Protein 5GZT (pdb70)

B-factor: mean 37.77, std 21.45, range [8.63, 142.0]

Nearest PDB structures (foldseek):
  5gzt-assembly1_A  TM=1.015E+00  e=7.051E-13  Paenibacillus sp. FPU-7
  6fm2-assembly1_B-2  TM=5.026E-01  e=6.266E+00  Mus musculus
  5nzi-assembly1_A  TM=2.569E-01  e=5.518E+00  Leishmania major
  5gzt-assembly1_B  TM=1.001E+00  e=0.000E+00  Paenibacillus sp. FPU-7
  5gzu-assembly1_A  TM=9.947E-01  e=0.000E+00  Paenibacillus sp. FPU-7

Structure (mmCIF, N/CA/C/O backbone):
data_5GZT
#
_entry.id   5GZT
#
_cell.length_a   114.339
_cell.length_b   123.486
_cell.length_c   130.856
_cell.angle_alpha   90.00
_cell.angle_beta   90.00
_cell.angle_gamma   90.00
#
_symmetry.space_group_name_H-M   'P 21 21 21'
#
loop_
_entity.id
_entity.type
_entity.pdbx_description
1 polymer Chitinase
2 polymer Chitinase
3 non-polymer 'SODIUM ION'
4 non-polymer 'PHOSPHATE ION'
5 non-polymer 'FORMIC ACID'
6 water water
#
loop_
_atom_site.group_PDB
_atom_site.id
_atom_site.type_symbol
_atom_site.label_atom_id
_atom_site.label_alt_id
_atom_site.label_comp_id
_atom_site.label_asym_id
_atom_site.label_entity_id
_atom_site.label_seq_id
_atom_site.pdbx_PDB_ins_code
_atom_site.Cartn_x
_atom_site.Cartn_y
_atom_site.Cartn_z
_atom_site.occupancy
_atom_site.B_iso_or_equiv
_atom_site.auth_seq_id
_atom_site.auth_comp_id
_atom_site.auth_asym_id
_atom_site.auth_atom_id
_atom_site.pdbx_PDB_model_num
ATOM 1 N N . ALA A 1 40 ? 114.813 44.448 -63.644 1.00 68.62 214 ALA A N 1
ATOM 2 C CA . ALA A 1 40 ? 114.186 45.233 -64.760 1.00 73.94 214 ALA A CA 1
ATOM 3 C C . ALA A 1 40 ? 114.015 46.709 -64.331 1.00 84.95 214 ALA A C 1
ATOM 4 O O . ALA A 1 40 ? 112.910 47.131 -64.007 1.00 94.87 214 ALA A O 1
ATOM 6 N N . TYR A 1 41 ? 115.109 47.482 -64.353 1.00 90.94 215 TYR A N 1
ATOM 7 C CA . TYR A 1 41 ? 115.203 48.808 -63.681 1.00 100.25 215 TYR A CA 1
ATOM 8 C C . TYR A 1 41 ? 115.071 50.130 -64.588 1.00 104.21 215 TYR A C 1
ATOM 9 O O . TYR A 1 41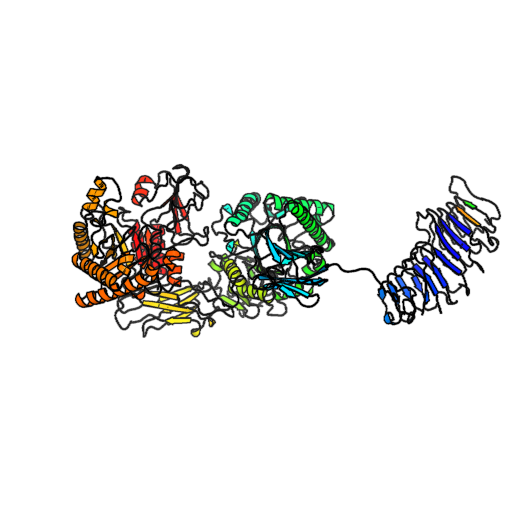 ? 116.065 50.852 -64.750 1.00 116.24 215 TYR A O 1
ATOM 18 N N . ASP A 1 42 ? 113.856 50.489 -65.074 1.00 100.62 216 ASP A N 1
ATOM 19 C CA . ASP A 1 42 ? 113.613 51.535 -66.171 1.00 87.80 216 ASP A CA 1
ATOM 20 C C . ASP A 1 42 ? 114.158 52.986 -65.987 1.00 93.30 216 ASP A C 1
ATOM 21 O O . ASP A 1 42 ? 114.293 53.434 -64.848 1.00 96.55 216 ASP A O 1
ATOM 26 N N . LYS A 1 43 ? 114.474 53.691 -67.106 1.00 96.33 217 LYS A N 1
ATOM 27 C CA . LYS A 1 43 ? 114.869 55.169 -67.133 1.00 90.56 217 LYS A CA 1
ATOM 28 C C . LYS A 1 43 ? 114.411 55.988 -68.412 1.00 91.13 217 LYS A C 1
ATOM 29 O O . LYS A 1 43 ? 115.051 56.982 -68.800 1.00 82.81 217 LYS A O 1
ATOM 35 N N . ALA A 1 44 ? 113.242 55.623 -68.967 1.00 90.70 218 ALA A N 1
ATOM 36 C CA . ALA A 1 44 ? 112.841 55.934 -70.346 1.00 79.26 218 ALA A CA 1
ATOM 37 C C . ALA A 1 44 ? 111.683 56.953 -70.572 1.00 72.96 218 ALA A C 1
ATOM 38 O O . ALA A 1 44 ? 111.785 58.141 -70.199 1.00 57.94 218 ALA A O 1
ATOM 40 N N . GLY A 1 45 ? 110.587 56.428 -71.138 1.00 72.84 219 GLY A N 1
ATOM 41 C CA . GLY A 1 45 ? 109.648 57.133 -72.019 1.00 73.00 219 GLY A CA 1
ATOM 42 C C . GLY A 1 45 ? 108.223 56.581 -71.824 1.00 76.52 219 GLY A C 1
ATOM 43 O O . GLY A 1 45 ? 107.541 57.090 -70.959 1.00 102.40 219 GLY A O 1
ATOM 44 N N . THR A 1 46 ? 107.773 55.559 -72.582 1.00 67.44 220 THR A N 1
ATOM 45 C CA . THR A 1 46 ? 106.410 54.899 -72.437 1.00 69.98 220 THR A CA 1
ATOM 46 C C . THR A 1 46 ? 106.503 53.324 -72.447 1.00 80.90 220 THR A C 1
ATOM 47 O O . THR A 1 46 ? 105.567 52.630 -72.915 1.00 76.47 220 THR A O 1
ATOM 51 N N . TYR A 1 47 ? 107.579 52.780 -71.841 1.00 87.71 221 TYR A N 1
ATOM 52 C CA . TYR A 1 47 ? 107.971 51.351 -71.978 1.00 99.55 221 TYR A CA 1
ATOM 53 C C . TYR A 1 47 ? 106.960 50.184 -71.594 1.00 99.95 221 TYR A C 1
ATOM 54 O O . TYR A 1 47 ? 106.902 49.782 -70.431 1.00 106.66 221 TYR A O 1
ATOM 63 N N . GLY A 1 48 ? 106.230 49.619 -72.577 1.00 101.88 222 GLY A N 1
ATOM 64 C CA . GLY A 1 48 ? 105.395 48.377 -72.403 1.00 98.83 222 GLY A CA 1
ATOM 65 C C . GLY A 1 48 ? 104.398 48.075 -73.554 1.00 100.09 222 GLY A C 1
ATOM 66 O O . GLY A 1 48 ? 104.140 48.948 -74.368 1.00 109.20 222 GLY A O 1
ATOM 67 N N . PRO A 1 49 ? 103.839 46.837 -73.652 1.00 101.74 223 PRO A N 1
ATOM 68 C CA . PRO A 1 49 ? 102.814 46.355 -74.656 1.00 96.91 223 PRO A CA 1
ATOM 69 C C . PRO A 1 49 ? 101.564 47.189 -74.990 1.00 92.31 223 PRO A C 1
ATOM 70 O O . PRO A 1 49 ? 101.297 48.177 -74.325 1.00 97.69 223 PRO A O 1
ATOM 74 N N . ALA A 1 50 ? 100.779 46.725 -75.975 1.00 90.78 224 ALA A N 1
ATOM 75 C CA . ALA A 1 50 ? 99.921 47.616 -76.820 1.00 94.26 224 ALA A CA 1
ATOM 76 C C . ALA A 1 50 ? 98.409 47.464 -76.655 1.00 94.00 224 ALA A C 1
ATOM 77 O O . ALA A 1 50 ? 97.737 48.360 -76.167 1.00 96.41 224 ALA A O 1
ATOM 79 N N . SER A 1 51 ? 97.880 46.365 -77.176 1.00 96.87 225 SER A N 1
ATOM 80 C CA . SER A 1 51 ? 96.511 45.928 -76.939 1.00 87.83 225 SER A CA 1
ATOM 81 C C . SER A 1 51 ? 96.551 44.637 -76.081 1.00 85.96 225 SER A C 1
ATOM 82 O O . SER A 1 51 ? 95.502 44.118 -75.653 1.00 75.91 225 SER A O 1
ATOM 85 N N . GLY A 1 52 ? 97.768 44.166 -75.781 1.00 86.91 226 GLY A N 1
ATOM 86 C CA . GLY A 1 52 ? 97.997 42.857 -75.179 1.00 97.00 226 GLY A CA 1
ATOM 87 C C . GLY A 1 52 ? 98.728 42.894 -73.839 1.00 101.16 226 GLY A C 1
ATOM 88 O O . GLY A 1 52 ? 99.855 43.424 -73.723 1.00 90.87 226 GLY A O 1
ATOM 89 N N . THR A 1 53 ? 98.057 42.324 -72.836 1.00 97.17 227 THR A N 1
ATOM 90 C CA . THR A 1 53 ? 98.625 42.032 -71.510 1.00 97.07 227 THR A CA 1
ATOM 91 C C . THR A 1 53 ? 99.926 41.210 -71.596 1.00 91.24 227 THR A C 1
ATOM 92 O O . THR A 1 53 ? 99.972 40.250 -72.355 1.00 93.33 227 THR A O 1
ATOM 96 N N . GLU A 1 54 ? 100.963 41.579 -70.831 1.00 88.97 228 GLU A N 1
ATOM 97 C CA . GLU A 1 54 ? 102.280 40.900 -70.900 1.00 89.16 228 GLU A CA 1
ATOM 98 C C . GLU A 1 54 ? 102.967 40.709 -69.542 1.00 93.01 228 GLU A C 1
ATOM 99 O O . GLU A 1 54 ? 103.417 41.683 -68.937 1.00 96.17 228 GLU A O 1
ATOM 105 N N . THR A 1 55 ? 103.131 39.445 -69.134 1.00 92.50 229 THR A N 1
ATOM 106 C CA . THR A 1 55 ? 103.705 39.061 -67.821 1.00 94.46 229 THR A CA 1
ATOM 107 C C . THR A 1 55 ? 105.251 39.117 -67.738 1.00 95.45 229 THR A C 1
ATOM 108 O O . THR A 1 55 ? 105.952 38.640 -68.635 1.00 105.65 229 THR A O 1
ATOM 112 N N . ILE A 1 56 ? 105.746 39.668 -66.627 1.00 93.01 230 ILE A N 1
ATOM 113 C CA . ILE A 1 56 ? 107.189 39.763 -66.293 1.00 94.79 230 ILE A CA 1
ATOM 114 C C . ILE A 1 56 ? 107.336 38.958 -64.966 1.00 94.56 230 ILE A C 1
ATOM 115 O O . ILE A 1 56 ? 106.444 38.169 -64.659 1.00 89.00 230 ILE A O 1
ATOM 120 N N . ASP A 1 57 ? 108.482 39.010 -64.277 1.00 107.52 231 ASP A N 1
ATOM 121 C CA . ASP A 1 57 ? 108.529 38.953 -62.788 1.00 116.67 231 ASP A CA 1
ATOM 122 C C . ASP A 1 57 ? 109.724 39.767 -62.209 1.00 125.34 231 ASP A C 1
ATOM 123 O O . ASP A 1 57 ? 110.340 40.566 -62.927 1.00 128.88 231 ASP A O 1
ATOM 128 N N . GLY A 1 58 ? 110.006 39.610 -60.910 1.00 125.67 232 GLY A N 1
ATOM 129 C CA . GLY A 1 58 ? 111.181 40.225 -60.276 1.00 119.16 232 GLY A CA 1
ATOM 130 C C . GLY A 1 58 ? 111.012 41.696 -59.912 1.00 113.34 232 GLY A C 1
ATOM 131 O O . GLY A 1 58 ? 110.080 42.366 -60.384 1.00 97.51 232 GLY A O 1
ATOM 132 N N . ASN A 1 59 ? 111.955 42.192 -59.102 1.00 107.41 233 ASN A N 1
ATOM 133 C CA . ASN A 1 59 ? 111.898 43.535 -58.490 1.00 111.69 233 ASN A CA 1
ATOM 134 C C . ASN A 1 59 ? 112.276 44.711 -59.421 1.00 120.00 233 ASN A C 1
ATOM 135 O O . ASN A 1 59 ? 113.471 44.940 -59.688 1.00 124.49 233 ASN A O 1
ATOM 140 N N . VAL A 1 60 ? 111.253 45.481 -59.836 1.00 111.36 234 VAL A N 1
ATOM 141 C CA . VAL A 1 60 ? 111.388 46.581 -60.833 1.00 96.51 234 VAL A CA 1
ATOM 142 C C . VAL A 1 60 ? 111.694 47.908 -60.103 1.00 100.45 234 VAL A C 1
ATOM 143 O O . VAL A 1 60 ? 111.466 48.011 -58.891 1.00 118.52 234 VAL A O 1
ATOM 147 N N . LYS A 1 61 ? 112.236 48.895 -60.827 1.00 90.74 235 LYS A N 1
ATOM 148 C CA . LYS A 1 61 ? 112.817 50.098 -60.207 1.00 87.99 235 LYS A CA 1
ATOM 149 C C . LYS A 1 61 ? 112.684 51.382 -61.071 1.00 89.91 235 LYS A C 1
ATOM 150 O O . LYS A 1 61 ? 113.669 52.128 -61.228 1.00 91.97 235 LYS A O 1
ATOM 156 N N . VAL A 1 62 ? 111.471 51.652 -61.588 1.00 80.11 236 VAL A N 1
ATOM 157 C CA . VAL A 1 62 ? 111.216 52.852 -62.417 1.00 71.64 236 VAL A CA 1
ATOM 158 C C . VAL A 1 62 ? 111.816 54.066 -61.743 1.00 70.70 236 VAL A C 1
ATOM 159 O O . VAL A 1 62 ? 111.270 54.534 -60.769 1.00 66.89 236 VAL A O 1
ATOM 163 N N . THR A 1 63 ? 112.951 54.552 -62.254 1.00 77.71 237 THR A N 1
ATOM 164 C CA . THR A 1 63 ? 113.834 55.474 -61.497 1.00 78.14 237 THR A CA 1
ATOM 165 C C . THR A 1 63 ? 113.866 56.924 -62.014 1.00 72.40 237 THR A C 1
ATOM 166 O O . THR A 1 63 ? 114.691 57.729 -61.537 1.00 70.08 237 THR A O 1
ATOM 170 N N . VAL A 1 64 ? 112.945 57.268 -62.931 1.00 75.65 238 VAL A N 1
ATOM 171 C CA . VAL A 1 64 ? 112.929 58.598 -63.578 1.00 75.37 238 VAL A CA 1
ATOM 172 C C . VAL A 1 64 ? 111.501 59.120 -63.930 1.00 66.64 238 VAL A C 1
ATOM 173 O O . VAL A 1 64 ? 110.544 58.328 -64.040 1.00 71.40 238 VAL A O 1
ATOM 177 N N . PRO A 1 65 ? 111.345 60.464 -64.059 1.00 69.75 239 PRO A N 1
ATOM 178 C CA . PRO A 1 65 ? 110.106 61.109 -64.553 1.00 68.22 239 PRO A CA 1
ATOM 179 C C . PRO A 1 65 ? 109.474 60.604 -65.861 1.00 75.34 239 PRO A C 1
ATOM 180 O O . PRO A 1 65 ? 110.159 60.054 -66.720 1.00 67.33 239 PRO A O 1
ATOM 184 N N . GLY A 1 66 ? 108.160 60.820 -65.977 1.00 85.35 240 GLY A N 1
ATOM 185 C CA . GLY A 1 66 ? 107.383 60.608 -67.206 1.00 85.70 240 GLY A CA 1
ATOM 186 C C . GLY A 1 66 ? 107.200 59.193 -67.733 1.00 90.80 240 GLY A C 1
ATOM 187 O O . GLY A 1 66 ? 106.605 59.009 -68.792 1.00 83.14 240 GLY A O 1
ATOM 188 N N . VAL A 1 67 ? 107.663 58.190 -66.987 1.00 92.82 241 VAL A N 1
ATOM 189 C CA . VAL A 1 67 ? 107.738 56.808 -67.481 1.00 80.96 241 VAL A CA 1
ATOM 190 C C . VAL A 1 67 ? 106.352 56.146 -67.378 1.00 75.27 241 VAL A C 1
ATOM 191 O O . VAL A 1 67 ? 105.972 55.727 -66.293 1.00 94.63 241 VAL A O 1
ATOM 195 N N . THR A 1 68 ? 105.582 56.060 -68.462 1.00 63.92 242 THR A N 1
ATOM 196 C CA . THR A 1 68 ? 104.387 55.182 -68.474 1.00 65.52 242 THR A CA 1
ATOM 197 C C . THR A 1 68 ? 104.862 53.712 -68.511 1.00 78.06 242 THR A C 1
ATOM 198 O O . THR A 1 68 ? 105.931 53.414 -69.047 1.00 97.95 242 THR A O 1
ATOM 202 N N . LEU A 1 69 ? 104.110 52.827 -67.855 1.00 81.24 243 LEU A N 1
ATOM 203 C CA . LEU A 1 69 ? 104.279 51.381 -67.943 1.00 79.19 243 LEU A CA 1
ATOM 204 C C . LEU A 1 69 ? 102.874 50.865 -68.214 1.00 88.03 243 LEU A C 1
ATOM 205 O O . LEU A 1 69 ? 101.915 51.369 -67.612 1.00 86.22 243 LEU A O 1
ATOM 210 N N . ARG A 1 70 ? 102.739 49.894 -69.129 1.00 102.44 244 ARG A N 1
ATOM 211 C CA . ARG A 1 70 ? 101.408 49.505 -69.659 1.00 105.98 244 ARG A CA 1
ATOM 212 C C . ARG A 1 70 ? 101.226 48.019 -70.034 1.00 97.45 244 ARG A C 1
ATOM 213 O O . ARG A 1 70 ? 102.175 47.332 -70.424 1.00 84.51 244 ARG A O 1
ATOM 221 N N . ASN A 1 71 ? 99.969 47.578 -69.894 1.00 90.29 245 ASN A N 1
ATOM 222 C CA . ASN A 1 71 ? 99.525 46.176 -69.921 1.00 88.21 245 ASN A CA 1
ATOM 223 C C . ASN A 1 71 ? 100.567 45.170 -69.395 1.00 93.85 245 ASN A C 1
ATOM 224 O O . ASN A 1 71 ? 100.805 44.120 -70.006 1.00 93.68 245 ASN A O 1
ATOM 229 N N . LEU A 1 72 ? 101.198 45.513 -68.271 1.00 89.02 246 LEU A N 1
ATOM 230 C CA . LEU A 1 72 ? 102.139 44.621 -67.601 1.00 92.95 246 LEU A CA 1
ATOM 231 C C . LEU A 1 72 ? 101.419 43.911 -66.467 1.00 96.32 246 LEU A C 1
ATOM 232 O O . LEU A 1 72 ? 100.264 44.236 -66.139 1.00 90.56 246 LEU A O 1
ATOM 237 N N . VAL A 1 73 ? 102.104 42.912 -65.910 1.00 91.26 247 VAL A N 1
ATOM 238 C CA . VAL A 1 73 ? 101.630 42.148 -64.757 1.00 92.81 247 VAL A CA 1
ATOM 239 C C . VAL A 1 73 ? 102.906 41.722 -64.043 1.00 90.41 247 VAL A C 1
ATOM 240 O O . VAL A 1 73 ? 103.521 40.752 -64.429 1.00 86.57 247 VAL A O 1
ATOM 244 N N . ILE A 1 74 ? 103.296 42.482 -63.020 1.00 105.00 248 ILE A N 1
ATOM 245 C CA . ILE A 1 74 ? 104.579 42.326 -62.323 1.00 111.07 248 ILE A CA 1
ATOM 246 C C . ILE A 1 74 ? 104.452 41.476 -61.051 1.00 124.03 248 ILE A C 1
ATOM 247 O O . ILE A 1 74 ? 104.079 41.978 -59.987 1.00 135.83 248 ILE A O 1
ATOM 252 N N . LYS A 1 75 ? 104.777 40.190 -61.159 1.00 129.25 249 LYS A N 1
ATOM 253 C CA . LYS A 1 75 ? 105.157 39.394 -59.979 1.00 117.75 249 LYS A CA 1
ATOM 254 C C . LYS A 1 75 ? 106.389 40.060 -59.355 1.00 102.13 249 LYS A C 1
ATOM 255 O O . LYS A 1 75 ? 107.238 40.599 -60.065 1.00 105.12 249 LYS A O 1
ATOM 261 N N . GLY A 1 76 ? 106.474 40.037 -58.035 1.00 95.06 250 GLY A N 1
ATOM 262 C CA . GLY A 1 76 ? 107.511 40.784 -57.321 1.00 93.62 250 GLY A CA 1
ATOM 263 C C . GLY A 1 76 ? 107.228 42.285 -57.202 1.00 91.17 250 GLY A C 1
ATOM 264 O O . GLY A 1 76 ? 106.165 42.791 -57.635 1.00 70.68 250 GLY A O 1
ATOM 265 N N . ASP A 1 77 ? 108.209 42.989 -56.632 1.00 81.87 251 ASP A N 1
ATOM 266 C CA . ASP A 1 77 ? 108.072 44.405 -56.249 1.00 87.80 251 ASP A CA 1
ATOM 267 C C . ASP A 1 77 ? 108.068 45.441 -57.395 1.00 92.69 251 ASP A C 1
ATOM 268 O O . ASP A 1 77 ? 108.504 45.164 -58.512 1.00 89.00 251 ASP A O 1
ATOM 273 N N . LEU A 1 78 ? 107.560 46.631 -57.069 1.00 87.98 252 LEU A N 1
ATOM 274 C CA . LEU A 1 78 ? 107.719 47.851 -57.859 1.00 80.67 252 LEU A CA 1
ATOM 275 C C . LEU A 1 78 ? 108.338 48.905 -56.930 1.00 78.23 252 LEU A C 1
ATOM 276 O O . LEU A 1 78 ? 107.815 49.136 -55.839 1.00 92.08 252 LEU A O 1
ATOM 281 N N . LEU A 1 79 ? 109.479 49.484 -57.319 1.00 67.76 253 LEU A N 1
ATOM 282 C CA . LEU A 1 79 ? 110.108 50.622 -56.598 1.00 69.83 253 LEU A CA 1
ATOM 283 C C . LEU A 1 79 ? 109.948 51.901 -57.462 1.00 79.11 253 LEU A C 1
ATOM 284 O O . LEU A 1 79 ? 109.793 51.786 -58.694 1.00 79.43 253 LEU A O 1
ATOM 289 N N . LEU A 1 80 ? 109.901 53.082 -56.817 1.00 72.57 254 LEU A N 1
ATOM 290 C CA . LEU A 1 80 ? 109.835 54.373 -57.509 1.00 63.87 254 LEU A CA 1
ATOM 291 C C . LEU A 1 80 ? 110.906 55.403 -57.158 1.00 69.25 254 LEU A C 1
ATOM 292 O O . LEU A 1 80 ? 110.972 56.433 -57.809 1.00 73.82 254 LEU A O 1
ATOM 297 N N . SER A 1 81 ? 111.728 55.154 -56.143 1.00 81.16 255 SER A N 1
ATOM 298 C CA . SER A 1 81 ? 113.010 55.881 -55.901 1.00 83.29 255 SER A CA 1
ATOM 299 C C . SER A 1 81 ? 112.970 57.416 -55.821 1.00 77.88 255 SER A C 1
ATOM 300 O O . SER A 1 81 ? 112.114 58.092 -56.413 1.00 76.34 255 SER A O 1
ATOM 303 N N . GLU A 1 82 ? 113.965 57.967 -55.141 1.00 78.25 256 GLU A N 1
ATOM 304 C CA . GLU A 1 82 ? 114.082 59.429 -55.032 1.00 90.30 256 GLU A CA 1
ATOM 305 C C . GLU A 1 82 ? 114.399 60.103 -56.387 1.00 90.39 256 GLU A C 1
ATOM 306 O O . GLU A 1 82 ? 114.198 61.309 -56.548 1.00 95.13 256 GLU A O 1
ATOM 312 N N . GLY A 1 83 ? 114.874 59.314 -57.353 1.00 92.38 257 GLY A N 1
ATOM 313 C CA . GLY A 1 83 ? 115.109 59.779 -58.717 1.00 91.78 257 GLY A CA 1
ATOM 314 C C . GLY A 1 83 ? 113.889 60.170 -59.535 1.00 93.43 257 GLY A C 1
ATOM 315 O O . GLY A 1 83 ? 114.042 60.880 -60.548 1.00 89.57 257 GLY A O 1
ATOM 316 N N . VAL A 1 84 ? 112.690 59.712 -59.138 1.00 88.02 258 VAL A N 1
ATOM 317 C CA . VAL A 1 84 ? 111.458 60.186 -59.792 1.00 78.24 258 VAL A CA 1
ATOM 318 C C . VAL A 1 84 ? 111.209 61.652 -59.434 1.00 72.95 258 VAL A C 1
ATOM 319 O O . VAL A 1 84 ? 110.603 62.371 -60.225 1.00 80.66 258 VAL A O 1
ATOM 323 N N . GLY A 1 85 ? 111.680 62.090 -58.269 1.00 67.63 259 GLY A N 1
ATOM 324 C CA . GLY A 1 85 ? 111.806 63.533 -57.973 1.00 73.36 259 GLY A CA 1
ATOM 325 C C . GLY A 1 85 ? 110.493 64.279 -57.759 1.00 76.89 259 GLY A C 1
ATOM 326 O O . GLY A 1 85 ? 109.757 63.950 -56.822 1.00 86.91 259 GLY A O 1
ATOM 327 N N . SER A 1 86 ? 110.225 65.279 -58.623 1.00 74.48 260 SER A N 1
ATOM 328 C CA . SER A 1 86 ? 108.966 66.093 -58.671 1.00 68.80 260 SER A CA 1
ATOM 329 C C . SER A 1 86 ? 108.042 65.767 -59.838 1.00 54.61 260 SER A C 1
ATOM 330 O O . SER A 1 86 ? 107.083 66.490 -60.060 1.00 58.04 260 SER A O 1
ATOM 333 N N . GLY A 1 87 ? 108.292 64.658 -60.529 1.00 56.93 261 GLY A N 1
ATOM 334 C CA . GLY A 1 87 ? 107.645 64.380 -61.794 1.00 54.70 261 GLY A CA 1
ATOM 335 C C . GLY A 1 87 ? 106.734 63.190 -61.785 1.00 63.87 261 GLY A C 1
ATOM 336 O O . GLY A 1 87 ? 106.681 62.406 -60.827 1.00 71.55 261 GLY A O 1
ATOM 337 N N . ASP A 1 88 ? 106.032 63.060 -62.907 1.00 66.19 262 ASP A N 1
ATOM 338 C CA . ASP A 1 88 ? 105.006 62.061 -63.107 1.00 74.39 262 ASP A CA 1
ATOM 339 C C . ASP A 1 88 ? 105.512 60.618 -63.313 1.00 80.72 262 ASP A C 1
ATOM 340 O O . ASP A 1 88 ? 106.699 60.376 -63.533 1.00 84.98 262 ASP A O 1
ATOM 345 N N . VAL A 1 89 ? 104.577 59.676 -63.192 1.00 75.59 263 VAL A N 1
ATOM 346 C CA . VAL A 1 89 ? 104.775 58.261 -63.525 1.00 73.76 263 VAL A CA 1
ATOM 347 C C . VAL A 1 89 ? 103.368 57.697 -63.703 1.00 73.57 263 VAL A C 1
ATOM 348 O O . VAL A 1 89 ? 102.625 57.644 -62.741 1.00 79.69 263 VAL A O 1
ATOM 352 N N . THR A 1 90 ? 102.960 57.332 -64.913 1.00 75.09 264 THR A N 1
ATOM 353 C CA . THR A 1 90 ? 101.612 56.730 -65.115 1.00 81.87 264 THR A CA 1
ATOM 354 C C . THR A 1 90 ? 101.742 55.178 -65.098 1.00 84.02 264 THR A C 1
ATOM 355 O O . THR A 1 90 ? 102.839 54.655 -65.283 1.00 87.48 264 THR A O 1
ATOM 359 N N . LEU A 1 91 ? 100.652 54.468 -64.787 1.00 80.59 265 LEU A N 1
ATOM 360 C CA . LEU A 1 91 ? 100.608 52.994 -64.779 1.00 87.63 265 LEU A CA 1
ATOM 361 C C . LEU A 1 91 ? 99.245 52.594 -65.351 1.00 93.60 265 LEU A C 1
ATOM 362 O O . LEU A 1 91 ? 98.214 52.778 -64.681 1.00 88.54 265 LEU A O 1
ATOM 367 N N . ASP A 1 92 ? 99.233 52.097 -66.595 1.00 103.49 266 ASP A N 1
ATOM 368 C CA . ASP A 1 92 ? 97.975 51.731 -67.270 1.00 105.18 266 ASP A CA 1
ATOM 369 C C . ASP A 1 92 ? 97.811 50.212 -67.291 1.00 106.66 266 ASP A C 1
ATOM 370 O O . ASP A 1 92 ? 98.766 49.505 -67.601 1.00 115.58 266 ASP A O 1
ATOM 375 N N . LYS A 1 93 ? 96.606 49.731 -66.943 1.00 103.47 267 LYS A N 1
ATOM 376 C CA . LYS A 1 93 ? 96.304 48.300 -66.732 1.00 99.93 267 LYS A CA 1
ATOM 377 C C . LYS A 1 93 ? 97.554 47.464 -66.326 1.00 98.23 267 LYS A C 1
ATOM 378 O O . LYS A 1 93 ? 97.915 46.479 -66.989 1.00 97.38 267 LYS A O 1
ATOM 384 N N . VAL A 1 94 ? 98.220 47.907 -65.250 1.00 82.71 268 VAL A N 1
ATOM 385 C CA . VAL A 1 94 ? 99.348 47.176 -64.622 1.00 80.60 268 VAL A CA 1
ATOM 386 C C . VAL A 1 94 ? 98.799 46.241 -63.514 1.00 82.06 268 VAL A C 1
ATOM 387 O O . VAL A 1 94 ? 97.602 46.289 -63.184 1.00 72.06 268 VAL A O 1
ATOM 391 N N . SER A 1 95 ? 99.643 45.327 -63.030 1.00 82.29 269 SER A N 1
ATOM 392 C CA . SER A 1 95 ? 99.370 44.535 -61.835 1.00 75.13 269 SER A CA 1
ATOM 393 C C . SER A 1 95 ? 100.652 44.416 -61.031 1.00 82.76 269 SER A C 1
ATOM 394 O O . SER A 1 95 ? 101.741 44.294 -61.605 1.00 83.02 269 SER A O 1
ATOM 397 N N . VAL A 1 96 ? 100.543 44.531 -59.708 1.00 83.44 270 VAL A N 1
ATOM 398 C CA . VAL A 1 96 ? 101.684 44.250 -58.832 1.00 86.05 270 VAL A CA 1
ATOM 399 C C . VAL A 1 96 ? 101.262 43.221 -57.782 1.00 88.85 270 VAL A C 1
ATOM 400 O O . VAL A 1 96 ? 100.524 43.503 -56.831 1.00 85.30 270 VAL A O 1
ATOM 404 N N . HIS A 1 97 ? 101.743 42.005 -57.996 1.00 94.51 271 HIS A N 1
ATOM 405 C CA . HIS A 1 97 ? 101.508 40.902 -57.087 1.00 93.35 271 HIS A CA 1
ATOM 406 C C . HIS A 1 97 ? 102.337 41.107 -55.792 1.00 82.04 271 HIS A C 1
ATOM 407 O O . HIS A 1 97 ? 101.892 40.688 -54.721 1.00 82.93 271 HIS A O 1
ATOM 414 N N . GLY A 1 98 ? 103.510 41.757 -55.903 1.00 71.92 272 GLY A N 1
ATOM 415 C CA . GLY A 1 98 ? 104.371 42.096 -54.756 1.00 70.21 272 GLY A CA 1
ATOM 416 C C . GLY A 1 98 ? 104.114 43.510 -54.236 1.00 73.87 272 GLY A C 1
ATOM 417 O O . GLY A 1 98 ? 102.993 44.030 -54.348 1.00 71.83 272 GLY A O 1
ATOM 418 N N . LEU A 1 99 ? 105.153 44.136 -53.686 1.00 66.66 273 LEU A N 1
ATOM 419 C CA . LEU A 1 99 ? 105.031 45.419 -52.981 1.00 64.96 273 LEU A CA 1
ATOM 420 C C . LEU A 1 99 ? 105.341 46.655 -53.824 1.00 75.42 273 LEU A C 1
ATOM 421 O O . LEU A 1 99 ? 106.488 46.791 -54.281 1.00 77.97 273 LEU A O 1
ATOM 426 N N . THR A 1 100 ? 104.378 47.589 -53.936 1.00 67.37 274 THR A N 1
ATOM 427 C CA . THR A 1 100 ? 104.660 48.945 -54.452 1.00 63.70 274 THR A CA 1
ATOM 428 C C . THR A 1 100 ? 105.272 49.842 -53.369 1.00 65.22 274 THR A C 1
ATOM 429 O O . THR A 1 100 ? 104.869 49.790 -52.217 1.00 88.20 274 THR A O 1
ATOM 433 N N . THR A 1 101 ? 106.247 50.664 -53.736 1.00 56.69 275 THR A N 1
ATOM 434 C CA . THR A 1 101 ? 106.943 51.520 -52.785 1.00 54.27 275 THR A CA 1
ATOM 435 C C . THR A 1 101 ? 107.269 52.921 -53.387 1.00 63.93 275 THR A C 1
ATOM 436 O O . THR A 1 101 ? 108.357 53.180 -53.914 1.00 70.66 275 THR A O 1
ATOM 440 N N . VAL A 1 102 ? 106.315 53.831 -53.254 1.00 62.41 276 VAL A N 1
ATOM 441 C CA . VAL A 1 102 ? 106.437 55.199 -53.758 1.00 60.06 276 VAL A CA 1
ATOM 442 C C . VAL A 1 102 ? 107.392 56.070 -52.873 1.00 63.78 276 VAL A C 1
ATOM 443 O O . VAL A 1 102 ? 107.026 56.547 -51.791 1.00 68.23 276 VAL A O 1
ATOM 447 N N . SER A 1 103 ? 108.622 56.278 -53.345 1.00 65.55 277 SER A N 1
ATOM 448 C CA . SER A 1 103 ? 109.628 57.114 -52.653 1.00 65.43 277 SER A CA 1
ATOM 449 C C . SER A 1 103 ? 109.919 58.412 -53.415 1.00 62.12 277 SER A C 1
ATOM 450 O O . SER A 1 103 ? 110.838 59.171 -53.032 1.00 57.28 277 SER A O 1
ATOM 453 N N . GLY A 1 104 ? 109.129 58.669 -54.463 1.00 62.08 278 GLY A N 1
ATOM 454 C CA . GLY A 1 104 ? 109.277 59.867 -55.299 1.00 67.62 278 GLY A CA 1
ATOM 455 C C . GLY A 1 104 ? 108.070 60.185 -56.161 1.00 67.64 278 GLY A C 1
ATOM 456 O O . GLY A 1 104 ? 107.196 59.343 -56.394 1.00 68.10 278 GLY A O 1
ATOM 457 N N . GLY A 1 105 ? 108.056 61.408 -56.672 1.00 73.60 279 GLY A N 1
ATOM 458 C CA . GLY A 1 105 ? 106.900 61.957 -57.362 1.00 71.37 279 GLY A CA 1
ATOM 459 C C . GLY A 1 105 ? 106.570 63.291 -56.723 1.00 74.64 279 GLY A C 1
ATOM 460 O O . GLY A 1 105 ? 106.950 63.564 -55.574 1.00 78.49 279 GLY A O 1
ATOM 461 N N . GLY A 1 106 ? 105.913 64.154 -57.481 1.00 67.18 280 GLY A N 1
ATOM 462 C CA . GLY A 1 106 ? 105.391 65.397 -56.937 1.00 67.71 280 GLY A CA 1
ATOM 463 C C . GLY A 1 106 ? 103.883 65.370 -56.973 1.00 63.13 280 GLY A C 1
ATOM 464 O O . GLY A 1 106 ? 103.267 64.330 -57.243 1.00 51.99 280 GLY A O 1
ATOM 465 N N . GLU A 1 107 ? 103.315 66.557 -56.806 1.00 63.16 281 GLU A N 1
ATOM 466 C CA . GLU A 1 107 ? 101.880 66.761 -56.591 1.00 66.13 281 GLU A CA 1
ATOM 467 C C . GLU A 1 107 ? 101.047 66.993 -57.864 1.00 70.29 281 GLU A C 1
ATOM 468 O O . GLU A 1 107 ? 99.824 66.907 -57.805 1.00 57.04 281 GLU A O 1
ATOM 474 N N . ASN A 1 108 ? 101.692 67.256 -59.006 1.00 71.91 282 ASN A N 1
ATOM 475 C CA . ASN A 1 108 ? 101.025 67.875 -60.159 1.00 70.01 282 ASN A CA 1
ATOM 476 C C . ASN A 1 108 ? 100.817 66.894 -61.284 1.00 71.39 282 ASN A C 1
ATOM 477 O O . ASN A 1 108 ? 100.103 65.916 -61.095 1.00 72.09 282 ASN A O 1
ATOM 482 N N . SER B 2 1 ? 103.724 63.202 -60.078 1.00 69.52 283 SER B N 1
ATOM 483 C CA . SER B 2 1 ? 102.556 62.412 -59.593 1.00 72.71 283 SER B CA 1
ATOM 484 C C . SER B 2 1 ? 102.439 61.027 -60.227 1.00 80.07 283 SER B C 1
ATOM 485 O O . SER B 2 1 ? 102.836 60.806 -61.371 1.00 92.65 283 SER B O 1
ATOM 488 N N . VAL B 2 2 ? 101.839 60.113 -59.469 1.00 66.45 284 VAL B N 1
ATOM 489 C CA . VAL B 2 2 ? 101.708 58.728 -59.855 1.00 59.03 284 VAL B CA 1
ATOM 490 C C . VAL B 2 2 ? 100.245 58.392 -60.072 1.00 59.84 284 VAL B C 1
ATOM 491 O O . VAL B 2 2 ? 99.408 58.532 -59.173 1.00 55.26 284 VAL B O 1
ATOM 495 N N . HIS B 2 3 ? 99.943 57.951 -61.284 1.00 62.02 285 HIS B N 1
ATOM 496 C CA . HIS B 2 3 ? 98.590 57.629 -61.692 1.00 66.00 285 HIS B CA 1
ATOM 497 C C . HIS B 2 3 ? 98.525 56.109 -61.784 1.00 71.17 285 HIS B C 1
ATOM 498 O O . HIS B 2 3 ? 99.453 55.471 -62.272 1.00 76.31 285 HIS B O 1
ATOM 505 N N . MET B 2 4 ? 97.439 55.548 -61.263 1.00 72.34 286 MET B N 1
ATOM 506 C CA . MET B 2 4 ? 97.215 54.122 -61.192 1.00 71.26 286 MET B CA 1
ATOM 507 C C . MET B 2 4 ? 95.882 53.972 -61.901 1.00 80.55 286 MET B C 1
ATOM 508 O O . MET B 2 4 ? 94.799 54.070 -61.288 1.00 75.96 286 MET B O 1
ATOM 513 N N . ASN B 2 5 ? 95.993 53.819 -63.225 1.00 83.60 287 ASN B N 1
ATOM 514 C CA . ASN B 2 5 ? 94.844 53.758 -64.124 1.00 86.43 287 ASN B CA 1
ATOM 515 C C . ASN B 2 5 ? 94.483 52.306 -64.355 1.00 78.39 287 ASN B C 1
ATOM 516 O O . ASN B 2 5 ? 95.376 51.477 -64.473 1.00 66.44 287 ASN B O 1
ATOM 521 N N . ASP B 2 6 ? 93.174 52.025 -64.378 1.00 82.63 288 ASP B N 1
ATOM 522 C CA . ASP B 2 6 ? 92.578 50.658 -64.356 1.00 82.89 288 ASP B CA 1
ATOM 523 C C . ASP B 2 6 ? 93.566 49.542 -63.975 1.00 78.64 288 ASP B C 1
ATOM 524 O O . ASP B 2 6 ? 93.569 48.492 -64.602 1.00 83.15 288 ASP B O 1
ATOM 529 N N . SER B 2 7 ? 94.379 49.785 -62.937 1.00 72.90 289 SER B N 1
ATOM 530 C CA . SER B 2 7 ? 95.520 48.927 -62.561 1.00 74.93 289 SER B CA 1
ATOM 531 C C . SER B 2 7 ? 95.131 48.041 -61.378 1.00 84.56 289 SER B C 1
ATOM 532 O O . SER B 2 7 ? 93.994 48.092 -60.884 1.00 88.17 289 SER B O 1
ATOM 535 N N . VAL B 2 8 ? 96.083 47.218 -60.943 1.00 83.71 290 VAL B N 1
ATOM 536 C CA . VAL B 2 8 ? 95.988 46.484 -59.689 1.00 76.07 290 VAL B CA 1
ATOM 537 C C . VAL B 2 8 ? 97.314 46.691 -58.974 1.00 80.41 290 VAL B C 1
ATOM 538 O O . VAL B 2 8 ? 98.397 46.461 -59.535 1.00 81.60 290 VAL B O 1
ATOM 542 N N . ILE B 2 9 ? 97.210 47.210 -57.754 1.00 80.70 291 ILE B N 1
ATOM 543 C CA . ILE B 2 9 ? 98.339 47.314 -56.842 1.00 79.82 291 ILE B CA 1
ATOM 544 C C . ILE B 2 9 ? 97.964 46.618 -55.525 1.00 72.16 291 ILE B C 1
ATOM 545 O O . ILE B 2 9 ? 96.767 46.489 -55.184 1.00 62.05 291 ILE B O 1
ATOM 550 N N . GLY B 2 10 ? 98.987 46.108 -54.835 1.00 70.07 292 GLY B N 1
ATOM 551 C CA . GLY B 2 10 ? 98.800 45.470 -53.547 1.00 71.56 292 GLY B CA 1
ATOM 552 C C . GLY B 2 10 ? 99.128 46.486 -52.483 1.00 73.44 292 GLY B C 1
ATOM 553 O O . GLY B 2 10 ? 98.761 47.685 -52.580 1.00 61.45 292 GLY B O 1
ATOM 554 N N . VAL B 2 11 ? 99.820 46.005 -51.462 1.00 69.56 293 VAL B N 1
ATOM 555 C CA . VAL B 2 11 ? 100.294 46.866 -50.393 1.00 66.27 293 VAL B CA 1
ATOM 556 C C . VAL B 2 11 ? 101.181 47.947 -51.023 1.00 67.24 293 VAL B C 1
ATOM 557 O O . VAL B 2 11 ? 101.901 47.671 -51.977 1.00 59.25 293 VAL B O 1
ATOM 561 N N . VAL B 2 12 ? 101.092 49.166 -50.484 1.00 64.54 294 VAL B N 1
ATOM 562 C CA . VAL B 2 12 ? 101.849 50.335 -50.931 1.00 61.18 294 VAL B CA 1
ATOM 563 C C . VAL B 2 12 ? 102.517 50.953 -49.715 1.00 60.66 294 VAL B C 1
ATOM 564 O O . VAL B 2 12 ? 101.857 51.170 -48.719 1.00 73.26 294 VAL B O 1
ATOM 568 N N . TYR B 2 13 ? 103.804 51.252 -49.786 1.00 58.93 295 TYR B N 1
ATOM 569 C CA . TYR B 2 13 ? 104.529 51.907 -48.685 1.00 58.87 295 TYR B CA 1
ATOM 570 C C . TYR B 2 13 ? 105.068 53.256 -49.179 1.00 60.98 295 TYR B C 1
ATOM 571 O O . TYR B 2 13 ? 105.727 53.319 -50.207 1.00 63.66 295 TYR B O 1
ATOM 580 N N . VAL B 2 14 ? 104.815 54.324 -48.436 1.00 55.26 296 VAL B N 1
ATOM 581 C CA . VAL B 2 14 ? 105.176 55.646 -48.866 1.00 55.28 296 VAL B CA 1
ATOM 582 C C . VAL B 2 14 ? 106.147 56.180 -47.840 1.00 59.71 296 VAL B C 1
ATOM 583 O O . VAL B 2 14 ? 105.768 56.393 -46.701 1.00 60.12 296 VAL B O 1
ATOM 587 N N . ASP B 2 15 ? 107.404 56.377 -48.244 1.00 65.03 297 ASP B N 1
ATOM 588 C CA . ASP B 2 15 ? 108.395 57.106 -47.426 1.00 67.43 297 ASP B CA 1
ATOM 589 C C . ASP B 2 15 ? 108.945 58.313 -48.172 1.00 65.53 297 ASP B C 1
ATOM 590 O O . ASP B 2 15 ? 110.104 58.717 -47.961 1.00 71.33 297 ASP B O 1
ATOM 595 N N . LYS B 2 16 ? 108.098 58.899 -49.017 1.00 64.72 298 LYS B N 1
ATOM 596 C CA . LYS B 2 16 ? 108.418 60.154 -49.688 1.00 66.97 298 LYS B CA 1
ATOM 597 C C . LYS B 2 16 ? 108.827 61.223 -48.688 1.00 65.24 298 LYS B C 1
ATOM 598 O O . LYS B 2 16 ? 108.085 61.540 -47.758 1.00 72.85 298 LYS B O 1
ATOM 604 N N . LYS B 2 17 ? 109.955 61.854 -48.951 1.00 63.64 299 LYS B N 1
ATOM 605 C CA . LYS B 2 17 ? 110.497 62.857 -48.064 1.00 65.21 299 LYS B CA 1
ATOM 606 C C . LYS B 2 17 ? 110.067 64.269 -48.498 1.00 62.76 299 LYS B C 1
ATOM 607 O O . LYS B 2 17 ? 109.784 64.514 -49.673 1.00 60.91 299 LYS B O 1
ATOM 613 N N . ASP B 2 18 ? 109.965 65.165 -47.517 1.00 67.25 300 ASP B N 1
ATOM 614 C CA . ASP B 2 18 ? 109.927 66.644 -47.692 1.00 69.18 300 ASP B CA 1
ATOM 615 C C . ASP B 2 18 ? 108.685 67.297 -48.299 1.00 63.98 300 ASP B C 1
ATOM 616 O O . ASP B 2 18 ? 108.212 68.275 -47.753 1.00 72.03 300 ASP B O 1
ATOM 621 N N . THR B 2 19 ? 108.212 66.830 -49.451 1.00 63.40 301 THR B N 1
ATOM 622 C CA . THR B 2 19 ? 106.928 67.291 -50.003 1.00 60.06 301 THR B CA 1
ATOM 623 C C . THR B 2 19 ? 106.191 66.117 -50.581 1.00 61.72 301 THR B C 1
ATOM 624 O O . THR B 2 19 ? 106.792 65.093 -50.927 1.00 55.85 301 THR B O 1
ATOM 628 N N . PRO B 2 20 ? 104.873 66.257 -50.680 1.00 62.86 302 PRO B N 1
ATOM 629 C CA . PRO B 2 20 ? 104.121 65.059 -50.966 1.00 63.41 302 PRO B CA 1
ATOM 630 C C . PRO B 2 20 ? 104.188 64.542 -52.415 1.00 63.30 302 PRO B C 1
ATOM 631 O O . PRO B 2 20 ? 104.295 65.321 -53.349 1.00 69.67 302 PRO B O 1
ATOM 635 N N . VAL B 2 21 ? 104.123 63.225 -52.557 1.00 53.25 303 VAL B N 1
ATOM 636 C CA . VAL B 2 21 ? 103.704 62.595 -53.779 1.00 57.30 303 VAL B CA 1
ATOM 637 C C . VAL B 2 21 ? 102.196 62.579 -53.813 1.00 55.70 303 VAL B C 1
ATOM 638 O O . VAL B 2 21 ? 101.559 62.153 -52.829 1.00 53.07 303 VAL B O 1
ATOM 642 N N . ARG B 2 22 ? 101.618 62.962 -54.951 1.00 50.04 304 ARG B N 1
ATOM 643 C CA . ARG B 2 22 ? 100.198 62.697 -55.198 1.00 53.65 304 ARG B CA 1
ATOM 644 C C . ARG B 2 22 ? 100.059 61.320 -55.870 1.00 53.43 304 ARG B C 1
ATOM 645 O O . ARG B 2 22 ? 100.767 61.025 -56.820 1.00 57.57 304 ARG B O 1
ATOM 653 N N . ILE B 2 23 ? 99.190 60.461 -55.337 1.00 49.47 305 ILE B N 1
ATOM 654 C CA . ILE B 2 23 ? 98.939 59.152 -55.901 1.00 47.41 305 ILE B CA 1
ATOM 655 C C . ILE B 2 23 ? 97.492 59.099 -56.264 1.00 50.51 305 ILE B C 1
ATOM 656 O O . ILE B 2 23 ? 96.649 59.326 -55.421 1.00 55.46 305 ILE B O 1
ATOM 661 N N . VAL B 2 24 ? 97.202 58.772 -57.524 1.00 48.36 306 VAL B N 1
ATOM 662 C CA . VAL B 2 24 ? 95.868 58.804 -58.002 1.00 48.47 306 VAL B CA 1
ATOM 663 C C . VAL B 2 24 ? 95.464 57.410 -58.433 1.00 55.15 306 VAL B C 1
ATOM 664 O O . VAL B 2 24 ? 96.307 56.638 -58.859 1.00 59.91 306 VAL B O 1
ATOM 668 N N . ALA B 2 25 ? 94.174 57.108 -58.300 1.00 48.00 307 ALA B N 1
ATOM 669 C CA . ALA B 2 25 ? 93.604 55.865 -58.708 1.00 50.36 307 ALA B CA 1
ATOM 670 C C . ALA B 2 25 ? 92.425 56.182 -59.633 1.00 60.35 307 ALA B C 1
ATOM 671 O O . ALA B 2 25 ? 91.425 56.865 -59.191 1.00 52.42 307 ALA B O 1
ATOM 673 N N . LYS B 2 26 ? 92.533 55.676 -60.890 1.00 62.55 308 LYS B N 1
ATOM 674 C CA . LYS B 2 26 ? 91.581 55.981 -61.968 1.00 66.72 308 LYS B CA 1
ATOM 675 C C . LYS B 2 26 ? 90.843 54.759 -62.555 1.00 63.09 308 LYS B C 1
ATOM 676 O O . LYS B 2 26 ? 91.421 53.709 -62.821 1.00 61.40 308 LYS B O 1
ATOM 682 N N . GLY B 2 27 ? 89.543 54.911 -62.730 1.00 61.96 309 GLY B N 1
ATOM 683 C CA . GLY B 2 27 ? 88.723 53.892 -63.346 1.00 73.84 309 GLY B CA 1
ATOM 684 C C . GLY B 2 27 ? 88.588 52.603 -62.557 1.00 79.08 309 GLY B C 1
ATOM 685 O O . GLY B 2 27 ? 88.093 52.608 -61.427 1.00 72.73 309 GLY B O 1
ATOM 686 N N . SER B 2 28 ? 88.980 51.491 -63.174 1.00 81.84 310 SER B N 1
ATOM 687 C CA . SER B 2 28 ? 88.891 50.180 -62.531 1.00 83.04 310 SER B CA 1
ATOM 688 C C . SER B 2 28 ? 90.079 49.847 -61.637 1.00 85.31 310 SER B C 1
ATOM 689 O O . SER B 2 28 ? 90.290 48.673 -61.317 1.00 84.39 310 SER B O 1
ATOM 692 N N . ALA B 2 29 ? 90.825 50.863 -61.192 1.00 72.53 311 ALA B N 1
ATOM 693 C CA . ALA B 2 29 ? 91.974 50.628 -60.334 1.00 67.04 311 ALA B CA 1
ATOM 694 C C . ALA B 2 29 ? 91.559 50.066 -58.960 1.00 63.16 311 ALA B C 1
ATOM 695 O O . ALA B 2 29 ? 90.371 50.150 -58.549 1.00 44.14 311 ALA B O 1
ATOM 697 N N . LYS B 2 30 ? 92.585 49.540 -58.285 1.00 62.98 312 LYS B N 1
ATOM 698 C CA . LYS B 2 30 ? 92.496 48.557 -57.207 1.00 70.29 312 LYS B CA 1
ATOM 699 C C . LYS B 2 30 ? 93.790 48.692 -56.387 1.00 69.06 312 LYS B C 1
ATOM 700 O O . LYS B 2 30 ? 94.901 48.446 -56.908 1.00 62.54 312 LYS B O 1
ATOM 706 N N . VAL B 2 31 ? 93.691 49.121 -55.131 1.00 67.53 313 VAL B N 1
ATOM 707 C CA . VAL B 2 31 ? 94.906 49.326 -54.330 1.00 64.26 313 VAL B CA 1
ATOM 708 C C . VAL B 2 31 ? 94.738 48.603 -53.024 1.00 63.89 313 VAL B C 1
ATOM 709 O O . VAL B 2 31 ? 93.621 48.554 -52.459 1.00 63.16 313 VAL B O 1
ATOM 713 N N . GLY B 2 32 ? 95.853 48.021 -52.573 1.00 63.39 314 GLY B N 1
ATOM 714 C CA . GLY B 2 32 ? 95.904 47.338 -51.293 1.00 66.58 314 GLY B CA 1
ATOM 715 C C . GLY B 2 32 ? 95.997 48.371 -50.198 1.00 68.32 314 GLY B C 1
ATOM 716 O O . GLY B 2 32 ? 95.561 49.521 -50.386 1.00 66.08 314 GLY B O 1
ATOM 717 N N . GLU B 2 33 ? 96.570 47.953 -49.066 1.00 58.72 315 GLU B N 1
ATOM 718 C CA . GLU B 2 33 ? 96.733 48.803 -47.908 1.00 57.28 315 GLU B CA 1
ATOM 719 C C . GLU B 2 33 ? 97.845 49.801 -48.207 1.00 57.10 315 GLU B C 1
ATOM 720 O O . GLU B 2 33 ? 98.968 49.384 -48.522 1.00 56.14 315 GLU B O 1
ATOM 726 N N . VAL B 2 34 ? 97.557 51.096 -48.020 1.00 50.16 316 VAL B N 1
ATOM 727 C CA . VAL B 2 34 ? 98.588 52.143 -48.070 1.00 46.45 316 VAL B CA 1
ATOM 728 C C . VAL B 2 34 ? 99.198 52.443 -46.685 1.00 44.55 316 VAL B C 1
ATOM 729 O O . VAL B 2 34 ? 98.492 52.887 -45.763 1.00 53.47 316 VAL B O 1
ATOM 733 N N . ILE B 2 35 ? 100.503 52.279 -46.533 1.00 40.12 317 ILE B N 1
ATOM 734 C CA . ILE B 2 35 ? 101.178 52.498 -45.275 1.00 41.19 317 ILE B CA 1
ATOM 735 C C . ILE B 2 35 ? 101.960 53.742 -45.476 1.00 42.61 317 ILE B C 1
ATOM 736 O O . ILE B 2 35 ? 102.840 53.778 -46.348 1.00 44.17 317 ILE B O 1
ATOM 741 N N . ILE B 2 36 ? 101.714 54.731 -44.629 1.00 48.27 318 ILE B N 1
ATOM 742 C CA . ILE B 2 36 ? 102.270 56.064 -44.781 1.00 46.83 318 ILE B CA 1
ATOM 743 C C . ILE B 2 36 ? 103.362 56.343 -43.775 1.00 49.23 318 ILE B C 1
ATOM 744 O O . ILE B 2 36 ? 103.122 56.431 -42.544 1.00 41.75 318 ILE B O 1
ATOM 749 N N . ALA B 2 37 ? 104.571 56.520 -44.326 1.00 50.94 319 ALA B N 1
ATOM 750 C CA . ALA B 2 37 ? 105.747 56.953 -43.582 1.00 54.41 319 ALA B CA 1
ATOM 751 C C . ALA B 2 37 ? 106.321 58.201 -44.237 1.00 56.96 319 ALA B C 1
ATOM 752 O O . ALA B 2 37 ? 107.492 58.537 -44.025 1.00 52.23 319 ALA B O 1
ATOM 754 N N . GLY B 2 38 ? 105.514 58.874 -45.049 1.00 52.94 320 GLY B N 1
ATOM 755 C CA . GLY B 2 38 ? 105.894 60.182 -45.520 1.00 49.76 320 GLY B CA 1
ATOM 756 C C . GLY B 2 38 ? 104.737 60.988 -46.053 1.00 46.68 320 GLY B C 1
ATOM 757 O O . GLY B 2 38 ? 103.580 60.638 -45.869 1.00 43.88 320 GLY B O 1
ATOM 758 N N . SER B 2 39 ? 105.099 62.080 -46.716 1.00 44.78 321 SER B N 1
ATOM 759 C CA . SER B 2 39 ? 104.183 63.041 -47.243 1.00 46.25 321 SER B CA 1
ATOM 760 C C . SER B 2 39 ? 103.579 62.525 -48.526 1.00 49.05 321 SER B C 1
ATOM 761 O O . SER B 2 39 ? 104.278 61.956 -49.396 1.00 51.24 321 SER B O 1
ATOM 764 N N . VAL B 2 40 ? 102.264 62.687 -48.616 1.00 40.93 322 VAL B N 1
ATOM 765 C CA . VAL B 2 40 ? 101.467 62.012 -49.627 1.00 43.28 322 VAL B CA 1
ATOM 766 C C . VAL B 2 40 ? 100.056 62.636 -49.817 1.00 43.67 322 VAL B C 1
ATOM 767 O O . VAL B 2 40 ? 99.511 63.256 -48.908 1.00 41.59 322 VAL B O 1
ATOM 771 N N . LYS B 2 41 ? 99.471 62.435 -50.996 1.00 45.78 323 LYS B N 1
ATOM 772 C CA . LYS B 2 41 ? 98.073 62.742 -51.221 1.00 44.77 323 LYS B CA 1
ATOM 773 C C . LYS B 2 41 ? 97.443 61.629 -52.031 1.00 48.95 323 LYS B C 1
ATOM 774 O O . LYS B 2 41 ? 97.832 61.409 -53.170 1.00 58.56 323 LYS B O 1
ATOM 780 N N . LEU B 2 42 ? 96.505 60.888 -51.437 1.00 44.42 324 LEU B N 1
ATOM 781 C CA . LEU B 2 42 ? 95.773 59.857 -52.159 1.00 41.44 324 LEU B CA 1
ATOM 782 C C . LEU B 2 42 ? 94.582 60.556 -52.721 1.00 45.42 324 LEU B C 1
ATOM 783 O O . LEU B 2 42 ? 93.933 61.392 -52.032 1.00 38.83 324 LEU B O 1
ATOM 788 N N . GLU B 2 43 ? 94.326 60.237 -53.990 1.00 43.70 325 GLU B N 1
ATOM 789 C CA . GLU B 2 43 ? 93.199 60.761 -54.733 1.00 43.12 325 GLU B CA 1
ATOM 790 C C . GLU B 2 43 ? 92.546 59.677 -55.580 1.00 40.40 325 GLU B C 1
ATOM 791 O O . GLU B 2 43 ? 93.223 58.871 -56.204 1.00 43.05 325 GLU B O 1
ATOM 797 N N . GLU B 2 44 ? 91.226 59.660 -55.595 1.00 33.98 326 GLU B N 1
ATOM 798 C CA . GLU B 2 44 ? 90.495 58.746 -56.399 1.00 42.02 326 GLU B CA 1
ATOM 799 C C . GLU B 2 44 ? 89.698 59.589 -57.393 1.00 51.26 326 GLU B C 1
ATOM 800 O O . GLU B 2 44 ? 88.747 60.287 -56.999 1.00 57.17 326 GLU B O 1
ATOM 806 N N . THR B 2 45 ? 90.068 59.494 -58.678 1.00 61.67 327 THR B N 1
ATOM 807 C CA . THR B 2 45 ? 89.348 60.223 -59.756 1.00 65.11 327 THR B CA 1
ATOM 808 C C . THR B 2 45 ? 88.767 59.323 -60.871 1.00 70.40 327 THR B C 1
ATOM 809 O O . THR B 2 45 ? 89.471 58.434 -61.405 1.00 53.74 327 THR B O 1
ATOM 813 N N . ASP B 2 46 ? 87.489 59.589 -61.212 1.00 70.82 328 ASP B N 1
ATOM 814 C CA . ASP B 2 46 ? 86.753 58.849 -62.236 1.00 77.71 328 ASP B CA 1
ATOM 815 C C . ASP B 2 46 ? 86.992 57.380 -61.935 1.00 79.36 328 ASP B C 1
ATOM 816 O O . ASP B 2 46 ? 87.709 56.698 -62.667 1.00 73.29 328 ASP B O 1
ATOM 821 N N . LEU B 2 47 ? 86.455 56.947 -60.791 1.00 79.87 329 LEU B N 1
ATOM 822 C CA . LEU B 2 47 ? 86.739 55.638 -60.213 1.00 68.35 329 LEU B CA 1
ATOM 823 C C . LEU B 2 47 ? 85.491 54.806 -60.322 1.00 64.93 329 LEU B C 1
ATOM 824 O O . LEU B 2 47 ? 84.435 55.158 -59.763 1.00 57.45 329 LEU B O 1
ATOM 829 N N . THR B 2 48 ? 85.645 53.722 -61.088 1.00 61.88 330 THR B N 1
ATOM 830 C CA . THR B 2 48 ? 84.627 52.688 -61.289 1.00 62.91 330 THR B CA 1
ATOM 831 C C . THR B 2 48 ? 84.854 51.464 -60.390 1.00 53.54 330 THR B C 1
ATOM 832 O O . THR B 2 48 ? 83.867 50.861 -59.960 1.00 58.53 330 THR B O 1
ATOM 836 N N . GLY B 2 49 ? 86.130 51.107 -60.165 1.00 50.85 331 GLY B N 1
ATOM 837 C CA . GLY B 2 49 ? 86.556 50.077 -59.220 1.00 60.59 331 GLY B CA 1
ATOM 838 C C . GLY B 2 49 ? 86.479 50.521 -57.756 1.00 62.82 331 GLY B C 1
ATOM 839 O O . GLY B 2 49 ? 85.691 51.404 -57.383 1.00 59.79 331 GLY B O 1
ATOM 840 N N . THR B 2 50 ? 87.279 49.889 -56.910 1.00 66.54 332 THR B N 1
ATOM 841 C CA . THR B 2 50 ? 87.223 50.181 -55.475 1.00 67.56 332 THR B CA 1
ATOM 842 C C . THR B 2 50 ? 88.404 51.051 -55.024 1.00 63.25 332 THR B C 1
ATOM 843 O O . THR B 2 50 ? 88.297 51.731 -54.040 1.00 66.00 332 THR B O 1
ATOM 847 N N . GLY B 2 51 ? 89.522 51.007 -55.735 1.00 61.26 333 GLY B N 1
ATOM 848 C CA . GLY B 2 51 ? 90.641 51.901 -55.495 1.00 60.50 333 GLY B CA 1
ATOM 849 C C . GLY B 2 51 ? 91.378 51.651 -54.185 1.00 63.87 333 GLY B C 1
ATOM 850 O O . GLY B 2 51 ? 91.875 50.531 -53.965 1.00 56.37 333 GLY B O 1
ATOM 851 N N . PHE B 2 52 ? 91.476 52.697 -53.337 1.00 53.58 334 PHE B N 1
ATOM 852 C CA . PHE B 2 52 ? 92.100 52.571 -52.019 1.00 44.68 334 PHE B CA 1
ATOM 853 C C . PHE B 2 52 ? 91.115 52.016 -51.029 1.00 42.47 334 PHE B C 1
ATOM 854 O O . PHE B 2 52 ? 89.896 52.180 -51.179 1.00 38.18 334 PHE B O 1
ATOM 862 N N . GLU B 2 53 ? 91.649 51.359 -49.991 1.00 46.86 335 GLU B N 1
ATOM 863 C CA . GLU B 2 53 ? 90.777 50.915 -48.880 1.00 46.64 335 GLU B CA 1
ATOM 864 C C . GLU B 2 53 ? 91.342 51.259 -47.503 1.00 44.66 335 GLU B C 1
ATOM 865 O O . GLU B 2 53 ? 90.912 52.248 -46.903 1.00 39.61 335 GLU B O 1
ATOM 871 N N . LYS B 2 54 ? 92.288 50.470 -47.027 1.00 43.52 336 LYS B N 1
ATOM 872 C CA . LYS B 2 54 ? 92.898 50.687 -45.749 1.00 44.32 336 LYS B CA 1
ATOM 873 C C . LYS B 2 54 ? 94.125 51.616 -45.889 1.00 45.39 336 LYS B C 1
ATOM 874 O O . LYS B 2 54 ? 94.950 51.513 -46.829 1.00 48.15 336 LYS B O 1
ATOM 880 N N . VAL B 2 55 ? 94.239 52.532 -44.932 1.00 37.35 337 VAL B N 1
ATOM 881 C CA . VAL B 2 55 ? 95.333 53.452 -44.865 1.00 37.37 337 VAL B CA 1
ATOM 882 C C . VAL B 2 55 ? 95.783 53.549 -43.416 1.00 37.90 337 VAL B C 1
ATOM 883 O O . VAL B 2 55 ? 94.919 53.672 -42.524 1.00 38.61 337 VAL B O 1
ATOM 887 N N . VAL B 2 56 ? 97.098 53.568 -43.189 1.00 36.10 338 VAL B N 1
ATOM 888 C CA . VAL B 2 56 ? 97.665 53.632 -41.855 1.00 35.10 338 VAL B CA 1
ATOM 889 C C . VAL B 2 56 ? 98.769 54.626 -41.925 1.00 35.74 338 VAL B C 1
ATOM 890 O O . VAL B 2 56 ? 99.621 54.476 -42.794 1.00 43.21 338 VAL B O 1
ATOM 894 N N . LEU B 2 57 ? 98.815 55.588 -40.996 1.00 32.24 339 LEU B N 1
ATOM 895 C CA . LEU B 2 57 ? 99.920 56.512 -40.827 1.00 32.64 339 LEU B CA 1
ATOM 896 C C . LEU B 2 57 ? 100.762 55.881 -39.741 1.00 39.85 339 LEU B C 1
ATOM 897 O O . LEU B 2 57 ? 100.272 55.738 -38.602 1.00 34.74 339 LEU B O 1
ATOM 902 N N . LYS B 2 58 ? 101.977 55.448 -40.070 1.00 43.43 340 LYS B N 1
ATOM 903 C CA . LYS B 2 58 ? 102.791 54.637 -39.110 1.00 46.62 340 LYS B CA 1
ATOM 904 C C . LYS B 2 58 ? 103.705 55.481 -38.319 1.00 43.70 340 LYS B C 1
ATOM 905 O O . LYS B 2 58 ? 103.860 56.690 -38.621 1.00 41.05 340 LYS B O 1
ATOM 911 N N . ASP B 2 59 ? 104.315 54.876 -37.282 1.00 44.26 341 ASP B N 1
ATOM 912 C CA . ASP B 2 59 ? 105.189 55.649 -36.376 1.00 51.60 341 ASP B CA 1
ATOM 913 C C . ASP B 2 59 ? 106.451 56.231 -37.119 1.00 47.85 341 ASP B C 1
ATOM 914 O O . ASP B 2 59 ? 107.066 57.182 -36.629 1.00 47.00 341 ASP B O 1
ATOM 919 N N . LEU B 2 60 ? 106.790 55.688 -38.298 1.00 52.91 342 LEU B N 1
ATOM 920 C CA . LEU B 2 60 ? 107.921 56.199 -39.135 1.00 57.41 342 LEU B CA 1
ATOM 921 C C . LEU B 2 60 ? 107.599 57.590 -39.797 1.00 61.23 342 LEU B C 1
ATOM 922 O O . LEU B 2 60 ? 108.530 58.323 -40.212 1.00 49.87 342 LEU B O 1
ATOM 927 N N . LEU B 2 61 ? 106.298 57.958 -39.863 1.00 57.03 343 LEU B N 1
ATOM 928 C CA . LEU B 2 61 ? 105.865 59.282 -40.333 1.00 48.19 343 LEU B CA 1
ATOM 929 C C . LEU B 2 61 ? 106.675 60.418 -39.715 1.00 51.41 343 LEU B C 1
ATOM 930 O O . LEU B 2 61 ? 106.696 60.554 -38.511 1.00 48.37 343 LEU B O 1
ATOM 935 N N . PRO B 2 62 ? 107.340 61.253 -40.547 1.00 49.34 344 PRO B N 1
ATOM 936 C CA . PRO B 2 62 ? 108.168 62.308 -39.941 1.00 51.02 344 PRO B CA 1
ATOM 937 C C . PRO B 2 62 ? 107.348 63.465 -39.404 1.00 52.32 344 PRO B C 1
ATOM 938 O O . PRO B 2 62 ? 106.190 63.655 -39.821 1.00 55.50 344 PRO B O 1
ATOM 942 N N . ALA B 2 63 ? 107.965 64.238 -38.517 1.00 47.07 345 ALA B N 1
ATOM 943 C CA . ALA B 2 63 ? 107.370 65.441 -38.013 1.00 53.59 345 ALA B CA 1
ATOM 944 C C . ALA B 2 63 ? 106.956 66.358 -39.203 1.00 59.18 345 ALA B C 1
ATOM 945 O O . ALA B 2 63 ? 107.579 66.310 -40.274 1.00 53.55 345 ALA B O 1
ATOM 947 N N . ASN B 2 64 ? 105.854 67.103 -39.009 1.00 57.74 346 ASN B N 1
ATOM 948 C CA . ASN B 2 64 ? 105.213 67.982 -40.016 1.00 52.56 346 ASN B CA 1
ATOM 949 C C . ASN B 2 64 ? 105.019 67.374 -41.401 1.00 46.47 346 ASN B C 1
ATOM 950 O O . ASN B 2 64 ? 104.964 68.108 -42.376 1.00 49.29 346 ASN B O 1
ATOM 955 N N . ALA B 2 65 ? 104.923 66.049 -41.518 1.00 40.62 347 ALA B N 1
ATOM 956 C CA . ALA B 2 65 ? 104.621 65.440 -42.813 1.00 40.88 347 ALA B CA 1
ATOM 957 C C . ALA B 2 65 ? 103.178 65.863 -43.268 1.00 50.13 347 ALA B C 1
ATOM 958 O O . ALA B 2 65 ? 102.307 66.023 -42.428 1.00 52.26 347 ALA B O 1
ATOM 960 N N . LYS B 2 66 ? 102.943 66.038 -44.579 1.00 47.04 348 LYS B N 1
ATOM 961 C CA . LYS B 2 66 ? 101.653 66.422 -45.091 1.00 44.19 348 LYS B CA 1
ATOM 962 C C . LYS B 2 66 ? 100.971 65.196 -45.628 1.00 41.68 348 LYS B C 1
ATOM 963 O O . LYS B 2 66 ? 101.470 64.549 -46.564 1.00 44.07 348 LYS B O 1
ATOM 969 N N . VAL B 2 67 ? 99.801 64.889 -45.078 1.00 31.81 349 VAL B N 1
ATOM 970 C CA . VAL B 2 67 ? 99.131 63.653 -45.460 1.00 34.33 349 VAL B CA 1
ATOM 971 C C . VAL B 2 67 ? 97.722 64.028 -45.784 1.00 32.75 349 VAL B C 1
ATOM 972 O O . VAL B 2 67 ? 97.000 64.516 -44.906 1.00 27.90 349 VAL B O 1
ATOM 976 N N . THR B 2 68 ? 97.310 63.829 -47.025 1.00 31.99 350 THR B N 1
ATOM 977 C CA . THR B 2 68 ? 95.919 64.123 -47.351 1.00 32.48 350 THR B CA 1
ATOM 978 C C . THR B 2 68 ? 95.244 63.095 -48.199 1.00 31.42 350 THR B C 1
ATOM 979 O O . THR B 2 68 ? 95.865 62.493 -49.031 1.00 31.64 350 THR B O 1
ATOM 983 N N . LEU B 2 69 ? 93.940 62.922 -47.952 1.00 29.32 351 LEU B N 1
ATOM 984 C CA . LEU B 2 69 ? 93.114 61.863 -48.517 1.00 32.66 351 LEU B CA 1
ATOM 985 C C . LEU B 2 69 ? 91.910 62.468 -49.205 1.00 31.78 351 LEU B C 1
ATOM 986 O O . LEU B 2 69 ? 91.220 63.352 -48.637 1.00 30.04 351 LEU B O 1
ATOM 991 N N . SER B 2 70 ? 91.637 61.934 -50.395 1.00 31.85 352 SER B N 1
ATOM 992 C CA . SER B 2 70 ? 90.415 62.203 -51.167 1.00 36.88 352 SER B CA 1
ATOM 993 C C . SER B 2 70 ? 90.007 60.924 -51.771 1.00 34.58 352 SER B C 1
ATOM 994 O O . SER B 2 70 ? 90.791 60.341 -52.484 1.00 39.25 352 SER B O 1
ATOM 997 N N . GLY B 2 71 ? 88.768 60.524 -51.528 1.00 37.20 353 GLY B N 1
ATOM 998 C CA . GLY B 2 71 ? 88.300 59.228 -51.938 1.00 39.27 353 GLY B CA 1
ATOM 999 C C . GLY B 2 71 ? 87.430 58.568 -50.886 1.00 41.28 353 GLY B C 1
ATOM 1000 O O . GLY B 2 71 ? 87.074 59.192 -49.873 1.00 35.21 353 GLY B O 1
ATOM 1001 N N . SER B 2 72 ? 87.096 57.305 -51.164 1.00 39.63 354 SER B N 1
ATOM 1002 C CA . SER B 2 72 ? 86.206 56.458 -50.316 1.00 48.02 354 SER B CA 1
ATOM 1003 C C . SER B 2 72 ? 87.075 55.423 -49.645 1.00 47.91 354 SER B C 1
ATOM 1004 O O . SER B 2 72 ? 87.645 54.599 -50.347 1.00 44.21 354 SER B O 1
ATOM 1007 N N . PHE B 2 73 ? 87.223 55.494 -48.306 1.00 43.60 355 PHE B N 1
ATOM 1008 C CA . PHE B 2 73 ? 88.167 54.638 -47.612 1.00 35.99 355 PHE B CA 1
ATOM 1009 C C . PHE B 2 73 ? 87.432 53.756 -46.599 1.00 34.55 355 PHE B C 1
ATOM 1010 O O . PHE B 2 73 ? 86.279 53.976 -46.247 1.00 31.55 355 PHE B O 1
ATOM 1018 N N . THR B 2 74 ? 88.095 52.696 -46.176 1.00 36.39 356 THR B N 1
ATOM 1019 C CA . THR B 2 74 ? 87.461 51.789 -45.202 1.00 38.12 356 THR B CA 1
ATOM 1020 C C . THR B 2 74 ? 87.946 52.214 -43.805 1.00 34.59 356 THR B C 1
ATOM 1021 O O . THR B 2 74 ? 87.283 53.014 -43.153 1.00 35.69 356 THR B O 1
ATOM 1025 N N . ASP B 2 75 ? 89.116 51.698 -43.416 1.00 33.20 357 ASP B N 1
ATOM 1026 C CA . ASP B 2 75 ? 89.704 51.906 -42.135 1.00 35.10 357 ASP B CA 1
ATOM 1027 C C . ASP B 2 75 ? 90.868 52.790 -42.397 1.00 34.69 357 ASP B C 1
ATOM 1028 O O . ASP B 2 75 ? 91.742 52.460 -43.223 1.00 33.89 357 ASP B O 1
ATOM 1033 N N . VAL B 2 76 ? 90.898 53.891 -41.665 1.00 31.93 358 VAL B N 1
ATOM 1034 C CA . VAL B 2 76 ? 92.030 54.788 -41.717 1.00 32.28 358 VAL B CA 1
ATOM 1035 C C . VAL B 2 76 ? 92.462 54.978 -40.295 1.00 28.96 358 VAL B C 1
ATOM 1036 O O . VAL B 2 76 ? 91.664 55.408 -39.468 1.00 25.77 358 VAL B O 1
ATOM 1040 N N . ASP B 2 77 ? 93.754 54.803 -40.096 1.00 28.30 359 ASP B N 1
ATOM 1041 C CA . ASP B 2 77 ? 94.370 54.678 -38.826 1.00 33.02 359 ASP B CA 1
ATOM 1042 C C . ASP B 2 77 ? 95.515 55.633 -38.638 1.00 30.47 359 ASP B C 1
ATOM 1043 O O . ASP B 2 77 ? 96.512 55.502 -39.372 1.00 27.73 359 ASP B O 1
ATOM 1048 N N . VAL B 2 78 ? 95.447 56.501 -37.631 1.00 26.87 360 VAL B N 1
ATOM 1049 C CA . VAL B 2 78 ? 96.497 57.455 -37.370 1.00 29.22 360 VAL B CA 1
ATOM 1050 C C . VAL B 2 78 ? 97.204 56.900 -36.136 1.00 36.07 360 VAL B C 1
ATOM 1051 O O . VAL B 2 78 ? 96.677 56.981 -35.021 1.00 31.48 360 VAL B O 1
ATOM 1055 N N . ALA B 2 79 ? 98.431 56.399 -36.345 1.00 35.92 361 ALA B N 1
ATOM 1056 C CA . ALA B 2 79 ? 99.182 55.650 -35.341 1.00 40.04 361 ALA B CA 1
ATOM 1057 C C . ALA B 2 79 ? 100.628 56.140 -35.401 1.00 44.21 361 ALA B C 1
ATOM 1058 O O . ALA B 2 79 ? 101.554 55.384 -35.756 1.00 38.16 361 ALA B O 1
ATOM 1060 N N . ALA B 2 80 ? 100.814 57.427 -35.146 1.00 42.01 362 ALA B N 1
ATOM 1061 C CA . ALA B 2 80 ? 102.088 58.065 -35.447 1.00 40.72 362 ALA B CA 1
ATOM 1062 C C . ALA B 2 80 ? 102.325 59.095 -34.381 1.00 43.18 362 ALA B C 1
ATOM 1063 O O . ALA B 2 80 ? 101.486 59.981 -34.162 1.00 41.74 362 ALA B O 1
ATOM 1065 N N . SER B 2 81 ? 103.432 58.931 -33.638 1.00 45.66 363 SER B N 1
ATOM 1066 C CA . SER B 2 81 ? 103.774 59.837 -32.504 1.00 39.99 363 SER B CA 1
ATOM 1067 C C . SER B 2 81 ? 104.269 61.228 -32.891 1.00 38.86 363 SER B C 1
ATOM 1068 O O . SER B 2 81 ? 104.285 62.157 -32.043 1.00 40.22 363 SER B O 1
ATOM 1071 N N . ALA B 2 82 ? 104.638 61.436 -34.151 1.00 43.85 364 ALA B N 1
ATOM 1072 C CA . ALA B 2 82 ? 105.229 62.733 -34.551 1.00 44.49 364 ALA B CA 1
ATOM 1073 C C . ALA B 2 82 ? 104.157 63.832 -34.817 1.00 46.05 364 ALA B C 1
ATOM 1074 O O . ALA B 2 82 ? 104.140 64.451 -35.898 1.00 43.07 364 ALA B O 1
ATOM 1076 N N . ASN B 2 83 ? 103.323 64.112 -33.807 1.00 44.59 365 ASN B N 1
ATOM 1077 C CA . ASN B 2 83 ? 102.271 65.164 -33.892 1.00 47.92 365 ASN B CA 1
ATOM 1078 C C . ASN B 2 83 ? 101.545 65.185 -35.276 1.00 39.48 365 ASN B C 1
ATOM 1079 O O . ASN B 2 83 ? 101.605 66.164 -36.023 1.00 36.20 365 ASN B O 1
ATOM 1084 N N . PRO B 2 84 ? 100.910 64.064 -35.614 1.00 37.46 366 PRO B N 1
ATOM 1085 C CA . PRO B 2 84 ? 100.416 63.872 -36.947 1.00 39.94 366 PRO B CA 1
ATOM 1086 C C . PRO B 2 84 ? 99.202 64.792 -37.228 1.00 37.80 366 PRO B C 1
ATOM 1087 O O . PRO B 2 84 ? 98.459 65.076 -36.318 1.00 35.26 366 PRO B O 1
ATOM 1091 N N . GLN B 2 85 ? 99.097 65.276 -38.466 1.00 36.09 367 GLN B N 1
ATOM 1092 C CA . GLN B 2 85 ? 97.891 65.842 -39.011 1.00 34.37 367 GLN B CA 1
ATOM 1093 C C . GLN B 2 85 ? 97.472 65.032 -40.215 1.00 31.90 367 GLN B C 1
ATOM 1094 O O . GLN B 2 85 ? 98.281 64.822 -41.119 1.00 37.52 367 GLN B O 1
ATOM 1100 N N . LEU B 2 86 ? 96.186 64.634 -40.230 1.00 30.03 368 LEU B N 1
ATOM 1101 C CA . LEU B 2 86 ? 95.505 63.985 -41.355 1.00 27.63 368 LEU B CA 1
ATOM 1102 C C . LEU B 2 86 ? 94.532 65.011 -41.924 1.00 31.37 368 LEU B C 1
ATOM 1103 O O . LEU B 2 86 ? 93.624 65.535 -41.199 1.00 26.28 368 LEU B O 1
ATOM 1108 N N . ASN B 2 87 ? 94.751 65.344 -43.203 1.00 31.55 369 ASN B N 1
ATOM 1109 C CA . ASN B 2 87 ? 93.780 66.158 -43.982 1.00 31.87 369 ASN B CA 1
ATOM 1110 C C . ASN B 2 87 ? 92.921 65.229 -44.780 1.00 31.16 369 ASN B C 1
ATOM 1111 O O . ASN B 2 87 ? 93.439 64.426 -45.563 1.00 33.50 369 ASN B O 1
ATOM 1116 N N . VAL B 2 88 ? 91.611 65.359 -44.638 1.00 26.07 370 VAL B N 1
ATOM 1117 C CA . VAL B 2 88 ? 90.719 64.630 -45.472 1.00 24.88 370 VAL B CA 1
ATOM 1118 C C . VAL B 2 88 ? 89.965 65.708 -46.246 1.00 25.52 370 VAL B C 1
ATOM 1119 O O . VAL B 2 88 ? 89.172 66.483 -45.695 1.00 21.92 370 VAL B O 1
ATOM 1123 N N . ASN B 2 89 ? 90.206 65.715 -47.540 1.00 30.32 371 ASN B N 1
ATOM 1124 C CA . ASN B 2 89 ? 89.753 66.791 -48.430 1.00 31.42 371 ASN B CA 1
ATOM 1125 C C . ASN B 2 89 ? 88.467 66.502 -49.130 1.00 31.30 371 ASN B C 1
ATOM 1126 O O . ASN B 2 89 ? 87.771 67.455 -49.528 1.00 31.44 371 ASN B O 1
ATOM 1131 N N . SER B 2 90 ? 88.176 65.213 -49.374 1.00 31.43 372 SER B N 1
ATOM 1132 C CA . SER B 2 90 ? 86.881 64.842 -49.941 1.00 31.75 372 SER B CA 1
ATOM 1133 C C . SER B 2 90 ? 86.585 63.360 -49.739 1.00 34.52 372 SER B C 1
ATOM 1134 O O . SER B 2 90 ? 87.491 62.551 -49.648 1.00 29.40 372 SER B O 1
ATOM 1137 N N . GLY B 2 91 ? 85.299 63.033 -49.747 1.00 32.08 373 GLY B N 1
ATOM 1138 C CA . GLY B 2 91 ? 84.893 61.642 -49.823 1.00 39.08 373 GLY B CA 1
ATOM 1139 C C . GLY B 2 91 ? 84.480 61.140 -48.451 1.00 36.28 373 GLY B C 1
ATOM 1140 O O . GLY B 2 91 ? 83.888 61.898 -47.668 1.00 30.28 373 GLY B O 1
ATOM 1141 N N . THR B 2 92 ? 84.783 59.865 -48.194 1.00 33.97 374 THR B N 1
ATOM 1142 C CA . THR B 2 92 ? 84.180 59.109 -47.087 1.00 31.83 374 THR B CA 1
ATOM 1143 C C . THR B 2 92 ? 85.230 58.207 -46.435 1.00 31.04 374 THR B C 1
ATOM 1144 O O . THR B 2 92 ? 86.183 57.793 -47.058 1.00 29.59 374 THR B O 1
ATOM 1148 N N . ILE B 2 93 ? 85.060 57.972 -45.134 1.00 35.35 375 ILE B N 1
ATOM 1149 C CA . ILE B 2 93 ? 85.912 57.052 -44.358 1.00 32.09 375 ILE B CA 1
ATOM 1150 C C . ILE B 2 93 ? 84.947 56.289 -43.471 1.00 31.06 375 ILE B C 1
ATOM 1151 O O . ILE B 2 93 ? 84.132 56.879 -42.745 1.00 29.76 375 ILE B O 1
ATOM 1156 N N . GLU B 2 94 ? 84.990 54.972 -43.544 1.00 29.64 376 GLU B N 1
ATOM 1157 C CA . GLU B 2 94 ? 84.086 54.151 -42.641 1.00 30.43 376 GLU B CA 1
ATOM 1158 C C . GLU B 2 94 ? 84.501 54.274 -41.184 1.00 24.45 376 GLU B C 1
ATOM 1159 O O . GLU B 2 94 ? 83.707 54.566 -40.318 1.00 26.13 376 GLU B O 1
ATOM 1165 N N . ARG B 2 95 ? 85.754 54.064 -40.919 1.00 26.81 377 ARG B N 1
ATOM 1166 C CA A ARG B 2 95 ? 86.205 54.071 -39.546 0.50 27.44 377 ARG B CA 1
ATOM 1167 C CA B ARG B 2 95 ? 86.270 54.011 -39.544 0.50 29.02 377 ARG B CA 1
ATOM 1168 C C . ARG B 2 95 ? 87.551 54.759 -39.512 1.00 26.66 377 ARG B C 1
ATOM 1169 O O . ARG B 2 95 ? 88.531 54.323 -40.112 1.00 27.20 377 ARG B O 1
ATOM 1184 N N . LEU B 2 96 ? 87.587 55.856 -38.792 1.00 27.20 378 LEU B N 1
ATOM 1185 C CA . LEU B 2 96 ? 88.841 56.568 -38.667 1.00 26.48 378 LEU B CA 1
ATOM 1186 C C . LEU B 2 96 ? 89.195 56.423 -37.221 1.00 24.36 378 LEU B C 1
ATOM 1187 O O . LEU B 2 96 ? 88.357 56.724 -36.353 1.00 23.21 378 LEU B O 1
ATOM 1192 N N . THR B 2 97 ? 90.444 56.066 -36.943 1.00 24.81 379 THR B N 1
ATOM 1193 C CA . THR B 2 97 ? 90.869 55.785 -35.587 1.00 27.55 379 THR B CA 1
ATOM 1194 C C . THR B 2 97 ? 92.122 56.530 -35.312 1.00 26.71 379 THR B C 1
ATOM 1195 O O . THR B 2 97 ? 93.055 56.450 -36.102 1.00 26.39 379 THR B O 1
ATOM 1199 N N . VAL B 2 98 ? 92.151 57.257 -34.181 1.00 24.17 380 VAL B N 1
ATOM 1200 C CA . VAL B 2 98 ? 93.305 57.991 -33.804 1.00 22.51 380 VAL B CA 1
ATOM 1201 C C . VAL B 2 98 ? 93.858 57.259 -32.562 1.00 26.53 380 VAL B C 1
ATOM 1202 O O . VAL B 2 98 ? 93.224 57.204 -31.511 1.00 23.12 380 VAL B O 1
ATOM 1206 N N . ALA B 2 99 ? 95.066 56.737 -32.697 1.00 28.50 381 ALA B N 1
ATOM 1207 C CA . ALA B 2 99 ? 95.671 55.874 -31.676 1.00 26.94 381 ALA B CA 1
ATOM 1208 C C . ALA B 2 99 ? 96.232 56.661 -30.544 1.00 26.73 381 ALA B C 1
ATOM 1209 O O . ALA B 2 99 ? 96.583 57.844 -30.695 1.00 27.15 381 ALA B O 1
ATOM 1211 N N . ALA B 2 100 ? 96.430 55.947 -29.423 1.00 27.12 382 ALA B N 1
ATOM 1212 C CA . ALA B 2 100 ? 96.932 56.490 -28.176 1.00 23.48 382 ALA B CA 1
ATOM 1213 C C . ALA B 2 100 ? 98.314 57.054 -28.340 1.00 24.58 382 ALA B C 1
ATOM 1214 O O . ALA B 2 100 ? 98.745 57.945 -27.544 1.00 28.32 382 ALA B O 1
ATOM 1216 N N . SER B 2 101 ? 99.050 56.510 -29.289 1.00 24.97 383 SER B N 1
ATOM 1217 C CA . SER B 2 101 ? 100.365 57.073 -29.585 1.00 31.12 383 SER B CA 1
ATOM 1218 C C . SER B 2 101 ? 100.388 58.467 -30.274 1.00 31.92 383 SER B C 1
ATOM 1219 O O . SER B 2 101 ? 101.455 59.111 -30.302 1.00 29.80 383 SER B O 1
ATOM 1222 N N . SER B 2 102 ? 99.259 58.935 -30.827 1.00 30.78 384 SER B N 1
ATOM 1223 C CA . SER B 2 102 ? 99.314 60.063 -31.801 1.00 30.15 384 SER B CA 1
ATOM 1224 C C . SER B 2 102 ? 99.150 61.377 -31.110 1.00 30.01 384 SER B C 1
ATOM 1225 O O . SER B 2 102 ? 98.119 62.070 -31.235 1.00 28.04 384 SER B O 1
ATOM 1228 N N . LYS B 2 103 ? 100.166 61.701 -30.340 1.00 28.88 385 LYS B N 1
ATOM 1229 C CA . LYS B 2 103 ? 100.139 62.846 -29.451 1.00 35.22 385 LYS B CA 1
ATOM 1230 C C . LYS B 2 103 ? 99.841 64.139 -30.244 1.00 34.54 385 LYS B C 1
ATOM 1231 O O . LYS B 2 103 ? 100.428 64.352 -31.297 1.00 33.04 385 LYS B O 1
ATOM 1237 N N . ASP B 2 104 ? 98.919 64.960 -29.732 1.00 33.71 386 ASP B N 1
ATOM 1238 C CA . ASP B 2 104 ? 98.532 66.244 -30.388 1.00 38.31 386 ASP B CA 1
ATOM 1239 C C . ASP B 2 104 ? 98.004 66.038 -31.784 1.00 30.40 386 ASP B C 1
ATOM 1240 O O . ASP B 2 104 ? 98.112 66.918 -32.624 1.00 31.64 386 ASP B O 1
ATOM 1245 N N . ALA B 2 105 ? 97.457 64.869 -32.056 1.00 26.33 387 ALA B N 1
ATOM 1246 C CA . ALA B 2 105 ? 96.853 64.590 -33.372 1.00 28.83 387 ALA B CA 1
ATOM 1247 C C . ALA B 2 105 ? 95.878 65.735 -33.833 1.00 27.91 387 ALA B C 1
ATOM 1248 O O . ALA B 2 105 ? 95.184 66.321 -33.000 1.00 25.17 387 ALA B O 1
ATOM 1250 N N . VAL B 2 106 ? 95.883 66.071 -35.129 1.00 28.94 388 VAL B N 1
ATOM 1251 C CA . VAL B 2 106 ? 94.853 66.994 -35.675 1.00 28.51 388 VAL B CA 1
ATOM 1252 C C . VAL B 2 106 ? 94.267 66.319 -36.860 1.00 29.22 388 VAL B C 1
ATOM 1253 O O . VAL B 2 106 ? 95.031 65.809 -37.711 1.00 27.43 388 VAL B O 1
ATOM 1257 N N . ILE B 2 107 ? 92.933 66.380 -36.955 1.00 27.50 389 ILE B N 1
ATOM 1258 C CA . ILE B 2 107 ? 92.225 65.760 -38.031 1.00 27.64 389 ILE B CA 1
ATOM 1259 C C . ILE B 2 107 ? 91.430 66.918 -38.664 1.00 28.32 389 ILE B C 1
ATOM 1260 O O . ILE B 2 107 ? 90.602 67.544 -37.978 1.00 23.34 389 ILE B O 1
ATOM 1265 N N . VAL B 2 108 ? 91.655 67.174 -39.957 1.00 28.34 390 VAL B N 1
ATOM 1266 C CA . VAL B 2 108 ? 90.973 68.306 -40.668 1.00 26.31 390 VAL B CA 1
ATOM 1267 C C . VAL B 2 108 ? 90.020 67.691 -41.662 1.00 30.45 390 VAL B C 1
ATOM 1268 O O . VAL B 2 108 ? 90.490 67.008 -42.642 1.00 29.74 390 VAL B O 1
ATOM 1272 N N . LEU B 2 109 ? 88.711 67.877 -41.432 1.00 26.41 391 LEU B N 1
ATOM 1273 C CA . LEU B 2 109 ? 87.727 67.267 -42.283 1.00 25.40 391 LEU B CA 1
ATOM 1274 C C . LEU B 2 109 ? 87.091 68.368 -43.081 1.00 26.45 391 LEU B C 1
ATOM 1275 O O . LEU B 2 109 ? 86.351 69.196 -42.517 1.00 27.45 391 LEU B O 1
ATOM 1280 N N . ALA B 2 110 ? 87.314 68.331 -44.396 1.00 25.65 392 ALA B N 1
ATOM 1281 C CA . ALA B 2 110 ? 86.796 69.350 -45.331 1.00 26.73 392 ALA B CA 1
ATOM 1282 C C . ALA B 2 110 ? 85.268 69.216 -45.395 1.00 28.24 392 ALA B C 1
ATOM 1283 O O . ALA B 2 110 ? 84.731 68.167 -45.030 1.00 24.47 392 ALA B O 1
ATOM 1285 N N . SER B 2 111 ? 84.577 70.280 -45.810 1.00 24.93 393 SER B N 1
ATOM 1286 C CA . SER B 2 111 ? 83.128 70.335 -45.759 1.00 26.63 393 SER B CA 1
ATOM 1287 C C . SER B 2 111 ? 82.408 69.224 -46.442 1.00 30.21 393 SER B C 1
ATOM 1288 O O . SER B 2 111 ? 81.316 68.848 -45.996 1.00 39.36 393 SER B O 1
ATOM 1291 N N . GLY B 2 112 ? 82.869 68.700 -47.546 1.00 26.55 394 GLY B N 1
ATOM 1292 C CA . GLY B 2 112 ? 81.932 67.569 -47.995 1.00 33.21 394 GLY B CA 1
ATOM 1293 C C . GLY B 2 112 ? 82.186 66.134 -47.401 1.00 34.08 394 GLY B C 1
ATOM 1294 O O . GLY B 2 112 ? 81.538 65.131 -47.797 1.00 32.56 394 GLY B O 1
ATOM 1295 N N . VAL B 2 113 ? 83.167 66.027 -46.514 1.00 25.94 395 VAL B N 1
ATOM 1296 C CA . VAL B 2 113 ? 83.662 64.737 -46.069 1.00 28.50 395 VAL B CA 1
ATOM 1297 C C . VAL B 2 113 ? 82.694 64.134 -45.090 1.00 25.53 395 VAL B C 1
ATOM 1298 O O . VAL B 2 113 ? 82.055 64.867 -44.401 1.00 27.33 395 VAL B O 1
ATOM 1302 N N . LYS B 2 114 ? 82.507 62.811 -45.135 1.00 27.05 396 LYS B N 1
ATOM 1303 C CA A LYS B 2 114 ? 81.726 62.089 -44.117 0.50 31.52 396 LYS B CA 1
ATOM 1304 C CA B LYS B 2 114 ? 81.725 62.091 -44.084 0.50 30.47 396 LYS B CA 1
ATOM 1305 C C . LYS B 2 114 ? 82.542 60.904 -43.520 1.00 34.27 396 LYS B C 1
ATOM 1306 O O . LYS B 2 114 ? 82.927 59.934 -44.267 1.00 26.93 396 LYS B O 1
ATOM 1317 N N . VAL B 2 115 ? 82.830 61.000 -42.201 1.00 31.52 397 VAL B N 1
ATOM 1318 C CA . VAL B 2 115 ? 83.435 59.906 -41.469 1.00 28.37 397 VAL B CA 1
ATOM 1319 C C . VAL B 2 115 ? 82.265 59.225 -40.736 1.00 29.58 397 VAL B C 1
ATOM 1320 O O . VAL B 2 115 ? 81.524 59.875 -39.971 1.00 24.91 397 VAL B O 1
ATOM 1324 N N . THR B 2 116 ? 81.978 57.951 -41.051 1.00 27.98 398 THR B N 1
ATOM 1325 C CA . THR B 2 116 ? 80.816 57.320 -40.364 1.00 25.85 398 THR B CA 1
ATOM 1326 C C . THR B 2 116 ? 81.101 57.108 -38.830 1.00 21.32 398 THR B C 1
ATOM 1327 O O . THR B 2 116 ? 80.242 57.377 -37.973 1.00 22.50 398 THR B O 1
ATOM 1331 N N . THR B 2 117 ? 82.285 56.567 -38.543 1.00 23.04 399 THR B N 1
ATOM 1332 C CA . THR B 2 117 ? 82.767 56.323 -37.163 1.00 25.47 399 THR B CA 1
ATOM 1333 C C . THR B 2 117 ? 84.150 56.865 -36.930 1.00 21.97 399 THR B C 1
ATOM 1334 O O . THR B 2 117 ? 85.110 56.536 -37.642 1.00 24.67 399 THR B O 1
ATOM 1338 N N . LEU B 2 118 ? 84.252 57.744 -35.937 1.00 22.25 400 LEU B N 1
ATOM 1339 C CA . LEU B 2 118 ? 85.538 58.270 -35.547 1.00 22.22 400 LEU B CA 1
ATOM 1340 C C . LEU B 2 118 ? 85.819 57.796 -34.085 1.00 22.81 400 LEU B C 1
ATOM 1341 O O . LEU B 2 118 ? 85.055 58.127 -33.177 1.00 23.98 400 LEU B O 1
ATOM 1346 N N . THR B 2 119 ? 86.939 57.097 -33.885 1.00 21.04 401 THR B N 1
ATOM 1347 C CA . THR B 2 119 ? 87.328 56.556 -32.574 1.00 20.31 401 THR B CA 1
ATOM 1348 C C . THR B 2 119 ? 88.581 57.274 -32.084 1.00 21.02 401 THR B C 1
ATOM 1349 O O . THR B 2 119 ? 89.610 57.262 -32.726 1.00 20.74 401 THR B O 1
ATOM 1353 N N . LEU B 2 120 ? 88.467 57.895 -30.915 1.00 20.63 402 LEU B N 1
ATOM 1354 C CA . LEU B 2 120 ? 89.534 58.668 -30.349 1.00 21.92 402 LEU B CA 1
ATOM 1355 C C . LEU B 2 120 ? 90.147 58.041 -29.070 1.00 24.03 402 LEU B C 1
ATOM 1356 O O . LEU B 2 120 ? 89.432 57.851 -28.073 1.00 18.52 402 LEU B O 1
ATOM 1361 N N . ASN B 2 121 ? 91.479 57.834 -29.129 1.00 23.48 403 ASN B N 1
ATOM 1362 C CA . ASN B 2 121 ? 92.260 57.205 -28.067 1.00 23.28 403 ASN B CA 1
ATOM 1363 C C . ASN B 2 121 ? 93.350 58.091 -27.610 1.00 23.88 403 ASN B C 1
ATOM 1364 O O . ASN B 2 121 ? 94.152 57.668 -26.764 1.00 31.15 403 ASN B O 1
ATOM 1369 N N . ILE B 2 122 ? 93.328 59.342 -28.052 1.00 21.68 404 ILE B N 1
ATOM 1370 C CA . ILE B 2 122 ? 94.239 60.400 -27.629 1.00 23.37 404 ILE B CA 1
ATOM 1371 C C . ILE B 2 122 ? 93.479 61.755 -27.810 1.00 26.61 404 ILE B C 1
ATOM 1372 O O . ILE B 2 122 ? 92.558 61.841 -28.591 1.00 25.97 404 ILE B O 1
ATOM 1377 N N . LYS B 2 123 ? 93.800 62.763 -27.020 1.00 26.39 405 LYS B N 1
ATOM 1378 C CA . LYS B 2 123 ? 93.149 64.085 -27.147 1.00 28.70 405 LYS B CA 1
ATOM 1379 C C . LYS B 2 123 ? 93.470 64.632 -28.548 1.00 25.10 405 LYS B C 1
ATOM 1380 O O . LYS B 2 123 ? 94.663 64.743 -28.920 1.00 23.27 405 LYS B O 1
ATOM 1386 N N . THR B 2 124 ? 92.394 64.845 -29.304 1.00 23.34 406 THR B N 1
ATOM 1387 C CA A THR B 2 124 ? 92.465 65.127 -30.724 0.50 26.57 406 THR B CA 1
ATOM 1388 C CA B THR B 2 124 ? 92.461 65.117 -30.727 0.50 22.34 406 THR B CA 1
ATOM 1389 C C . THR B 2 124 ? 91.723 66.391 -31.037 1.00 24.01 406 THR B C 1
ATOM 1390 O O . THR B 2 124 ? 90.622 66.645 -30.502 1.00 25.09 406 THR B O 1
ATOM 1397 N N . GLN B 2 125 ? 92.299 67.183 -31.924 1.00 23.90 407 GLN B N 1
ATOM 1398 C CA . GLN B 2 125 ? 91.587 68.365 -32.441 1.00 26.10 407 GLN B CA 1
ATOM 1399 C C . GLN B 2 125 ? 91.009 68.030 -33.807 1.00 22.82 407 GLN B C 1
ATOM 1400 O O . GLN B 2 125 ? 91.768 67.774 -34.727 1.00 23.43 407 GLN B O 1
ATOM 1406 N N . ILE B 2 126 ? 89.687 68.112 -33.948 1.00 20.81 408 ILE B N 1
ATOM 1407 C CA . ILE B 2 126 ? 89.034 67.816 -35.203 1.00 23.95 408 ILE B CA 1
ATOM 1408 C C . ILE B 2 126 ? 88.500 69.172 -35.705 1.00 27.83 408 ILE B C 1
ATOM 1409 O O . ILE B 2 126 ? 87.720 69.875 -35.012 1.00 28.82 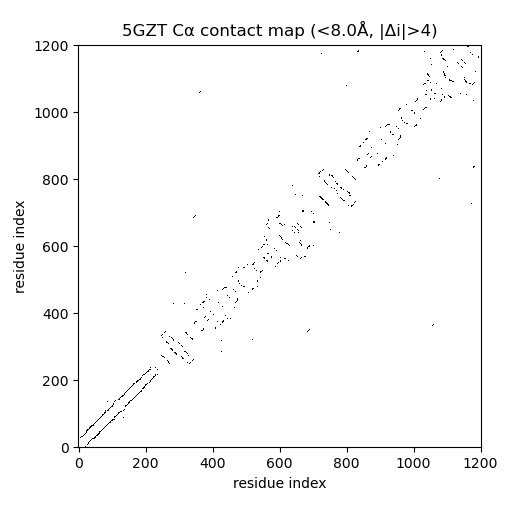408 ILE B O 1
ATOM 1414 N N . LYS B 2 127 ? 88.925 69.493 -36.917 1.00 25.60 409 LYS B N 1
ATOM 1415 C CA . LYS B 2 127 ? 88.702 70.801 -37.524 1.00 29.69 409 LYS B CA 1
ATOM 1416 C C . LYS B 2 127 ? 87.927 70.622 -38.796 1.00 26.65 409 LYS B C 1
ATOM 1417 O O . LYS B 2 127 ? 88.051 69.576 -39.486 1.00 25.37 409 LYS B O 1
ATOM 1423 N N . GLY B 2 128 ? 87.268 71.703 -39.160 1.00 25.49 410 GLY B N 1
ATOM 1424 C CA . GLY B 2 128 ? 86.642 71.845 -40.443 1.00 26.36 410 GLY B CA 1
ATOM 1425 C C . GLY B 2 128 ? 85.170 71.537 -40.302 1.00 22.96 410 GLY B C 1
ATOM 1426 O O . GLY B 2 128 ? 84.728 71.175 -39.236 1.00 20.46 410 GLY B O 1
ATOM 1427 N N . GLN B 2 129 ? 84.477 71.616 -41.454 1.00 23.42 411 GLN B N 1
ATOM 1428 C CA . GLN B 2 129 ? 83.031 71.553 -41.559 1.00 21.77 411 GLN B CA 1
ATOM 1429 C C . GLN B 2 129 ? 82.566 70.180 -42.005 1.00 20.48 411 GLN B C 1
ATOM 1430 O O . GLN B 2 129 ? 81.347 69.930 -42.036 1.00 20.71 411 GLN B O 1
ATOM 1436 N N . GLY B 2 130 ? 83.516 69.308 -42.347 1.00 20.08 412 GLY B N 1
ATOM 1437 C CA . GLY B 2 130 ? 83.249 67.889 -42.496 1.00 26.49 412 GLY B CA 1
ATOM 1438 C C . GLY B 2 130 ? 82.444 67.213 -41.357 1.00 25.59 412 GLY B C 1
ATOM 1439 O O . GLY B 2 130 ? 82.314 67.782 -40.269 1.00 25.42 412 GLY B O 1
ATOM 1440 N N . SER B 2 131 ? 81.835 66.079 -41.674 1.00 23.03 413 SER B N 1
ATOM 1441 C CA . SER B 2 131 ? 80.842 65.454 -40.795 1.00 28.66 413 SER B CA 1
ATOM 1442 C C . SER B 2 131 ? 81.381 64.099 -40.230 1.00 25.48 413 SER B C 1
ATOM 1443 O O . SER B 2 131 ? 82.092 63.368 -40.915 1.00 24.93 413 SER B O 1
ATOM 1446 N N . VAL B 2 132 ? 80.996 63.842 -38.993 1.00 26.22 414 VAL B N 1
ATOM 1447 C CA . VAL B 2 132 ? 81.322 62.598 -38.261 1.00 27.16 414 VAL B CA 1
ATOM 1448 C C . VAL B 2 132 ? 79.954 62.044 -37.811 1.00 23.45 414 VAL B C 1
ATOM 1449 O O . VAL B 2 132 ? 79.221 62.723 -37.108 1.00 24.53 414 VAL B O 1
ATOM 1453 N N . GLY B 2 133 ? 79.591 60.843 -38.260 1.00 22.25 415 GLY B N 1
ATOM 1454 C CA . GLY B 2 133 ? 78.272 60.304 -37.823 1.00 22.66 415 GLY B CA 1
ATOM 1455 C C . GLY B 2 133 ? 78.291 59.874 -36.348 1.00 25.75 415 GLY B C 1
ATOM 1456 O O . GLY B 2 133 ? 77.397 60.237 -35.597 1.00 28.82 415 GLY B O 1
ATOM 1457 N N . THR B 2 134 ? 79.339 59.122 -35.905 1.00 23.64 416 THR B N 1
ATOM 1458 C CA . THR B 2 134 ? 79.464 58.759 -34.442 1.00 24.62 416 THR B CA 1
ATOM 1459 C C . THR B 2 134 ? 80.887 58.924 -33.971 1.00 21.93 416 THR B C 1
ATOM 1460 O O . THR B 2 134 ? 81.773 58.391 -34.654 1.00 20.57 416 THR B O 1
ATOM 1464 N N . ALA B 2 135 ? 81.110 59.747 -32.923 1.00 21.81 417 ALA B N 1
ATOM 1465 C CA . ALA B 2 135 ? 82.424 59.925 -32.344 1.00 24.06 417 ALA B CA 1
ATOM 1466 C C . ALA B 2 135 ? 82.443 58.969 -31.106 1.00 23.39 417 ALA B C 1
ATOM 1467 O O . ALA B 2 135 ? 81.620 59.121 -30.209 1.00 21.59 417 ALA B O 1
ATOM 1469 N N . VAL B 2 136 ? 83.403 58.048 -31.093 1.00 24.94 418 VAL B N 1
ATOM 1470 C CA . VAL B 2 136 ? 83.622 57.065 -29.988 1.00 21.99 418 VAL B CA 1
ATOM 1471 C C . VAL B 2 136 ? 84.819 57.601 -29.244 1.00 19.38 418 VAL B C 1
ATOM 1472 O O . VAL B 2 136 ? 85.952 57.620 -29.746 1.00 18.64 418 VAL B O 1
ATOM 1476 N N . VAL B 2 137 ? 84.533 58.222 -28.135 1.00 18.49 419 VAL B N 1
ATOM 1477 C CA . VAL B 2 137 ? 85.551 58.930 -27.358 1.00 20.62 419 VAL B CA 1
ATOM 1478 C C . VAL B 2 137 ? 85.907 58.006 -26.139 1.00 20.93 419 VAL B C 1
ATOM 1479 O O . VAL B 2 137 ? 85.234 57.972 -25.115 1.00 20.32 419 VAL B O 1
ATOM 1483 N N . ASN B 2 138 ? 86.947 57.216 -26.329 1.00 19.68 420 ASN B N 1
ATOM 1484 C CA . ASN B 2 138 ? 87.484 56.392 -25.234 1.00 19.89 420 ASN B CA 1
ATOM 1485 C C . ASN B 2 138 ? 88.233 57.243 -24.299 1.00 19.51 420 ASN B C 1
ATOM 1486 O O . ASN B 2 138 ? 88.382 58.452 -24.511 1.00 20.73 420 ASN B O 1
ATOM 1491 N N . LEU B 2 139 ? 88.701 56.669 -23.172 1.00 20.68 421 LEU B N 1
ATOM 1492 C CA . LEU B 2 139 ? 89.309 57.465 -22.136 1.00 19.64 421 LEU B CA 1
ATOM 1493 C C . LEU B 2 139 ? 90.410 58.323 -22.642 1.00 19.38 421 LEU B C 1
ATOM 1494 O O . LEU B 2 139 ? 90.562 59.464 -22.199 1.00 17.69 421 LEU B O 1
ATOM 1499 N N . GLY B 2 140 ? 91.235 57.784 -23.507 1.00 19.79 422 GLY B N 1
ATOM 1500 C CA . GLY B 2 140 ? 92.391 58.570 -24.002 1.00 23.41 422 GLY B CA 1
ATOM 1501 C C . GLY B 2 140 ? 91.983 59.772 -24.860 1.00 24.45 422 GLY B C 1
ATOM 1502 O O . GLY B 2 140 ? 92.733 60.744 -24.951 1.00 24.39 422 GLY B O 1
ATOM 1503 N N . GLY B 2 141 ? 90.752 59.748 -25.388 1.00 25.18 423 GLY B N 1
ATOM 1504 C CA . GLY B 2 141 ? 90.208 60.863 -26.171 1.00 21.54 423 GLY B CA 1
ATOM 1505 C C . GLY B 2 141 ? 89.597 61.991 -25.406 1.00 25.30 423 GLY B C 1
ATOM 1506 O O . GLY B 2 141 ? 89.050 63.006 -26.011 1.00 21.96 423 GLY B O 1
ATOM 1507 N N . LYS B 2 142 ? 89.687 61.867 -24.079 1.00 24.28 424 LYS B N 1
ATOM 1508 C CA . LYS B 2 142 ? 89.123 62.841 -23.191 1.00 26.42 424 LYS B CA 1
ATOM 1509 C C . LYS B 2 142 ? 89.561 64.259 -23.577 1.00 24.88 424 LYS B C 1
ATOM 1510 O O . LYS B 2 142 ? 90.748 64.517 -23.743 1.00 21.67 424 LYS B O 1
ATOM 1516 N N . GLY B 2 143 ? 88.627 65.193 -23.615 1.00 26.12 425 GLY B N 1
ATOM 1517 C CA . GLY B 2 143 ? 88.968 66.592 -23.883 1.00 23.35 425 GLY B CA 1
ATOM 1518 C C . GLY B 2 143 ? 89.168 66.873 -25.377 1.00 23.85 425 GLY B C 1
ATOM 1519 O O . GLY B 2 143 ? 89.635 67.933 -25.730 1.00 23.25 425 GLY B O 1
ATOM 1520 N N . SER B 2 144 ? 88.869 65.926 -26.247 1.00 21.42 426 SER B N 1
ATOM 1521 C CA . SER B 2 144 ? 88.933 66.189 -27.689 1.00 22.85 426 SER B CA 1
ATOM 1522 C C . SER B 2 144 ? 87.954 67.336 -28.079 1.00 24.44 426 SER B C 1
ATOM 1523 O O . SER B 2 144 ? 86.986 67.603 -27.365 1.00 23.94 426 SER B O 1
ATOM 1526 N N . SER B 2 145 ? 88.271 68.023 -29.171 1.00 26.45 427 SER B N 1
ATOM 1527 C CA . SER B 2 145 ? 87.458 69.152 -29.690 1.00 27.28 427 SER B CA 1
ATOM 1528 C C . SER B 2 145 ? 87.066 68.958 -31.147 1.00 27.31 427 SER B C 1
ATOM 1529 O O . SER B 2 145 ? 87.834 68.422 -31.994 1.00 23.90 427 SER B O 1
ATOM 1532 N N . PHE B 2 146 ? 85.838 69.362 -31.431 1.00 27.36 428 PHE B N 1
ATOM 1533 C CA . PHE B 2 146 ? 85.279 69.331 -32.782 1.00 28.61 428 PHE B CA 1
ATOM 1534 C C . PHE B 2 146 ? 84.834 70.745 -33.174 1.00 32.21 428 PHE B C 1
ATOM 1535 O O . PHE B 2 146 ? 84.119 71.373 -32.427 1.00 23.75 428 PHE B O 1
ATOM 1543 N N . GLU B 2 147 ? 85.294 71.241 -34.308 1.00 31.20 429 GLU B N 1
ATOM 1544 C CA . GLU B 2 147 ? 84.767 72.569 -34.799 1.00 30.68 429 GLU B CA 1
ATOM 1545 C C . GLU B 2 147 ? 83.312 72.395 -35.199 1.00 28.30 429 GLU B C 1
ATOM 1546 O O . GLU B 2 147 ? 82.531 73.249 -34.916 1.00 29.42 429 GLU B O 1
ATOM 1552 N N . SER B 2 148 ? 82.956 71.263 -35.788 1.00 27.45 430 SER B N 1
ATOM 1553 C CA A SER B 2 148 ? 81.550 70.974 -35.972 0.50 29.91 430 SER B CA 1
ATOM 1554 C CA B SER B 2 148 ? 81.563 70.933 -36.028 0.50 27.64 430 SER B CA 1
ATOM 1555 C C . SER B 2 148 ? 81.182 69.646 -35.294 1.00 31.46 430 SER B C 1
ATOM 1556 O O . SER B 2 148 ? 81.843 68.614 -35.476 1.00 30.93 430 SER B O 1
ATOM 1561 N N . ALA B 2 149 ? 80.120 69.722 -34.497 1.00 29.74 431 ALA B N 1
ATOM 1562 C CA . ALA B 2 149 ? 79.688 68.631 -33.651 1.00 29.51 431 ALA B CA 1
ATOM 1563 C C . ALA B 2 149 ? 79.465 67.371 -34.428 1.00 30.50 431 ALA B C 1
ATOM 1564 O O . ALA B 2 149 ? 78.919 67.425 -35.516 1.00 30.96 431 ALA B O 1
ATOM 1566 N N . PRO B 2 150 ? 79.939 66.211 -33.891 1.00 29.00 432 PRO B N 1
ATOM 1567 C CA . PRO B 2 150 ? 79.584 64.903 -34.460 1.00 27.85 432 PRO B CA 1
ATOM 1568 C C . PRO B 2 150 ? 78.092 64.658 -34.343 1.00 25.21 432 PRO B C 1
ATOM 1569 O O . PRO B 2 150 ? 77.504 65.224 -33.460 1.00 24.72 432 PRO B O 1
ATOM 1573 N N . GLY B 2 151 ? 77.535 63.791 -35.179 1.00 25.15 433 GLY B N 1
ATOM 1574 C CA . GLY B 2 151 ? 76.072 63.507 -35.133 1.00 31.35 433 GLY B CA 1
ATOM 1575 C C . GLY B 2 151 ? 75.646 62.826 -33.860 1.00 32.35 433 GLY B C 1
ATOM 1576 O O . GLY B 2 151 ? 74.649 63.199 -33.267 1.00 33.30 433 GLY B O 1
ATOM 1577 N N . LYS B 2 152 ? 76.372 61.769 -33.468 1.00 34.65 434 LYS B N 1
ATOM 1578 C CA . LYS B 2 152 ? 76.250 61.164 -32.102 1.00 34.59 434 LYS B CA 1
ATOM 1579 C C . LYS B 2 152 ? 77.636 60.945 -31.483 1.00 32.71 434 LYS B C 1
ATOM 1580 O O . LYS B 2 152 ? 78.623 60.748 -32.220 1.00 28.88 434 LYS B O 1
ATOM 1586 N N . THR B 2 153 ? 77.710 61.006 -30.159 1.00 33.32 435 THR B N 1
ATOM 1587 C CA . THR B 2 153 ? 78.969 60.727 -29.420 1.00 39.21 435 THR B CA 1
ATOM 1588 C C . THR B 2 153 ? 78.698 59.565 -28.458 1.00 45.30 435 THR B C 1
ATOM 1589 O O . THR B 2 153 ? 77.653 59.543 -27.770 1.00 44.43 435 THR B O 1
ATOM 1593 N N . GLU B 2 154 ? 79.609 58.596 -28.462 1.00 36.35 436 GLU B N 1
ATOM 1594 C CA . GLU B 2 154 ? 79.579 57.477 -27.530 1.00 34.60 436 GLU B CA 1
ATOM 1595 C C . GLU B 2 154 ? 80.946 57.408 -26.770 1.00 31.86 436 GLU B C 1
ATOM 1596 O O . GLU B 2 154 ? 81.843 58.223 -26.991 1.00 26.68 436 GLU B O 1
ATOM 1602 N N . GLY B 2 155 ? 81.057 56.434 -25.871 1.00 28.35 437 GLY B N 1
ATOM 1603 C CA . GLY B 2 155 ? 82.325 56.076 -25.212 1.00 26.15 437 GLY B CA 1
ATOM 1604 C C . GLY B 2 155 ? 82.409 56.708 -23.890 1.00 25.39 437 GLY B C 1
ATOM 1605 O O . GLY B 2 155 ? 81.653 57.622 -23.598 1.00 22.92 437 GLY B O 1
ATOM 1606 N N . ILE B 2 156 ? 83.341 56.234 -23.055 1.00 25.11 438 ILE B N 1
ATOM 1607 C CA . ILE B 2 156 ? 83.398 56.645 -21.657 1.00 22.94 438 ILE B CA 1
ATOM 1608 C C . ILE B 2 156 ? 83.683 58.108 -21.426 1.00 21.73 438 ILE B C 1
ATOM 1609 O O . ILE B 2 156 ? 83.294 58.684 -20.384 1.00 23.74 438 ILE B O 1
ATOM 1614 N N . ALA B 2 157 ? 84.403 58.766 -22.332 1.00 22.29 439 ALA B N 1
ATOM 1615 C CA . ALA B 2 157 ? 84.756 60.169 -22.112 1.00 19.99 439 ALA B CA 1
ATOM 1616 C C . ALA B 2 157 ? 83.895 61.169 -23.007 1.00 24.65 439 ALA B C 1
ATOM 1617 O O . ALA B 2 157 ? 84.311 62.339 -23.240 1.00 26.09 439 ALA B O 1
ATOM 1619 N N . LYS B 2 158 ? 82.755 60.687 -23.477 1.00 26.51 440 LYS B N 1
ATOM 1620 C CA . LYS B 2 158 ? 81.745 61.435 -24.277 1.00 30.95 440 LYS B CA 1
ATOM 1621 C C . LYS B 2 158 ? 81.578 62.842 -23.856 1.00 32.40 440 LYS B C 1
ATOM 1622 O O . LYS B 2 158 ? 81.570 63.730 -24.712 1.00 31.01 440 LYS B O 1
ATOM 1628 N N . ASP B 2 159 ? 81.341 63.008 -22.542 1.00 29.14 441 ASP B N 1
ATOM 1629 C CA . ASP B 2 159 ? 80.900 64.268 -21.959 1.00 32.91 441 ASP B CA 1
ATOM 1630 C C . ASP B 2 159 ? 81.993 65.282 -21.779 1.00 32.63 441 ASP B C 1
ATOM 1631 O O . ASP B 2 159 ? 81.721 66.477 -21.444 1.00 30.43 441 ASP B O 1
ATOM 1636 N N . SER B 2 160 ? 83.223 64.835 -21.996 1.00 27.74 442 SER B N 1
ATOM 1637 C CA . SER B 2 160 ? 84.372 65.731 -21.975 1.00 25.36 442 SER B CA 1
ATOM 1638 C C . SER B 2 160 ? 84.693 66.496 -23.267 1.00 21.69 442 SER B C 1
ATOM 1639 O O . SER B 2 160 ? 85.619 67.340 -23.279 1.00 22.73 442 SER B O 1
ATOM 1642 N N . VAL B 2 161 ? 84.077 66.161 -24.363 1.00 23.85 443 VAL B N 1
ATOM 1643 C CA . VAL B 2 161 ? 84.513 66.762 -25.632 1.00 27.96 443 VAL B CA 1
ATOM 1644 C C . VAL B 2 161 ? 83.850 68.145 -25.761 1.00 28.37 443 VAL B C 1
ATOM 1645 O O . VAL B 2 161 ? 82.781 68.394 -25.212 1.00 28.59 443 VAL B O 1
ATOM 1649 N N . THR B 2 162 ? 84.543 69.045 -26.426 1.00 27.98 444 THR B N 1
ATOM 1650 C CA . THR B 2 162 ? 83.977 70.361 -26.760 1.00 26.04 444 THR B CA 1
ATOM 1651 C C . THR B 2 162 ? 83.601 70.440 -28.246 1.00 28.06 444 THR B C 1
ATOM 1652 O O . THR B 2 162 ? 84.199 69.782 -29.103 1.00 25.90 444 THR B O 1
ATOM 1656 N N . THR B 2 163 ? 82.580 71.239 -28.521 1.00 30.46 445 THR B N 1
ATOM 1657 C CA . THR B 2 163 ? 82.075 71.420 -29.866 1.00 34.18 445 THR B CA 1
ATOM 1658 C C . THR B 2 163 ? 81.760 72.898 -30.239 1.00 40.35 445 THR B C 1
ATOM 1659 O O . THR B 2 163 ? 81.616 73.772 -29.367 1.00 33.05 445 THR B O 1
ATOM 1663 N N . GLY B 2 164 ? 81.575 73.135 -31.547 1.00 56.04 446 GLY B N 1
ATOM 1664 C CA . GLY B 2 164 ? 80.999 74.410 -32.066 1.00 57.60 446 GLY B CA 1
ATOM 1665 C C . GLY B 2 164 ? 82.082 75.443 -31.900 1.00 70.94 446 GLY B C 1
ATOM 1666 O O . GLY B 2 164 ? 83.214 75.076 -31.534 1.00 73.60 446 GLY B O 1
ATOM 1667 N N . GLY B 2 165 ? 81.772 76.719 -32.141 1.00 85.00 447 GLY B N 1
ATOM 1668 C CA . GLY B 2 165 ? 82.726 77.788 -31.821 1.00 84.48 447 GLY B CA 1
ATOM 1669 C C . GLY B 2 165 ? 82.989 77.941 -30.313 1.00 87.54 447 GLY B C 1
ATOM 1670 O O . GLY B 2 165 ? 82.803 77.008 -29.492 1.00 76.85 447 GLY B O 1
ATOM 1671 N N . SER B 2 166 ? 83.423 79.147 -29.944 1.00 88.66 448 SER B N 1
ATOM 1672 C CA . SER B 2 166 ? 83.394 79.593 -28.544 1.00 76.84 448 SER B CA 1
ATOM 1673 C C . SER B 2 166 ? 81.924 79.720 -27.991 1.00 74.80 448 SER B C 1
ATOM 1674 O O . SER B 2 166 ? 81.749 79.775 -26.756 1.00 92.47 448 SER B O 1
ATOM 1677 N N . PHE B 2 167 ? 80.891 79.795 -28.862 1.00 67.18 449 PHE B N 1
ATOM 1678 C CA . PHE B 2 167 ? 79.489 79.856 -28.393 1.00 60.14 449 PHE B CA 1
ATOM 1679 C C . PHE B 2 167 ? 79.179 78.536 -27.692 1.00 63.90 449 PHE B C 1
ATOM 1680 O O . PHE B 2 167 ? 78.668 78.552 -26.582 1.00 66.91 449 PHE B O 1
ATOM 1688 N N . GLY B 2 168 ? 79.549 77.402 -28.323 1.00 77.84 450 GLY B N 1
ATOM 1689 C CA . GLY B 2 168 ? 79.188 76.033 -27.873 1.00 75.08 450 GLY B CA 1
ATOM 1690 C C . GLY B 2 168 ? 78.407 75.387 -29.016 1.00 76.79 450 GLY B C 1
ATOM 1691 O O . GLY B 2 168 ? 77.643 76.073 -29.715 1.00 77.89 450 GLY B O 1
ATOM 1692 N N . GLY B 2 169 ? 78.605 74.086 -29.224 1.00 72.77 451 GLY B N 1
ATOM 1693 C CA . GLY B 2 169 ? 78.028 73.338 -30.372 1.00 78.79 451 GLY B CA 1
ATOM 1694 C C . GLY B 2 169 ? 76.789 73.888 -31.079 1.00 88.13 451 GLY B C 1
ATOM 1695 O O . GLY B 2 169 ? 75.702 73.944 -30.488 1.00 97.30 451 GLY B O 1
ATOM 1696 N N . GLY B 2 170 ? 76.943 74.287 -32.341 1.00 94.15 452 GLY B N 1
ATOM 1697 C CA . GLY B 2 170 ? 75.813 74.768 -33.161 1.00 88.45 452 GLY B CA 1
ATOM 1698 C C . GLY B 2 170 ? 75.737 76.280 -33.246 1.00 85.49 452 GLY B C 1
ATOM 1699 O O . GLY B 2 170 ? 75.048 76.810 -34.120 1.00 77.53 452 GLY B O 1
ATOM 1700 N N . GLY B 2 171 ? 76.402 76.968 -32.305 1.00 87.93 453 GLY B N 1
ATOM 1701 C CA . GLY B 2 171 ? 76.633 78.409 -32.384 1.00 82.18 453 GLY B CA 1
ATOM 1702 C C . GLY B 2 171 ? 75.442 79.293 -32.060 1.00 75.19 453 GLY B C 1
ATOM 1703 O O . GLY B 2 171 ? 74.358 78.812 -31.661 1.00 70.84 453 GLY B O 1
ATOM 1704 N N . TYR B 2 172 ? 75.664 80.600 -32.237 1.00 67.90 454 TYR B N 1
ATOM 1705 C CA . TYR B 2 172 ? 74.691 81.646 -31.896 1.00 71.62 454 TYR B CA 1
ATOM 1706 C C . TYR B 2 172 ? 73.287 81.461 -32.567 1.00 78.14 454 TYR B C 1
ATOM 1707 O O . TYR B 2 172 ? 72.283 82.037 -32.120 1.00 81.16 454 TYR B O 1
ATOM 1716 N N . GLY B 2 173 ? 73.231 80.653 -33.621 1.00 85.33 455 GLY B N 1
ATOM 1717 C CA . GLY B 2 173 ? 71.996 79.962 -34.027 1.00 91.77 455 GLY B CA 1
ATOM 1718 C C . GLY B 2 173 ? 70.730 80.790 -34.210 1.00 90.19 455 GLY B C 1
ATOM 1719 O O . GLY B 2 173 ? 69.641 80.221 -34.241 1.00 84.31 455 GLY B O 1
ATOM 1720 N N . GLY B 2 174 ? 70.865 82.111 -34.392 1.00 92.97 456 GLY B N 1
ATOM 1721 C CA . GLY B 2 174 ? 69.725 83.025 -34.264 1.00 91.75 456 GLY B CA 1
ATOM 1722 C C . GLY B 2 174 ? 69.704 84.280 -35.125 1.00 85.31 456 GLY B C 1
ATOM 1723 O O . GLY B 2 174 ? 70.572 85.146 -34.926 1.00 72.88 456 GLY B O 1
ATOM 1724 N N . GLY B 2 175 ? 68.705 84.455 -36.018 1.00 89.95 457 GLY B N 1
ATOM 1725 C CA . GLY B 2 175 ? 67.451 83.646 -36.125 1.00 89.77 457 GLY B CA 1
ATOM 1726 C C . GLY B 2 175 ? 67.495 82.352 -36.946 1.00 86.47 457 GLY B C 1
ATOM 1727 O O . GLY B 2 175 ? 68.398 81.552 -36.744 1.00 93.84 457 GLY B O 1
ATOM 1728 N N . SER B 2 176 ? 66.509 82.048 -37.793 1.00 89.41 458 SER B N 1
ATOM 1729 C CA . SER B 2 176 ? 65.119 82.568 -37.777 1.00 98.59 458 SER B CA 1
ATOM 1730 C C . SER B 2 176 ? 64.273 81.313 -38.210 1.00 94.64 458 SER B C 1
ATOM 1731 O O . SER B 2 176 ? 64.597 80.226 -37.728 1.00 86.15 458 SER B O 1
ATOM 1734 N N . GLY B 2 177 ? 63.253 81.361 -39.086 1.00 95.50 459 GLY B N 1
ATOM 1735 C CA . GLY B 2 177 ? 62.701 82.543 -39.752 1.00 94.22 459 GLY B CA 1
ATOM 1736 C C . GLY B 2 177 ? 61.241 82.364 -40.070 1.00 104.56 459 GLY B C 1
ATOM 1737 O O . GLY B 2 177 ? 60.795 81.238 -40.308 1.00 92.14 459 GLY B O 1
ATOM 1738 N N . SER B 2 178 ? 60.542 83.509 -40.125 1.00 119.30 460 SER B N 1
ATOM 1739 C CA . SER B 2 178 ? 59.064 83.662 -39.969 1.00 119.45 460 SER B CA 1
ATOM 1740 C C . SER B 2 178 ? 58.173 82.403 -39.871 1.00 121.85 460 SER B C 1
ATOM 1741 O O . SER B 2 178 ? 57.475 82.025 -40.825 1.00 125.52 460 SER B O 1
ATOM 1744 N N . SER B 2 179 ? 58.217 81.783 -38.685 1.00 123.88 461 SER B N 1
ATOM 1745 C CA . SER B 2 179 ? 57.195 80.815 -38.223 1.00 121.14 461 SER B CA 1
ATOM 1746 C C . SER B 2 179 ? 55.844 81.523 -38.008 1.00 117.46 461 SER B C 1
ATOM 1747 O O . SER B 2 179 ? 55.759 82.749 -38.094 1.00 120.83 461 SER B O 1
ATOM 1750 N N . SER B 2 180 ? 54.798 80.753 -37.719 1.00 109.66 462 SER B N 1
ATOM 1751 C CA . SER B 2 180 ? 53.447 81.305 -37.532 1.00 107.01 462 SER B CA 1
ATOM 1752 C C . SER B 2 180 ? 52.366 80.248 -37.457 1.00 117.86 462 SER B C 1
ATOM 1753 O O . SER B 2 180 ? 51.459 80.360 -36.635 1.00 125.58 462 SER B O 1
ATOM 1756 N N . ASN B 2 181 ? 52.451 79.249 -38.339 1.00 122.86 463 ASN B N 1
ATOM 1757 C CA . ASN B 2 181 ? 51.312 78.379 -38.667 1.00 124.55 463 ASN B CA 1
ATOM 1758 C C . ASN B 2 181 ? 50.791 77.484 -37.542 1.00 124.83 463 ASN B C 1
ATOM 1759 O O . ASN B 2 181 ? 51.582 76.993 -36.724 1.00 115.28 463 ASN B O 1
ATOM 1764 N N . PRO B 2 182 ? 49.455 77.253 -37.518 1.00 123.95 464 PRO B N 1
ATOM 1765 C CA . PRO B 2 182 ? 48.897 76.235 -36.619 1.00 121.23 464 PRO B CA 1
ATOM 1766 C C . PRO B 2 182 ? 49.268 74.813 -37.067 1.00 112.83 464 PRO B C 1
ATOM 1767 O O . PRO B 2 182 ? 48.863 74.366 -38.145 1.00 105.00 464 PRO B O 1
ATOM 1771 N N . VAL B 2 183 ? 50.075 74.147 -36.242 1.00 111.03 465 VAL B N 1
ATOM 1772 C CA . VAL B 2 183 ? 50.463 72.745 -36.419 1.00 102.85 465 VAL B CA 1
ATOM 1773 C C . VAL B 2 183 ? 49.745 71.953 -35.322 1.00 98.00 465 VAL B C 1
ATOM 1774 O O . VAL B 2 183 ? 49.713 72.407 -34.169 1.00 91.69 465 VAL B O 1
ATOM 1778 N N . VAL B 2 184 ? 49.159 70.800 -35.683 1.00 92.86 466 VAL B N 1
ATOM 1779 C CA . VAL B 2 184 ? 48.598 69.815 -34.709 1.00 84.28 466 VAL B CA 1
ATOM 1780 C C . VAL B 2 184 ? 49.482 68.576 -34.610 1.00 70.33 466 VAL B C 1
ATOM 1781 O O . VAL B 2 184 ? 49.608 67.873 -35.598 1.00 71.00 466 VAL B O 1
ATOM 1785 N N . LYS B 2 185 ? 50.071 68.315 -33.440 1.00 71.73 467 LYS B N 1
ATOM 1786 C CA . LYS B 2 185 ? 50.739 67.019 -33.124 1.00 77.35 467 LYS B CA 1
ATOM 1787 C C . LYS B 2 185 ? 49.897 66.062 -32.228 1.00 76.88 467 LYS B C 1
ATOM 1788 O O . LYS B 2 185 ? 49.549 66.405 -31.091 1.00 64.25 467 LYS B O 1
ATOM 1794 N N . LEU B 2 186 ? 49.628 64.849 -32.727 1.00 73.50 468 LEU B N 1
ATOM 1795 C CA . LEU B 2 186 ? 48.936 63.781 -31.958 1.00 71.72 468 LEU B CA 1
ATOM 1796 C C . LEU B 2 186 ? 49.854 63.221 -30.874 1.00 71.17 468 LEU B C 1
ATOM 1797 O O . LEU B 2 186 ? 50.976 62.836 -31.183 1.00 69.23 468 LEU B O 1
ATOM 1802 N N . ILE B 2 187 ? 49.396 63.210 -29.618 1.00 67.70 469 ILE B N 1
ATOM 1803 C CA . ILE B 2 187 ? 50.156 62.635 -28.471 1.00 70.09 469 ILE B CA 1
ATOM 1804 C C . ILE B 2 187 ? 49.818 61.112 -28.307 1.00 75.50 469 ILE B C 1
ATOM 1805 O O . ILE B 2 187 ? 50.737 60.276 -28.091 1.00 67.79 469 ILE B O 1
ATOM 1810 N N . SER B 2 188 ? 48.516 60.770 -28.411 1.00 71.26 470 SER B N 1
ATOM 1811 C CA . SER B 2 188 ? 47.975 59.461 -27.969 1.00 64.20 470 SER B CA 1
ATOM 1812 C C . SER B 2 188 ? 46.452 59.420 -27.936 1.00 62.98 470 SER B C 1
ATOM 1813 O O . SER B 2 188 ? 45.772 60.465 -27.998 1.00 59.51 470 SER B O 1
ATOM 1816 N N . THR B 2 189 ? 45.940 58.191 -27.772 1.00 57.94 471 THR B N 1
ATOM 1817 C CA . THR B 2 189 ? 44.507 57.897 -27.635 1.00 54.65 471 THR B CA 1
ATOM 1818 C C . THR B 2 189 ? 44.284 56.801 -26.588 1.00 53.89 471 THR B C 1
ATOM 1819 O O . THR B 2 189 ? 45.132 55.925 -26.401 1.00 47.91 471 THR B O 1
ATOM 1823 N N . ALA B 2 190 ? 43.091 56.821 -26.002 1.00 50.57 472 ALA B N 1
ATOM 1824 C CA . ALA B 2 190 ? 42.695 55.892 -24.974 1.00 46.72 472 ALA B CA 1
ATOM 1825 C C . ALA B 2 190 ? 41.197 55.651 -25.013 1.00 46.58 472 ALA B C 1
ATOM 1826 O O . ALA B 2 190 ? 40.403 56.498 -25.517 1.00 43.83 472 ALA B O 1
ATOM 1828 N N . SER B 2 191 ? 40.798 54.492 -24.459 1.00 41.67 473 SER B N 1
ATOM 1829 C CA . SER B 2 191 ? 39.385 54.150 -24.253 1.00 38.37 473 SER B CA 1
ATOM 1830 C C . SER B 2 191 ? 39.196 53.835 -22.775 1.00 36.53 473 SER B C 1
ATOM 1831 O O . SER B 2 191 ? 40.157 53.738 -22.030 1.00 39.52 473 SER B O 1
ATOM 1834 N N . ASN B 2 192 ? 37.965 53.757 -22.329 1.00 36.38 474 ASN B N 1
ATOM 1835 C CA . ASN B 2 192 ? 37.690 53.266 -20.982 1.00 41.12 474 ASN B CA 1
ATOM 1836 C C . ASN B 2 192 ? 36.575 52.236 -21.052 1.00 34.34 474 ASN B C 1
ATOM 1837 O O . ASN B 2 192 ? 36.004 52.040 -22.107 1.00 32.68 474 ASN B O 1
ATOM 1842 N N . ASN B 2 193 ? 36.247 51.647 -19.900 1.00 37.30 475 ASN B N 1
ATOM 1843 C CA . ASN B 2 193 ? 35.182 50.655 -19.767 1.00 36.57 475 ASN B CA 1
ATOM 1844 C C . ASN B 2 193 ? 33.838 51.142 -20.316 1.00 41.12 475 ASN B C 1
ATOM 1845 O O . ASN B 2 193 ? 33.031 50.354 -20.894 1.00 36.33 475 ASN B O 1
ATOM 1850 N N . ASP B 2 194 ? 33.619 52.454 -20.175 1.00 43.30 476 ASP B N 1
ATOM 1851 C CA . ASP B 2 194 ? 32.394 53.108 -20.618 1.00 42.93 476 ASP B CA 1
ATOM 1852 C C . ASP B 2 194 ? 32.334 53.360 -22.136 1.00 41.49 476 ASP B C 1
ATOM 1853 O O . ASP B 2 194 ? 31.332 53.867 -22.640 1.00 40.75 476 ASP B O 1
ATOM 1858 N N . ARG B 2 195 ? 33.407 53.050 -22.841 1.00 36.46 477 ARG B N 1
ATOM 1859 C CA . ARG B 2 195 ? 33.462 53.174 -24.263 1.00 40.94 477 ARG B CA 1
ATOM 1860 C C . ARG B 2 195 ? 33.421 54.631 -24.729 1.00 44.29 477 ARG B C 1
ATOM 1861 O O . ARG B 2 195 ? 32.789 54.994 -25.739 1.00 43.47 477 ARG B O 1
ATOM 1869 N N . GLN B 2 196 ? 34.159 55.448 -23.978 1.00 46.77 478 GLN B N 1
ATOM 1870 C CA . GLN B 2 196 ? 34.608 56.741 -24.477 1.00 52.00 478 GLN B CA 1
ATOM 1871 C C . GLN B 2 196 ? 35.923 56.661 -25.199 1.00 51.20 478 GLN B C 1
ATOM 1872 O O . GLN B 2 196 ? 36.804 55.899 -24.841 1.00 57.90 478 GLN B O 1
ATOM 1878 N N . LEU B 2 197 ? 36.011 57.472 -26.237 1.00 52.67 479 LEU B N 1
ATOM 1879 C CA . LEU B 2 197 ? 37.213 57.726 -26.962 1.00 51.14 479 LEU B CA 1
ATOM 1880 C C . LEU B 2 197 ? 37.811 59.068 -26.473 1.00 54.85 479 LEU B C 1
ATOM 1881 O O . LEU B 2 197 ? 37.096 60.078 -26.359 1.00 53.07 479 LEU B O 1
ATOM 1886 N N . VAL B 2 198 ? 39.100 59.042 -26.138 1.00 52.65 480 VAL B N 1
ATOM 1887 C CA . VAL B 2 198 ? 39.794 60.186 -25.617 1.00 54.88 480 VAL B CA 1
ATOM 1888 C C . VAL B 2 198 ? 40.943 60.431 -26.575 1.00 61.45 480 VAL B C 1
ATOM 1889 O O . VAL B 2 198 ? 41.766 59.529 -26.778 1.00 56.25 480 VAL B O 1
ATOM 1893 N N . LEU B 2 199 ? 40.968 61.639 -27.170 1.00 62.88 481 LEU B N 1
ATOM 1894 C CA . LEU B 2 199 ? 42.029 62.058 -28.107 1.00 60.89 481 LEU B CA 1
ATOM 1895 C C . LEU B 2 199 ? 42.843 63.191 -27.530 1.00 62.84 481 LEU B C 1
ATOM 1896 O O . LEU B 2 199 ? 42.299 64.274 -27.294 1.00 62.37 481 LEU B O 1
ATOM 1901 N N . LYS B 2 200 ? 44.127 62.930 -27.291 1.00 64.95 482 LYS B N 1
ATOM 1902 C CA . LYS B 2 200 ? 45.059 63.946 -26.843 1.00 67.87 482 LYS B CA 1
ATOM 1903 C C . LYS B 2 200 ? 46.016 64.341 -27.946 1.00 70.36 482 LYS B C 1
ATOM 1904 O O . LYS B 2 200 ? 46.631 63.467 -28.598 1.00 57.46 482 LYS B O 1
ATOM 1910 N N . PHE B 2 201 ? 46.155 65.667 -28.100 1.00 67.07 483 PHE B N 1
ATOM 1911 C CA . PHE B 2 201 ? 47.067 66.296 -29.067 1.00 69.75 483 PHE B CA 1
ATOM 1912 C C . PHE B 2 201 ? 47.604 67.643 -28.551 1.00 76.18 483 PHE B C 1
ATOM 1913 O O . PHE B 2 201 ? 46.911 68.373 -27.806 1.00 70.51 483 PHE B O 1
ATOM 1921 N N . ASN B 2 202 ? 48.859 67.930 -28.917 1.00 83.75 484 ASN B N 1
ATOM 1922 C CA . ASN B 2 202 ? 49.472 69.270 -28.765 1.00 83.07 484 ASN B CA 1
ATOM 1923 C C . ASN B 2 202 ? 49.098 70.132 -29.982 1.00 85.29 484 ASN B C 1
ATOM 1924 O O . ASN B 2 202 ? 49.448 69.776 -31.116 1.00 76.68 484 ASN B O 1
ATOM 1929 N N . ALA B 2 203 ? 48.359 71.229 -29.742 1.00 91.68 485 ALA B N 1
ATOM 1930 C CA . ALA B 2 203 ? 47.949 72.181 -30.799 1.00 99.88 485 ALA B CA 1
ATOM 1931 C C . ALA B 2 203 ? 48.723 73.498 -30.668 1.00 106.47 485 ALA B C 1
ATOM 1932 O O . ALA B 2 203 ? 48.354 74.381 -29.885 1.00 118.02 485 ALA B O 1
ATOM 1934 N N . TYR B 2 204 ? 49.802 73.610 -31.440 1.00 106.64 486 TYR B N 1
ATOM 1935 C CA . TYR B 2 204 ? 50.542 74.858 -31.563 1.00 95.77 486 TYR B CA 1
ATOM 1936 C C . TYR B 2 204 ? 49.658 75.850 -32.336 1.00 95.60 486 TYR B C 1
ATOM 1937 O O . TYR B 2 204 ? 48.889 75.464 -33.241 1.00 85.77 486 TYR B O 1
ATOM 1946 N N . GLY B 2 205 ? 49.741 77.120 -31.939 1.00 92.47 487 GLY B N 1
ATOM 1947 C CA . GLY B 2 205 ? 48.858 78.159 -32.464 1.00 92.94 487 GLY B CA 1
ATOM 1948 C C . GLY B 2 205 ? 47.414 77.951 -32.055 1.00 84.59 487 GLY B C 1
ATOM 1949 O O . GLY B 2 205 ? 46.492 78.116 -32.875 1.00 79.34 487 GLY B O 1
ATOM 1950 N N . TRP B 2 206 ? 47.217 77.575 -30.790 1.00 83.23 488 TRP B N 1
ATOM 1951 C CA . TRP B 2 206 ? 45.878 77.369 -30.270 1.00 88.43 488 TRP B CA 1
ATOM 1952 C C . TRP B 2 206 ? 45.119 78.680 -30.446 1.00 89.39 488 TRP B C 1
ATOM 1953 O O . TRP B 2 206 ? 45.451 79.666 -29.788 1.00 81.27 488 TRP B O 1
ATOM 1964 N N . ASP B 2 207 ? 44.151 78.708 -31.366 1.00 87.12 489 ASP B N 1
ATOM 1965 C CA . ASP B 2 207 ? 43.288 79.880 -31.515 1.00 83.93 489 ASP B CA 1
ATOM 1966 C C . ASP B 2 207 ? 41.859 79.488 -31.204 1.00 85.31 489 ASP B C 1
ATOM 1967 O O . ASP B 2 207 ? 40.913 79.829 -31.946 1.00 78.91 489 ASP B O 1
ATOM 1972 N N . ASN B 2 208 ? 41.701 78.779 -30.082 1.00 81.19 490 ASN B N 1
ATOM 1973 C CA . ASN B 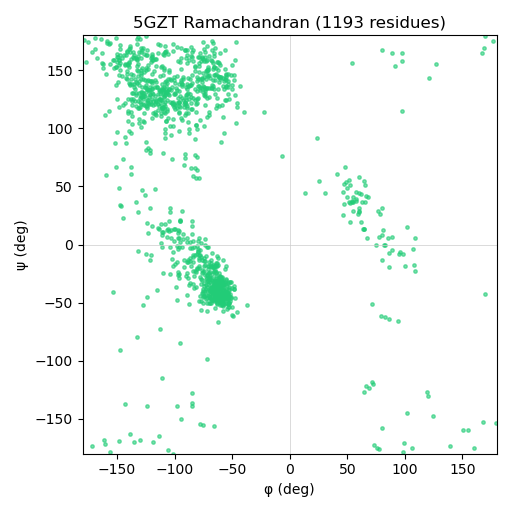2 208 ? 40.390 78.521 -29.544 1.00 76.91 490 ASN B CA 1
ATOM 1974 C C . ASN B 2 208 ? 39.432 77.964 -30.632 1.00 79.15 490 ASN B C 1
ATOM 1975 O O . ASN B 2 208 ? 38.256 78.364 -30.737 1.00 70.75 490 ASN B O 1
ATOM 1980 N N . ASN B 2 209 ? 39.966 77.071 -31.467 1.00 74.87 491 ASN B N 1
ATOM 1981 C CA . ASN B 2 209 ? 39.153 76.347 -32.433 1.00 74.75 491 ASN B CA 1
ATOM 1982 C C . ASN B 2 209 ? 39.910 75.118 -32.926 1.00 79.58 491 ASN B C 1
ATOM 1983 O O . ASN B 2 209 ? 41.173 75.077 -32.963 1.00 76.07 491 ASN B O 1
ATOM 1988 N N . ALA B 2 210 ? 39.103 74.131 -33.300 1.00 79.05 492 ALA B N 1
ATOM 1989 C CA . ALA B 2 210 ? 39.563 72.877 -33.894 1.00 74.45 492 ALA B CA 1
ATOM 1990 C C . ALA B 2 210 ? 38.353 72.041 -34.246 1.00 70.77 492 ALA B C 1
ATOM 1991 O O . ALA B 2 210 ? 37.239 72.212 -33.684 1.00 65.28 492 ALA B O 1
ATOM 1993 N N . THR B 2 211 ? 38.597 71.138 -35.187 1.00 79.06 493 THR B N 1
ATOM 1994 C CA . THR B 2 211 ? 37.545 70.325 -35.794 1.00 82.83 493 THR B CA 1
ATOM 1995 C C . THR B 2 211 ? 38.029 68.825 -35.902 1.00 75.16 493 THR B C 1
ATOM 1996 O O . THR B 2 211 ? 39.147 68.507 -36.408 1.00 60.91 493 THR B O 1
ATOM 2000 N N . ILE B 2 212 ? 37.216 67.925 -35.338 1.00 70.27 494 ILE B N 1
ATOM 2001 C CA . ILE B 2 212 ? 37.545 66.487 -35.263 1.00 63.15 494 ILE B CA 1
ATOM 2002 C C . ILE B 2 212 ? 36.453 65.741 -35.975 1.00 59.21 494 ILE B C 1
ATOM 2003 O O . ILE B 2 212 ? 35.265 65.984 -35.669 1.00 52.07 494 ILE B O 1
ATOM 2008 N N . VAL B 2 213 ? 36.839 64.867 -36.917 1.00 54.81 495 VAL B N 1
ATOM 2009 C CA . VAL B 2 213 ? 35.867 63.956 -37.551 1.00 64.52 495 VAL B CA 1
ATOM 2010 C C . VAL B 2 213 ? 36.179 62.493 -37.143 1.00 61.77 495 VAL B C 1
ATOM 2011 O O . VAL B 2 213 ? 37.330 62.046 -37.227 1.00 54.76 495 VAL B O 1
ATOM 2015 N N . LEU B 2 214 ? 35.151 61.779 -36.682 1.00 55.86 496 LEU B N 1
ATOM 2016 C CA . LEU B 2 214 ? 35.276 60.387 -36.211 1.00 57.31 496 LEU B CA 1
ATOM 2017 C C . LEU B 2 214 ? 34.576 59.535 -37.213 1.00 54.73 496 LEU B C 1
ATOM 2018 O O . LEU B 2 214 ? 33.467 59.884 -37.652 1.00 63.71 496 LEU B O 1
ATOM 2023 N N . THR B 2 215 ? 35.223 58.450 -37.624 1.00 52.81 497 THR B N 1
ATOM 2024 C CA . THR B 2 215 ? 34.541 57.445 -38.415 1.00 54.56 497 THR B CA 1
ATOM 2025 C C . THR B 2 215 ? 34.375 56.197 -37.542 1.00 51.03 497 THR B C 1
ATOM 2026 O O . THR B 2 215 ? 35.354 55.613 -37.117 1.00 42.02 497 THR B O 1
ATOM 2030 N N . SER B 2 216 ? 33.122 55.831 -37.303 1.00 52.97 498 SER B N 1
ATOM 2031 C CA . SER B 2 216 ? 32.738 54.612 -36.619 1.00 50.09 498 SER B CA 1
ATOM 2032 C C . SER B 2 216 ? 33.225 53.364 -37.376 1.00 54.06 498 SER B C 1
ATOM 2033 O O . SER B 2 216 ? 33.651 53.459 -38.530 1.00 63.94 498 SER B O 1
ATOM 2036 N N . PRO B 2 217 ? 33.227 52.193 -36.712 1.00 54.05 499 PRO B N 1
ATOM 2037 C CA . PRO B 2 217 ? 33.696 50.985 -37.398 1.00 49.90 499 PRO B CA 1
ATOM 2038 C C . PRO B 2 217 ? 32.729 50.573 -38.457 1.00 43.48 499 PRO B C 1
ATOM 2039 O O . PRO B 2 217 ? 33.138 49.948 -39.426 1.00 41.64 499 PRO B O 1
ATOM 2043 N N . ALA B 2 218 ? 31.459 50.903 -38.250 1.00 42.10 500 ALA B N 1
ATOM 2044 C CA . ALA B 2 218 ? 30.416 50.687 -39.245 1.00 47.31 500 ALA B CA 1
ATOM 2045 C C . ALA B 2 218 ? 30.266 51.828 -40.314 1.00 53.32 500 ALA B C 1
ATOM 2046 O O . ALA B 2 218 ? 29.251 51.863 -41.015 1.00 54.03 500 ALA B O 1
ATOM 2048 N N . GLY B 2 219 ? 31.262 52.714 -40.437 1.00 53.77 501 GLY B N 1
ATOM 2049 C CA . GLY B 2 219 ? 31.292 53.803 -41.417 1.00 58.47 501 GLY B CA 1
ATOM 2050 C C . GLY B 2 219 ? 30.623 55.149 -41.109 1.00 57.10 501 GLY B C 1
ATOM 2051 O O . GLY B 2 219 ? 30.763 56.053 -41.892 1.00 62.47 501 GLY B O 1
ATOM 2052 N N . LYS B 2 220 ? 29.878 55.310 -40.015 1.00 66.88 502 LYS B N 1
ATOM 2053 C CA . LYS B 2 220 ? 29.257 56.627 -39.708 1.00 67.34 502 LYS B CA 1
ATOM 2054 C C . LYS B 2 220 ? 30.319 57.685 -39.453 1.00 65.13 502 LYS B C 1
ATOM 2055 O O . LYS B 2 220 ? 31.122 57.543 -38.532 1.00 58.86 502 LYS B O 1
ATOM 2061 N N . GLN B 2 221 ? 30.328 58.717 -40.308 1.00 69.25 503 GLN B N 1
ATOM 2062 C CA . GLN B 2 221 ? 31.153 59.939 -40.145 1.00 71.75 503 GLN B CA 1
ATOM 2063 C C . GLN B 2 221 ? 30.535 60.844 -39.091 1.00 68.27 503 GLN B C 1
ATOM 2064 O O . GLN B 2 221 ? 29.320 61.019 -39.057 1.00 64.42 503 GLN B O 1
ATOM 2070 N N . THR B 2 222 ? 31.352 61.456 -38.253 1.00 63.91 504 THR B N 1
ATOM 2071 C CA . THR B 2 222 ? 30.799 62.318 -37.211 1.00 66.31 504 THR B CA 1
ATOM 2072 C C . THR B 2 222 ? 31.771 63.445 -36.897 1.00 69.04 504 THR B C 1
ATOM 2073 O O . THR B 2 222 ? 32.981 63.216 -36.884 1.00 63.74 504 THR B O 1
ATOM 2077 N N . THR B 2 223 ? 31.252 64.663 -36.679 1.00 75.22 505 THR B N 1
ATOM 2078 C CA . THR B 2 223 ? 32.121 65.851 -36.561 1.00 68.13 505 THR B CA 1
ATOM 2079 C C . THR B 2 223 ? 31.922 66.578 -35.234 1.00 61.70 505 THR B C 1
ATOM 2080 O O . THR B 2 223 ? 30.795 66.652 -34.691 1.00 55.86 505 THR B O 1
ATOM 2084 N N . TYR B 2 224 ? 33.045 67.047 -34.703 1.00 55.02 506 TYR B N 1
ATOM 2085 C CA . TYR B 2 224 ? 33.087 67.767 -33.460 1.00 65.00 506 TYR B CA 1
ATOM 2086 C C . TYR B 2 224 ? 33.986 69.016 -33.622 1.00 69.37 506 TYR B C 1
ATOM 2087 O O . TYR B 2 224 ? 35.089 68.924 -34.187 1.00 67.08 506 TYR B O 1
ATOM 2096 N N . THR B 2 225 ? 33.499 70.167 -33.139 1.00 64.19 507 THR B N 1
ATOM 2097 C CA . THR B 2 225 ? 34.248 71.444 -33.206 1.00 78.74 507 THR B CA 1
ATOM 2098 C C . THR B 2 225 ? 34.358 72.098 -31.835 1.00 80.37 507 THR B C 1
ATOM 2099 O O . THR B 2 225 ? 33.427 71.964 -31.030 1.00 75.95 507 THR B O 1
ATOM 2103 N N . TYR B 2 226 ? 35.456 72.821 -31.571 1.00 84.15 508 TYR B N 1
ATOM 2104 C CA . TYR B 2 226 ? 35.510 73.681 -30.358 1.00 91.80 508 TYR B CA 1
ATOM 2105 C C . TYR B 2 226 ? 34.338 74.685 -30.298 1.00 97.88 508 TYR B C 1
ATOM 2106 O O . TYR B 2 226 ? 33.891 75.052 -29.211 1.00 93.40 508 TYR B O 1
ATOM 2115 N N . GLU B 2 227 ? 33.841 75.098 -31.467 1.00 105.37 509 GLU B N 1
ATOM 2116 C CA . GLU B 2 227 ? 32.681 76.002 -31.575 1.00 113.33 509 GLU B CA 1
ATOM 2117 C C . GLU B 2 227 ? 31.396 75.392 -30.973 1.00 103.02 509 GLU B C 1
ATOM 2118 O O . GLU B 2 227 ? 30.902 75.878 -29.946 1.00 92.84 509 GLU B O 1
ATOM 2124 N N . LYS B 2 228 ? 30.870 74.331 -31.592 1.00 100.36 510 LYS B N 1
ATOM 2125 C CA . LYS B 2 228 ? 29.654 73.661 -31.063 1.00 100.78 510 LYS B CA 1
ATOM 2126 C C . LYS B 2 228 ? 29.875 72.855 -29.769 1.00 98.68 510 LYS B C 1
ATOM 2127 O O . LYS B 2 228 ? 28.935 72.716 -28.968 1.00 97.44 510 LYS B O 1
ATOM 2133 N N . ASN B 2 229 ? 31.095 72.338 -29.569 1.00 87.29 511 ASN B N 1
ATOM 2134 C CA . ASN B 2 229 ? 31.317 71.196 -28.671 1.00 81.22 511 ASN B CA 1
ATOM 2135 C C . ASN B 2 229 ? 32.451 71.372 -27.675 1.00 83.22 511 ASN B C 1
ATOM 2136 O O . ASN B 2 229 ? 33.014 70.365 -27.248 1.00 87.13 511 ASN B O 1
ATOM 2141 N N . SER B 2 230 ? 32.788 72.597 -27.266 1.00 81.10 512 SER B N 1
ATOM 2142 C CA . SER B 2 230 ? 33.905 72.777 -26.296 1.00 81.80 512 SER B CA 1
ATOM 2143 C C . SER B 2 230 ? 33.646 72.101 -24.929 1.00 75.71 512 SER B C 1
ATOM 2144 O O . SER B 2 230 ? 34.603 71.907 -24.160 1.00 62.51 512 SER B O 1
ATOM 2147 N N . ALA B 2 231 ? 32.368 71.765 -24.639 1.00 72.33 513 ALA B N 1
ATOM 2148 C CA . ALA B 2 231 ? 31.986 70.788 -23.575 1.00 78.83 513 ALA B CA 1
ATOM 2149 C C . ALA B 2 231 ? 32.784 69.448 -23.632 1.00 74.02 513 ALA B C 1
ATOM 2150 O O . ALA B 2 231 ? 33.100 68.873 -22.593 1.00 76.87 513 ALA B O 1
ATOM 2152 N N . GLN B 2 232 ? 33.108 68.984 -24.841 1.00 71.40 514 GLN B N 1
ATOM 2153 C CA . GLN B 2 232 ? 33.855 67.742 -25.058 1.00 68.47 514 GLN B CA 1
ATOM 2154 C C . GLN B 2 232 ? 35.353 68.004 -25.155 1.00 68.63 514 GLN B C 1
ATOM 2155 O O . GLN B 2 232 ? 36.117 67.074 -25.404 1.00 64.20 514 GLN B O 1
ATOM 2161 N N . PHE B 2 233 ? 35.788 69.253 -24.936 1.00 65.97 515 PHE B N 1
ATOM 2162 C CA . PHE B 2 233 ? 37.227 69.589 -25.030 1.00 64.97 515 PHE B CA 1
ATOM 2163 C C . PHE B 2 233 ? 37.738 70.184 -23.757 1.00 67.12 515 PHE B C 1
ATOM 2164 O O . PHE B 2 233 ? 36.978 70.817 -23.026 1.00 79.88 515 PHE B O 1
ATOM 2172 N N . ALA B 2 234 ? 39.042 70.029 -23.540 1.00 66.84 516 ALA B N 1
ATOM 2173 C CA . ALA B 2 234 ? 39.746 70.608 -22.395 1.00 65.53 516 ALA B CA 1
ATOM 2174 C C . ALA B 2 234 ? 41.117 71.036 -22.881 1.00 73.70 516 ALA B C 1
ATOM 2175 O O . ALA B 2 234 ? 41.862 70.194 -23.391 1.00 68.71 516 ALA B O 1
ATOM 2177 N N . VAL B 2 235 ? 41.427 72.338 -22.730 1.00 77.33 517 VAL B N 1
ATOM 2178 C CA . VAL B 2 235 ? 42.705 72.933 -23.163 1.00 77.67 517 VAL B CA 1
ATOM 2179 C C . VAL B 2 235 ? 43.631 73.174 -21.964 1.00 73.69 517 VAL B C 1
ATOM 2180 O O . VAL B 2 235 ? 43.201 73.562 -20.871 1.00 73.16 517 VAL B O 1
ATOM 2184 N N . SER B 2 236 ? 44.907 72.928 -22.181 1.00 69.58 518 SER B N 1
ATOM 2185 C CA . SER B 2 236 ? 45.948 73.357 -21.273 1.00 68.34 518 SER B CA 1
ATOM 2186 C C . SER B 2 236 ? 46.895 74.196 -22.141 1.00 82.84 518 SER B C 1
ATOM 2187 O O . SER B 2 236 ? 46.390 74.997 -22.957 1.00 75.16 518 SER B O 1
ATOM 2190 N N . ALA B 2 237 ? 48.219 74.067 -21.984 1.00 89.35 519 ALA B N 1
ATOM 2191 C CA . ALA B 2 237 ? 49.155 74.905 -22.742 1.00 92.41 519 ALA B CA 1
ATOM 2192 C C . ALA B 2 237 ? 49.192 74.474 -24.251 1.00 92.11 519 ALA B C 1
ATOM 2193 O O . ALA B 2 237 ? 48.281 74.875 -24.990 1.00 82.41 519 ALA B O 1
ATOM 2195 N N . PRO B 2 238 ? 50.185 73.664 -24.722 1.00 94.25 520 PRO B N 1
ATOM 2196 C CA . PRO B 2 238 ? 49.821 73.076 -26.031 1.00 93.49 520 PRO B CA 1
ATOM 2197 C C . PRO B 2 238 ? 48.782 71.904 -25.907 1.00 88.18 520 PRO B C 1
ATOM 2198 O O . PRO B 2 238 ? 48.066 71.618 -26.882 1.00 70.83 520 PRO B O 1
ATOM 2202 N N . GLU B 2 239 ? 48.682 71.279 -24.723 1.00 84.40 521 GLU B N 1
ATOM 2203 C CA . GLU B 2 239 ? 47.833 70.087 -24.495 1.00 84.52 521 GLU B CA 1
ATOM 2204 C C . GLU B 2 239 ? 46.318 70.326 -24.690 1.00 75.65 521 GLU B C 1
ATOM 2205 O O . GLU B 2 239 ? 45.727 71.148 -24.002 1.00 74.95 521 GLU B O 1
ATOM 2211 N N . VAL B 2 240 ? 45.686 69.615 -25.618 1.00 66.86 522 VAL B N 1
ATOM 2212 C CA . VAL B 2 240 ? 44.220 69.649 -25.721 1.00 68.13 522 VAL B CA 1
ATOM 2213 C C . VAL B 2 240 ? 43.733 68.228 -25.852 1.00 66.67 522 VAL B C 1
ATOM 2214 O O . VAL B 2 240 ? 44.352 67.439 -26.527 1.00 74.16 522 VAL B O 1
ATOM 2218 N N . THR B 2 241 ? 42.631 67.918 -25.186 1.00 64.16 523 THR B N 1
ATOM 2219 C CA . THR B 2 241 ? 42.133 66.544 -25.077 1.00 63.04 523 THR B CA 1
ATOM 2220 C C . THR B 2 241 ? 40.637 66.502 -25.447 1.00 57.51 523 THR B C 1
ATOM 2221 O O . THR B 2 241 ? 39.814 67.171 -24.806 1.00 57.61 523 THR B O 1
ATOM 2225 N N . PHE B 2 242 ? 40.291 65.755 -26.493 1.00 50.00 524 PHE B N 1
ATOM 2226 C CA . PHE B 2 242 ? 38.901 65.621 -26.863 1.00 53.89 524 PHE B CA 1
ATOM 2227 C C . PHE B 2 242 ? 38.321 64.366 -26.182 1.00 55.06 524 PHE B C 1
ATOM 2228 O O . PHE B 2 242 ? 39.012 63.349 -26.070 1.00 53.00 524 PHE B O 1
ATOM 2236 N N . THR B 2 243 ? 37.066 64.439 -25.747 1.00 49.90 525 THR B N 1
ATOM 2237 C CA . THR B 2 243 ? 36.446 63.337 -25.039 1.00 47.79 525 THR B CA 1
ATOM 2238 C C . THR B 2 243 ? 35.043 63.122 -25.543 1.00 49.28 525 THR B C 1
ATOM 2239 O O . THR B 2 243 ? 34.177 63.934 -25.285 1.00 51.53 525 THR B O 1
ATOM 2243 N N . SER B 2 244 ? 34.839 61.996 -26.246 1.00 46.40 526 SER B N 1
ATOM 2244 C CA . SER B 2 244 ? 33.573 61.613 -26.872 1.00 41.23 526 SER B CA 1
ATOM 2245 C C . SER B 2 244 ? 32.556 61.319 -25.851 1.00 37.07 526 SER B C 1
ATOM 2246 O O . SER B 2 244 ? 32.859 61.232 -24.672 1.00 40.35 526 SER B O 1
ATOM 2249 N N . ASP B 2 245 ? 31.361 61.058 -26.322 1.00 41.35 527 ASP B N 1
ATOM 2250 C CA . ASP B 2 245 ? 30.310 60.546 -25.482 1.00 48.49 527 ASP B CA 1
ATOM 2251 C C . ASP B 2 245 ? 30.621 59.100 -25.140 1.00 48.17 527 ASP B C 1
ATOM 2252 O O . ASP B 2 245 ? 31.350 58.409 -25.863 1.00 44.74 527 ASP B O 1
ATOM 2257 N N . LYS B 2 246 ? 30.008 58.654 -24.048 1.00 48.85 528 LYS B N 1
ATOM 2258 C CA . LYS B 2 246 ? 30.076 57.253 -23.615 1.00 48.03 528 LYS B CA 1
ATOM 2259 C C . LYS B 2 246 ? 29.380 56.361 -24.598 1.00 47.09 528 LYS B C 1
ATOM 2260 O O . LYS B 2 246 ? 28.472 56.800 -25.324 1.00 46.23 528 LYS B O 1
ATOM 2266 N N . GLY B 2 247 ? 29.775 55.089 -24.588 1.00 42.65 529 GLY B N 1
ATOM 2267 C CA . GLY B 2 247 ? 29.007 54.054 -25.271 1.00 39.20 529 GLY B CA 1
ATOM 2268 C C . GLY B 2 247 ? 29.236 53.970 -26.765 1.00 34.25 529 GLY B C 1
ATOM 2269 O O . GLY B 2 247 ? 28.333 53.596 -27.499 1.00 39.80 529 GLY B O 1
ATOM 2270 N N . LEU B 2 248 ? 30.430 54.298 -27.232 1.00 35.40 530 LEU B N 1
ATOM 2271 C CA . LEU B 2 248 ? 30.741 54.119 -28.662 1.00 37.12 530 LEU B CA 1
ATOM 2272 C C . LEU B 2 248 ? 30.876 52.643 -29.003 1.00 37.94 530 LEU B C 1
ATOM 2273 O O . LEU B 2 248 ? 31.310 51.857 -28.169 1.00 33.74 530 LEU B O 1
ATOM 2278 N N . ALA B 2 249 ? 30.590 52.303 -30.253 1.00 38.39 531 ALA B N 1
ATOM 2279 C CA . ALA B 2 249 ? 30.720 50.933 -30.741 1.00 41.01 531 ALA B CA 1
ATOM 2280 C C . ALA B 2 249 ? 32.124 50.430 -30.574 1.00 42.20 531 ALA B C 1
ATOM 2281 O O . ALA B 2 249 ? 33.112 51.143 -30.864 1.00 37.78 531 ALA B O 1
ATOM 2283 N N . ALA B 2 250 ? 32.218 49.180 -30.098 1.00 40.16 532 ALA B N 1
ATOM 2284 C CA . ALA B 2 250 ? 33.516 48.569 -29.931 1.00 34.76 532 ALA B CA 1
ATOM 2285 C C . ALA B 2 250 ? 34.204 48.407 -31.269 1.00 34.68 532 ALA B C 1
ATOM 2286 O O . ALA B 2 250 ? 33.532 48.162 -32.299 1.00 37.43 532 ALA B O 1
ATOM 2288 N N . GLY B 2 251 ? 35.536 48.532 -31.238 1.00 30.94 533 GLY B N 1
ATOM 2289 C CA . GLY B 2 251 ? 36.401 48.186 -32.359 1.00 34.83 533 GLY B CA 1
ATOM 2290 C C . GLY B 2 251 ? 37.290 49.358 -32.774 1.00 38.79 533 GLY B C 1
ATOM 2291 O O . GLY B 2 251 ? 37.699 50.170 -31.930 1.00 39.00 533 GLY B O 1
ATOM 2292 N N . THR B 2 252 ? 37.590 49.444 -34.069 1.00 36.64 534 THR B N 1
ATOM 2293 C CA . THR B 2 252 ? 38.562 50.438 -34.549 1.00 40.19 534 THR B CA 1
ATOM 2294 C C . THR B 2 252 ? 37.864 51.724 -35.075 1.00 39.37 534 THR B C 1
ATOM 2295 O O . THR B 2 252 ? 37.015 51.638 -35.949 1.00 36.55 534 THR B O 1
ATOM 2299 N N . TRP B 2 253 ? 38.167 52.869 -34.452 1.00 43.04 535 TRP B N 1
ATOM 2300 C CA . TRP B 2 253 ? 37.680 54.205 -34.906 1.00 45.15 535 TRP B CA 1
ATOM 2301 C C . TRP B 2 253 ? 38.779 54.922 -35.671 1.00 40.49 535 TRP B C 1
ATOM 2302 O O . TRP B 2 253 ? 39.942 54.823 -35.342 1.00 41.43 535 TRP B O 1
ATOM 2313 N N . LEU B 2 254 ? 38.386 55.617 -36.728 1.00 49.41 536 LEU B N 1
ATOM 2314 C CA . LEU B 2 254 ? 39.313 56.476 -37.482 1.00 49.60 536 LEU B CA 1
ATOM 2315 C C . LEU B 2 254 ? 38.991 57.918 -37.111 1.00 47.91 536 LEU B C 1
ATOM 2316 O O . LEU B 2 254 ? 37.818 58.306 -37.018 1.00 52.30 536 LEU B O 1
ATOM 2321 N N . TYR B 2 255 ? 40.020 58.700 -36.828 1.00 54.72 537 TYR B N 1
ATOM 2322 C CA . TYR B 2 255 ? 39.790 60.120 -36.540 1.00 59.87 537 TYR B CA 1
ATOM 2323 C C . TYR B 2 255 ? 40.695 61.061 -37.372 1.00 63.09 537 TYR B C 1
ATOM 2324 O O . TYR B 2 255 ? 41.804 60.690 -37.764 1.00 54.38 537 TYR B O 1
ATOM 2333 N N . SER B 2 256 ? 40.178 62.262 -37.643 1.00 63.88 538 SER B N 1
ATOM 2334 C CA . SER B 2 256 ? 40.979 63.397 -38.152 1.00 65.10 538 SER B CA 1
ATOM 2335 C C . SER B 2 256 ? 40.812 64.595 -37.217 1.00 67.77 538 SER B C 1
ATOM 2336 O O . SER B 2 256 ? 39.695 64.879 -36.712 1.00 55.47 538 SER B O 1
ATOM 2339 N N . VAL B 2 257 ? 41.930 65.285 -37.016 1.00 67.13 539 VAL B N 1
ATOM 2340 C CA . VAL B 2 257 ? 41.971 66.523 -36.262 1.00 79.79 539 VAL B CA 1
ATOM 2341 C C . VAL B 2 257 ? 42.712 67.625 -37.075 1.00 78.70 539 VAL B C 1
ATOM 2342 O O . VAL B 2 257 ? 43.646 67.343 -37.847 1.00 73.42 539 VAL B O 1
ATOM 2346 N N . LYS B 2 258 ? 42.244 68.863 -36.910 1.00 76.61 540 LYS B N 1
ATOM 2347 C CA . LYS B 2 258 ? 42.924 70.076 -37.387 1.00 72.87 540 LYS B CA 1
ATOM 2348 C C . LYS B 2 258 ? 42.411 71.305 -36.606 1.00 80.68 540 LYS B C 1
ATOM 2349 O O . LYS B 2 258 ? 41.219 71.356 -36.197 1.00 63.70 540 LYS B O 1
ATOM 2355 N N . THR B 2 259 ? 43.340 72.257 -36.412 1.00 94.36 541 THR B N 1
ATOM 2356 C CA . THR B 2 259 ? 43.102 73.611 -35.864 1.00 97.69 541 THR B CA 1
ATOM 2357 C C . THR B 2 259 ? 43.056 74.692 -36.980 1.00 104.20 541 THR B C 1
ATOM 2358 O O . THR B 2 259 ? 43.340 74.418 -38.153 1.00 76.47 541 THR B O 1
ATOM 2362 N N . ALA B 2 260 ? 42.697 75.922 -36.611 1.00 116.88 542 ALA B N 1
ATOM 2363 C CA . ALA B 2 260 ? 42.872 77.079 -37.513 1.00 117.11 542 ALA B CA 1
ATOM 2364 C C . ALA B 2 260 ? 43.086 78.375 -36.732 1.00 125.19 542 ALA B C 1
ATOM 2365 O O . ALA B 2 260 ? 43.122 78.360 -35.500 1.00 134.89 542 ALA B O 1
ATOM 2367 N N . LYS B 2 261 ? 43.293 79.471 -37.468 1.00 125.42 543 LYS B N 1
ATOM 2368 C CA . LYS B 2 261 ? 43.085 80.846 -36.975 1.00 106.48 543 LYS B CA 1
ATOM 2369 C C . LYS B 2 261 ? 42.442 81.650 -38.105 1.00 110.98 543 LYS B C 1
ATOM 2370 O O . LYS B 2 261 ? 43.153 82.101 -39.010 1.00 100.19 543 LYS B O 1
ATOM 2376 N N . GLY B 2 262 ? 41.110 81.794 -38.067 1.00 109.05 544 GLY B N 1
ATOM 2377 C CA . GLY B 2 262 ? 40.330 82.482 -39.116 1.00 111.50 544 GLY B CA 1
ATOM 2378 C C . GLY B 2 262 ? 40.992 82.544 -40.487 1.00 118.76 544 GLY B C 1
ATOM 2379 O O . GLY B 2 262 ? 41.742 83.475 -40.756 1.00 124.86 544 GLY B O 1
ATOM 2380 N N . SER B 2 263 ? 40.720 81.549 -41.336 1.00 124.99 545 SER B N 1
ATOM 2381 C CA . SER B 2 263 ? 41.357 81.362 -42.669 1.00 123.71 545 SER B CA 1
ATOM 2382 C C . SER B 2 263 ? 42.575 80.425 -42.623 1.00 121.54 545 SER B C 1
ATOM 2383 O O . SER B 2 263 ? 42.513 79.345 -43.217 1.00 120.34 545 SER B O 1
ATOM 2386 N N . VAL B 2 264 ? 43.659 80.818 -41.931 1.00 114.61 546 VAL B N 1
ATOM 2387 C CA . VAL B 2 264 ? 44.868 79.950 -41.824 1.00 114.93 546 VAL B CA 1
ATOM 2388 C C . VAL B 2 264 ? 44.529 78.579 -41.165 1.00 114.04 546 VAL B C 1
ATOM 2389 O O . VAL B 2 264 ? 44.627 78.404 -39.946 1.00 108.47 546 VAL B O 1
ATOM 2393 N N . THR B 2 265 ? 44.126 77.626 -42.019 1.00 111.67 547 THR B N 1
ATOM 2394 C CA . THR B 2 265 ? 43.584 76.308 -41.630 1.00 100.13 547 THR B CA 1
ATOM 2395 C C . THR B 2 265 ? 44.681 75.213 -41.653 1.00 99.20 547 THR B C 1
ATOM 2396 O O . THR B 2 265 ? 45.325 74.979 -42.686 1.00 91.81 547 THR B O 1
ATOM 2400 N N . SER B 2 266 ? 44.891 74.557 -40.509 1.00 98.20 548 SER B N 1
ATOM 2401 C CA . SER B 2 266 ? 46.067 73.681 -40.301 1.00 106.39 548 SER B CA 1
ATOM 2402 C C . SER B 2 266 ? 46.092 72.437 -41.199 1.00 98.56 548 SER B C 1
ATOM 2403 O O . SER B 2 266 ? 45.072 72.044 -41.795 1.00 78.38 548 SER B O 1
ATOM 2406 N N . ASP B 2 267 ? 47.288 71.847 -41.291 1.00 91.24 549 ASP B N 1
ATOM 2407 C CA . ASP B 2 267 ? 47.457 70.495 -41.813 1.00 93.84 549 ASP B CA 1
ATOM 2408 C C . ASP B 2 267 ? 46.523 69.564 -41.049 1.00 86.97 549 ASP B C 1
ATOM 2409 O O . ASP B 2 267 ? 46.546 69.562 -39.819 1.00 78.35 549 ASP B O 1
ATOM 2414 N N . THR B 2 268 ? 45.681 68.842 -41.801 1.00 85.29 550 THR B N 1
ATOM 2415 C CA . THR B 2 268 ? 44.743 67.811 -41.282 1.00 81.47 550 THR B CA 1
ATOM 2416 C C . THR B 2 268 ? 45.551 66.546 -40.886 1.00 74.66 550 THR B C 1
ATOM 2417 O O . THR B 2 268 ? 46.247 65.986 -41.707 1.00 64.89 550 THR B O 1
ATOM 2421 N N . VAL B 2 269 ? 45.503 66.137 -39.619 1.00 79.47 551 VAL B N 1
ATOM 2422 C CA . VAL B 2 269 ? 46.227 64.922 -39.176 1.00 75.90 551 VAL B CA 1
ATOM 2423 C C . VAL B 2 269 ? 45.187 63.837 -38.869 1.00 68.56 551 VAL B C 1
ATOM 2424 O O . VAL B 2 269 ? 44.024 64.131 -38.515 1.00 54.65 551 VAL B O 1
ATOM 2428 N N . THR B 2 270 ? 45.603 62.583 -39.061 1.00 70.83 552 THR B N 1
ATOM 2429 C CA . THR B 2 270 ? 44.709 61.418 -38.908 1.00 64.23 552 THR B CA 1
ATOM 2430 C C . THR B 2 270 ? 45.339 60.261 -38.118 1.00 60.76 552 THR B C 1
ATOM 2431 O O . THR B 2 270 ? 46.578 60.162 -37.970 1.00 56.65 552 THR B O 1
ATOM 2435 N N . GLY B 2 271 ? 44.452 59.394 -37.616 1.00 61.71 553 GLY B N 1
ATOM 2436 C CA . GLY B 2 271 ? 44.848 58.118 -37.003 1.00 54.17 553 GLY B CA 1
ATOM 2437 C C . GLY B 2 271 ? 43.691 57.189 -36.678 1.00 47.85 553 GLY B C 1
ATOM 2438 O O . GLY B 2 271 ? 42.503 57.451 -37.027 1.00 47.02 553 GLY B O 1
ATOM 2439 N N . LYS B 2 272 ? 44.064 56.105 -35.989 1.00 49.92 554 LYS B N 1
ATOM 2440 C CA . LYS B 2 272 ? 43.131 55.053 -35.504 1.00 51.99 554 LYS B CA 1
ATOM 2441 C C . LYS B 2 272 ? 43.126 55.054 -33.995 1.00 45.62 554 LYS B C 1
ATOM 2442 O O . LYS B 2 272 ? 44.196 55.111 -33.403 1.00 46.72 554 LYS B O 1
ATOM 2448 N N . ALA B 2 273 ? 41.942 54.973 -33.395 1.00 43.14 555 ALA B N 1
ATOM 2449 C CA . ALA B 2 273 ? 41.776 54.678 -31.967 1.00 46.69 555 ALA B CA 1
ATOM 2450 C C . ALA B 2 273 ? 40.973 53.397 -31.788 1.00 45.68 555 ALA B C 1
ATOM 2451 O O . ALA B 2 273 ? 40.219 52.996 -32.679 1.00 44.79 555 ALA B O 1
ATOM 2453 N N . PHE B 2 274 ? 41.075 52.816 -30.609 1.00 42.04 556 PHE B N 1
ATOM 2454 C CA . PHE B 2 274 ? 40.431 51.515 -30.348 1.00 40.20 556 PHE B CA 1
ATOM 2455 C C . PHE B 2 274 ? 39.523 51.643 -29.152 1.00 37.52 556 PHE B C 1
ATOM 2456 O O . PHE B 2 274 ? 39.962 52.062 -28.085 1.00 50.32 556 PHE B O 1
ATOM 2464 N N . VAL B 2 275 ? 38.251 51.329 -29.355 1.00 37.32 557 VAL B N 1
ATOM 2465 C CA . VAL B 2 275 ? 37.229 51.421 -28.310 1.00 33.88 557 VAL B CA 1
ATOM 2466 C C . VAL B 2 275 ? 37.095 50.005 -27.684 1.00 38.07 557 VAL B C 1
ATOM 2467 O O . VAL B 2 275 ? 36.978 49.008 -28.414 1.00 30.84 557 VAL B O 1
ATOM 2471 N N . GLN B 2 276 ? 37.200 49.930 -26.351 1.00 34.95 558 GLN B N 1
ATOM 2472 C CA . GLN B 2 276 ? 37.099 48.664 -25.623 1.00 38.35 558 GLN B CA 1
ATOM 2473 C C . GLN B 2 276 ? 35.751 47.966 -25.948 1.00 32.89 558 GLN B C 1
ATOM 2474 O O . GLN B 2 276 ? 34.835 48.560 -26.492 1.00 33.06 558 GLN B O 1
ATOM 2480 N N . GLY B 2 277 ? 35.640 46.701 -25.565 1.00 33.88 559 GLY B N 1
ATOM 2481 C CA . GLY B 2 277 ? 34.372 45.983 -25.6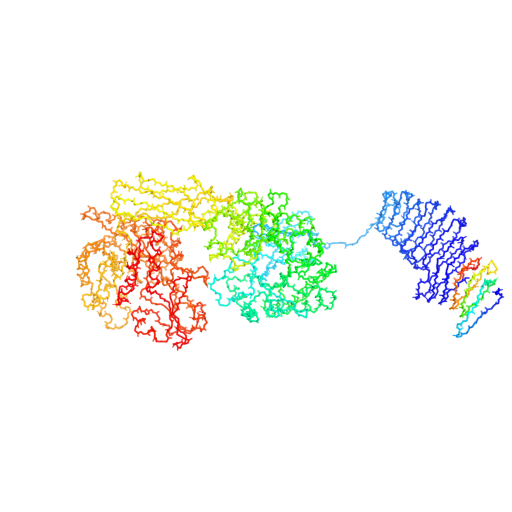48 1.00 26.69 559 GLY B CA 1
ATOM 2482 C C . GLY B 2 277 ? 34.204 45.021 -26.819 1.00 24.09 559 GLY B C 1
ATOM 2483 O O . GLY B 2 277 ? 33.107 44.515 -27.064 1.00 26.78 559 GLY B O 1
ATOM 2484 N N . LYS B 2 278 ? 35.261 44.665 -27.488 1.00 21.61 560 LYS B N 1
ATOM 2485 C CA . LYS B 2 278 ? 35.094 43.696 -28.566 1.00 25.17 560 LYS B CA 1
ATOM 2486 C C . LYS B 2 278 ? 34.821 42.282 -27.999 1.00 26.33 560 LYS B C 1
ATOM 2487 O O . LYS B 2 278 ? 35.404 41.873 -26.965 1.00 25.47 560 LYS B O 1
ATOM 2493 N N . ILE B 2 279 ? 33.957 41.548 -28.687 1.00 28.00 561 ILE B N 1
ATOM 2494 C CA . ILE B 2 279 ? 33.727 40.118 -28.389 1.00 26.23 561 ILE B CA 1
ATOM 2495 C C . ILE B 2 279 ? 33.903 39.372 -29.662 1.00 24.71 561 ILE B C 1
ATOM 2496 O O . ILE B 2 279 ? 33.128 39.543 -30.570 1.00 27.91 561 ILE B O 1
ATOM 2501 N N . VAL B 2 280 ? 35.016 38.665 -29.776 1.00 25.83 562 VAL B N 1
ATOM 2502 C CA . VAL B 2 280 ? 35.344 37.882 -30.941 1.00 26.61 562 VAL B CA 1
ATOM 2503 C C . VAL B 2 280 ? 34.878 36.429 -30.738 1.00 25.27 562 VAL B C 1
ATOM 2504 O O . VAL B 2 280 ? 35.444 35.712 -29.936 1.00 25.72 562 VAL B O 1
ATOM 2508 N N . SER B 2 281 ? 33.817 36.073 -31.434 1.00 26.16 563 SER B N 1
ATOM 2509 C CA . SER B 2 281 ? 33.264 34.714 -31.466 1.00 26.26 563 SER B CA 1
ATOM 2510 C C . SER B 2 281 ? 33.792 33.887 -32.641 1.00 23.92 563 SER B C 1
ATOM 2511 O O . SER B 2 281 ? 33.476 34.183 -33.777 1.00 25.68 563 SER B O 1
ATOM 2514 N N . TYR B 2 282 ? 34.632 32.895 -32.378 1.00 23.56 564 TYR B N 1
ATOM 2515 C CA . TYR B 2 282 ? 35.103 31.955 -33.403 1.00 26.07 564 TYR B CA 1
ATOM 2516 C C . TYR B 2 282 ? 33.940 31.032 -33.690 1.00 29.69 564 TYR B C 1
ATOM 2517 O O . TYR B 2 282 ? 33.275 30.578 -32.750 1.00 27.26 564 TYR B O 1
ATOM 2526 N N . ILE B 2 283 ? 33.693 30.772 -34.977 1.00 29.94 565 ILE B N 1
ATOM 2527 C CA . ILE B 2 283 ? 32.614 29.906 -35.447 1.00 28.19 565 ILE B CA 1
ATOM 2528 C C . ILE B 2 283 ? 33.229 28.900 -36.384 1.00 27.80 565 ILE B C 1
ATOM 2529 O O . ILE B 2 283 ? 33.876 29.287 -37.325 1.00 27.50 565 ILE B O 1
ATOM 2534 N N . PRO B 2 284 ? 32.995 27.592 -36.158 1.00 27.97 566 PRO B N 1
ATOM 2535 C CA . PRO B 2 284 ? 33.684 26.586 -36.900 1.00 24.59 566 PRO B CA 1
ATOM 2536 C C . PRO B 2 284 ? 33.053 26.373 -38.286 1.00 24.51 566 PRO B C 1
ATOM 2537 O O . PRO B 2 284 ? 31.830 26.351 -38.425 1.00 28.87 566 PRO B O 1
ATOM 2541 N N . ALA B 2 285 ? 33.907 26.112 -39.241 1.00 27.68 567 ALA B N 1
ATOM 2542 C CA . ALA B 2 285 ? 33.501 25.949 -40.631 1.00 28.76 567 ALA B CA 1
ATOM 2543 C C . ALA B 2 285 ? 32.816 24.631 -40.866 1.00 30.34 567 ALA B C 1
ATOM 2544 O O . ALA B 2 285 ? 32.092 24.488 -41.842 1.00 31.26 567 ALA B O 1
ATOM 2546 N N . TRP B 2 286 ? 33.004 23.703 -39.950 1.00 27.70 568 TRP B N 1
ATOM 2547 C CA . TRP B 2 286 ? 32.615 22.303 -40.139 1.00 29.22 568 TRP B CA 1
ATOM 2548 C C . TRP B 2 286 ? 31.255 22.028 -39.563 1.00 28.03 568 TRP B C 1
ATOM 2549 O O . TRP B 2 286 ? 30.855 20.900 -39.515 1.00 28.53 568 TRP B O 1
ATOM 2560 N N . VAL B 2 287 ? 30.579 23.032 -39.025 1.00 27.59 569 VAL B N 1
ATOM 2561 C CA . VAL B 2 287 ? 29.158 22.915 -38.757 1.00 29.60 569 VAL B CA 1
ATOM 2562 C C . VAL B 2 287 ? 28.447 23.456 -39.999 1.00 31.31 569 VAL B C 1
ATOM 2563 O O . VAL B 2 287 ? 28.901 24.472 -40.649 1.00 29.55 569 VAL B O 1
ATOM 2567 N N . ASP B 2 288 ? 27.332 22.814 -40.312 1.00 28.04 570 ASP B N 1
ATOM 2568 C CA . ASP B 2 288 ? 26.498 23.257 -41.413 1.00 29.55 570 ASP B CA 1
ATOM 2569 C C . ASP B 2 288 ? 25.551 24.257 -40.890 1.00 27.51 570 ASP B C 1
ATOM 2570 O O . ASP B 2 288 ? 24.533 23.916 -40.313 1.00 29.28 570 ASP B O 1
ATOM 2575 N N . TRP B 2 289 ? 25.912 25.537 -41.038 1.00 28.99 571 TRP B N 1
ATOM 2576 C CA . TRP B 2 289 ? 25.179 26.574 -40.380 1.00 28.84 571 TRP B CA 1
ATOM 2577 C C . TRP B 2 289 ? 23.806 26.764 -40.940 1.00 34.34 571 TRP B C 1
ATOM 2578 O O . TRP B 2 289 ? 22.928 27.230 -40.210 1.00 30.06 571 TRP B O 1
ATOM 2589 N N . ALA B 2 290 ? 23.561 26.371 -42.213 1.00 34.05 572 ALA B N 1
ATOM 2590 C CA . ALA B 2 290 ? 22.235 26.557 -42.760 1.00 34.87 572 ALA B CA 1
ATOM 2591 C C . ALA B 2 290 ? 21.282 25.543 -42.158 1.00 34.41 572 ALA B C 1
ATOM 2592 O O . ALA B 2 290 ? 20.132 25.911 -41.865 1.00 38.06 572 ALA B O 1
ATOM 2594 N N . LYS B 2 291 ? 21.716 24.290 -41.969 1.00 34.45 573 LYS B N 1
ATOM 2595 C CA . LYS B 2 291 ? 20.865 23.269 -41.278 1.00 35.63 573 LYS B CA 1
ATOM 2596 C C . LYS B 2 291 ? 20.847 23.360 -39.715 1.00 37.03 573 LYS B C 1
ATOM 2597 O O . LYS B 2 291 ? 20.202 22.549 -39.041 1.00 36.20 573 LYS B O 1
ATOM 2603 N N . ASP B 2 292 ? 21.642 24.232 -39.129 1.00 31.10 574 ASP B N 1
ATOM 2604 C CA . ASP B 2 292 ? 21.837 24.174 -37.641 1.00 31.05 574 ASP B CA 1
ATOM 2605 C C . ASP B 2 292 ? 20.520 24.540 -36.979 1.00 29.20 574 ASP B C 1
ATOM 2606 O O . ASP B 2 292 ? 19.815 25.451 -37.455 1.00 28.37 574 ASP B O 1
ATOM 2611 N N . GLU B 2 293 ? 20.223 23.851 -35.890 1.00 29.51 575 GLU B N 1
ATOM 2612 C CA . GLU B 2 293 ? 19.085 24.206 -35.053 1.00 34.89 575 GLU B CA 1
ATOM 2613 C C . GLU B 2 293 ? 19.390 24.754 -33.649 1.00 34.46 575 GLU B C 1
ATOM 2614 O O . GLU B 2 293 ? 18.469 25.005 -32.862 1.00 28.38 575 GLU B O 1
ATOM 2620 N N . ARG B 2 294 ? 20.666 24.894 -33.296 1.00 30.56 576 ARG B N 1
ATOM 2621 C CA . ARG B 2 294 ? 21.023 25.420 -31.944 1.00 34.50 576 ARG B CA 1
ATOM 2622 C C . ARG B 2 294 ? 20.981 26.938 -31.950 1.00 28.60 576 ARG B C 1
ATOM 2623 O O . ARG B 2 294 ? 20.788 27.561 -30.894 1.00 26.81 576 ARG B O 1
ATOM 2631 N N . GLY B 2 295 ? 21.211 27.524 -33.117 1.00 26.12 577 GLY B N 1
ATOM 2632 C CA . GLY B 2 295 ? 21.112 28.972 -33.305 1.00 27.37 577 GLY B CA 1
ATOM 2633 C C . GLY B 2 295 ? 22.406 29.757 -33.023 1.00 29.62 577 GLY B C 1
ATOM 2634 O O . GLY B 2 295 ? 23.391 29.229 -32.435 1.00 30.79 577 GLY B O 1
ATOM 2635 N N . VAL B 2 296 ? 22.395 30.996 -33.501 1.00 29.20 578 VAL B N 1
ATOM 2636 C CA . VAL B 2 296 ? 23.446 31.992 -33.330 1.00 30.09 578 VAL B CA 1
ATOM 2637 C C . VAL B 2 296 ? 22.673 33.267 -33.020 1.00 33.75 578 VAL B C 1
ATOM 2638 O O . VAL B 2 296 ? 21.766 33.671 -33.777 1.00 36.78 578 VAL B O 1
ATOM 2642 N N . ASP B 2 297 ? 22.928 33.841 -31.851 1.00 31.54 579 ASP B N 1
ATOM 2643 C CA . ASP B 2 297 ? 22.410 35.138 -31.519 1.00 30.08 579 ASP B CA 1
ATOM 2644 C C . ASP B 2 297 ? 23.570 36.092 -31.543 1.00 34.11 579 ASP B C 1
ATOM 2645 O O . ASP B 2 297 ? 24.288 36.286 -30.553 1.00 30.66 579 ASP B O 1
ATOM 2650 N N . ALA B 2 298 ? 23.776 36.684 -32.714 1.00 36.02 580 ALA B N 1
ATOM 2651 C CA . ALA B 2 298 ? 24.856 37.629 -32.936 1.00 32.23 580 ALA B CA 1
ATOM 2652 C C . ALA B 2 298 ? 24.685 38.956 -32.251 1.00 29.35 580 ALA B C 1
ATOM 2653 O O . ALA B 2 298 ? 25.624 39.735 -32.261 1.00 35.18 580 ALA B O 1
ATOM 2655 N N . THR B 2 299 ? 23.572 39.195 -31.546 1.00 30.23 581 THR B N 1
ATOM 2656 C CA . THR B 2 299 ? 23.511 40.374 -30.648 1.00 29.44 581 THR B CA 1
ATOM 2657 C C . THR B 2 299 ? 24.497 40.298 -29.500 1.00 29.45 581 THR B C 1
ATOM 2658 O O . THR B 2 299 ? 24.755 41.286 -28.881 1.00 30.40 581 THR B O 1
ATOM 2662 N N . LYS B 2 300 ? 25.051 39.135 -29.208 1.00 27.34 582 LYS B N 1
ATOM 2663 C CA . LYS B 2 300 ? 25.942 38.968 -28.048 1.00 26.39 582 LYS B CA 1
ATOM 2664 C C . LYS B 2 300 ? 27.441 39.049 -28.340 1.00 25.71 582 LYS B C 1
ATOM 2665 O O . LYS B 2 300 ? 28.293 38.835 -27.437 1.00 20.87 582 LYS B O 1
ATOM 2671 N N . PHE B 2 301 ? 27.782 39.381 -29.577 1.00 24.52 583 PHE B N 1
ATOM 2672 C CA . PHE B 2 301 ? 29.175 39.543 -29.877 1.00 24.36 583 PHE B CA 1
ATOM 2673 C C . PHE B 2 301 ? 29.333 40.601 -30.925 1.00 26.84 583 PHE B C 1
ATOM 2674 O O . PHE B 2 301 ? 28.358 40.997 -31.541 1.00 25.97 583 PHE B O 1
ATOM 2682 N N . THR B 2 302 ? 30.551 41.045 -31.137 1.00 28.26 584 THR B N 1
ATOM 2683 C CA . THR B 2 302 ? 30.793 42.146 -32.076 1.00 30.88 584 THR B CA 1
ATOM 2684 C C . THR B 2 302 ? 31.492 41.695 -33.316 1.00 31.46 584 THR B C 1
ATOM 2685 O O . THR B 2 302 ? 31.379 42.372 -34.379 1.00 33.01 584 THR B O 1
ATOM 2689 N N . HIS B 2 303 ? 32.217 40.594 -33.207 1.00 27.45 585 HIS B N 1
ATOM 2690 C CA . HIS B 2 303 ? 32.984 40.035 -34.318 1.00 27.81 585 HIS B CA 1
ATOM 2691 C C . HIS B 2 303 ? 32.757 38.538 -34.393 1.00 31.50 585 HIS B C 1
ATOM 2692 O O . HIS B 2 303 ? 32.726 37.873 -33.374 1.00 30.02 585 HIS B O 1
ATOM 2699 N N . LEU B 2 304 ? 32.677 38.011 -35.603 1.00 31.73 586 LEU B N 1
ATOM 2700 C CA . LEU B 2 304 ? 32.491 36.591 -35.867 1.00 29.31 586 LEU B CA 1
ATOM 2701 C C . LEU B 2 304 ? 33.660 36.198 -36.765 1.00 30.27 586 LEU B C 1
ATOM 2702 O O . LEU B 2 304 ? 33.885 36.832 -37.798 1.00 33.19 586 LEU B O 1
ATOM 2707 N N . TYR B 2 305 ? 34.487 35.272 -36.301 1.00 25.54 587 TYR B N 1
ATOM 2708 C CA . TYR B 2 305 ? 35.638 34.752 -37.076 1.00 26.67 587 TYR B CA 1
ATOM 2709 C C . TYR B 2 305 ? 35.243 33.389 -37.663 1.00 31.34 587 TYR B C 1
ATOM 2710 O O . TYR B 2 305 ? 34.927 32.403 -36.896 1.00 26.55 587 TYR B O 1
ATOM 2719 N N . TYR B 2 306 ? 35.274 33.286 -39.010 1.00 31.48 588 TYR B N 1
ATOM 2720 C CA . TYR B 2 306 ? 34.989 32.010 -39.678 1.00 29.57 588 TYR B CA 1
ATOM 2721 C C . TYR B 2 306 ? 36.251 31.207 -39.637 1.00 28.15 588 TYR B C 1
ATOM 2722 O O . TYR B 2 306 ? 37.285 31.600 -40.188 1.00 26.52 588 TYR B O 1
ATOM 2731 N N . ALA B 2 307 ? 36.193 30.088 -38.887 1.00 27.10 589 ALA B N 1
ATOM 2732 C CA . ALA B 2 307 ? 37.335 29.290 -38.622 1.00 25.56 589 ALA B CA 1
ATOM 2733 C C . ALA B 2 307 ? 37.222 27.962 -39.410 1.00 30.65 589 ALA B C 1
ATOM 2734 O O . ALA B 2 307 ? 36.571 26.996 -38.946 1.00 23.08 589 ALA B O 1
ATOM 2736 N N . PHE B 2 308 ? 37.869 27.823 -40.548 1.00 27.23 590 PHE B N 1
ATOM 2737 C CA . PHE B 2 308 ? 39.006 28.581 -41.027 1.00 31.73 590 PHE B CA 1
ATOM 2738 C C . PHE B 2 308 ? 39.060 28.502 -42.569 1.00 33.47 590 PHE B C 1
ATOM 2739 O O . PHE B 2 308 ? 38.563 27.509 -43.241 1.00 27.54 590 PHE B O 1
ATOM 2747 N N . GLY B 2 309 ? 39.699 29.529 -43.113 1.00 31.87 591 GLY B N 1
ATOM 2748 C CA . GLY B 2 309 ? 40.313 29.424 -44.404 1.00 30.44 591 GLY B CA 1
ATOM 2749 C C . GLY B 2 309 ? 41.623 28.725 -44.326 1.00 29.74 591 GLY B C 1
ATOM 2750 O O . GLY B 2 309 ? 42.292 28.749 -43.313 1.00 29.92 591 GLY B O 1
ATOM 2751 N N . ARG B 2 310 ? 42.021 28.101 -45.439 1.00 36.29 592 ARG B N 1
ATOM 2752 C CA . ARG B 2 310 ? 43.227 27.312 -45.492 1.00 33.28 592 ARG B CA 1
ATOM 2753 C C . ARG B 2 310 ? 44.172 27.714 -46.634 1.00 36.97 592 ARG B C 1
ATOM 2754 O O . ARG B 2 310 ? 43.835 28.494 -47.546 1.00 33.15 592 ARG B O 1
ATOM 2762 N N . ILE B 2 311 ? 45.367 27.170 -46.567 1.00 35.52 593 ILE B N 1
ATOM 2763 C CA . ILE B 2 311 ? 46.324 27.439 -47.609 1.00 38.70 593 ILE B CA 1
ATOM 2764 C C . ILE B 2 311 ? 46.585 26.225 -48.503 1.00 40.26 593 ILE B C 1
ATOM 2765 O O . ILE B 2 311 ? 47.106 25.208 -48.040 1.00 37.56 593 ILE B O 1
ATOM 2770 N N . ASN B 2 312 ? 46.252 26.368 -49.789 1.00 43.74 594 ASN B N 1
ATOM 2771 C CA . ASN B 2 312 ? 46.640 25.376 -50.815 1.00 41.93 594 ASN B CA 1
ATOM 2772 C C . ASN B 2 312 ? 47.358 26.022 -52.034 1.00 42.41 594 ASN B C 1
ATOM 2773 O O . ASN B 2 312 ? 46.829 26.973 -52.616 1.00 37.90 594 ASN B O 1
ATOM 2778 N N . ASN B 2 313 ? 48.531 25.489 -52.408 1.00 45.35 595 ASN B N 1
ATOM 2779 C CA . ASN B 2 313 ? 49.353 26.081 -53.491 1.00 51.52 595 ASN B CA 1
ATOM 2780 C C . ASN B 2 313 ? 49.493 27.569 -53.222 1.00 47.58 595 ASN B C 1
ATOM 2781 O O . ASN B 2 313 ? 49.167 28.382 -54.087 1.00 46.87 595 ASN B O 1
ATOM 2786 N N . GLY B 2 314 ? 49.854 27.896 -51.978 1.00 44.27 596 GLY B N 1
ATOM 2787 C CA . GLY B 2 314 ? 50.213 29.243 -51.551 1.00 40.12 596 GLY B CA 1
ATOM 2788 C C . GLY B 2 314 ? 49.136 30.261 -51.641 1.00 38.66 596 GLY B C 1
ATOM 2789 O O . GLY B 2 314 ? 49.420 31.454 -51.524 1.00 44.68 596 GLY B O 1
ATOM 2790 N N . LYS B 2 315 ? 47.905 29.799 -51.826 1.00 38.06 597 LYS B N 1
ATOM 2791 C CA . LYS B 2 315 ? 46.722 30.633 -51.843 1.00 42.96 597 LYS B CA 1
ATOM 2792 C C . LYS B 2 315 ? 45.661 30.182 -50.794 1.00 41.64 597 LYS B C 1
ATOM 2793 O O . LYS B 2 315 ? 45.612 29.049 -50.323 1.00 36.78 597 LYS B O 1
ATOM 2799 N N . VAL B 2 316 ? 44.765 31.105 -50.540 1.00 41.25 598 VAL B N 1
ATOM 2800 C CA . VAL B 2 316 ? 43.732 30.970 -49.563 1.00 43.77 598 VAL B CA 1
ATOM 2801 C C . VAL B 2 316 ? 42.460 30.369 -50.162 1.00 38.28 598 VAL B C 1
ATOM 2802 O O . VAL B 2 316 ? 41.821 31.000 -51.004 1.00 38.70 598 VAL B O 1
ATOM 2806 N N . VAL B 2 317 ? 42.041 29.237 -49.583 1.00 37.79 599 VAL B N 1
ATOM 2807 C CA . VAL B 2 317 ? 40.921 28.411 -50.052 1.00 36.94 599 VAL B CA 1
ATOM 2808 C C . VAL B 2 317 ? 39.981 28.035 -48.923 1.00 37.30 599 VAL B C 1
ATOM 2809 O O . VAL B 2 317 ? 40.370 28.072 -47.762 1.00 34.63 599 VAL B O 1
ATOM 2813 N N . THR B 2 318 ? 38.766 27.659 -49.238 1.00 34.08 600 THR B N 1
ATOM 2814 C CA . THR B 2 318 ? 37.901 27.126 -48.212 1.00 36.01 600 THR B CA 1
ATOM 2815 C C . THR B 2 318 ? 38.503 25.812 -47.627 1.00 36.89 600 THR B C 1
ATOM 2816 O O . THR B 2 318 ? 39.379 25.156 -48.243 1.00 31.76 600 THR B O 1
ATOM 2820 N N . ILE B 2 319 ? 38.106 25.452 -46.392 1.00 33.13 601 ILE B N 1
ATOM 2821 C CA . ILE B 2 319 ? 38.700 24.276 -45.703 1.00 30.93 601 ILE B CA 1
ATOM 2822 C C . ILE B 2 319 ? 38.431 22.946 -46.448 1.00 30.73 601 ILE B C 1
ATOM 2823 O O . ILE B 2 319 ? 39.245 22.019 -46.427 1.00 31.55 601 ILE B O 1
ATOM 2828 N N . LYS B 2 320 ? 37.312 22.865 -47.136 1.00 30.84 602 LYS B N 1
ATOM 2829 C CA . LYS B 2 320 ? 37.063 21.681 -48.012 1.00 37.52 602 LYS B CA 1
ATOM 2830 C C . LYS B 2 320 ? 38.127 21.415 -49.051 1.00 38.72 602 LYS B C 1
ATOM 2831 O O . LYS B 2 320 ? 38.276 20.282 -49.501 1.00 37.91 602 LYS B O 1
ATOM 2837 N N . GLU B 2 321 ? 38.916 22.433 -49.374 1.00 40.94 603 GLU B N 1
ATOM 2838 C CA . GLU B 2 321 ? 40.023 22.301 -50.317 1.00 38.38 603 GLU B CA 1
ATOM 2839 C C . GLU B 2 321 ? 41.336 21.991 -49.695 1.00 38.05 603 GLU B C 1
ATOM 2840 O O . GLU B 2 321 ? 42.346 22.029 -50.380 1.00 37.67 603 GLU B O 1
ATOM 2846 N N . ASP B 2 322 ? 41.354 21.691 -48.404 1.00 38.31 604 ASP B N 1
ATOM 2847 C CA . ASP B 2 322 ? 42.614 21.441 -47.667 1.00 41.53 604 ASP B CA 1
ATOM 2848 C C . ASP B 2 322 ? 42.697 19.969 -47.388 1.00 45.81 604 ASP B C 1
ATOM 2849 O O . ASP B 2 322 ? 41.993 19.479 -46.493 1.00 38.22 604 ASP B O 1
ATOM 2854 N N . ALA B 2 323 ? 43.572 19.264 -48.109 1.00 44.64 605 ALA B N 1
ATOM 2855 C CA . ALA B 2 323 ? 43.562 17.785 -48.088 1.00 43.76 605 ALA B CA 1
ATOM 2856 C C . ALA B 2 323 ? 44.061 17.236 -46.794 1.00 44.81 605 ALA B C 1
ATOM 2857 O O . ALA B 2 323 ? 43.740 16.105 -46.448 1.00 43.75 605 ALA B O 1
ATOM 2859 N N . LYS B 2 324 ? 44.907 18.007 -46.115 1.00 42.54 606 LYS B N 1
ATOM 2860 C CA . LYS B 2 324 ? 45.418 17.635 -44.812 1.00 40.92 606 LYS B CA 1
ATOM 2861 C C . LYS B 2 324 ? 44.238 17.375 -43.876 1.00 36.55 606 LYS B C 1
ATOM 2862 O O . LYS B 2 324 ? 44.254 16.420 -43.139 1.00 38.05 606 LYS B O 1
ATOM 2868 N N . TRP B 2 325 ? 43.222 18.214 -43.987 1.00 33.84 607 TRP B N 1
ATOM 2869 C CA . TRP B 2 325 ? 41.996 18.107 -43.259 1.00 37.35 607 TRP B CA 1
ATOM 2870 C C . TRP B 2 325 ? 41.044 17.000 -43.838 1.00 39.13 607 TRP B C 1
ATOM 2871 O O . TRP B 2 325 ? 40.620 16.078 -43.108 1.00 38.29 607 TRP B O 1
ATOM 2882 N N . THR B 2 326 ? 40.707 17.098 -45.121 1.00 39.01 608 THR B N 1
ATOM 2883 C CA . THR B 2 326 ? 39.653 16.222 -45.713 1.00 41.16 608 THR B CA 1
ATOM 2884 C C . THR B 2 326 ? 40.045 14.779 -45.780 1.00 38.59 608 THR B C 1
ATOM 2885 O O . THR B 2 326 ? 39.151 13.954 -45.755 1.00 42.71 608 THR B O 1
ATOM 2889 N N . GLU B 2 327 ? 41.351 14.497 -45.826 1.00 35.17 609 GLU B N 1
ATOM 2890 C CA . GLU B 2 327 ? 41.900 13.150 -45.967 1.00 36.73 609 GLU B CA 1
ATOM 2891 C C . GLU B 2 327 ? 42.559 12.642 -44.689 1.00 36.86 609 GLU B C 1
ATOM 2892 O O . GLU B 2 327 ? 43.318 11.676 -44.717 1.00 40.42 609 GLU B O 1
ATOM 2898 N N . ASP B 2 328 ? 42.262 13.270 -43.553 1.00 38.40 610 ASP B N 1
ATOM 2899 C CA . ASP B 2 328 ? 42.702 12.762 -42.227 1.00 42.08 610 ASP B CA 1
ATOM 2900 C C . ASP B 2 328 ? 42.422 11.261 -42.196 1.00 47.45 610 ASP B C 1
ATOM 2901 O O . ASP B 2 328 ? 41.252 10.874 -42.314 1.00 41.68 610 ASP B O 1
ATOM 2906 N N . PRO B 2 329 ? 43.478 10.420 -42.053 1.00 50.95 611 PRO B N 1
ATOM 2907 C CA . PRO B 2 329 ? 43.294 8.950 -42.089 1.00 53.03 611 PRO B CA 1
ATOM 2908 C C . PRO B 2 329 ? 42.769 8.363 -40.763 1.00 48.80 611 PRO B C 1
ATOM 2909 O O . PRO B 2 329 ? 42.486 7.193 -40.671 1.00 47.50 611 PRO B O 1
ATOM 2913 N N . THR B 2 330 ? 42.625 9.214 -39.768 1.00 50.47 612 THR B N 1
ATOM 2914 C CA . THR B 2 330 ? 42.301 8.849 -38.399 1.00 52.79 612 THR B CA 1
ATOM 2915 C C . THR B 2 330 ? 40.782 8.751 -38.219 1.00 49.95 612 THR B C 1
ATOM 2916 O O . THR B 2 330 ? 40.286 8.255 -37.214 1.00 49.12 612 THR B O 1
ATOM 2920 N N . ILE B 2 331 ? 40.049 9.275 -39.185 1.00 44.72 613 ILE B N 1
ATOM 2921 C CA . ILE B 2 331 ? 38.609 9.249 -39.151 1.00 41.60 613 ILE B CA 1
ATOM 2922 C C . ILE B 2 331 ? 38.104 8.197 -40.150 1.00 38.53 613 ILE B C 1
ATOM 2923 O O . ILE B 2 331 ? 38.910 7.455 -40.766 1.00 33.38 613 ILE B O 1
ATOM 2928 N N . THR B 2 332 ? 36.786 8.106 -40.288 1.00 34.13 614 THR B N 1
ATOM 2929 C CA . THR B 2 332 ? 36.240 7.085 -41.197 1.00 31.00 614 THR B CA 1
ATOM 2930 C C . THR B 2 332 ? 36.100 7.608 -42.572 1.00 32.10 614 THR B C 1
ATOM 2931 O O . THR B 2 332 ? 36.130 8.831 -42.806 1.00 30.99 614 THR B O 1
ATOM 2935 N N . GLU B 2 333 ? 35.955 6.685 -43.526 1.00 32.62 615 GLU B N 1
ATOM 2936 C CA . GLU B 2 333 ? 35.715 7.108 -44.885 1.00 32.57 615 GLU B CA 1
ATOM 2937 C C . GLU B 2 333 ? 34.481 8.027 -44.935 1.00 29.22 615 GLU B C 1
ATOM 2938 O O . GLU B 2 333 ? 34.484 9.048 -45.619 1.00 30.96 615 GLU B O 1
ATOM 2944 N N . ALA B 2 334 ? 33.417 7.691 -44.207 1.00 26.19 616 ALA B N 1
ATOM 2945 C CA . ALA B 2 334 ? 32.197 8.530 -44.266 1.00 26.72 616 ALA B CA 1
ATOM 2946 C C . ALA B 2 334 ? 32.490 9.914 -43.667 1.00 26.50 616 ALA B C 1
ATOM 2947 O O . ALA B 2 334 ? 31.935 10.915 -44.105 1.00 27.35 616 ALA B O 1
ATOM 2949 N N . ASP B 2 335 ?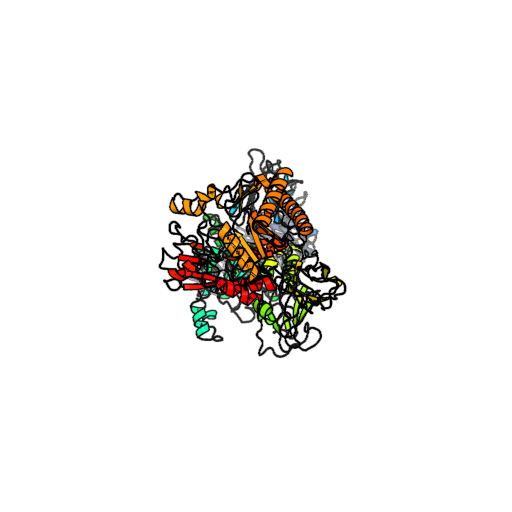 33.327 9.937 -42.633 1.00 27.70 617 ASP B N 1
ATOM 2950 C CA . ASP B 2 335 ? 33.772 11.245 -42.055 1.00 34.68 617 ASP B CA 1
ATOM 2951 C C . ASP B 2 335 ? 34.532 12.076 -43.138 1.00 32.60 617 ASP B C 1
ATOM 2952 O O . ASP B 2 335 ? 34.273 13.261 -43.290 1.00 36.50 617 ASP B O 1
ATOM 2957 N N . ARG B 2 336 ? 35.423 11.449 -43.904 1.00 32.49 618 ARG B N 1
ATOM 2958 C CA . ARG B 2 336 ? 36.147 12.187 -44.969 1.00 30.42 618 ARG B CA 1
ATOM 2959 C C . ARG B 2 336 ? 35.231 12.703 -46.035 1.00 32.34 618 ARG B C 1
ATOM 2960 O O . ARG B 2 336 ? 35.366 13.851 -46.526 1.00 39.12 618 ARG B O 1
ATOM 2968 N N . ILE B 2 337 ? 34.247 11.904 -46.370 1.00 32.73 619 ILE B N 1
ATOM 2969 C CA . ILE B 2 337 ? 33.270 12.335 -47.368 1.00 35.47 619 ILE B CA 1
ATOM 2970 C C . ILE B 2 337 ? 32.538 13.595 -46.906 1.00 34.50 619 ILE B C 1
ATOM 2971 O O . ILE B 2 337 ? 32.362 14.500 -47.698 1.00 34.87 619 ILE B O 1
ATOM 2976 N N . LYS B 2 338 ? 32.093 13.645 -45.656 1.00 35.87 620 LYS B N 1
ATOM 2977 C CA . LYS B 2 338 ? 31.458 14.869 -45.106 1.00 35.20 620 LYS B CA 1
ATOM 2978 C C . LYS B 2 338 ? 32.420 16.082 -45.199 1.00 30.44 620 LYS B C 1
ATOM 2979 O O . LYS B 2 338 ? 32.021 17.139 -45.670 1.00 31.44 620 LYS B O 1
ATOM 2985 N N . ARG B 2 339 ? 33.692 15.881 -44.828 1.00 28.88 621 ARG B N 1
ATOM 2986 C CA . ARG B 2 339 ? 34.698 16.909 -44.905 1.00 30.88 621 ARG B CA 1
ATOM 2987 C C . ARG B 2 339 ? 34.877 17.438 -46.324 1.00 37.01 621 ARG B C 1
ATOM 2988 O O . ARG B 2 339 ? 34.851 18.654 -46.538 1.00 35.75 621 ARG B O 1
ATOM 2996 N N . ARG B 2 340 ? 34.992 16.522 -47.302 1.00 36.79 622 ARG B N 1
ATOM 2997 C CA . ARG B 2 340 ? 35.143 16.932 -48.708 1.00 33.79 622 ARG B CA 1
ATOM 2998 C C . ARG B 2 340 ? 34.003 17.740 -49.232 1.00 32.99 622 ARG B C 1
ATOM 2999 O O . ARG B 2 340 ? 34.239 18.612 -50.065 1.00 41.10 622 ARG B O 1
ATOM 3007 N N . ASN B 2 341 ? 32.790 17.505 -48.714 1.00 34.05 623 ASN B N 1
ATOM 3008 C CA . ASN B 2 341 ? 31.608 18.307 -49.034 1.00 35.99 623 ASN B CA 1
ATOM 3009 C C . ASN B 2 341 ? 31.273 19.434 -48.062 1.00 33.50 623 ASN B C 1
ATOM 3010 O O . ASN B 2 341 ? 30.098 19.951 -48.011 1.00 31.43 623 ASN B O 1
ATOM 3015 N N . ASN B 2 342 ? 32.259 19.873 -47.298 1.00 37.89 624 ASN B N 1
ATOM 3016 C CA . ASN B 2 342 ? 31.966 20.908 -46.277 1.00 32.61 624 ASN B CA 1
ATOM 3017 C C . ASN B 2 342 ? 31.308 22.152 -46.913 1.00 32.32 624 ASN B C 1
ATOM 3018 O O . ASN B 2 342 ? 31.852 22.717 -47.808 1.00 34.73 624 ASN B O 1
ATOM 3023 N N . PRO B 2 343 ? 30.139 22.577 -46.447 1.00 31.10 625 PRO B N 1
ATOM 3024 C CA . PRO B 2 343 ? 29.397 23.642 -47.067 1.00 30.63 625 PRO B CA 1
ATOM 3025 C C . PRO B 2 343 ? 29.817 25.093 -46.763 1.00 29.41 625 PRO B C 1
ATOM 3026 O O . PRO B 2 343 ? 29.018 25.880 -46.275 1.00 28.14 625 PRO B O 1
ATOM 3030 N N . ASP B 2 344 ? 31.020 25.438 -47.183 1.00 28.14 626 ASP B N 1
ATOM 3031 C CA . ASP B 2 344 ? 31.630 26.690 -46.831 1.00 32.80 626 ASP B CA 1
ATOM 3032 C C . ASP B 2 344 ? 30.875 27.896 -47.373 1.00 37.70 626 ASP B C 1
ATOM 3033 O O . ASP B 2 344 ? 30.656 28.924 -46.631 1.00 35.62 626 ASP B O 1
ATOM 3038 N N . GLU B 2 345 ? 30.390 27.764 -48.610 1.00 39.02 627 GLU B N 1
ATOM 3039 C CA . GLU B 2 345 ? 29.748 28.891 -49.257 1.00 38.35 627 GLU B CA 1
ATOM 3040 C C . GLU B 2 345 ? 28.399 29.101 -48.654 1.00 34.83 627 GLU B C 1
ATOM 3041 O O . GLU B 2 345 ? 28.012 30.242 -48.371 1.00 37.92 627 GLU B O 1
ATOM 3047 N N . SER B 2 346 ? 27.658 28.032 -48.452 1.00 29.99 628 SER B N 1
ATOM 3048 C CA . SER B 2 346 ? 26.423 28.149 -47.684 1.00 33.60 628 SER B CA 1
ATOM 3049 C C . SER B 2 346 ? 26.668 28.792 -46.257 1.00 33.44 628 SER B C 1
ATOM 3050 O O . SER B 2 346 ? 25.918 29.665 -45.781 1.00 31.35 628 SER B O 1
ATOM 3053 N N . ASN B 2 347 ? 27.709 28.311 -45.587 1.00 31.29 629 ASN B N 1
ATOM 3054 C CA . ASN B 2 347 ? 28.011 28.756 -44.202 1.00 27.95 629 ASN B CA 1
ATOM 3055 C C . ASN B 2 347 ? 28.211 30.257 -44.176 1.00 31.04 629 ASN B C 1
ATOM 3056 O O . ASN B 2 347 ? 27.440 31.025 -43.478 1.00 32.05 629 ASN B O 1
ATOM 3061 N N . LEU B 2 348 ? 29.189 30.675 -45.008 1.00 35.40 630 LEU B N 1
ATOM 3062 C CA . LEU B 2 348 ? 29.577 32.069 -45.137 1.00 32.83 630 LEU B CA 1
ATOM 3063 C C . LEU B 2 348 ? 28.394 32.949 -45.482 1.00 36.92 630 LEU B C 1
ATOM 3064 O O . LEU B 2 348 ? 28.275 34.031 -44.921 1.00 40.66 630 LEU B O 1
ATOM 3069 N N . ALA B 2 349 ? 27.497 32.498 -46.366 1.00 36.05 631 ALA B N 1
ATOM 3070 C CA . ALA B 2 349 ? 26.290 33.282 -46.674 1.00 36.59 631 ALA B CA 1
ATOM 3071 C C . ALA B 2 349 ? 25.383 33.429 -45.474 1.00 36.73 631 ALA B C 1
ATOM 3072 O O . ALA B 2 349 ? 24.891 34.536 -45.207 1.00 35.21 631 ALA B O 1
ATOM 3074 N N . TYR B 2 350 ? 25.182 32.341 -44.720 1.00 34.86 632 TYR B N 1
ATOM 3075 C CA . TYR B 2 350 ? 24.292 32.353 -43.538 1.00 33.05 632 TYR B CA 1
ATOM 3076 C C . TYR B 2 350 ? 24.821 33.304 -42.462 1.00 35.32 632 TYR B C 1
ATOM 3077 O O . TYR B 2 350 ? 24.044 34.028 -41.842 1.00 35.52 632 TYR B O 1
ATOM 3086 N N . LEU B 2 351 ? 26.137 33.315 -42.286 1.00 36.22 633 LEU B N 1
ATOM 3087 C CA . LEU B 2 351 ? 26.801 34.064 -41.221 1.00 38.70 633 LEU B CA 1
ATOM 3088 C C . LEU B 2 351 ? 26.850 35.584 -41.449 1.00 44.72 633 LEU B C 1
ATOM 3089 O O . LEU B 2 351 ? 26.550 36.382 -40.511 1.00 36.35 633 LEU B O 1
ATOM 3094 N N . THR B 2 352 ? 27.183 35.991 -42.682 1.00 42.68 634 THR B N 1
ATOM 3095 C CA . THR B 2 352 ? 27.112 37.428 -43.023 1.00 40.59 634 THR B CA 1
ATOM 3096 C C . THR B 2 352 ? 25.673 37.903 -42.970 1.00 37.17 634 THR B C 1
ATOM 3097 O O . THR B 2 352 ? 25.442 39.022 -42.611 1.00 40.25 634 THR B O 1
ATOM 3101 N N . GLY B 2 353 ? 24.735 37.009 -43.268 1.00 38.06 635 GLY B N 1
ATOM 3102 C CA . GLY B 2 353 ? 23.313 37.269 -43.170 1.00 39.76 635 GLY B CA 1
ATOM 3103 C C . GLY B 2 353 ? 22.832 37.559 -41.768 1.00 41.17 635 GLY B C 1
ATOM 3104 O O . GLY B 2 353 ? 21.758 38.098 -41.606 1.00 36.84 635 GLY B O 1
ATOM 3105 N N . LEU B 2 354 ? 23.639 37.247 -40.748 1.00 39.48 636 LEU B N 1
ATOM 3106 C CA . LEU B 2 354 ? 23.280 37.578 -39.362 1.00 42.28 636 LEU B CA 1
ATOM 3107 C C . LEU B 2 354 ? 23.430 39.047 -39.069 1.00 39.00 636 LEU B C 1
ATOM 3108 O O . LEU B 2 354 ? 22.931 39.509 -38.037 1.00 34.59 636 LEU B O 1
ATOM 3113 N N . LYS B 2 355 ? 24.071 39.782 -39.976 1.00 37.68 637 LYS B N 1
ATOM 3114 C CA . LYS B 2 355 ? 24.052 41.261 -39.900 1.00 40.67 637 LYS B CA 1
ATOM 3115 C C . LYS B 2 355 ? 22.665 41.903 -39.789 1.00 36.56 637 LYS B C 1
ATOM 3116 O O . LYS B 2 355 ? 22.519 42.947 -39.175 1.00 41.61 637 LYS B O 1
ATOM 3122 N N . ALA B 2 356 ? 21.671 41.280 -40.402 1.00 42.15 638 ALA B N 1
ATOM 3123 C CA . ALA B 2 356 ? 20.288 41.703 -40.264 1.00 47.42 638 ALA B CA 1
ATOM 3124 C C . ALA B 2 356 ? 19.932 41.798 -38.787 1.00 52.25 638 ALA B C 1
ATOM 3125 O O . ALA B 2 356 ? 19.245 42.728 -38.408 1.00 57.36 638 ALA B O 1
ATOM 3127 N N . LYS B 2 357 ? 20.418 40.872 -37.939 1.00 54.26 639 LYS B N 1
ATOM 3128 C CA . LYS B 2 357 ? 20.090 40.894 -36.485 1.00 51.45 639 LYS B CA 1
ATOM 3129 C C . LYS B 2 357 ? 21.075 41.735 -35.645 1.00 45.79 639 LYS B C 1
ATOM 3130 O O . LYS B 2 357 ? 20.709 42.198 -34.568 1.00 43.32 639 LYS B O 1
ATOM 3136 N N . ASN B 2 358 ? 22.310 41.912 -36.122 1.00 42.65 640 ASN B N 1
ATOM 3137 C CA . ASN B 2 358 ? 23.264 42.836 -35.520 1.00 42.53 640 ASN B CA 1
ATOM 3138 C C . ASN B 2 358 ? 23.967 43.558 -36.675 1.00 44.83 640 ASN B C 1
ATOM 3139 O O . ASN B 2 358 ? 24.922 43.009 -37.234 1.00 38.42 640 ASN B O 1
ATOM 3144 N N . PRO B 2 359 ? 23.485 44.783 -37.053 1.00 48.12 641 PRO B N 1
ATOM 3145 C CA . PRO B 2 359 ? 24.089 45.554 -38.171 1.00 45.45 641 PRO B CA 1
ATOM 3146 C C . PRO B 2 359 ? 25.526 45.989 -37.904 1.00 44.88 641 PRO B C 1
ATOM 3147 O O . PRO B 2 359 ? 26.259 46.196 -38.855 1.00 48.57 641 PRO B O 1
ATOM 3151 N N . ASN B 2 360 ? 25.953 46.097 -36.643 1.00 43.24 642 ASN B N 1
ATOM 3152 C CA . ASN B 2 360 ? 27.371 46.397 -36.359 1.00 42.42 642 ASN B CA 1
ATOM 3153 C C . ASN B 2 360 ? 28.336 45.253 -36.452 1.00 38.35 642 ASN B C 1
ATOM 3154 O O . ASN B 2 360 ? 29.557 45.455 -36.273 1.00 40.86 642 ASN B O 1
ATOM 3159 N N . LEU B 2 361 ? 27.804 44.047 -36.660 1.00 36.33 643 LEU B N 1
ATOM 3160 C CA . LEU B 2 361 ? 28.600 42.814 -36.628 1.00 34.62 643 LEU B CA 1
ATOM 3161 C C . LEU B 2 361 ? 29.616 42.852 -37.708 1.00 32.62 643 LEU B C 1
ATOM 3162 O O . LEU B 2 361 ? 29.227 43.121 -38.835 1.00 35.09 643 LEU B O 1
ATOM 3167 N N . LYS B 2 362 ? 30.894 42.649 -37.374 1.00 32.33 644 LYS B N 1
ATOM 3168 C CA . LYS B 2 362 ? 31.958 42.364 -38.341 1.00 33.63 644 LYS B CA 1
ATOM 3169 C C . LYS B 2 362 ? 32.220 40.856 -38.478 1.00 36.62 644 LYS B C 1
ATOM 3170 O O . LYS B 2 362 ? 32.212 40.124 -37.474 1.00 34.39 644 LYS B O 1
ATOM 3176 N N . VAL B 2 363 ? 32.421 40.392 -39.717 1.00 34.60 645 VAL B N 1
ATOM 3177 C CA . VAL B 2 363 ? 32.740 39.014 -39.967 1.00 32.68 645 VAL B CA 1
ATOM 3178 C C . VAL B 2 363 ? 34.067 38.939 -40.615 1.00 32.26 645 VAL B C 1
ATOM 3179 O O . VAL B 2 363 ? 34.232 39.517 -41.663 1.00 37.67 645 VAL B O 1
ATOM 3183 N N . LEU B 2 364 ? 35.021 38.207 -40.042 1.00 28.94 646 LEU B N 1
ATOM 3184 C CA . LEU B 2 364 ? 36.320 38.047 -40.644 1.00 25.58 646 LEU B CA 1
ATOM 3185 C C . LEU B 2 364 ? 36.612 36.628 -41.004 1.00 30.04 646 LEU B C 1
ATOM 3186 O O . LEU B 2 364 ? 36.045 35.715 -40.427 1.00 28.53 646 LEU B O 1
ATOM 3191 N N . VAL B 2 365 ? 37.552 36.437 -41.915 1.00 28.92 647 VAL B N 1
ATOM 3192 C CA . VAL B 2 365 ? 37.987 35.124 -42.251 1.00 30.60 647 VAL B CA 1
ATOM 3193 C C . VAL B 2 365 ? 39.190 34.923 -41.428 1.00 29.72 647 VAL B C 1
ATOM 3194 O O . VAL B 2 365 ? 40.065 35.769 -41.431 1.00 26.50 647 VAL B O 1
ATOM 3198 N N . SER B 2 366 ? 39.268 33.776 -40.739 1.00 28.91 648 SER B N 1
ATOM 3199 C CA . SER B 2 366 ? 40.436 33.430 -40.025 1.00 28.79 648 SER B CA 1
ATOM 3200 C C . SER B 2 366 ? 41.174 32.353 -40.797 1.00 29.40 648 SER B C 1
ATOM 3201 O O . SER B 2 366 ? 40.623 31.319 -41.142 1.00 30.50 648 SER B O 1
ATOM 3204 N N . ILE B 2 367 ? 42.454 32.565 -41.026 1.00 28.26 649 ILE B N 1
ATOM 3205 C CA . ILE B 2 367 ? 43.170 31.706 -41.927 1.00 29.45 649 ILE B CA 1
ATOM 3206 C C . ILE B 2 367 ? 44.125 30.948 -41.177 1.00 28.32 649 ILE B C 1
ATOM 3207 O O . ILE B 2 367 ? 44.921 31.569 -40.550 1.00 26.68 649 ILE B O 1
ATOM 3212 N N . GLY B 2 368 ? 44.119 29.615 -41.261 1.00 28.01 650 GLY B N 1
ATOM 3213 C CA . GLY B 2 368 ? 45.153 28.841 -40.572 1.00 29.61 650 GLY B CA 1
ATOM 3214 C C . GLY B 2 368 ? 44.524 27.884 -39.542 1.00 37.08 650 GLY B C 1
ATOM 3215 O O . GLY B 2 368 ? 43.623 27.087 -39.908 1.00 29.94 650 GLY B O 1
ATOM 3216 N N . GLY B 2 369 ? 45.045 27.907 -38.290 1.00 33.94 651 GLY B N 1
ATOM 3217 C CA . GLY B 2 369 ? 44.513 27.119 -37.192 1.00 29.17 651 GLY B CA 1
ATOM 3218 C C . GLY B 2 369 ? 45.464 25.972 -36.916 1.00 32.36 651 GLY B C 1
ATOM 3219 O O . GLY B 2 369 ? 46.519 25.854 -37.555 1.00 28.32 651 GLY B O 1
ATOM 3220 N N . TRP B 2 370 ? 45.073 25.093 -35.996 1.00 27.68 652 TRP B N 1
ATOM 3221 C CA . TRP B 2 370 ? 45.929 24.013 -35.571 1.00 30.78 652 TRP B CA 1
ATOM 3222 C C . TRP B 2 370 ? 46.110 23.094 -36.734 1.00 30.70 652 TRP B C 1
ATOM 3223 O O . TRP B 2 370 ? 45.155 22.812 -37.462 1.00 32.40 652 TRP B O 1
ATOM 3234 N N . GLU B 2 371 ? 47.345 22.661 -36.944 1.00 34.29 653 GLU B N 1
ATOM 3235 C CA . GLU B 2 371 ? 47.680 21.740 -38.016 1.00 39.36 653 GLU B CA 1
ATOM 3236 C C . GLU B 2 371 ? 47.453 22.300 -39.442 1.00 37.76 653 GLU B C 1
ATOM 3237 O O . GLU B 2 371 ? 47.406 21.534 -40.405 1.00 42.96 653 GLU B O 1
ATOM 3243 N N . ALA B 2 372 ? 47.246 23.601 -39.581 1.00 33.43 654 ALA B N 1
ATOM 3244 C CA . ALA B 2 372 ? 47.071 24.219 -40.884 1.00 35.80 654 ALA B CA 1
ATOM 3245 C C . ALA B 2 372 ? 48.453 24.544 -41.427 1.00 39.03 654 ALA B C 1
ATOM 3246 O O . ALA B 2 372 ? 49.203 25.357 -40.845 1.00 39.61 654 ALA B O 1
ATOM 3248 N N . GLU B 2 373 ? 48.763 23.885 -42.539 1.00 44.03 655 GLU B N 1
ATOM 3249 C CA . GLU B 2 373 ? 50.049 23.987 -43.276 1.00 43.60 655 GLU B CA 1
ATOM 3250 C C . GLU B 2 373 ? 50.048 25.156 -44.244 1.00 38.01 655 GLU B C 1
ATOM 3251 O O . GLU B 2 373 ? 48.951 25.725 -44.585 1.00 35.11 655 GLU B O 1
ATOM 3257 N N . GLY B 2 374 ? 51.253 25.492 -44.707 1.00 35.40 656 GLY B N 1
ATOM 3258 C CA . GLY B 2 374 ? 51.391 26.427 -45.793 1.00 39.22 656 GLY B CA 1
ATOM 3259 C C . GLY B 2 374 ? 51.931 27.808 -45.481 1.00 41.74 656 GLY B C 1
ATOM 3260 O O . GLY B 2 374 ? 52.354 28.498 -46.389 1.00 40.40 656 GLY B O 1
ATOM 3261 N N . PHE B 2 375 ? 51.827 28.254 -44.238 1.00 40.07 657 PHE B N 1
ATOM 3262 C CA . PHE B 2 375 ? 52.384 29.537 -43.861 1.00 38.08 657 PHE B CA 1
ATOM 3263 C C . PHE B 2 375 ? 53.914 29.701 -44.054 1.00 33.20 657 PHE B C 1
ATOM 3264 O O . PHE B 2 375 ? 54.303 30.775 -44.423 1.00 35.15 657 PHE B O 1
ATOM 3272 N N . SER B 2 376 ? 54.765 28.734 -43.702 1.00 33.61 658 SER B N 1
ATOM 3273 C CA . SER B 2 376 ? 56.209 28.947 -43.751 1.00 36.27 658 SER B CA 1
ATOM 3274 C C . SER B 2 376 ? 56.586 29.273 -45.220 1.00 45.57 658 SER B C 1
ATOM 3275 O O . SER B 2 376 ? 57.176 30.363 -45.517 1.00 48.68 658 SER B O 1
ATOM 3278 N N . ASP B 2 377 ? 56.088 28.420 -46.141 1.00 45.79 659 ASP B N 1
ATOM 3279 C CA . ASP B 2 377 ? 56.208 28.635 -47.590 1.00 44.05 659 ASP B CA 1
ATOM 3280 C C . ASP B 2 377 ? 55.524 29.892 -48.092 1.00 45.08 659 ASP B C 1
ATOM 3281 O O . ASP B 2 377 ? 56.103 30.626 -48.903 1.00 44.49 659 ASP B O 1
ATOM 3286 N N . ALA B 2 378 ? 54.300 30.159 -47.653 1.00 40.05 660 ALA B N 1
ATOM 3287 C CA . ALA B 2 378 ? 53.606 31.355 -48.130 1.00 41.51 660 ALA B CA 1
ATOM 3288 C C . ALA B 2 378 ? 54.363 32.643 -47.813 1.00 44.91 660 ALA B C 1
ATOM 3289 O O . ALA B 2 378 ? 54.269 33.617 -48.554 1.00 44.30 660 ALA B O 1
ATOM 3291 N N . ALA B 2 379 ? 55.082 32.630 -46.699 1.00 43.42 661 ALA B N 1
ATOM 3292 C CA . ALA B 2 379 ? 55.742 33.814 -46.181 1.00 47.47 661 ALA B CA 1
ATOM 3293 C C . ALA B 2 379 ? 57.182 33.896 -46.668 1.00 50.41 661 ALA B C 1
ATOM 3294 O O . ALA B 2 379 ? 57.860 34.867 -46.341 1.00 45.06 661 ALA B O 1
ATOM 3296 N N . LEU B 2 380 ? 57.627 32.893 -47.437 1.00 46.40 662 LEU B N 1
ATOM 3297 C CA . LEU B 2 380 ? 59.060 32.649 -47.640 1.00 54.42 662 LEU B CA 1
ATOM 3298 C C . LEU B 2 380 ? 59.832 33.746 -48.389 1.00 53.25 662 LEU B C 1
ATOM 3299 O O . LEU B 2 380 ? 60.993 34.025 -48.035 1.00 48.49 662 LEU B O 1
ATOM 3304 N N . THR B 2 381 ? 59.170 34.323 -49.403 1.00 47.83 663 THR B N 1
ATOM 3305 C CA . THR B 2 381 ? 59.775 35.277 -50.320 1.00 52.96 663 THR B CA 1
ATOM 3306 C C . THR B 2 381 ? 58.791 36.383 -50.663 1.00 55.12 663 THR B C 1
ATOM 3307 O O . THR B 2 381 ? 57.563 36.210 -50.440 1.00 50.13 663 THR B O 1
ATOM 3311 N N . PRO B 2 382 ? 59.299 37.491 -51.284 1.00 53.57 664 PRO B N 1
ATOM 3312 C CA . PRO B 2 382 ? 58.364 38.568 -51.703 1.00 51.22 664 PRO B CA 1
ATOM 3313 C C . PRO B 2 382 ? 57.269 38.160 -52.709 1.00 49.64 664 PRO B C 1
ATOM 3314 O O . PRO B 2 382 ? 56.145 38.701 -52.670 1.00 53.24 664 PRO B O 1
ATOM 3318 N N . GLU B 2 383 ? 57.555 37.180 -53.565 1.00 55.74 665 GLU B N 1
ATOM 3319 C CA . GLU B 2 383 ? 56.555 36.733 -54.563 1.00 53.94 665 GLU B CA 1
ATOM 3320 C C . GLU B 2 383 ? 55.589 35.739 -53.911 1.00 46.68 665 GLU B C 1
ATOM 3321 O O . GLU B 2 383 ? 54.417 35.764 -54.248 1.00 42.16 665 GLU B O 1
ATOM 3327 N N . SER B 2 384 ? 56.068 34.863 -53.020 1.00 42.40 666 SER B N 1
ATOM 3328 C CA . SER B 2 384 ? 55.110 33.909 -52.304 1.00 43.31 666 SER B CA 1
ATOM 3329 C C . SER B 2 384 ? 54.122 34.716 -51.482 1.00 38.61 666 SER B C 1
ATOM 3330 O O . SER B 2 384 ? 52.889 34.605 -51.631 1.00 41.35 666 SER B O 1
ATOM 3333 N N . ARG B 2 385 ? 54.669 35.665 -50.738 1.00 46.46 667 ARG B N 1
ATOM 3334 C CA . ARG B 2 385 ? 53.851 36.626 -49.972 1.00 41.32 667 ARG B CA 1
ATOM 3335 C C . ARG B 2 385 ? 52.898 37.420 -50.778 1.00 42.97 667 ARG B C 1
ATOM 3336 O O . ARG B 2 385 ? 51.808 37.736 -50.291 1.00 40.43 667 ARG B O 1
ATOM 3344 N N . GLU B 2 386 ? 53.287 37.764 -52.011 1.00 45.34 668 GLU B N 1
ATOM 3345 C CA . GLU B 2 386 ? 52.387 38.493 -52.913 1.00 42.04 668 GLU B CA 1
ATOM 3346 C C . GLU B 2 386 ? 51.211 37.616 -53.373 1.00 38.50 668 GLU B C 1
ATOM 3347 O O . GLU B 2 386 ? 50.098 38.054 -53.455 1.00 36.81 668 GLU B O 1
ATOM 3353 N N . VAL B 2 387 ? 51.453 36.371 -53.710 1.00 42.05 669 VAL B N 1
ATOM 3354 C CA . VAL B 2 387 ? 50.334 35.526 -54.153 1.00 45.31 669 VAL B CA 1
ATOM 3355 C C . VAL B 2 387 ? 49.321 35.370 -52.957 1.00 42.98 669 VAL B C 1
ATOM 3356 O O . VAL B 2 387 ? 48.082 35.624 -53.071 1.00 45.27 669 VAL B O 1
ATOM 3360 N N . PHE B 2 388 ? 49.883 34.993 -51.817 1.00 45.44 670 PHE B N 1
ATOM 3361 C CA . PHE B 2 388 ? 49.112 34.807 -50.600 1.00 41.76 670 PHE B CA 1
ATOM 3362 C C . PHE B 2 388 ? 48.217 35.985 -50.288 1.00 37.17 670 PHE B C 1
ATOM 3363 O O . PHE B 2 388 ? 46.944 35.866 -50.292 1.00 38.83 670 PHE B O 1
ATOM 3371 N N . ALA B 2 389 ? 48.853 37.146 -50.093 1.00 40.12 671 ALA B N 1
ATOM 3372 C CA . ALA B 2 389 ? 48.110 38.376 -49.745 1.00 35.28 671 ALA B CA 1
ATOM 3373 C C . ALA B 2 389 ? 47.013 38.724 -50.693 1.00 38.45 671 ALA B C 1
ATOM 3374 O O . ALA B 2 389 ? 45.893 39.129 -50.286 1.00 35.73 671 ALA B O 1
ATOM 3376 N N . ASN B 2 390 ? 47.307 38.557 -51.986 1.00 47.56 672 ASN B N 1
ATOM 3377 C CA . ASN B 2 390 ? 46.299 38.829 -53.024 1.00 44.63 672 ASN B CA 1
ATOM 3378 C C . ASN B 2 390 ? 45.168 37.826 -52.895 1.00 36.70 672 ASN B C 1
ATOM 3379 O O . ASN B 2 390 ? 43.977 38.193 -52.880 1.00 38.13 672 ASN B O 1
ATOM 3384 N N . SER B 2 391 ? 45.536 36.559 -52.750 1.00 38.85 673 SER B N 1
ATOM 3385 C CA . SER B 2 391 ? 44.542 35.501 -52.450 1.00 45.48 673 SER B CA 1
ATOM 3386 C C . SER B 2 391 ? 43.642 35.786 -51.223 1.00 41.80 673 SER B C 1
ATOM 3387 O O . SER B 2 391 ? 42.368 35.639 -51.258 1.00 40.11 673 SER B O 1
ATOM 3390 N N . ALA B 2 392 ? 44.285 36.258 -50.160 1.00 46.88 674 ALA B N 1
ATOM 3391 C CA . ALA B 2 392 ? 43.528 36.581 -48.917 1.00 39.33 674 ALA B CA 1
ATOM 3392 C C . ALA B 2 392 ? 42.541 37.635 -49.148 1.00 40.26 674 ALA B C 1
ATOM 3393 O O . ALA B 2 392 ? 41.355 37.510 -48.738 1.00 42.70 674 ALA B O 1
ATOM 3395 N N . LEU B 2 393 ? 42.971 38.684 -49.875 1.00 42.10 675 LEU B N 1
ATOM 3396 C CA . LEU B 2 393 ? 42.027 39.747 -50.210 1.00 38.98 675 LEU B CA 1
ATOM 3397 C C . LEU B 2 393 ? 40.887 39.260 -51.096 1.00 37.47 675 LEU B C 1
ATOM 3398 O O . LEU B 2 393 ? 39.701 39.637 -50.922 1.00 35.68 675 LEU B O 1
ATOM 3403 N N . ASP B 2 394 ? 41.192 38.375 -52.033 1.00 43.02 676 ASP B N 1
ATOM 3404 C CA . ASP B 2 394 ? 40.107 37.763 -52.864 1.00 43.22 676 ASP B CA 1
ATOM 3405 C C . ASP B 2 394 ? 39.030 37.066 -52.029 1.00 41.15 676 ASP B C 1
ATOM 3406 O O . ASP B 2 394 ? 37.787 37.241 -52.290 1.00 39.13 676 ASP B O 1
ATOM 3411 N N . PHE B 2 395 ? 39.519 36.274 -51.051 1.00 39.37 677 PHE B N 1
ATOM 3412 C CA . PHE B 2 395 ? 38.605 35.551 -50.139 1.00 34.30 677 PHE B CA 1
ATOM 3413 C C . PHE B 2 395 ? 37.710 36.525 -49.436 1.00 31.03 677 PHE B C 1
ATOM 3414 O O . PHE B 2 395 ? 36.429 36.409 -49.529 1.00 36.16 677 PHE B O 1
ATOM 3422 N N . MET B 2 396 ? 38.365 37.537 -48.817 1.00 34.35 678 MET B N 1
ATOM 3423 C CA . MET B 2 396 ? 37.675 38.590 -48.059 1.00 34.75 678 MET B CA 1
ATOM 3424 C C . MET B 2 396 ? 36.603 39.250 -48.891 1.00 38.12 678 MET B C 1
ATOM 3425 O O . MET B 2 396 ? 35.417 39.384 -48.470 1.00 39.13 678 MET B O 1
ATOM 3430 N N . ASN B 2 397 ? 37.022 39.666 -50.095 1.00 41.11 679 ASN B N 1
ATOM 3431 C CA . ASN B 2 397 ? 36.100 40.301 -51.065 1.00 40.47 679 ASN B CA 1
ATOM 3432 C C . ASN B 2 397 ? 35.066 39.384 -51.610 1.00 36.65 679 ASN B C 1
ATOM 3433 O O . ASN B 2 397 ? 33.881 39.805 -51.738 1.00 36.99 679 ASN B O 1
ATOM 3438 N N . LYS B 2 398 ? 35.466 38.139 -51.932 1.00 40.89 680 LYS B N 1
ATOM 3439 C CA . LYS B 2 398 ? 34.487 37.165 -52.480 1.00 37.72 680 LYS B CA 1
ATOM 3440 C C . LYS B 2 398 ? 33.311 36.988 -51.554 1.00 40.07 680 LYS B C 1
ATOM 3441 O O . LYS B 2 398 ? 32.166 37.051 -51.992 1.00 40.20 680 LYS B O 1
ATOM 3447 N N . TYR B 2 399 ? 33.566 36.843 -50.245 1.00 46.14 681 TYR B N 1
ATOM 3448 C CA . TYR B 2 399 ? 32.446 36.638 -49.288 1.00 42.80 681 TYR B CA 1
ATOM 3449 C C . TYR B 2 399 ? 31.950 37.872 -48.557 1.00 41.72 681 TYR B C 1
ATOM 3450 O O . TYR B 2 399 ? 31.074 37.758 -47.683 1.00 46.56 681 TYR B O 1
ATOM 3459 N N . ASN B 2 400 ? 32.412 39.051 -48.977 1.00 39.68 682 ASN B N 1
ATOM 3460 C CA . ASN B 2 400 ? 31.967 40.341 -48.414 1.00 41.05 682 ASN B CA 1
ATOM 3461 C C . ASN B 2 400 ? 32.302 40.488 -46.915 1.00 37.78 682 ASN B C 1
ATOM 3462 O O . ASN B 2 400 ? 31.499 40.960 -46.121 1.00 35.98 682 ASN B O 1
ATOM 3467 N N . LEU B 2 401 ? 33.501 40.092 -46.569 1.00 36.13 683 LEU B N 1
ATOM 3468 C CA . LEU B 2 401 ? 33.941 40.105 -45.172 1.00 40.64 683 LEU B CA 1
ATOM 3469 C C . LEU B 2 401 ? 34.571 41.447 -44.813 1.00 43.21 683 LEU B C 1
ATOM 3470 O O . LEU B 2 401 ? 34.941 42.260 -45.693 1.00 41.71 683 LEU B O 1
ATOM 3475 N N . ASP B 2 402 ? 34.758 41.625 -43.511 1.00 35.68 684 ASP B N 1
ATOM 3476 C CA . ASP B 2 402 ? 35.187 42.850 -42.961 1.00 33.63 684 ASP B CA 1
ATOM 3477 C C . ASP B 2 402 ? 36.619 42.853 -42.581 1.00 31.99 684 ASP B C 1
ATOM 3478 O O . ASP B 2 402 ? 37.110 43.830 -42.018 1.00 37.66 684 ASP B O 1
ATOM 3483 N N . GLY B 2 403 ? 37.353 41.801 -42.894 1.00 29.67 685 GLY B N 1
ATOM 3484 C CA . GLY B 2 403 ? 38.766 41.796 -42.538 1.00 29.11 685 GLY B CA 1
ATOM 3485 C C . GLY B 2 403 ? 39.353 40.417 -42.517 1.00 31.87 685 GLY B C 1
ATOM 3486 O O . GLY B 2 403 ? 38.681 39.460 -42.869 1.00 33.03 685 GLY B O 1
ATOM 3487 N N . ILE B 2 404 ? 40.610 40.321 -42.102 1.00 31.70 686 ILE B N 1
ATOM 3488 C CA . ILE B 2 404 ? 41.377 39.092 -42.202 1.00 31.27 686 ILE B CA 1
ATOM 3489 C C . ILE B 2 404 ? 42.090 38.924 -40.860 1.00 33.91 686 ILE B C 1
ATOM 3490 O O . ILE B 2 404 ? 42.727 39.891 -40.338 1.00 37.07 686 ILE B O 1
ATOM 3495 N N . ASP B 2 405 ? 42.096 37.687 -40.382 1.00 29.92 687 ASP B N 1
ATOM 3496 C CA . ASP B 2 405 ? 42.859 37.294 -39.198 1.00 32.93 687 ASP B CA 1
ATOM 3497 C C . ASP B 2 405 ? 43.784 36.132 -39.539 1.00 27.77 687 ASP B C 1
ATOM 3498 O O . ASP B 2 405 ? 43.361 35.217 -40.182 1.00 31.73 687 ASP B O 1
ATOM 3503 N N . LEU B 2 406 ? 45.025 36.114 -39.086 1.00 29.18 688 LEU B N 1
ATOM 3504 C CA . LEU B 2 406 ? 45.868 34.944 -39.315 1.00 29.38 688 LEU B CA 1
ATOM 3505 C C . LEU B 2 406 ? 46.117 34.225 -38.037 1.00 30.33 688 LEU B C 1
ATOM 3506 O O . LEU B 2 406 ? 46.508 34.865 -37.046 1.00 27.80 688 LEU B O 1
ATOM 3511 N N . ASP B 2 407 ? 45.977 32.896 -38.075 1.00 28.20 689 ASP B N 1
ATOM 3512 C CA . ASP B 2 407 ? 46.290 32.003 -36.960 1.00 31.75 689 ASP B CA 1
ATOM 3513 C C . ASP B 2 407 ? 47.326 31.028 -37.401 1.00 33.31 689 ASP B C 1
ATOM 3514 O O . ASP B 2 407 ? 47.016 29.818 -37.688 1.00 29.81 689 ASP B O 1
ATOM 3519 N N . TRP B 2 408 ? 48.579 31.490 -37.424 1.00 30.60 690 TRP B N 1
ATOM 3520 C CA . TRP B 2 408 ? 49.661 30.572 -37.733 1.00 29.58 690 TRP B CA 1
ATOM 3521 C C . TRP B 2 408 ? 50.186 29.943 -36.489 1.00 27.94 690 TRP B C 1
ATOM 3522 O O . TRP B 2 408 ? 50.658 30.621 -35.527 1.00 27.75 690 TRP B O 1
ATOM 3533 N N . GLU B 2 409 ? 50.174 28.617 -36.493 1.00 33.67 691 GLU B N 1
ATOM 3534 C CA . GLU B 2 409 ? 50.403 27.847 -35.278 1.00 30.02 691 GLU B CA 1
ATOM 3535 C C . GLU B 2 409 ? 51.539 26.874 -35.478 1.00 32.17 691 GLU B C 1
ATOM 3536 O O . GLU B 2 409 ? 51.334 25.716 -35.705 1.00 32.74 691 GLU B O 1
ATOM 3542 N N . TYR B 2 410 ? 52.787 27.306 -35.362 1.00 36.52 692 TYR B N 1
ATOM 3543 C CA . TYR B 2 410 ? 53.239 28.667 -35.054 1.00 38.18 692 TYR B CA 1
ATOM 3544 C C . TYR B 2 410 ? 54.617 28.910 -35.776 1.00 40.95 692 TYR B C 1
ATOM 3545 O O . TYR B 2 410 ? 55.401 27.965 -35.972 1.00 37.98 692 TYR B O 1
ATOM 3554 N N . PRO B 2 411 ? 54.950 30.168 -36.066 1.00 36.31 693 PRO B N 1
ATOM 3555 C CA . PRO B 2 411 ? 56.292 30.519 -36.592 1.00 37.55 693 PRO B CA 1
ATOM 3556 C C . PRO B 2 411 ? 57.449 29.818 -35.889 1.00 37.26 693 PRO B C 1
ATOM 3557 O O . PRO B 2 411 ? 57.441 29.675 -34.679 1.00 37.89 693 PRO B O 1
ATOM 3561 N N . VAL B 2 412 ? 58.412 29.323 -36.684 1.00 37.72 694 VAL B N 1
ATOM 3562 C CA . VAL B 2 412 ? 59.754 28.956 -36.227 1.00 35.64 694 VAL B CA 1
ATOM 3563 C C . VAL B 2 412 ? 59.791 27.546 -35.706 1.00 41.36 694 VAL B C 1
ATOM 3564 O O . VAL B 2 412 ? 60.455 26.679 -36.291 1.00 37.95 694 VAL B O 1
ATOM 3568 N N . TYR B 2 413 ? 59.053 27.308 -34.629 1.00 40.55 695 TYR B N 1
ATOM 3569 C CA . TYR B 2 413 ? 59.004 25.985 -34.014 1.00 38.64 695 TYR B CA 1
ATOM 3570 C C . TYR B 2 413 ? 57.879 25.087 -34.615 1.00 36.33 695 TYR B C 1
ATOM 3571 O O . TYR B 2 413 ? 57.891 23.877 -34.458 1.00 37.15 695 TYR B O 1
ATOM 3580 N N . GLY B 2 414 ? 56.945 25.681 -35.339 1.00 40.14 696 GLY B N 1
ATOM 3581 C CA . GLY B 2 414 ? 55.837 24.945 -35.984 1.00 43.44 696 GLY B CA 1
ATOM 3582 C C . GLY B 2 414 ? 55.064 24.046 -35.020 1.00 45.45 696 GLY B C 1
ATOM 3583 O O . GLY B 2 414 ? 54.650 22.954 -35.403 1.00 40.56 696 GLY B O 1
ATOM 3584 N N . ALA B 2 415 ? 54.904 24.490 -33.772 1.00 43.23 697 ALA B N 1
ATOM 3585 C CA . ALA B 2 415 ? 54.281 23.687 -32.709 1.00 48.22 697 ALA B CA 1
ATOM 3586 C C . ALA B 2 415 ? 54.996 22.367 -32.589 1.00 47.43 697 ALA B C 1
ATOM 3587 O O . ALA B 2 415 ? 54.361 21.345 -32.398 1.00 46.28 697 ALA B O 1
ATOM 3589 N N . TRP B 2 416 ? 56.318 22.417 -32.770 1.00 48.79 698 TRP B N 1
ATOM 3590 C CA . TRP B 2 416 ? 57.238 21.273 -32.699 1.00 47.54 698 TRP B CA 1
ATOM 3591 C C . TRP B 2 416 ? 56.988 20.141 -33.693 1.00 51.52 698 TRP B C 1
ATOM 3592 O O . TRP B 2 416 ? 56.806 19.008 -33.290 1.00 54.69 698 TRP B O 1
ATOM 3603 N N . GLY B 2 417 ? 57.009 20.442 -35.000 1.00 53.83 699 GLY B N 1
ATOM 3604 C CA . GLY B 2 417 ? 56.853 19.421 -36.050 1.00 46.91 699 GLY B CA 1
ATOM 3605 C C . GLY B 2 417 ? 55.457 19.172 -36.622 1.00 50.83 699 GLY B C 1
ATOM 3606 O O . GLY B 2 417 ? 55.306 18.485 -37.640 1.00 46.26 699 GLY B O 1
ATOM 3607 N N . VAL B 2 418 ? 54.444 19.785 -36.018 1.00 47.76 700 VAL B N 1
ATOM 3608 C CA . VAL B 2 418 ? 53.063 19.669 -36.471 1.00 43.56 700 VAL B CA 1
ATOM 3609 C C . VAL B 2 418 ? 52.893 20.296 -37.848 1.00 44.23 700 VAL B C 1
ATOM 3610 O O . VAL B 2 418 ? 52.157 19.765 -38.718 1.00 42.17 700 VAL B O 1
ATOM 3614 N N . ILE B 2 419 ? 53.550 21.446 -38.018 1.00 42.23 701 ILE B N 1
ATOM 3615 C CA . ILE B 2 419 ? 53.651 22.099 -39.289 1.00 42.17 701 ILE B CA 1
ATOM 3616 C C . ILE B 2 419 ? 55.119 22.374 -39.596 1.00 39.13 701 ILE B C 1
ATOM 3617 O O . ILE B 2 419 ? 55.978 22.334 -38.744 1.00 40.92 701 ILE B O 1
ATOM 3622 N N . LYS B 2 420 ? 55.341 22.653 -40.862 1.00 44.65 702 LYS B N 1
ATOM 3623 C CA . LYS B 2 420 ? 56.620 23.028 -41.390 1.00 40.98 702 LYS B CA 1
ATOM 3624 C C . LYS B 2 420 ? 56.951 24.412 -40.889 1.00 39.29 702 LYS B C 1
ATOM 3625 O O . LYS B 2 420 ? 56.083 25.315 -40.892 1.00 41.81 702 LYS B O 1
ATOM 3631 N N . SER B 2 421 ? 58.189 24.558 -40.445 1.00 39.64 703 SER B N 1
ATOM 3632 C CA . SER B 2 421 ? 58.706 25.845 -39.963 1.00 44.92 703 SER B CA 1
ATOM 3633 C C . SER B 2 421 ? 60.227 26.025 -40.225 1.00 47.26 703 SER B C 1
ATOM 3634 O O . SER B 2 421 ? 60.980 25.046 -40.335 1.00 45.13 703 SER B O 1
ATOM 3637 N N . ARG B 2 422 ? 60.656 27.283 -40.225 1.00 45.17 704 ARG B N 1
ATOM 3638 C CA . ARG B 2 422 ? 62.031 27.657 -40.409 1.00 43.51 704 ARG B CA 1
ATOM 3639 C C . ARG B 2 422 ? 62.351 28.900 -39.573 1.00 46.63 704 ARG B C 1
ATOM 3640 O O . ARG B 2 422 ? 61.434 29.702 -39.281 1.00 43.05 704 ARG B O 1
ATOM 3648 N N . PRO B 2 423 ? 63.653 29.141 -39.307 1.00 44.66 705 PRO B N 1
ATOM 3649 C CA . PRO B 2 423 ? 64.081 30.366 -38.627 1.00 47.04 705 PRO B CA 1
ATOM 3650 C C . PRO B 2 423 ? 63.552 31.664 -39.217 1.00 41.16 705 PRO B C 1
ATOM 3651 O O . PRO B 2 423 ? 63.217 32.586 -38.469 1.00 45.22 705 PRO B O 1
ATOM 3655 N N . GLU B 2 424 ? 63.366 31.692 -40.519 1.00 37.65 706 GLU B N 1
ATOM 3656 C CA . GLU B 2 424 ? 63.010 32.899 -41.244 1.00 42.99 706 GLU B CA 1
ATOM 3657 C C . GLU B 2 424 ? 61.566 33.286 -41.082 1.00 41.14 706 GLU B C 1
ATOM 3658 O O . GLU B 2 424 ? 61.139 34.387 -41.534 1.00 39.93 706 GLU B O 1
ATOM 3664 N N . ASP B 2 425 ? 60.773 32.337 -40.538 1.00 42.81 707 ASP B N 1
ATOM 3665 C CA . ASP B 2 425 ? 59.332 32.572 -40.201 1.00 40.66 707 ASP B CA 1
ATOM 3666 C C . ASP B 2 425 ? 59.174 33.884 -39.448 1.00 31.70 707 ASP B C 1
ATOM 3667 O O . ASP B 2 425 ? 58.330 34.757 -39.836 1.00 37.60 707 ASP B O 1
ATOM 3672 N N . LYS B 2 426 ? 60.064 34.044 -38.472 1.00 31.01 708 LYS B N 1
ATOM 3673 C CA . LYS B 2 426 ? 60.091 35.217 -37.609 1.00 36.00 708 LYS B CA 1
ATOM 3674 C C . LYS B 2 426 ? 60.038 36.589 -38.348 1.00 39.96 708 LYS B C 1
ATOM 3675 O O . LYS B 2 426 ? 59.059 37.308 -38.210 1.00 40.32 708 LYS B O 1
ATOM 3681 N N . ALA B 2 427 ? 61.019 36.922 -39.208 1.00 45.48 709 ALA B N 1
ATOM 3682 C CA . ALA B 2 427 ? 60.919 38.167 -40.052 1.00 39.39 709 ALA B CA 1
ATOM 3683 C C . ALA B 2 427 ? 59.865 38.032 -41.157 1.00 34.18 709 ALA B C 1
ATOM 3684 O O . ALA B 2 427 ? 59.192 39.004 -41.560 1.00 36.30 709 ALA B O 1
ATOM 3686 N N . ASN B 2 428 ? 59.686 36.819 -41.652 1.00 35.48 710 ASN B N 1
ATOM 3687 C CA . ASN B 2 428 ? 58.735 36.618 -42.744 1.00 34.79 710 ASN B CA 1
ATOM 3688 C C . ASN B 2 428 ? 57.315 36.946 -42.335 1.00 38.79 710 ASN B C 1
ATOM 3689 O O . ASN B 2 428 ? 56.525 37.553 -43.135 1.00 43.30 710 ASN B O 1
ATOM 3694 N N . PHE B 2 429 ? 56.965 36.559 -41.088 1.00 38.84 711 PHE B N 1
ATOM 3695 C CA . PHE B 2 429 ? 55.606 36.857 -40.550 1.00 33.79 711 PHE B CA 1
ATOM 3696 C C . PHE B 2 429 ? 55.440 38.387 -40.547 1.00 30.20 711 PHE B C 1
ATOM 3697 O O . PHE B 2 429 ? 54.400 38.977 -40.976 1.00 32.37 711 PHE B O 1
ATOM 3705 N N . THR B 2 430 ? 56.479 39.080 -40.122 1.00 32.64 712 THR B N 1
ATOM 3706 C CA . THR B 2 430 ? 56.408 40.570 -40.101 1.00 37.04 712 THR B CA 1
ATOM 3707 C C . THR B 2 430 ? 56.112 41.179 -41.475 1.00 34.46 712 THR B C 1
ATOM 3708 O O . THR B 2 430 ? 55.207 42.045 -41.671 1.00 36.83 712 THR B O 1
ATOM 3712 N N . ALA B 2 431 ? 56.865 40.684 -42.449 1.00 39.39 713 ALA B N 1
ATOM 3713 C CA . ALA B 2 431 ? 56.718 41.146 -43.861 1.00 39.25 713 ALA B CA 1
ATOM 3714 C C . ALA B 2 431 ? 55.339 40.809 -44.423 1.00 39.42 713 ALA B C 1
ATOM 3715 O O . ALA B 2 431 ? 54.665 41.647 -45.039 1.00 36.52 713 ALA B O 1
ATOM 3717 N N . LEU B 2 432 ? 54.885 39.578 -44.154 1.00 37.45 714 LEU B N 1
ATOM 3718 C CA . LEU B 2 432 ? 53.552 39.186 -44.610 1.00 37.47 714 LEU B CA 1
ATOM 3719 C C . LEU B 2 432 ? 52.478 40.099 -44.060 1.00 35.95 714 LEU B C 1
ATOM 3720 O O . LEU B 2 432 ? 51.559 40.543 -44.768 1.00 34.63 714 LEU B O 1
ATOM 3725 N N . LEU B 2 433 ? 52.590 40.393 -42.766 1.00 42.52 715 LEU B N 1
ATOM 3726 C CA . LEU B 2 433 ? 51.598 41.272 -42.118 1.00 39.61 715 LEU B CA 1
ATOM 3727 C C . LEU B 2 433 ? 51.650 42.679 -42.687 1.00 31.79 715 LEU B C 1
ATOM 3728 O O . LEU B 2 433 ? 50.614 43.327 -42.937 1.00 32.63 715 LEU B O 1
ATOM 3733 N N . LYS B 2 434 ? 52.865 43.172 -42.831 1.00 37.46 716 LYS B N 1
ATOM 3734 C CA . LYS B 2 434 ? 53.077 44.484 -43.508 1.00 39.86 716 LYS B CA 1
ATOM 3735 C C . LYS B 2 434 ? 52.356 44.567 -44.854 1.00 36.44 716 LYS B C 1
ATOM 3736 O O . LYS B 2 434 ? 51.517 45.478 -45.139 1.00 36.18 716 LYS B O 1
ATOM 3742 N N . LEU B 2 435 ? 52.643 43.566 -45.686 1.00 38.74 717 LEU B N 1
ATOM 3743 C CA . LEU B 2 435 ? 52.036 43.514 -46.990 1.00 37.21 717 LEU B CA 1
ATOM 3744 C C . LEU B 2 435 ? 50.533 43.589 -46.935 1.00 44.56 717 LEU B C 1
ATOM 3745 O O . LEU B 2 435 ? 49.909 44.389 -47.638 1.00 46.36 717 LEU B O 1
ATOM 3750 N N . LEU B 2 436 ? 49.927 42.793 -46.059 1.00 43.67 718 LEU B N 1
ATOM 3751 C CA . LEU B 2 436 ? 48.460 42.683 -46.030 1.00 39.43 718 LEU B CA 1
ATOM 3752 C C . LEU B 2 436 ? 47.851 43.987 -45.613 1.00 32.05 718 LEU B C 1
ATOM 3753 O O . LEU B 2 436 ? 46.744 44.418 -46.077 1.00 33.61 718 LEU B O 1
ATOM 3758 N N . ARG B 2 437 ? 48.503 44.566 -44.618 1.00 35.75 719 ARG B N 1
ATOM 3759 C CA . ARG B 2 437 ? 48.055 45.894 -44.161 1.00 40.16 719 ARG B CA 1
ATOM 3760 C C . ARG B 2 437 ? 48.131 46.897 -45.381 1.00 38.18 719 ARG B C 1
ATOM 3761 O O . ARG B 2 437 ? 47.161 47.627 -45.690 1.00 37.75 719 ARG B O 1
ATOM 3769 N N . GLU B 2 438 ? 49.266 46.881 -46.078 1.00 45.28 720 GLU B N 1
ATOM 3770 C CA . GLU B 2 438 ? 49.422 47.746 -47.308 1.00 45.65 720 GLU B CA 1
ATOM 3771 C C . GLU B 2 438 ? 48.269 47.520 -48.276 1.00 49.66 720 GLU B C 1
ATOM 3772 O O . GLU B 2 438 ? 47.507 48.481 -48.616 1.00 49.23 720 GLU B O 1
ATOM 3778 N N . LYS B 2 439 ? 48.049 46.251 -48.638 1.00 44.18 721 LYS B N 1
ATOM 3779 C CA . LYS B 2 439 ? 47.035 45.966 -49.629 1.00 40.41 721 LYS B CA 1
ATOM 3780 C C . LYS B 2 439 ? 45.636 46.353 -49.181 1.00 43.36 721 LYS B C 1
ATOM 3781 O O . LYS B 2 439 ? 44.762 46.721 -50.021 1.00 41.14 721 LYS B O 1
ATOM 3787 N N . LEU B 2 440 ? 45.378 46.250 -47.865 1.00 41.58 722 LEU B N 1
ATOM 3788 C CA . LEU B 2 440 ? 44.022 46.479 -47.369 1.00 41.27 722 LEU B CA 1
ATOM 3789 C C . LEU B 2 440 ? 43.817 47.969 -47.380 1.00 36.66 722 LEU B C 1
ATOM 3790 O O . LEU B 2 440 ? 42.764 48.438 -47.773 1.00 38.91 722 LEU B O 1
ATOM 3795 N N . ASP B 2 441 ? 44.831 48.703 -46.961 1.00 40.89 723 ASP B N 1
ATOM 3796 C CA . ASP B 2 441 ? 44.777 50.189 -47.047 1.00 48.61 723 ASP B CA 1
ATOM 3797 C C . ASP B 2 441 ? 44.570 50.685 -48.481 1.00 50.21 723 ASP B C 1
ATOM 3798 O O . ASP B 2 441 ? 43.710 51.558 -48.720 1.00 55.25 723 ASP B O 1
ATOM 3803 N N . ALA B 2 442 ? 45.318 50.081 -49.414 1.00 50.01 724 ALA B N 1
ATOM 3804 C CA . ALA B 2 442 ? 45.224 50.408 -50.847 1.00 51.11 724 ALA B CA 1
ATOM 3805 C C . ALA B 2 442 ? 43.779 50.280 -51.240 1.00 56.94 724 ALA B C 1
ATOM 3806 O O . ALA B 2 442 ? 43.152 51.236 -51.698 1.00 57.84 724 ALA B O 1
ATOM 3808 N N . GLN B 2 443 ? 43.200 49.126 -50.949 1.00 51.04 725 GLN B N 1
ATOM 3809 C CA . GLN B 2 443 ? 41.843 48.885 -51.368 1.00 45.09 725 GLN B CA 1
ATOM 3810 C C . GLN B 2 443 ? 40.806 49.837 -50.771 1.00 46.69 725 GLN B C 1
ATOM 3811 O O . GLN B 2 443 ? 39.759 50.124 -51.370 1.00 50.15 725 GLN B O 1
ATOM 3817 N N . SER B 2 444 ? 41.087 50.302 -49.571 1.00 52.15 726 SER B N 1
ATOM 3818 C CA . SER B 2 444 ? 40.173 51.170 -48.839 1.00 51.93 726 SER B CA 1
ATOM 3819 C C . SER B 2 444 ? 40.184 52.580 -49.429 1.00 53.23 726 SER B C 1
ATOM 3820 O O . SER B 2 444 ? 39.222 53.357 -49.265 1.00 49.73 726 SER B O 1
ATOM 3823 N N . THR B 2 445 ? 41.264 52.918 -50.120 1.00 49.49 727 THR B N 1
ATOM 3824 C CA . THR B 2 445 ? 41.313 54.219 -50.808 1.00 56.27 727 THR B CA 1
ATOM 3825 C C . THR B 2 445 ? 40.251 54.245 -51.922 1.00 57.42 727 THR B C 1
ATOM 3826 O O . THR B 2 445 ? 39.621 55.273 -52.163 1.00 60.44 727 THR B O 1
ATOM 3830 N N . THR B 2 446 ? 40.022 53.095 -52.552 1.00 55.74 728 THR B N 1
ATOM 3831 C CA . THR B 2 446 ? 38.902 52.935 -53.464 1.00 52.86 728 THR B CA 1
ATOM 3832 C C . THR B 2 446 ? 37.556 52.795 -52.776 1.00 57.93 728 THR B C 1
ATOM 3833 O O . THR B 2 446 ? 36.616 53.489 -53.183 1.00 51.81 728 THR B O 1
ATOM 3837 N N . THR B 2 447 ? 37.434 51.881 -51.782 1.00 50.27 729 THR B N 1
ATOM 3838 C CA . THR B 2 447 ? 36.094 51.509 -51.288 1.00 45.59 729 THR B CA 1
ATOM 3839 C C . THR B 2 447 ? 35.573 52.428 -50.210 1.00 46.34 729 THR B C 1
ATOM 3840 O O . THR B 2 447 ? 34.374 52.425 -49.954 1.00 51.92 729 THR B O 1
ATOM 3844 N N . ASN B 2 448 ? 36.463 53.194 -49.566 1.00 52.54 730 ASN B N 1
ATOM 3845 C CA . ASN B 2 448 ? 36.116 54.010 -48.370 1.00 61.50 730 ASN B CA 1
ATOM 3846 C C . ASN B 2 448 ? 35.457 53.214 -47.225 1.00 58.67 730 ASN B C 1
ATOM 3847 O O . ASN B 2 448 ? 34.544 53.690 -46.528 1.00 54.36 730 ASN B O 1
ATOM 3852 N N . LYS B 2 449 ? 35.950 51.987 -47.067 1.00 62.49 731 LYS B N 1
ATOM 3853 C CA . LYS B 2 449 ? 35.462 51.043 -46.061 1.00 63.45 731 LYS B CA 1
ATOM 3854 C C . LYS B 2 449 ? 36.717 50.489 -45.410 1.00 49.02 731 LYS B C 1
ATOM 3855 O O . LYS B 2 449 ? 37.588 49.953 -46.097 1.00 50.43 731 LYS B O 1
ATOM 3861 N N . TYR B 2 450 ? 36.857 50.712 -44.108 1.00 46.47 732 TYR B N 1
ATOM 3862 C CA . TYR B 2 450 ? 38.042 50.257 -43.331 1.00 40.36 732 TYR B CA 1
ATOM 3863 C C . TYR B 2 450 ? 38.033 48.733 -43.034 1.00 35.54 732 TYR B C 1
ATOM 3864 O O . TYR B 2 450 ? 36.983 48.175 -42.723 1.00 39.27 732 TYR B O 1
ATOM 3873 N N . TYR B 2 451 ? 39.176 48.087 -43.195 1.00 36.57 733 TYR B N 1
ATOM 3874 C CA . TYR B 2 451 ? 39.364 46.616 -43.038 1.00 40.43 733 TYR B CA 1
ATOM 3875 C C . TYR B 2 451 ? 40.310 46.350 -41.863 1.00 40.27 733 TYR B C 1
ATOM 3876 O O . TYR B 2 451 ? 41.376 46.977 -41.762 1.00 38.44 733 TYR B O 1
ATOM 3885 N N . GLU B 2 452 ? 39.942 45.374 -41.028 1.00 34.24 734 GLU B N 1
ATOM 3886 C CA . GLU B 2 452 ? 40.746 44.949 -39.880 1.00 34.16 734 GLU B CA 1
ATOM 3887 C C . GLU B 2 452 ? 41.792 43.924 -40.275 1.00 31.13 734 GLU B C 1
ATOM 3888 O O . GLU B 2 452 ? 41.578 43.116 -41.149 1.00 36.16 734 GLU B O 1
ATOM 3894 N N . LEU B 2 453 ? 42.931 43.966 -39.626 1.00 30.06 735 LEU B N 1
ATOM 3895 C CA . LEU B 2 453 ? 43.913 42.912 -39.711 1.00 30.80 735 LEU B CA 1
ATOM 3896 C C . LEU B 2 453 ? 44.291 42.502 -38.290 1.00 31.75 735 LEU B C 1
ATOM 3897 O O . LEU B 2 453 ? 44.607 43.357 -37.439 1.00 36.75 735 LEU B O 1
ATOM 3902 N N . ALA B 2 454 ? 44.275 41.193 -38.025 1.00 34.90 736 ALA B N 1
ATOM 3903 C CA . ALA B 2 454 ? 44.469 40.664 -36.661 1.00 30.62 736 ALA B CA 1
ATOM 3904 C C . ALA B 2 454 ? 45.131 39.335 -36.737 1.00 32.04 736 ALA B C 1
ATOM 3905 O O . ALA B 2 454 ? 45.177 38.720 -37.810 1.00 29.31 736 ALA B O 1
ATOM 3907 N N . ILE B 2 455 ? 45.719 38.909 -35.632 1.00 28.71 737 ILE B N 1
ATOM 3908 C CA . ILE B 2 455 ? 46.219 37.574 -35.511 1.00 30.26 737 ILE B CA 1
ATOM 3909 C C . ILE B 2 455 ? 45.714 36.901 -34.241 1.00 32.33 737 ILE B C 1
ATOM 3910 O O . ILE B 2 455 ? 45.302 37.592 -33.294 1.00 31.40 737 ILE B O 1
ATOM 3915 N N . ALA B 2 456 ? 45.780 35.573 -34.238 1.00 28.63 738 ALA B N 1
ATOM 3916 C CA . ALA B 2 456 ? 45.799 34.768 -32.998 1.00 28.80 738 ALA B CA 1
ATOM 3917 C C . ALA B 2 456 ? 47.210 34.385 -32.649 1.00 25.61 738 ALA B C 1
ATOM 3918 O O . ALA B 2 456 ? 47.973 33.903 -33.494 1.00 28.44 738 ALA B O 1
ATOM 3920 N N . ALA B 2 457 ? 47.562 34.574 -31.377 1.00 26.57 739 ALA B N 1
ATOM 3921 C CA . ALA B 2 457 ? 48.916 34.368 -30.892 1.00 28.02 739 ALA B CA 1
ATOM 3922 C C . ALA B 2 457 ? 49.004 33.363 -29.738 1.00 31.31 739 ALA B C 1
ATOM 3923 O O . ALA B 2 457 ? 48.103 33.291 -28.908 1.00 28.11 739 ALA B O 1
ATOM 3925 N N . GLY B 2 458 ? 50.142 32.705 -29.653 1.00 29.13 740 GLY B N 1
ATOM 3926 C CA . GLY B 2 458 ? 50.443 31.771 -28.635 1.00 29.82 740 GLY B CA 1
ATOM 3927 C C . GLY B 2 458 ? 50.668 32.457 -27.332 1.00 32.40 740 GLY B C 1
ATOM 3928 O O . GLY B 2 458 ? 51.163 33.610 -27.262 1.00 30.53 740 GLY B O 1
ATOM 3929 N N . ALA B 2 459 ? 50.345 31.718 -26.269 1.00 30.38 741 ALA B N 1
ATOM 3930 C CA . ALA B 2 459 ? 50.537 32.220 -24.925 1.00 30.01 741 ALA B CA 1
ATOM 3931 C C . ALA B 2 459 ? 51.955 32.005 -24.436 1.00 28.18 741 ALA B C 1
ATOM 3932 O O . ALA B 2 459 ? 52.418 32.694 -23.517 1.00 35.45 741 ALA B O 1
ATOM 3934 N N . SER B 2 460 ? 52.664 31.059 -25.000 1.00 27.59 742 SER B N 1
ATOM 3935 C CA . SER B 2 460 ? 53.977 30.711 -24.417 1.00 30.94 742 SER B CA 1
ATOM 3936 C C . SER B 2 460 ? 55.089 31.765 -24.649 1.00 31.52 742 SER B C 1
ATOM 3937 O O . SER B 2 460 ? 55.040 32.578 -25.587 1.00 28.54 742 SER B O 1
ATOM 3940 N N . LYS B 2 461 ? 56.096 31.711 -23.787 1.00 36.90 743 LYS B N 1
ATOM 3941 C CA . LYS B 2 461 ? 57.309 32.471 -24.024 1.00 39.71 743 LYS B CA 1
ATOM 3942 C C . LYS B 2 461 ? 57.971 32.027 -25.368 1.00 42.24 743 LYS B C 1
ATOM 3943 O O . LYS B 2 461 ? 58.435 32.885 -26.094 1.00 44.84 743 LYS B O 1
ATOM 3949 N N . THR B 2 462 ? 57.935 30.728 -25.711 1.00 39.34 744 THR B N 1
ATOM 3950 C CA . THR B 2 462 ? 58.416 30.241 -27.018 1.00 40.55 744 THR B CA 1
ATOM 3951 C C . THR B 2 462 ? 57.774 30.978 -28.168 1.00 44.31 744 THR B C 1
ATOM 3952 O O . THR B 2 462 ? 58.453 31.427 -29.107 1.00 50.03 744 THR B O 1
ATOM 3956 N N . TYR B 2 463 ? 56.470 31.153 -28.098 1.00 35.09 745 TYR B N 1
ATOM 3957 C CA . TYR B 2 463 ? 55.810 31.929 -29.120 1.00 33.17 745 TYR B CA 1
ATOM 3958 C C . TYR B 2 463 ? 56.293 33.405 -29.193 1.00 34.19 745 TYR B C 1
ATOM 3959 O O . TYR B 2 463 ? 56.504 33.903 -30.271 1.00 37.06 745 TYR B O 1
ATOM 3968 N N . THR B 2 464 ? 56.360 34.120 -28.082 1.00 30.79 746 THR B N 1
ATOM 3969 C CA . THR B 2 464 ? 56.783 35.537 -28.075 1.00 35.68 746 THR B CA 1
ATOM 3970 C C . THR B 2 464 ? 58.268 35.747 -28.617 1.00 31.08 746 THR B C 1
ATOM 3971 O O . THR B 2 464 ? 58.596 36.754 -29.274 1.00 47.36 746 THR B O 1
ATOM 3975 N N . ASP B 2 465 ? 59.088 34.754 -28.307 1.00 35.07 747 ASP B N 1
ATOM 3976 C CA . ASP B 2 465 ? 60.468 34.593 -28.792 1.00 39.42 747 ASP B CA 1
ATOM 3977 C C . ASP B 2 465 ? 60.559 34.290 -30.286 1.00 46.25 747 ASP B C 1
ATOM 3978 O O . ASP B 2 465 ? 61.629 34.424 -30.844 1.00 47.08 747 ASP B O 1
ATOM 3983 N N . SER B 2 466 ? 59.452 33.887 -30.918 1.00 42.10 748 SER B N 1
ATOM 3984 C CA . SER B 2 466 ? 59.421 33.468 -32.306 1.00 36.86 748 SER B CA 1
ATOM 3985 C C . SER B 2 466 ? 58.824 34.516 -33.224 1.00 36.38 748 SER B C 1
ATOM 3986 O O . SER B 2 466 ? 58.793 34.314 -34.443 1.00 37.60 748 SER B O 1
ATOM 3989 N N . VAL B 2 467 ? 58.377 35.638 -32.675 1.00 31.09 749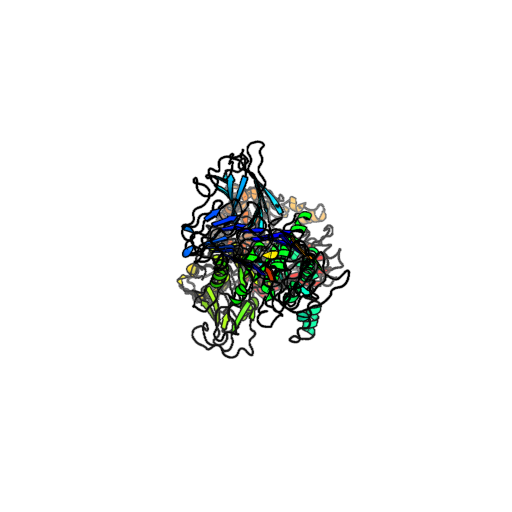 VAL B N 1
ATOM 3990 C CA . VAL B 2 467 ? 57.767 36.675 -33.484 1.00 33.46 749 VAL B CA 1
ATOM 3991 C C . VAL B 2 467 ? 58.276 38.033 -32.995 1.00 30.68 749 VAL B C 1
ATOM 3992 O O . VAL B 2 467 ? 58.932 38.121 -31.941 1.00 37.61 749 VAL B O 1
ATOM 3996 N N . GLU B 2 468 ? 57.973 39.054 -33.791 1.00 31.10 750 GLU B N 1
ATOM 3997 C CA . GLU B 2 468 ? 58.503 40.434 -33.617 1.00 36.67 750 GLU B CA 1
ATOM 3998 C C . GLU B 2 468 ? 57.402 41.364 -33.174 1.00 34.72 750 GLU B C 1
ATOM 3999 O O . GLU B 2 468 ? 56.817 42.134 -33.965 1.00 36.53 750 GLU B O 1
ATOM 4005 N N . LEU B 2 469 ? 57.093 41.279 -31.876 1.00 40.41 751 LEU B N 1
ATOM 4006 C CA . LEU B 2 469 ? 55.853 41.865 -31.386 1.00 36.82 751 LEU B CA 1
ATOM 4007 C C . LEU B 2 469 ? 55.810 43.352 -31.615 1.00 37.17 751 LEU B C 1
ATOM 4008 O O . LEU B 2 469 ? 54.797 43.910 -32.112 1.00 37.25 751 LEU B O 1
ATOM 4013 N N . THR B 2 470 ? 56.911 44.008 -31.258 1.00 38.89 752 THR B N 1
ATOM 4014 C CA . THR B 2 470 ? 56.994 45.457 -31.390 1.00 35.10 752 THR B CA 1
ATOM 4015 C C . THR B 2 470 ? 56.909 45.781 -32.869 1.00 36.51 752 THR B C 1
ATOM 4016 O O . THR B 2 470 ? 56.207 46.727 -33.265 1.00 35.01 752 THR B O 1
ATOM 4020 N N . LYS B 2 471 ? 57.561 44.951 -33.707 1.00 36.53 753 LYS B N 1
ATOM 4021 C CA . LYS B 2 471 ? 57.449 45.139 -35.162 1.00 38.74 753 LYS B CA 1
ATOM 4022 C C . LYS B 2 471 ? 56.098 44.878 -35.782 1.00 41.09 753 LYS B C 1
ATOM 4023 O O . LYS B 2 471 ? 55.664 45.672 -36.600 1.00 38.22 753 LYS B O 1
ATOM 4029 N N . ILE B 2 472 ? 55.395 43.805 -35.399 1.00 40.92 754 ILE B N 1
ATOM 4030 C CA . ILE B 2 472 ? 54.105 43.504 -36.081 1.00 36.17 754 ILE B CA 1
ATOM 4031 C C . ILE B 2 472 ? 52.962 44.303 -35.551 1.00 32.80 754 ILE B C 1
ATOM 4032 O O . ILE B 2 472 ? 51.969 44.519 -36.235 1.00 35.79 754 ILE B O 1
ATOM 4037 N N . THR B 2 473 ? 53.069 44.778 -34.325 1.00 32.82 755 THR B N 1
ATOM 4038 C CA . THR B 2 473 ? 51.901 45.399 -33.681 1.00 32.18 755 THR B CA 1
ATOM 4039 C C . THR B 2 473 ? 51.362 46.587 -34.409 1.00 34.62 755 THR B C 1
ATOM 4040 O O . THR B 2 473 ? 50.130 46.773 -34.462 1.00 37.57 755 THR B O 1
ATOM 4044 N N . PRO B 2 474 ? 52.252 47.438 -35.007 1.00 34.44 756 PRO B N 1
ATOM 4045 C CA . PRO B 2 474 ? 51.669 48.532 -35.795 1.00 32.43 756 PRO B CA 1
ATOM 4046 C C . PRO B 2 474 ? 50.824 48.116 -36.980 1.00 31.30 756 PRO B C 1
ATOM 4047 O O . PRO B 2 474 ? 49.906 48.830 -37.368 1.00 33.74 756 PRO B O 1
ATOM 4051 N N . TYR B 2 475 ? 51.045 46.939 -37.530 1.00 33.72 757 TYR B N 1
ATOM 4052 C CA . TYR B 2 475 ? 50.145 46.485 -38.589 1.00 36.41 757 TYR B CA 1
ATOM 4053 C C . TYR B 2 475 ? 48.778 45.913 -38.157 1.00 38.34 757 TYR B C 1
ATOM 4054 O O . TYR B 2 475 ? 47.888 45.760 -39.013 1.00 36.56 757 TYR B O 1
ATOM 4063 N N . LEU B 2 476 ? 48.593 45.636 -36.844 1.00 38.84 758 LEU B N 1
ATOM 4064 C CA . LEU B 2 476 ? 47.437 44.843 -36.335 1.00 33.31 758 LEU B CA 1
ATOM 4065 C C . LEU B 2 476 ? 46.410 45.679 -35.598 1.00 28.69 758 LEU B C 1
ATOM 4066 O O . LEU B 2 476 ? 46.774 46.447 -34.779 1.00 35.76 758 LEU B O 1
ATOM 4071 N N . ASP B 2 477 ? 45.126 45.566 -35.879 1.00 28.51 759 ASP B N 1
ATOM 4072 C CA . ASP B 2 477 ? 44.132 46.150 -34.966 1.00 32.09 759 ASP B CA 1
ATOM 4073 C C . ASP B 2 477 ? 44.149 45.570 -33.523 1.00 30.74 759 ASP B C 1
ATOM 4074 O O . ASP B 2 477 ? 43.850 46.288 -32.516 1.00 34.23 759 ASP B O 1
ATOM 4079 N N . TYR B 2 478 ? 44.452 44.277 -33.427 1.00 30.20 760 TYR B N 1
ATOM 4080 C CA . TYR B 2 478 ? 44.616 43.591 -32.128 1.00 29.50 760 TYR B CA 1
ATOM 4081 C C . TYR B 2 478 ? 45.237 42.248 -32.287 1.00 28.94 760 TYR B C 1
ATOM 4082 O O . TYR B 2 478 ? 45.295 41.668 -33.405 1.00 31.65 760 TYR B O 1
ATOM 4091 N N . ILE B 2 479 ? 45.779 41.764 -31.171 1.00 31.86 761 ILE B N 1
ATOM 4092 C CA . ILE B 2 479 ? 46.222 40.404 -31.024 1.00 29.33 761 ILE B CA 1
ATOM 4093 C C . ILE B 2 479 ? 45.172 39.636 -30.174 1.00 31.41 761 ILE B C 1
ATOM 4094 O O . ILE B 2 479 ? 44.839 40.024 -29.042 1.00 24.72 761 ILE B O 1
ATOM 4099 N N . ASN B 2 480 ? 44.657 38.560 -30.761 1.00 27.08 762 ASN B N 1
ATOM 4100 C CA . ASN B 2 480 ? 43.835 37.551 -30.050 1.00 28.05 762 ASN B CA 1
ATOM 4101 C C . ASN B 2 480 ? 44.665 36.534 -29.279 1.00 25.98 762 ASN B C 1
ATOM 4102 O O . ASN B 2 480 ? 45.258 35.635 -29.885 1.00 24.99 762 ASN B O 1
ATOM 4107 N N . LEU B 2 481 ? 44.747 36.674 -27.956 1.00 22.21 763 LEU B N 1
ATOM 4108 C CA . LEU B 2 481 ? 45.608 35.806 -27.176 1.00 22.06 763 LEU B CA 1
ATOM 4109 C C . LEU B 2 481 ? 44.959 34.473 -26.854 1.00 22.84 763 LEU B C 1
ATOM 4110 O O . LEU B 2 481 ? 43.896 34.427 -26.244 1.00 24.99 763 LEU B O 1
ATOM 4115 N N . MET B 2 482 ? 45.632 33.410 -27.226 1.00 23.34 764 MET B N 1
ATOM 4116 C CA . MET B 2 482 ? 45.177 32.053 -27.039 1.00 24.46 764 MET B CA 1
ATOM 4117 C C . MET B 2 482 ? 45.477 31.590 -25.629 1.00 19.69 764 MET B C 1
ATOM 4118 O O . MET B 2 482 ? 46.263 30.694 -25.400 1.00 19.67 764 MET B O 1
ATOM 4123 N N . THR B 2 483 ? 44.791 32.247 -24.692 1.00 19.08 765 THR B N 1
ATOM 4124 C CA . THR B 2 483 ? 44.947 31.983 -23.291 1.00 18.34 765 THR B CA 1
ATOM 4125 C C . THR B 2 483 ? 44.055 30.762 -22.866 1.00 19.41 765 THR B C 1
ATOM 4126 O O . THR B 2 483 ? 43.257 30.873 -21.916 1.00 19.07 765 THR B O 1
ATOM 4130 N N . TYR B 2 484 ? 44.303 29.615 -23.506 1.00 17.06 766 TYR B N 1
ATOM 4131 C CA . TYR B 2 484 ? 43.639 28.351 -23.237 1.00 20.59 766 TYR B CA 1
ATOM 4132 C C . TYR B 2 484 ? 44.575 27.279 -23.723 1.00 23.06 766 TYR B C 1
ATOM 4133 O O . TYR B 2 484 ? 45.641 27.612 -24.279 1.00 21.85 766 TYR B O 1
ATOM 4142 N N . ASP B 2 485 ? 44.261 26.029 -23.457 1.00 20.19 767 ASP B N 1
ATOM 4143 C CA . ASP B 2 485 ? 45.175 24.950 -23.502 1.00 23.95 767 ASP B CA 1
ATOM 4144 C C . ASP B 2 485 ? 46.493 25.226 -22.799 1.00 23.89 767 ASP B C 1
ATOM 4145 O O . ASP B 2 485 ? 47.522 24.707 -23.210 1.00 21.66 767 ASP B O 1
ATOM 4150 N N . LEU B 2 486 ? 46.466 25.975 -21.703 1.00 23.89 768 LEU B N 1
ATOM 4151 C CA . LEU B 2 486 ? 47.682 26.344 -21.047 1.00 23.25 768 LEU B CA 1
ATOM 4152 C C . LEU B 2 486 ? 48.330 25.171 -20.402 1.00 23.67 768 LEU B C 1
ATOM 4153 O O . LEU B 2 486 ? 49.530 25.195 -20.160 1.00 21.71 768 LEU B O 1
ATOM 4158 N N . HIS B 2 487 ? 47.517 24.215 -19.987 1.00 20.93 769 HIS B N 1
ATOM 4159 C CA . HIS B 2 487 ? 47.932 22.964 -19.334 1.00 19.33 769 HIS B CA 1
ATOM 4160 C C . HIS B 2 487 ? 47.008 21.919 -19.860 1.00 19.13 769 HIS B C 1
ATOM 4161 O O . HIS B 2 487 ? 45.901 22.263 -20.347 1.00 18.52 769 HIS B O 1
ATOM 4168 N N . GLY B 2 488 ? 47.361 20.674 -19.708 1.00 19.19 770 GLY B N 1
ATOM 4169 C CA . GLY B 2 488 ? 46.587 19.618 -20.432 1.00 19.83 770 GLY B CA 1
ATOM 4170 C C . GLY B 2 488 ? 47.112 18.266 -20.116 1.00 20.79 770 GLY B C 1
ATOM 4171 O O . GLY B 2 488 ? 48.088 18.188 -19.376 1.00 20.55 770 GLY B O 1
ATOM 4172 N N . GLY B 2 489 ? 46.477 17.192 -20.613 1.00 18.44 771 GLY B N 1
ATOM 4173 C CA . GLY B 2 489 ? 46.882 15.837 -20.252 1.00 18.97 771 GLY B CA 1
ATOM 4174 C C . GLY B 2 489 ? 48.355 15.431 -20.556 1.00 23.56 771 GLY B C 1
ATOM 4175 O O . GLY B 2 489 ? 48.816 14.379 -20.110 1.00 25.01 771 GLY B O 1
ATOM 4176 N N . TRP B 2 490 ? 49.031 16.245 -21.348 1.00 25.48 772 TRP B N 1
ATOM 4177 C CA . TRP B 2 490 ? 50.474 16.167 -21.594 1.00 27.80 772 TRP B CA 1
ATOM 4178 C C . TRP B 2 490 ? 51.314 16.465 -20.399 1.00 30.44 772 TRP B C 1
ATOM 4179 O O . TRP B 2 490 ? 52.443 15.997 -20.344 1.00 30.40 772 TRP B O 1
ATOM 4190 N N . ASP B 2 491 ? 50.754 17.221 -19.442 1.00 26.99 773 ASP B N 1
ATOM 4191 C CA . ASP B 2 491 ? 51.396 17.517 -18.166 1.00 24.72 773 ASP B CA 1
ATOM 4192 C C . ASP B 2 491 ? 51.267 16.323 -17.255 1.00 27.04 773 ASP B C 1
ATOM 4193 O O . ASP B 2 491 ? 50.203 15.634 -17.194 1.00 29.71 773 ASP B O 1
ATOM 4198 N N . PRO B 2 492 ? 52.330 16.062 -16.480 1.00 24.59 774 PRO B N 1
ATOM 4199 C CA . PRO B 2 492 ? 52.283 14.976 -15.558 1.00 23.76 774 PRO B CA 1
ATOM 4200 C C . PRO B 2 492 ? 51.341 15.196 -14.354 1.00 25.66 774 PRO B C 1
ATOM 4201 O O . PRO B 2 492 ? 51.010 14.206 -13.706 1.00 28.06 774 PRO B O 1
ATOM 4205 N N . ALA B 2 493 ? 50.937 16.448 -14.038 1.00 22.92 775 ALA B N 1
ATOM 4206 C CA . ALA B 2 493 ? 49.938 16.678 -12.965 1.00 20.44 775 ALA B CA 1
ATOM 4207 C C . ALA B 2 493 ? 48.890 17.636 -13.500 1.00 18.52 775 ALA B C 1
ATOM 4208 O O . ALA B 2 493 ? 49.124 18.343 -14.534 1.00 18.44 775 ALA B O 1
ATOM 4210 N N . THR B 2 494 ? 47.719 17.591 -12.854 1.00 16.56 776 THR B N 1
ATOM 4211 C CA . THR B 2 494 ? 46.577 18.360 -13.273 1.00 16.64 776 THR B CA 1
ATOM 4212 C C . THR B 2 494 ? 46.755 19.853 -12.979 1.00 16.74 776 THR B C 1
ATOM 4213 O O . THR B 2 494 ? 47.424 20.261 -11.995 1.00 19.75 776 THR B O 1
ATOM 4217 N N . SER B 2 495 ? 46.155 20.679 -13.819 1.00 17.69 777 SER B N 1
ATOM 4218 C CA . SER B 2 495 ? 46.047 22.086 -13.528 1.00 16.82 777 SER B CA 1
ATOM 4219 C C . SER B 2 495 ? 44.950 22.703 -14.344 1.00 16.61 777 SER B C 1
ATOM 4220 O O . SER B 2 495 ? 44.142 22.022 -14.949 1.00 18.82 777 SER B O 1
ATOM 4223 N N . HIS B 2 496 ? 44.846 24.014 -14.305 1.00 16.77 778 HIS B N 1
ATOM 4224 C CA . HIS B 2 496 ? 43.831 24.779 -15.073 1.00 14.49 778 HIS B CA 1
ATOM 4225 C C . HIS B 2 496 ? 44.332 25.063 -16.425 1.00 17.25 778 HIS B C 1
ATOM 4226 O O . HIS B 2 496 ? 45.522 25.427 -16.591 1.00 16.63 778 HIS B O 1
ATOM 4233 N N . HIS B 2 497 ? 43.491 24.903 -17.445 1.00 16.37 779 HIS B N 1
ATOM 4234 C CA . HIS B 2 497 ? 43.890 25.180 -18.838 1.00 17.94 779 HIS B CA 1
ATOM 4235 C C . HIS B 2 497 ? 43.614 26.594 -19.326 1.00 18.57 779 HIS B C 1
ATOM 4236 O O . HIS B 2 497 ? 44.199 27.001 -20.360 1.00 16.28 779 HIS B O 1
ATOM 4243 N N . THR B 2 498 ? 42.721 27.321 -18.645 1.00 15.11 780 THR B N 1
ATOM 4244 C CA . THR B 2 498 ? 42.295 28.603 -19.151 1.00 15.06 780 THR B CA 1
ATOM 4245 C C . THR B 2 498 ? 41.980 29.561 -17.979 1.00 17.03 780 THR B C 1
ATOM 4246 O O . THR B 2 498 ? 41.153 30.430 -18.068 1.00 14.66 780 THR B O 1
ATOM 4250 N N . ALA B 2 499 ? 42.739 29.421 -16.899 1.00 15.83 781 ALA B N 1
ATOM 4251 C CA . ALA B 2 499 ? 42.463 30.258 -15.717 1.00 18.47 781 ALA B CA 1
ATOM 4252 C C . ALA B 2 499 ? 42.812 31.719 -15.867 1.00 19.59 781 ALA B C 1
ATOM 4253 O O . ALA B 2 499 ? 43.750 32.051 -16.601 1.00 18.46 781 ALA B O 1
ATOM 4255 N N . VAL B 2 500 ? 42.085 32.567 -15.151 1.00 17.34 782 VAL B N 1
ATOM 4256 C CA . VAL B 2 500 ? 42.346 33.982 -15.165 1.00 19.51 782 VAL B CA 1
ATOM 4257 C C . VAL B 2 500 ? 43.698 34.297 -14.445 1.00 18.85 782 VAL B C 1
ATOM 4258 O O . VAL B 2 500 ? 44.448 35.108 -14.950 1.00 19.90 782 VAL B O 1
ATOM 4262 N N . TYR B 2 501 ? 43.910 33.786 -13.250 1.00 18.45 783 TYR B N 1
ATOM 4263 C CA . TYR B 2 501 ? 45.094 34.053 -12.447 1.00 19.41 783 TYR B CA 1
ATOM 4264 C C . TYR B 2 501 ? 45.929 32.809 -12.199 1.00 22.28 783 TYR B C 1
ATOM 4265 O O . TYR B 2 501 ? 45.380 31.674 -12.145 1.00 19.34 783 TYR B O 1
ATOM 4274 N N . SER B 2 502 ? 47.240 33.025 -11.973 1.00 20.11 784 SER B N 1
ATOM 4275 C CA . SER B 2 502 ? 48.140 31.942 -11.595 1.00 21.04 784 SER B CA 1
ATOM 4276 C C . SER B 2 502 ? 48.122 31.839 -10.093 1.00 22.40 784 SER B C 1
ATOM 4277 O O . SER B 2 502 ? 48.565 32.737 -9.377 1.00 23.18 784 SER B O 1
ATOM 4280 N N . ALA B 2 503 ? 47.667 30.697 -9.609 1.00 20.67 785 ALA B N 1
ATOM 4281 C CA . ALA B 2 503 ? 47.527 30.440 -8.218 1.00 22.79 785 ALA B CA 1
ATOM 4282 C C . ALA B 2 503 ? 48.746 29.835 -7.581 1.00 22.68 785 ALA B C 1
ATOM 4283 O O . ALA B 2 503 ? 48.923 29.953 -6.375 1.00 25.76 785 ALA B O 1
ATOM 4285 N N . THR B 2 504 ? 49.526 29.124 -8.369 1.00 24.51 786 THR B N 1
ATOM 4286 C CA . THR B 2 504 ? 50.796 28.573 -7.985 1.00 25.57 786 THR B CA 1
ATOM 4287 C C . THR B 2 504 ? 51.819 28.979 -9.050 1.00 28.95 786 THR B C 1
ATOM 4288 O O . THR B 2 504 ? 51.500 29.384 -10.194 1.00 28.56 786 THR B O 1
ATOM 4292 N N . ASN B 2 505 ? 53.083 28.813 -8.692 1.00 31.93 787 ASN B N 1
ATOM 4293 C CA . ASN B 2 505 ? 54.170 29.440 -9.454 1.00 32.73 787 ASN B CA 1
ATOM 4294 C C . ASN B 2 505 ? 54.352 28.964 -10.857 1.00 26.88 787 ASN B C 1
ATOM 4295 O O . ASN B 2 505 ? 54.653 29.767 -11.742 1.00 35.32 787 ASN B O 1
ATOM 4300 N N . ASN B 2 506 ? 54.097 27.700 -11.099 1.00 26.36 788 ASN B N 1
ATOM 4301 C CA . ASN B 2 506 ? 54.231 27.148 -12.448 1.00 30.98 788 ASN B CA 1
ATOM 4302 C C . ASN B 2 506 ? 52.904 27.086 -13.249 1.00 29.33 788 ASN B C 1
ATOM 4303 O O . ASN B 2 506 ? 52.872 26.557 -14.396 1.00 33.83 788 ASN B O 1
ATOM 4308 N N . GLN B 2 507 ? 51.827 27.624 -12.696 1.00 21.98 789 GLN B N 1
ATOM 4309 C CA . GLN B 2 507 ? 50.564 27.649 -13.438 1.00 21.33 789 GLN B CA 1
ATOM 4310 C C . GLN B 2 507 ? 50.471 28.898 -14.268 1.00 20.75 789 GLN B C 1
ATOM 4311 O O . GLN B 2 507 ? 50.382 30.020 -13.753 1.00 26.43 789 GLN B O 1
ATOM 4317 N N . LEU B 2 508 ? 50.369 28.721 -15.582 1.00 19.06 790 LEU B N 1
ATOM 4318 C CA . LEU B 2 508 ? 50.087 29.792 -16.489 1.00 19.39 790 LEU B CA 1
ATOM 4319 C C . LEU B 2 508 ? 48.614 30.202 -16.446 1.00 21.97 790 LEU B C 1
ATOM 4320 O O . LEU B 2 508 ? 47.753 29.383 -16.126 1.00 19.03 790 LEU B O 1
ATOM 4325 N N . SER B 2 509 ? 48.342 31.405 -16.931 1.00 20.03 791 SER B N 1
ATOM 4326 C CA . SER B 2 509 ? 47.056 31.982 -16.822 1.00 20.09 791 SER B CA 1
ATOM 4327 C C . SER B 2 509 ? 46.896 33.053 -17.876 1.00 22.04 791 SER B C 1
ATOM 4328 O O . SER B 2 509 ? 47.895 33.392 -18.571 1.00 23.47 791 SER B O 1
ATOM 4331 N N . VAL B 2 510 ? 45.672 33.611 -17.987 1.00 18.81 792 VAL B N 1
ATOM 4332 C CA . VAL B 2 510 ? 45.423 34.835 -18.692 1.00 18.03 792 VAL B CA 1
ATOM 4333 C C . VAL B 2 510 ? 46.404 35.905 -18.122 1.00 20.52 792 VAL B C 1
ATOM 4334 O O . VAL B 2 510 ? 47.050 36.613 -18.852 1.00 20.51 792 VAL B O 1
ATOM 4338 N N . ASP B 2 511 ? 46.468 36.051 -16.815 1.00 22.25 793 ASP B N 1
ATOM 4339 C CA . ASP B 2 511 ? 47.276 37.144 -16.213 1.00 20.12 793 ASP B CA 1
ATOM 4340 C C . ASP B 2 511 ? 48.792 36.985 -16.581 1.00 20.09 793 ASP B C 1
ATOM 4341 O O . ASP B 2 511 ? 49.409 37.926 -17.058 1.00 20.41 793 ASP B O 1
ATOM 4346 N N . SER B 2 512 ? 49.344 35.801 -16.432 1.00 18.26 794 SER B N 1
ATOM 4347 C CA . SER B 2 512 ? 50.730 35.565 -16.838 1.00 21.89 794 SER B CA 1
ATOM 4348 C C . SER B 2 512 ? 50.953 35.907 -18.292 1.00 26.39 794 SER B C 1
ATOM 4349 O O . SER B 2 512 ? 51.984 36.510 -18.608 1.00 24.01 794 SER B O 1
ATOM 4352 N N . THR B 2 513 ? 49.991 35.600 -19.161 1.00 22.30 795 THR B N 1
ATOM 4353 C CA . THR B 2 513 ? 50.139 35.882 -20.571 1.00 21.97 795 THR B CA 1
ATOM 4354 C C . THR B 2 513 ? 50.060 37.355 -20.913 1.00 24.65 795 THR B C 1
ATOM 4355 O O . THR B 2 513 ? 50.866 37.891 -21.718 1.00 23.91 795 THR B O 1
ATOM 4359 N N . VAL B 2 514 ? 49.082 38.029 -20.352 1.00 22.09 796 VAL B N 1
ATOM 4360 C CA . VAL B 2 514 ? 48.900 39.409 -20.592 1.00 22.74 796 VAL B CA 1
ATOM 4361 C C . VAL B 2 514 ? 50.132 40.166 -20.071 1.00 24.61 796 VAL B C 1
ATOM 4362 O O . VAL B 2 514 ? 50.578 41.105 -20.736 1.00 24.52 796 VAL B O 1
ATOM 4366 N N . LYS B 2 515 ? 50.717 39.708 -18.963 1.00 22.57 797 LYS B N 1
ATOM 4367 C CA . LYS B 2 515 ? 51.874 40.376 -18.377 1.00 26.00 797 LYS B CA 1
ATOM 4368 C C . LYS B 2 515 ? 53.077 40.163 -19.346 1.00 29.99 797 LYS B C 1
ATOM 4369 O O . LYS B 2 515 ? 53.843 41.078 -19.538 1.00 27.89 797 LYS B O 1
ATOM 4375 N N . LEU B 2 516 ? 53.201 38.978 -19.938 1.00 28.63 798 LEU B N 1
ATOM 4376 C CA . LEU B 2 516 ? 54.247 38.694 -20.900 1.00 28.64 798 LEU B CA 1
ATOM 4377 C C . LEU B 2 516 ? 54.140 39.594 -22.113 1.00 30.44 798 LEU B C 1
ATOM 4378 O O . LEU B 2 516 ? 55.137 40.199 -22.545 1.00 35.36 798 LEU B O 1
ATOM 4383 N N . TYR B 2 517 ? 52.953 39.735 -22.640 1.00 25.22 799 TYR B N 1
ATOM 4384 C CA . TYR B 2 517 ? 52.729 40.546 -23.798 1.00 29.68 799 TYR B CA 1
ATOM 4385 C C . TYR B 2 517 ? 52.971 42.043 -23.493 1.00 36.10 799 TYR B C 1
ATOM 4386 O O . TYR B 2 517 ? 53.717 42.720 -24.257 1.00 31.17 799 TYR B O 1
ATOM 4395 N N . LEU B 2 518 ? 52.400 42.546 -22.392 1.00 31.33 800 LEU B N 1
ATOM 4396 C CA . LEU B 2 518 ? 52.614 43.946 -22.014 1.00 32.70 800 LEU B CA 1
ATOM 4397 C C . LEU B 2 518 ? 54.133 44.230 -21.793 1.00 35.93 800 LEU B C 1
ATOM 4398 O O . LEU B 2 518 ? 54.627 45.246 -22.192 1.00 33.47 800 LEU B O 1
ATOM 4403 N N . ASN B 2 519 ? 54.828 43.284 -21.213 1.00 34.92 801 ASN B N 1
ATOM 4404 C CA . ASN B 2 519 ? 56.241 43.371 -20.987 1.00 37.95 801 ASN B CA 1
ATOM 4405 C C . ASN B 2 519 ? 57.096 43.388 -22.251 1.00 38.84 801 ASN B C 1
ATOM 4406 O O . ASN B 2 519 ? 58.265 43.775 -22.173 1.00 35.81 801 ASN B O 1
ATOM 4411 N N . ASN B 2 520 ? 56.550 42.944 -23.375 1.00 35.85 802 ASN B N 1
ATOM 4412 C CA . ASN B 2 520 ? 57.218 43.053 -24.662 1.00 38.04 802 ASN B CA 1
ATOM 4413 C C . ASN B 2 520 ? 56.776 44.279 -25.480 1.00 37.82 802 ASN B C 1
ATOM 4414 O O . ASN B 2 520 ? 57.072 44.389 -26.647 1.00 41.52 802 ASN B O 1
ATOM 4419 N N . GLY B 2 521 ? 56.059 45.212 -24.893 1.00 37.97 803 GLY B N 1
ATOM 4420 C CA . GLY B 2 521 ? 55.680 46.392 -25.622 1.00 33.59 803 GLY B CA 1
ATOM 4421 C C . GLY B 2 521 ? 54.326 46.375 -26.241 1.00 38.76 803 GLY B C 1
ATOM 4422 O O . GLY B 2 521 ? 53.923 47.409 -26.777 1.00 34.24 803 GLY B O 1
ATOM 4423 N N . VAL B 2 522 ? 53.581 45.251 -26.211 1.00 33.57 804 VAL B N 1
ATOM 4424 C CA . VAL B 2 522 ? 52.285 45.307 -26.878 1.00 29.61 804 VAL B CA 1
ATOM 4425 C C . VAL B 2 522 ? 51.341 46.131 -26.004 1.00 30.79 804 VAL B C 1
ATOM 4426 O O . VAL B 2 522 ? 51.278 45.908 -24.808 1.00 33.80 804 VAL B O 1
ATOM 4430 N N . PRO B 2 523 ? 50.603 47.102 -26.588 1.00 29.73 805 PRO B N 1
ATOM 4431 C CA . PRO B 2 523 ? 49.679 47.879 -25.825 1.00 33.92 805 PRO B CA 1
ATOM 4432 C C . PRO B 2 523 ? 48.427 47.110 -25.332 1.00 33.01 805 PRO B C 1
ATOM 4433 O O . PRO B 2 523 ? 47.836 46.380 -26.115 1.00 33.58 805 PRO B O 1
ATOM 4437 N N . ALA B 2 524 ? 47.936 47.463 -24.151 1.00 30.29 806 ALA B N 1
ATOM 4438 C CA . ALA B 2 524 ? 46.731 46.824 -23.551 1.00 31.21 806 ALA B CA 1
ATOM 4439 C C . ALA B 2 524 ? 45.560 46.844 -24.516 1.00 31.48 806 ALA B C 1
ATOM 4440 O O . ALA B 2 524 ? 44.965 45.782 -24.788 1.00 30.28 806 ALA B O 1
ATOM 4442 N N . GLU B 2 525 ? 45.316 48.049 -25.050 1.00 28.37 807 GLU B N 1
ATOM 4443 C CA A GLU B 2 525 ? 44.424 48.430 -26.141 0.50 29.68 807 GLU B CA 1
ATOM 4444 C CA B GLU B 2 525 ? 44.216 48.269 -25.985 0.50 29.23 807 GLU B CA 1
ATOM 4445 C C . GLU B 2 525 ? 44.264 47.391 -27.282 1.00 26.23 807 GLU B C 1
ATOM 4446 O O . GLU B 2 525 ? 43.268 47.362 -28.004 1.00 26.77 807 GLU B O 1
ATOM 4457 N N . LYS B 2 526 ? 45.321 46.651 -27.516 1.00 23.01 808 LYS B N 1
ATOM 4458 C CA . LYS B 2 526 ? 45.393 45.758 -28.661 1.00 26.75 808 LYS B CA 1
ATOM 4459 C C . LYS B 2 526 ? 45.443 44.275 -28.194 1.00 29.33 808 LYS B C 1
ATOM 4460 O O . LYS B 2 526 ? 45.848 43.361 -28.988 1.00 29.19 808 LYS B O 1
ATOM 4466 N N . LEU B 2 527 ? 45.113 44.025 -26.914 1.00 25.83 809 LEU B N 1
ATOM 4467 C CA . LEU B 2 527 ? 45.172 42.645 -26.402 1.00 26.45 809 LEU B CA 1
ATOM 4468 C C . LEU B 2 527 ? 43.789 42.121 -26.125 1.00 27.05 809 LEU B C 1
ATOM 4469 O O . LEU B 2 527 ? 43.080 42.668 -25.237 1.00 27.56 809 LEU B O 1
ATOM 4474 N N . MET B 2 528 ? 43.411 41.060 -26.834 1.00 23.84 810 MET B N 1
ATOM 4475 C CA . MET B 2 528 ? 42.151 40.368 -26.540 1.00 23.77 810 MET B CA 1
ATOM 4476 C C . MET B 2 528 ? 42.528 39.149 -25.692 1.00 25.01 810 MET B C 1
ATOM 4477 O O . MET B 2 528 ? 43.482 38.372 -25.968 1.00 23.60 810 MET B O 1
ATOM 4482 N N . VAL B 2 529 ? 41.742 38.979 -24.656 1.00 22.95 811 VAL B N 1
ATOM 4483 C CA . VAL B 2 529 ? 41.924 37.848 -23.771 1.00 22.32 811 VAL B CA 1
ATOM 4484 C C . VAL B 2 529 ? 41.115 36.665 -24.297 1.00 19.71 811 VAL B C 1
ATOM 4485 O O . VAL B 2 529 ? 39.922 36.835 -24.608 1.00 21.64 811 VAL B O 1
ATOM 4489 N N . GLY B 2 530 ? 41.716 35.487 -24.285 1.00 21.23 812 GLY B N 1
ATOM 4490 C CA . GLY B 2 530 ? 41.025 34.262 -24.749 1.00 19.72 812 GLY B CA 1
ATOM 4491 C C . GLY B 2 530 ? 40.321 33.421 -23.641 1.00 18.55 812 GLY B C 1
ATOM 4492 O O . GLY B 2 530 ? 40.814 33.272 -22.508 1.00 16.88 812 GLY B O 1
ATOM 4493 N N . GLY B 2 531 ? 39.166 32.891 -23.996 1.00 17.97 813 GLY B N 1
ATOM 4494 C CA . GLY B 2 531 ? 38.443 31.932 -23.172 1.00 19.70 813 GLY B CA 1
ATOM 4495 C C . GLY B 2 531 ? 38.049 30.740 -24.037 1.00 20.51 813 GLY B C 1
ATOM 4496 O O . GLY B 2 531 ? 38.124 30.802 -25.279 1.00 21.49 813 GLY B O 1
ATOM 4497 N N . ALA B 2 532 ? 37.659 29.667 -23.381 1.00 17.28 814 ALA B N 1
ATOM 4498 C CA . ALA B 2 532 ? 37.325 28.410 -24.055 1.00 17.82 814 ALA B CA 1
ATOM 4499 C C . ALA B 2 532 ? 35.960 27.863 -23.681 1.00 17.37 814 ALA B C 1
ATOM 4500 O O . ALA B 2 532 ? 35.596 27.872 -22.489 1.00 20.97 814 ALA B O 1
ATOM 4502 N N . PHE B 2 533 ? 35.245 27.280 -24.645 1.00 16.03 815 PHE B N 1
ATOM 4503 C CA . PHE B 2 533 ? 33.960 26.667 -24.427 1.00 16.35 815 PHE B CA 1
ATOM 4504 C C . PHE B 2 533 ? 34.120 25.182 -24.422 1.00 17.10 815 PHE B C 1
ATOM 4505 O O . PHE B 2 533 ? 33.161 24.391 -24.761 1.00 16.06 815 PHE B O 1
ATOM 4513 N N . TYR B 2 534 ? 35.304 24.755 -23.954 1.00 16.83 816 TYR B N 1
ATOM 4514 C CA . TYR B 2 534 ? 35.630 23.360 -23.830 1.00 16.11 816 TYR B CA 1
ATOM 4515 C C . TYR B 2 534 ? 36.601 23.163 -22.673 1.00 15.89 816 TYR B C 1
ATOM 4516 O O . TYR B 2 534 ? 37.131 24.156 -22.097 1.00 16.41 816 TYR B O 1
ATOM 4525 N N . SER B 2 535 ? 36.735 21.923 -22.237 1.00 15.68 817 SER B N 1
ATOM 4526 C CA . SER B 2 535 ? 37.567 21.564 -21.143 1.00 16.27 817 SER B CA 1
ATOM 4527 C C . SER B 2 535 ? 38.814 20.783 -21.611 1.00 18.13 817 SER B C 1
ATOM 4528 O O . SER B 2 535 ? 38.803 20.198 -22.716 1.00 16.51 817 SER B O 1
ATOM 4531 N N . ARG B 2 536 ? 39.797 20.708 -20.734 1.00 16.08 818 ARG B N 1
ATOM 4532 C CA . ARG B 2 536 ? 40.940 19.777 -20.847 1.00 18.48 818 ARG B CA 1
ATOM 4533 C C . ARG B 2 536 ? 40.764 18.783 -19.742 1.00 17.32 818 ARG B C 1
ATOM 4534 O O . ARG B 2 536 ? 40.392 19.182 -18.602 1.00 17.23 818 ARG B O 1
ATOM 4542 N N . VAL B 2 537 ? 41.017 17.502 -20.071 1.00 15.48 819 VAL B N 1
ATOM 4543 C CA . VAL B 2 537 ? 40.714 16.359 -19.274 1.00 16.47 819 VAL B CA 1
ATOM 4544 C C . VAL B 2 537 ? 41.992 15.612 -18.957 1.00 18.61 819 VAL B C 1
ATOM 4545 O O . VAL B 2 537 ? 42.863 15.510 -19.852 1.00 18.58 819 VAL B O 1
ATOM 4549 N N . TRP B 2 538 ? 42.109 15.106 -17.720 1.00 17.30 820 TRP B N 1
ATOM 4550 C CA . TRP B 2 538 ? 43.111 14.130 -17.341 1.00 18.30 820 TRP B CA 1
ATOM 4551 C C . TRP B 2 538 ? 42.421 12.909 -16.766 1.00 21.57 820 TRP B C 1
ATOM 4552 O O . TRP B 2 538 ? 41.513 13.047 -15.931 1.00 20.81 820 TRP B O 1
ATOM 4563 N N . GLN B 2 539 ? 42.827 11.707 -17.222 1.00 20.05 821 GLN B N 1
ATOM 4564 C CA . GLN B 2 539 ? 42.361 10.444 -16.637 1.00 20.00 821 GLN B CA 1
ATOM 4565 C C . GLN B 2 539 ? 43.394 9.857 -15.733 1.00 20.64 821 GLN B C 1
ATOM 4566 O O . GLN B 2 539 ? 44.553 10.316 -15.694 1.00 21.52 821 GLN B O 1
ATOM 4572 N N . ASN B 2 540 ? 42.978 8.879 -14.951 1.00 21.68 822 ASN B N 1
ATOM 4573 C CA . ASN B 2 540 ? 43.849 8.227 -13.979 1.00 23.09 822 ASN B CA 1
ATOM 4574 C C . ASN B 2 540 ? 44.615 9.191 -13.095 1.00 26.97 822 ASN B C 1
ATOM 4575 O O . ASN B 2 540 ? 45.830 9.007 -12.852 1.00 24.14 822 ASN B O 1
ATOM 4580 N N . VAL B 2 541 ? 43.866 10.084 -12.457 1.00 24.03 823 VAL B N 1
ATOM 4581 C CA . VAL B 2 541 ? 44.423 11.076 -11.528 1.00 20.20 823 VAL B CA 1
ATOM 4582 C C . VAL B 2 541 ? 44.333 10.478 -10.161 1.00 22.44 823 VAL B C 1
ATOM 4583 O O . VAL B 2 541 ? 43.334 9.857 -9.829 1.00 21.74 823 VAL B O 1
ATOM 4587 N N . GLU B 2 542 ? 45.369 10.640 -9.333 1.00 21.23 824 GLU B N 1
ATOM 4588 C CA . GLU B 2 542 ? 45.322 10.090 -8.012 1.00 24.03 824 GLU B CA 1
ATOM 4589 C C . GLU B 2 542 ? 44.156 10.749 -7.254 1.00 23.87 824 GLU B C 1
ATOM 4590 O O . GLU B 2 542 ? 43.900 11.947 -7.358 1.00 21.24 824 GLU B O 1
ATOM 4596 N N . ASN B 2 543 ? 43.534 9.937 -6.432 1.00 23.29 825 ASN B N 1
ATOM 4597 C CA . ASN B 2 543 ? 42.357 10.282 -5.747 1.00 25.40 825 ASN B CA 1
ATOM 4598 C C . ASN B 2 543 ? 42.723 10.871 -4.427 1.00 21.65 825 ASN B C 1
ATOM 4599 O O . ASN B 2 543 ? 42.556 10.270 -3.411 1.00 23.54 825 ASN B O 1
ATOM 4604 N N . LYS B 2 544 ? 43.128 12.102 -4.489 1.00 20.71 826 LYS B N 1
ATOM 4605 C CA . LYS B 2 544 ? 43.626 12.891 -3.420 1.00 21.95 826 LYS B CA 1
ATOM 4606 C C . LYS B 2 544 ? 43.099 14.316 -3.575 1.00 20.08 826 LYS B C 1
ATOM 4607 O O . LYS B 2 544 ? 43.073 14.851 -4.676 1.00 19.87 826 LYS B O 1
ATOM 4613 N N . GLY B 2 545 ? 42.785 14.936 -2.453 1.00 20.81 827 GLY B N 1
ATOM 4614 C CA . GLY B 2 545 ? 42.465 16.361 -2.399 1.00 20.19 827 GLY B CA 1
ATOM 4615 C C . GLY B 2 545 ? 41.178 16.563 -3.199 1.00 20.22 827 GLY B C 1
ATOM 4616 O O . GLY B 2 545 ? 40.281 15.808 -3.077 1.00 21.22 827 GLY B O 1
ATOM 4617 N N . THR B 2 546 ? 41.225 17.484 -4.144 1.00 17.90 828 THR B N 1
ATOM 4618 C CA . THR B 2 546 ? 40.168 17.747 -5.064 1.00 15.80 828 THR B CA 1
ATOM 4619 C C . THR B 2 546 ? 40.521 17.355 -6.424 1.00 17.20 828 THR B C 1
ATOM 4620 O O . THR B 2 546 ? 39.855 17.750 -7.394 1.00 16.46 828 THR B O 1
ATOM 4624 N N . GLY B 2 547 ? 41.645 16.631 -6.572 1.00 18.95 829 GLY B N 1
ATOM 4625 C CA . GLY B 2 547 ? 42.129 16.338 -7.892 1.00 16.90 829 GLY B CA 1
ATOM 4626 C C . GLY B 2 547 ? 43.023 17.340 -8.563 1.00 16.11 829 GLY B C 1
ATOM 4627 O O . GLY B 2 547 ? 43.630 17.038 -9.596 1.00 19.23 829 GLY B O 1
ATOM 4628 N N . LEU B 2 548 ? 42.995 18.554 -8.100 1.00 15.25 830 LEU B N 1
ATOM 4629 C CA . LEU B 2 548 ? 43.747 19.625 -8.639 1.00 16.27 830 LEU B CA 1
ATOM 4630 C C . LEU B 2 548 ? 45.243 19.577 -8.169 1.00 16.23 830 LEU B C 1
ATOM 4631 O O . LEU B 2 548 ? 45.561 19.345 -6.994 1.00 16.54 830 LEU B O 1
ATOM 4636 N N . SER B 2 549 ? 46.169 19.813 -9.089 1.00 18.35 831 SER B N 1
ATOM 4637 C CA . SER B 2 549 ? 47.619 19.667 -8.748 1.00 16.96 831 SER B CA 1
ATOM 4638 C C . SER B 2 549 ? 47.917 18.255 -8.234 1.00 20.97 831 SER B C 1
ATOM 4639 O O . SER B 2 549 ? 48.516 18.102 -7.207 1.00 22.26 831 SER B O 1
ATOM 4642 N N . GLU B 2 550 ? 47.314 17.220 -8.818 1.00 19.69 832 GLU B N 1
ATOM 4643 C CA . GLU B 2 550 ? 47.604 15.881 -8.400 1.00 20.97 832 GLU B CA 1
ATOM 4644 C C . GLU B 2 550 ? 48.167 15.161 -9.631 1.00 22.02 832 GLU B C 1
ATOM 4645 O O . GLU B 2 550 ? 47.888 15.515 -10.818 1.00 20.30 832 GLU B O 1
ATOM 4651 N N . LYS B 2 551 ? 48.880 14.082 -9.348 1.00 23.76 833 LYS B N 1
ATOM 4652 C CA . LYS B 2 551 ? 49.576 13.349 -10.423 1.00 23.85 833 LYS B CA 1
ATOM 4653 C C . LYS B 2 551 ? 48.553 12.568 -11.227 1.00 23.45 833 LYS B C 1
ATOM 4654 O O . LYS B 2 551 ? 47.596 12.070 -10.683 1.00 21.90 833 LYS B O 1
ATOM 4660 N N . ALA B 2 552 ? 48.770 12.478 -12.527 1.00 24.89 834 ALA B N 1
ATOM 4661 C CA . ALA B 2 552 ? 47.958 11.687 -13.435 1.00 25.73 834 ALA B CA 1
ATOM 4662 C C . ALA B 2 552 ? 48.796 10.608 -14.127 1.00 30.17 834 ALA B C 1
ATOM 4663 O O . ALA B 2 552 ? 49.923 10.891 -14.589 1.00 31.32 834 ALA B O 1
ATOM 4665 N N . GLY B 2 553 ? 48.212 9.414 -14.252 1.00 29.74 835 GLY B N 1
ATOM 4666 C CA . GLY B 2 553 ? 48.829 8.281 -14.977 1.00 30.10 835 GLY B CA 1
ATOM 4667 C C . GLY B 2 553 ? 48.567 8.319 -16.469 1.00 28.26 835 GLY B C 1
ATOM 4668 O O . GLY B 2 553 ? 48.785 9.329 -17.162 1.00 28.39 835 GLY B O 1
ATOM 4669 N N . SER B 2 554 ? 48.083 7.223 -16.981 1.00 26.82 836 SER B N 1
ATOM 4670 C CA . SER B 2 554 ? 48.017 7.061 -18.413 1.00 28.09 836 SER B CA 1
ATOM 4671 C C . SER B 2 554 ? 46.858 7.817 -18.985 1.00 27.07 836 SER B C 1
ATOM 4672 O O . SER B 2 554 ? 45.765 7.626 -18.551 1.00 29.84 836 SER B O 1
ATOM 4675 N N . GLN B 2 555 ? 47.103 8.559 -20.060 1.00 27.70 837 GLN B N 1
ATOM 4676 C CA . GLN B 2 555 ? 46.079 9.233 -20.848 1.00 28.74 837 GLN B CA 1
ATOM 4677 C C . GLN B 2 555 ? 45.593 8.494 -22.113 1.00 33.45 837 GLN B C 1
ATOM 4678 O O . GLN B 2 555 ? 44.890 9.079 -22.955 1.00 35.02 837 GLN B O 1
ATOM 4684 N N . ALA B 2 556 ? 45.951 7.207 -22.244 1.00 38.15 838 ALA B N 1
ATOM 4685 C CA . ALA B 2 556 ? 45.573 6.334 -23.396 1.00 36.14 838 ALA B CA 1
ATOM 4686 C C . ALA B 2 556 ? 44.146 6.393 -23.824 1.00 35.05 838 ALA B C 1
ATOM 4687 O O . ALA B 2 556 ? 43.819 6.641 -24.965 1.00 37.82 838 ALA B O 1
ATOM 4689 N N . GLY B 2 557 ? 43.233 6.105 -22.959 1.00 38.14 839 GLY B N 1
ATOM 4690 C CA . GLY B 2 557 ? 41.832 6.283 -23.415 1.00 43.66 839 GLY B CA 1
ATOM 4691 C C . GLY B 2 557 ? 41.280 7.723 -23.556 1.00 36.29 839 GLY B C 1
ATOM 4692 O O . GLY B 2 557 ? 40.102 7.900 -23.832 1.00 36.19 839 GLY B O 1
ATOM 4693 N N . SER B 2 558 ? 42.080 8.759 -23.358 1.00 33.22 840 SER B N 1
ATOM 4694 C CA . SER B 2 558 ? 41.453 10.013 -22.877 1.00 31.59 840 SER B CA 1
ATOM 4695 C C . SER B 2 558 ? 40.749 10.691 -23.993 1.00 25.22 840 SER B C 1
ATOM 4696 O O . SER B 2 558 ? 41.304 10.792 -25.049 1.00 25.99 840 SER B O 1
ATOM 4699 N N . PRO B 2 559 ? 39.589 11.312 -23.742 1.00 26.43 841 PRO B N 1
ATOM 4700 C CA . PRO B 2 559 ? 39.064 12.150 -24.836 1.00 25.03 841 PRO B CA 1
ATOM 4701 C C . PRO B 2 559 ? 39.885 13.373 -25.115 1.00 23.56 841 PRO B C 1
ATOM 4702 O O . PRO B 2 559 ? 39.728 14.040 -26.179 1.00 20.77 841 PRO B O 1
ATOM 4706 N N . GLY B 2 560 ? 40.711 13.752 -24.142 1.00 23.46 842 GLY B N 1
ATOM 4707 C CA . GLY B 2 560 ? 41.480 15.025 -24.260 1.00 23.21 842 GLY B CA 1
ATOM 4708 C C . GLY B 2 560 ? 40.721 16.294 -23.860 1.00 20.80 842 GLY B C 1
ATOM 4709 O O . GLY B 2 560 ? 41.201 17.072 -22.962 1.00 20.25 842 GLY B O 1
ATOM 4710 N N . THR B 2 561 ? 39.636 16.556 -24.607 1.00 20.57 843 THR B N 1
ATOM 4711 C CA . THR B 2 561 ? 38.759 17.709 -24.461 1.00 20.51 843 THR B CA 1
ATOM 4712 C C . THR B 2 561 ? 37.315 17.221 -24.440 1.00 19.61 843 THR B C 1
ATOM 4713 O O . THR B 2 561 ? 36.993 16.246 -25.058 1.00 16.83 843 THR B O 1
ATOM 4717 N N . ILE B 2 562 ? 36.478 17.885 -23.653 1.00 17.29 844 ILE B N 1
ATOM 4718 C CA . ILE B 2 562 ? 35.028 17.689 -23.672 1.00 15.44 844 ILE B CA 1
ATOM 4719 C C . ILE B 2 562 ? 34.377 19.057 -23.797 1.00 14.50 844 ILE B C 1
ATOM 4720 O O . ILE B 2 562 ? 34.659 19.940 -23.019 1.00 16.12 844 ILE B O 1
ATOM 4725 N N . VAL B 2 563 ? 33.495 19.268 -24.768 1.00 16.22 845 VAL B N 1
ATOM 4726 C CA . VAL B 2 563 ? 32.937 20.561 -25.070 1.00 15.45 845 VAL B CA 1
ATOM 4727 C C . VAL B 2 563 ? 31.940 20.943 -23.955 1.00 14.95 845 VAL B C 1
ATOM 4728 O O . VAL B 2 563 ? 31.398 20.069 -23.226 1.00 15.12 845 VAL B O 1
ATOM 4732 N N . TYR B 2 564 ? 31.819 22.241 -23.692 1.00 14.57 846 TYR B N 1
ATOM 4733 C CA . TYR B 2 564 ? 30.993 22.708 -22.553 1.00 14.35 846 TYR B CA 1
ATOM 4734 C C . TYR B 2 564 ? 29.541 22.155 -22.589 1.00 15.62 846 TYR B C 1
ATOM 4735 O O . TYR B 2 564 ? 28.998 21.852 -21.567 1.00 16.18 846 TYR B O 1
ATOM 4744 N N . SER B 2 565 ? 28.886 22.142 -23.744 1.00 15.58 847 SER B N 1
ATOM 4745 C CA . SER B 2 565 ? 27.506 21.619 -23.821 1.00 16.51 847 SER B CA 1
ATOM 4746 C C . SER B 2 565 ? 27.392 20.202 -23.286 1.00 16.52 847 SER B C 1
ATOM 4747 O O . SER B 2 565 ? 26.431 19.881 -22.598 1.00 16.43 847 SER B O 1
ATOM 4750 N N . GLU B 2 566 ? 28.391 19.369 -23.549 1.00 16.31 848 GLU B N 1
ATOM 4751 C CA . GLU B 2 566 ? 28.388 18.016 -23.059 1.00 16.80 848 GLU B CA 1
ATOM 4752 C C . GLU B 2 566 ? 28.623 17.996 -21.544 1.00 16.85 848 GLU B C 1
ATOM 4753 O O . GLU B 2 566 ? 28.027 17.192 -20.827 1.00 15.32 848 GLU B O 1
ATOM 4759 N N . LEU B 2 567 ? 29.467 18.904 -21.047 1.00 14.42 849 LEU B N 1
ATOM 4760 C CA . LEU B 2 567 ? 29.651 19.016 -19.611 1.00 13.82 849 LEU B CA 1
ATOM 4761 C C . LEU B 2 567 ? 28.353 19.406 -18.917 1.00 12.77 849 LEU B C 1
ATOM 4762 O O . LEU B 2 567 ? 28.001 18.855 -17.906 1.00 13.61 849 LEU B O 1
ATOM 4767 N N . VAL B 2 568 ? 27.662 20.361 -19.447 1.00 13.06 850 VAL B N 1
ATOM 4768 C CA . VAL B 2 568 ? 26.374 20.774 -18.900 1.00 14.15 850 VAL B CA 1
ATOM 4769 C C . VAL B 2 568 ? 25.429 19.553 -18.890 1.00 16.42 850 VAL B C 1
ATOM 4770 O O . VAL B 2 568 ? 24.828 19.230 -17.871 1.00 15.15 850 VAL B O 1
ATOM 4774 N N . ASN B 2 569 ? 25.309 18.879 -20.026 1.00 19.10 851 ASN B N 1
ATOM 4775 C CA . ASN B 2 569 ? 24.361 17.786 -20.132 1.00 19.06 851 ASN B CA 1
ATOM 4776 C C . ASN B 2 569 ? 24.667 16.605 -19.210 1.00 18.17 851 ASN B C 1
ATOM 4777 O O . ASN B 2 569 ? 23.747 16.063 -18.651 1.00 17.44 851 ASN B O 1
ATOM 4782 N N . ASN B 2 570 ? 25.942 16.212 -19.047 1.00 16.43 852 ASN B N 1
ATOM 4783 C CA . ASN B 2 570 ? 26.241 14.939 -18.448 1.00 17.29 852 ASN B CA 1
ATOM 4784 C C . ASN B 2 570 ? 27.308 14.940 -17.334 1.00 16.84 852 ASN B C 1
ATOM 4785 O O . ASN B 2 570 ? 27.485 13.897 -16.666 1.00 15.18 852 ASN B O 1
ATOM 4790 N N . TYR B 2 571 ? 27.963 16.085 -17.071 1.00 14.19 853 TYR B N 1
ATOM 4791 C CA . TYR B 2 571 ? 29.084 16.056 -16.089 1.00 14.20 853 TYR B CA 1
ATOM 4792 C C . TYR B 2 571 ? 28.964 17.029 -14.898 1.00 14.08 853 TYR B C 1
ATOM 4793 O O . TYR B 2 571 ? 29.320 16.682 -13.770 1.00 12.43 853 TYR B O 1
ATOM 4802 N N . ILE B 2 572 ? 28.593 18.275 -15.151 1.00 13.43 854 ILE B N 1
ATOM 4803 C CA . ILE B 2 572 ? 28.771 19.282 -14.054 1.00 14.43 854 ILE B CA 1
ATOM 4804 C C . ILE B 2 572 ? 27.717 18.984 -12.957 1.00 15.18 854 ILE B C 1
ATOM 4805 O O . ILE B 2 572 ? 26.504 19.136 -13.171 1.00 14.34 854 ILE B O 1
ATOM 4810 N N . ASN B 2 573 ? 28.207 18.504 -11.834 1.00 15.01 855 ASN B N 1
ATOM 4811 C CA . ASN B 2 573 ? 27.422 18.042 -10.715 1.00 18.04 855 ASN B CA 1
ATOM 4812 C C . ASN B 2 573 ? 26.507 16.880 -11.121 1.00 17.39 855 ASN B C 1
ATOM 4813 O O . ASN B 2 573 ? 25.417 16.742 -10.573 1.00 18.55 855 ASN B O 1
ATOM 4818 N N . LYS B 2 574 ? 26.958 16.068 -12.075 1.00 17.07 856 LYS B N 1
ATOM 4819 C CA . LYS B 2 574 ? 26.217 14.878 -12.566 1.00 16.46 856 LYS B CA 1
ATOM 4820 C C . LYS B 2 574 ? 27.153 13.660 -12.629 1.00 17.24 856 LYS B C 1
ATOM 4821 O O . LYS B 2 574 ? 28.390 13.795 -12.756 1.00 15.43 856 LYS B O 1
ATOM 4827 N N . ASN B 2 575 ? 26.576 12.472 -12.519 1.00 17.23 857 ASN B N 1
ATOM 4828 C CA . ASN B 2 575 ? 27.280 11.237 -12.747 1.00 18.75 857 ASN B CA 1
ATOM 4829 C C . ASN B 2 575 ? 28.544 11.068 -11.915 1.00 18.06 857 ASN B C 1
ATOM 4830 O O . ASN B 2 575 ? 29.600 10.619 -12.456 1.00 17.98 857 ASN B O 1
ATOM 4835 N N . GLY B 2 576 ? 28.464 11.471 -10.645 1.00 19.19 858 GLY B N 1
ATOM 4836 C CA . GLY B 2 576 ? 29.570 11.361 -9.665 1.00 19.60 858 GLY B CA 1
ATOM 4837 C C . GLY B 2 576 ? 30.670 12.433 -9.811 1.00 19.05 858 GLY B C 1
ATOM 4838 O O . GLY B 2 576 ? 31.665 12.382 -9.117 1.00 18.48 858 GLY B O 1
ATOM 4839 N N . TYR B 2 577 ? 30.493 13.421 -10.683 1.00 17.30 859 TYR B N 1
ATOM 4840 C CA . TYR B 2 577 ? 31.500 14.465 -10.845 1.00 15.94 859 TYR B CA 1
ATOM 4841 C C . TYR B 2 577 ? 31.130 15.649 -9.900 1.00 15.75 859 TYR B C 1
ATOM 4842 O O . TYR B 2 577 ? 29.993 16.220 -10.017 1.00 18.41 859 TYR B O 1
ATOM 4851 N N . THR B 2 578 ? 32.065 16.050 -9.025 1.00 15.90 860 THR B N 1
ATOM 4852 C CA . THR B 2 578 ? 31.860 17.141 -8.082 1.00 16.05 860 THR B CA 1
ATOM 4853 C C . THR B 2 578 ? 32.409 18.406 -8.755 1.00 15.78 860 THR B C 1
ATOM 4854 O O . THR B 2 578 ? 33.517 18.399 -9.329 1.00 15.54 860 THR B O 1
ATOM 4858 N N . ARG B 2 579 ? 31.672 19.496 -8.642 1.00 14.31 861 ARG B N 1
ATOM 4859 C CA . ARG B 2 579 ? 32.095 20.830 -9.080 1.00 15.81 861 ARG B CA 1
ATOM 4860 C C . ARG B 2 579 ? 32.904 21.480 -7.953 1.00 16.20 861 ARG B C 1
ATOM 4861 O O . ARG B 2 579 ? 32.466 21.501 -6.820 1.00 16.10 861 ARG B O 1
ATOM 4869 N N . TYR B 2 580 ? 34.118 21.954 -8.272 1.00 14.62 862 TYR B N 1
ATOM 4870 C CA . TYR B 2 580 ? 34.989 22.662 -7.327 1.00 13.39 862 TYR B CA 1
ATOM 4871 C C . TYR B 2 580 ? 35.357 24.012 -7.932 1.00 12.79 862 TYR B C 1
ATOM 4872 O O . TYR B 2 580 ? 35.198 24.220 -9.103 1.00 11.13 862 TYR B O 1
ATOM 4881 N N . TRP B 2 581 ? 35.844 24.952 -7.119 1.00 12.79 863 TRP B N 1
ATOM 4882 C CA . TRP B 2 581 ? 36.256 26.232 -7.585 1.00 12.40 863 TRP B CA 1
ATOM 4883 C C . TRP B 2 581 ? 37.620 26.516 -6.961 1.00 13.05 863 TRP B C 1
ATOM 4884 O O . TRP B 2 581 ? 37.845 26.277 -5.783 1.00 13.68 863 TRP B O 1
ATOM 4895 N N . ASP B 2 582 ? 38.498 27.081 -7.757 1.00 14.72 864 ASP B N 1
ATOM 4896 C CA . ASP B 2 582 ? 39.784 27.569 -7.254 1.00 13.67 864 ASP B CA 1
ATOM 4897 C C . ASP B 2 582 ? 39.640 29.068 -7.107 1.00 12.97 864 ASP B C 1
ATOM 4898 O O . ASP B 2 582 ? 39.553 29.812 -8.059 1.00 11.99 864 ASP B O 1
ATOM 4903 N N . ASP B 2 583 ? 39.574 29.508 -5.876 1.00 15.87 865 ASP B N 1
ATOM 4904 C CA . ASP B 2 583 ? 39.305 30.892 -5.607 1.00 19.30 865 ASP B CA 1
ATOM 4905 C C . ASP B 2 583 ? 40.515 31.830 -5.720 1.00 18.38 865 ASP B C 1
ATOM 4906 O O . ASP B 2 583 ? 40.330 33.005 -5.550 1.00 18.34 865 ASP B O 1
ATOM 4911 N N . THR B 2 584 ? 41.682 31.325 -6.023 1.00 16.94 866 THR B N 1
ATOM 4912 C CA . THR B 2 584 ? 42.829 32.197 -6.371 1.00 17.40 866 THR B CA 1
ATOM 4913 C C . THR B 2 584 ? 42.922 32.265 -7.901 1.00 16.93 866 THR B C 1
ATOM 4914 O O . THR B 2 584 ? 42.935 33.395 -8.498 1.00 18.92 866 THR B O 1
ATOM 4918 N N . ALA B 2 585 ? 42.867 31.108 -8.594 1.00 14.87 867 ALA B N 1
ATOM 4919 C CA . ALA B 2 585 ? 42.885 31.161 -10.049 1.00 14.35 867 ALA B CA 1
ATOM 4920 C C . ALA B 2 585 ? 41.629 31.724 -10.653 1.00 17.47 867 ALA B C 1
ATOM 4921 O O . ALA B 2 585 ? 41.658 32.229 -11.773 1.00 17.82 867 ALA B O 1
ATOM 4923 N N . LYS B 2 586 ? 40.503 31.627 -9.926 1.00 16.33 868 LYS B N 1
ATOM 4924 C CA . LYS B 2 586 ? 39.150 32.001 -10.442 1.00 15.96 868 LYS B CA 1
ATOM 4925 C C . LYS B 2 586 ? 38.702 31.067 -11.591 1.00 15.88 868 LYS B C 1
ATOM 4926 O O . LYS B 2 586 ? 38.284 31.528 -12.608 1.00 15.47 868 LYS B O 1
ATOM 4932 N N . ALA B 2 587 ? 38.783 29.760 -11.362 1.00 14.40 869 ALA B N 1
ATOM 4933 C CA . ALA B 2 587 ? 38.486 28.760 -12.345 1.00 14.80 869 ALA B CA 1
ATOM 4934 C C . ALA B 2 587 ? 37.776 27.557 -11.721 1.00 14.16 869 ALA B C 1
ATOM 4935 O O . ALA B 2 587 ? 38.171 27.063 -10.652 1.00 12.03 869 ALA B O 1
ATOM 4937 N N . PRO B 2 588 ? 36.833 26.985 -12.456 1.00 13.21 870 PRO B N 1
ATOM 4938 C CA . PRO B 2 588 ? 36.149 25.805 -11.956 1.00 13.42 870 PRO B CA 1
ATOM 4939 C C . PRO B 2 588 ? 36.786 24.540 -12.531 1.00 14.09 870 PRO B C 1
ATOM 4940 O O . PRO B 2 588 ? 37.431 24.602 -13.599 1.00 14.25 870 PRO B O 1
ATOM 4944 N N . TYR B 2 589 ? 36.575 23.415 -11.837 1.00 12.64 871 TYR B N 1
ATOM 4945 C CA . TYR B 2 589 ? 37.000 22.133 -12.341 1.00 13.37 871 TYR B CA 1
ATOM 4946 C C . TYR B 2 589 ? 36.095 21.085 -11.726 1.00 14.22 871 TYR B C 1
ATOM 4947 O O . TYR B 2 589 ? 35.335 21.404 -10.753 1.00 14.65 871 TYR B O 1
ATOM 4956 N N . LEU B 2 590 ? 36.051 19.934 -12.390 1.00 13.49 872 LEU B N 1
ATOM 4957 C CA . LEU B 2 590 ? 35.330 18.768 -11.864 1.00 13.74 872 LEU B CA 1
ATOM 4958 C C . LEU B 2 590 ? 36.263 17.653 -11.480 1.00 13.84 872 LEU B C 1
ATOM 4959 O O . LEU B 2 590 ? 37.335 17.464 -12.137 1.00 13.60 872 LEU B O 1
ATOM 4964 N N . PHE B 2 591 ? 35.839 16.820 -10.526 1.00 14.62 873 PHE B N 1
ATOM 4965 C CA . PHE B 2 591 ? 36.619 15.599 -10.238 1.00 13.90 873 PHE B CA 1
ATOM 4966 C C . PHE B 2 591 ? 35.683 14.549 -9.745 1.00 15.02 873 PHE B C 1
ATOM 4967 O O . PHE B 2 591 ? 34.740 14.851 -8.987 1.00 15.90 873 PHE B O 1
ATOM 4975 N N . ASN B 2 592 ? 35.863 13.319 -10.221 1.00 15.98 874 ASN B N 1
ATOM 4976 C CA . ASN B 2 592 ? 35.093 12.192 -9.755 1.00 17.00 874 ASN B CA 1
ATOM 4977 C C . ASN B 2 592 ? 35.894 11.142 -8.988 1.00 19.07 874 ASN B C 1
ATOM 4978 O O . ASN B 2 592 ? 35.390 10.051 -8.733 1.00 17.24 874 ASN B O 1
ATOM 4983 N N . GLY B 2 593 ? 37.110 11.476 -8.590 1.00 19.61 875 GLY B N 1
ATOM 4984 C CA . GLY B 2 593 ? 37.982 10.498 -7.989 1.00 20.98 875 GLY B CA 1
ATOM 4985 C C . GLY B 2 593 ? 39.013 9.886 -8.977 1.00 21.32 875 GLY B C 1
ATOM 4986 O O . GLY B 2 593 ? 39.939 9.252 -8.546 1.00 21.36 875 GLY B O 1
ATOM 4987 N N . SER B 2 594 ? 38.912 10.155 -10.282 1.00 22.18 876 SER B N 1
ATOM 4988 C CA . SER B 2 594 ? 39.846 9.562 -11.194 1.00 22.46 876 SER B CA 1
ATOM 4989 C C . SER B 2 594 ? 40.002 10.415 -12.433 1.00 21.09 876 SER B C 1
ATOM 4990 O O . SER B 2 594 ? 41.129 10.548 -13.008 1.00 19.65 876 SER B O 1
ATOM 4993 N N . THR B 2 595 ? 38.888 10.960 -12.934 1.00 20.43 877 THR B N 1
ATOM 4994 C CA . THR B 2 595 ? 38.973 11.962 -13.994 1.00 19.23 877 THR B CA 1
ATOM 4995 C C . THR B 2 595 ? 38.845 13.397 -13.498 1.00 19.22 877 THR B C 1
ATOM 4996 O O . THR B 2 595 ? 37.865 13.718 -12.801 1.00 16.24 877 THR B O 1
ATOM 5000 N N . PHE B 2 596 ? 39.771 14.238 -13.929 1.00 16.76 878 PHE B N 1
ATOM 5001 C CA . PHE B 2 596 ? 39.824 15.665 -13.627 1.00 16.94 878 PHE B CA 1
ATOM 5002 C C . PHE B 2 596 ? 39.540 16.489 -14.889 1.00 18.68 878 PHE B C 1
ATOM 5003 O O . PHE B 2 596 ? 40.077 16.228 -15.965 1.00 15.03 878 PHE B O 1
ATOM 5011 N N . ILE B 2 597 ? 38.661 17.482 -14.766 1.00 15.54 879 ILE B N 1
ATOM 5012 C CA . ILE B 2 597 ? 38.214 18.247 -15.926 1.00 14.76 879 ILE B CA 1
ATOM 5013 C C . ILE B 2 597 ? 38.381 19.703 -15.583 1.00 14.54 879 ILE B C 1
ATOM 5014 O O . ILE B 2 597 ? 37.722 20.208 -14.642 1.00 13.77 879 ILE B O 1
ATOM 5019 N N . SER B 2 598 ? 39.172 20.412 -16.377 1.00 14.57 880 SER B N 1
ATOM 5020 C CA . SER B 2 598 ? 39.365 21.806 -16.225 1.00 14.60 880 SER B CA 1
ATOM 5021 C C . SER B 2 598 ? 38.551 22.482 -17.252 1.00 14.64 880 SER B C 1
ATOM 5022 O O . SER B 2 598 ? 38.694 22.152 -18.378 1.00 14.21 880 SER B O 1
ATOM 5025 N N . TYR B 2 599 ? 37.834 23.545 -16.893 1.00 13.56 881 TYR B N 1
ATOM 5026 C CA . TYR B 2 599 ? 36.909 24.156 -17.816 1.00 14.37 881 TYR B CA 1
ATOM 5027 C C . TYR B 2 599 ? 36.651 25.634 -17.471 1.00 14.94 881 TYR B C 1
ATOM 5028 O O . TYR B 2 599 ? 37.308 26.202 -16.575 1.00 15.59 881 TYR B O 1
ATOM 5037 N N . GLU B 2 600 ? 35.787 26.238 -18.263 1.00 15.01 882 GLU B N 1
ATOM 5038 C CA . GLU B 2 600 ? 35.443 27.632 -18.244 1.00 15.61 882 GLU B CA 1
ATOM 5039 C C . GLU B 2 600 ? 33.883 27.599 -18.068 1.00 15.89 882 GLU B C 1
ATOM 5040 O O . GLU B 2 600 ? 33.203 26.865 -18.770 1.00 14.98 882 GLU B O 1
ATOM 5046 N N . ASP B 2 601 ? 33.348 28.410 -17.157 1.00 16.91 883 ASP B N 1
ATOM 5047 C CA . ASP B 2 601 ? 31.888 28.425 -16.863 1.00 15.89 883 ASP B CA 1
ATOM 5048 C C . ASP B 2 601 ? 31.476 29.883 -16.687 1.00 16.84 883 ASP B C 1
ATOM 5049 O O . ASP B 2 601 ? 32.211 30.816 -17.101 1.00 15.01 883 ASP B O 1
ATOM 5054 N N . THR B 2 602 ? 30.301 30.079 -16.076 1.00 16.66 884 THR B N 1
ATOM 5055 C CA . THR B 2 602 ? 29.729 31.325 -15.964 1.00 14.75 884 THR B CA 1
ATOM 5056 C C . THR B 2 602 ? 30.559 32.197 -15.050 1.00 15.19 884 THR B C 1
ATOM 5057 O O . THR B 2 602 ? 30.627 33.451 -15.253 1.00 15.66 884 THR B O 1
ATOM 5061 N N . ALA B 2 603 ? 31.044 31.609 -13.986 1.00 13.52 885 ALA B N 1
ATOM 5062 C CA . ALA B 2 603 ? 31.852 32.371 -13.027 1.00 14.15 885 ALA B CA 1
ATOM 5063 C C . ALA B 2 603 ? 33.250 32.795 -13.571 1.00 14.56 885 ALA B C 1
ATOM 5064 O O . ALA B 2 603 ? 33.662 33.944 -13.387 1.00 16.13 885 ALA B O 1
ATOM 5066 N N . SER B 2 604 ? 33.971 31.870 -14.217 1.00 16.25 886 SER B N 1
ATOM 5067 C CA . SER B 2 604 ? 35.280 32.159 -14.774 1.00 16.52 886 SER B CA 1
ATOM 5068 C C . SER B 2 604 ? 35.117 33.180 -15.907 1.00 17.00 886 SER B C 1
ATOM 5069 O O . SER B 2 604 ? 35.969 34.102 -15.995 1.00 18.43 886 SER B O 1
ATOM 5072 N N . ALA B 2 605 ? 34.055 33.074 -16.726 1.00 16.31 887 ALA B N 1
ATOM 5073 C CA . ALA B 2 605 ? 33.775 34.067 -17.707 1.00 16.64 887 ALA B CA 1
ATOM 5074 C C . ALA B 2 605 ? 33.583 35.458 -17.065 1.00 18.48 887 ALA B C 1
ATOM 5075 O O . ALA B 2 605 ? 34.132 36.438 -17.605 1.00 18.31 887 ALA B O 1
ATOM 5077 N N . ALA B 2 606 ? 32.938 35.536 -15.909 1.00 15.60 888 ALA B N 1
ATOM 5078 C CA . ALA B 2 606 ? 32.744 36.850 -15.270 1.00 17.87 888 ALA B CA 1
ATOM 5079 C C . ALA B 2 606 ? 34.059 37.402 -14.706 1.00 17.35 888 ALA B C 1
ATOM 5080 O O . ALA B 2 606 ? 34.334 38.529 -14.921 1.00 16.72 888 ALA B O 1
ATOM 5082 N N . TYR B 2 607 ? 34.896 36.569 -14.101 1.00 15.66 889 TYR B N 1
ATOM 5083 C CA . TYR B 2 607 ? 36.200 37.021 -13.639 1.00 16.29 889 TYR B CA 1
ATOM 5084 C C . TYR B 2 607 ? 37.132 37.465 -14.766 1.00 17.80 889 TYR B C 1
ATOM 5085 O O . TYR B 2 607 ? 37.840 38.471 -14.607 1.00 18.38 889 TYR B O 1
ATOM 5094 N N . LYS B 2 608 ? 36.975 36.839 -15.919 1.00 16.51 890 LYS B N 1
ATOM 5095 C CA . LYS B 2 608 ? 37.759 37.102 -17.071 1.00 18.32 890 LYS B CA 1
ATOM 5096 C C . LYS B 2 608 ? 37.348 38.408 -17.730 1.00 17.34 890 LYS B C 1
ATOM 5097 O O . LYS B 2 608 ? 38.229 39.227 -18.054 1.00 17.90 890 LYS B O 1
ATOM 5103 N N . ALA B 2 609 ? 36.053 38.626 -17.873 1.00 17.13 891 ALA B N 1
ATOM 5104 C CA . ALA B 2 609 ? 35.514 39.889 -18.282 1.00 18.47 891 ALA B CA 1
ATOM 5105 C C . ALA B 2 609 ? 35.957 41.031 -17.323 1.00 21.32 891 ALA B C 1
ATOM 5106 O O . ALA B 2 609 ? 36.324 42.148 -17.798 1.00 20.32 891 ALA B O 1
ATOM 5108 N N . GLU B 2 610 ? 35.903 40.801 -16.020 1.00 19.89 892 GLU B N 1
ATOM 5109 C CA . GLU B 2 610 ? 36.355 41.785 -15.089 1.00 22.24 892 GLU B CA 1
ATOM 5110 C C . GLU B 2 610 ? 37.886 42.035 -15.205 1.00 25.27 892 GLU B C 1
ATOM 5111 O O . GLU B 2 610 ? 38.346 43.171 -15.091 1.00 26.09 892 GLU B O 1
ATOM 5117 N N . TYR B 2 611 ? 38.679 41.033 -15.503 1.00 22.88 893 TYR B N 1
ATOM 5118 C CA . TYR B 2 611 ? 40.083 41.273 -15.716 1.00 22.79 893 TYR B CA 1
ATOM 5119 C C . TYR B 2 611 ? 40.322 42.201 -16.924 1.00 22.98 893 TYR B C 1
ATOM 5120 O O . TYR B 2 611 ? 41.128 43.087 -16.859 1.00 21.73 893 TYR B O 1
ATOM 5129 N N . ILE B 2 612 ? 39.588 41.961 -17.987 1.00 24.39 894 ILE B N 1
ATOM 5130 C CA . ILE B 2 612 ? 39.672 42.700 -19.200 1.00 23.42 894 ILE B CA 1
ATOM 5131 C C . ILE B 2 612 ? 39.341 44.159 -18.895 1.00 26.59 894 ILE B C 1
ATOM 5132 O O . ILE B 2 612 ? 40.102 45.062 -19.261 1.00 24.69 894 ILE B O 1
ATOM 5137 N N . LYS B 2 613 ? 38.226 44.402 -18.235 1.00 24.90 895 LYS B N 1
ATOM 5138 C CA . LYS B 2 613 ? 37.843 45.787 -17.911 1.00 26.26 895 LYS B CA 1
ATOM 5139 C C . LYS B 2 613 ? 38.832 46.461 -16.994 1.00 28.27 895 LYS B C 1
ATOM 5140 O O . LYS B 2 613 ? 39.155 47.656 -17.243 1.00 29.10 895 LYS B O 1
ATOM 5146 N N . GLN B 2 614 ? 39.308 45.726 -15.980 1.00 25.71 896 GLN B N 1
ATOM 5147 C CA . GLN B 2 614 ? 40.274 46.234 -15.008 1.00 28.03 896 GLN B CA 1
ATOM 5148 C C . GLN B 2 614 ? 41.582 46.618 -15.679 1.00 27.92 896 GLN B C 1
ATOM 5149 O O . GLN B 2 614 ? 42.228 47.546 -15.197 1.00 24.87 896 GLN B O 1
ATOM 5155 N N . ASN B 2 615 ? 42.037 45.883 -16.688 1.00 23.89 897 ASN B N 1
ATOM 5156 C CA . ASN B 2 615 ? 43.309 46.232 -17.351 1.00 26.24 897 ASN B CA 1
ATOM 5157 C C . ASN B 2 615 ? 43.162 46.984 -18.659 1.00 25.95 897 ASN B C 1
ATOM 5158 O O . ASN B 2 615 ? 44.105 47.051 -19.421 1.00 29.67 897 ASN B O 1
ATOM 5163 N N . ASN B 2 616 ? 41.962 47.482 -18.930 1.00 22.33 898 ASN B N 1
ATOM 5164 C CA . ASN B 2 616 ? 41.652 48.184 -20.132 1.00 30.40 898 ASN B CA 1
ATOM 5165 C C . ASN B 2 616 ? 42.164 47.464 -21.375 1.00 31.78 898 ASN B C 1
ATOM 5166 O O . ASN B 2 616 ? 42.758 48.060 -22.272 1.00 26.54 898 ASN B O 1
ATOM 5171 N N . LEU B 2 617 ? 41.798 46.177 -21.449 1.00 28.82 899 LEU B N 1
ATOM 5172 C CA . LEU B 2 617 ? 42.112 45.362 -22.631 1.00 24.56 899 LEU B CA 1
ATOM 5173 C C . LEU B 2 617 ? 41.054 45.536 -23.685 1.00 22.44 899 LEU B C 1
ATOM 5174 O O . LEU B 2 617 ? 40.012 46.185 -23.496 1.00 24.60 899 LEU B O 1
ATOM 5179 N N . ALA B 2 618 ? 41.352 45.004 -24.856 1.00 25.79 900 ALA B N 1
ATOM 5180 C CA . ALA B 2 618 ? 40.524 45.201 -26.073 1.00 25.93 900 ALA B CA 1
ATOM 5181 C C . ALA B 2 618 ? 39.161 44.487 -26.024 1.00 25.89 900 ALA B C 1
ATOM 5182 O O . ALA B 2 618 ? 38.139 44.915 -26.660 1.00 22.35 900 ALA B O 1
ATOM 5184 N N . GLY B 2 619 ? 39.139 43.388 -25.269 1.00 22.18 901 GLY B N 1
ATOM 5185 C CA . GLY B 2 619 ? 37.936 42.600 -25.160 1.00 20.54 901 GLY B CA 1
ATOM 5186 C C . GLY B 2 619 ? 38.202 41.109 -24.909 1.00 22.91 901 GLY B C 1
ATOM 5187 O O . GLY B 2 619 ? 39.325 40.715 -24.477 1.00 22.60 901 GLY B O 1
ATOM 5188 N N . PHE B 2 620 ? 37.171 40.305 -25.233 1.00 21.65 902 PHE B N 1
ATOM 5189 C CA . PHE B 2 620 ? 37.067 38.910 -24.920 1.00 19.95 902 PHE B CA 1
ATOM 5190 C C . PHE B 2 620 ? 36.942 38.108 -26.204 1.00 19.92 902 PHE B C 1
ATOM 5191 O O . PHE B 2 620 ? 36.015 38.305 -26.996 1.00 18.53 902 PHE B O 1
ATOM 5199 N N . MET B 2 621 ? 37.870 37.186 -26.432 1.00 20.58 903 MET B N 1
ATOM 5200 C CA . MET B 2 621 ? 37.799 36.260 -27.597 1.00 21.65 903 MET B CA 1
ATOM 5201 C C . MET B 2 621 ? 37.491 34.839 -27.060 1.00 21.82 903 MET B C 1
ATOM 5202 O O . MET B 2 621 ? 37.972 34.502 -25.986 1.00 18.16 903 MET B O 1
ATOM 5207 N N . TYR B 2 622 ? 36.738 34.027 -27.798 1.00 20.40 904 TYR B N 1
ATOM 5208 C CA . TYR B 2 622 ? 36.529 32.638 -27.390 1.00 20.79 904 TYR B CA 1
ATOM 5209 C C . TYR B 2 622 ? 36.405 31.629 -28.520 1.00 20.73 904 TYR B C 1
ATOM 5210 O O . TYR B 2 622 ? 35.894 31.963 -29.582 1.00 21.02 904 TYR B O 1
ATOM 5219 N N . TRP B 2 623 ? 36.939 30.429 -28.257 1.00 19.14 905 TRP B N 1
ATOM 5220 C CA . TRP B 2 623 ? 36.891 29.282 -29.112 1.00 20.62 905 TRP B CA 1
ATOM 5221 C C . TRP B 2 623 ? 36.031 28.238 -28.420 1.00 20.74 905 TRP B C 1
ATOM 5222 O O . TRP B 2 623 ? 36.394 27.837 -27.305 1.00 17.95 905 TRP B O 1
ATOM 5233 N N . GLU B 2 624 ? 34.909 27.791 -28.989 1.00 21.41 906 GLU B N 1
ATOM 5234 C CA . GLU B 2 624 ? 34.243 28.385 -30.130 1.00 20.01 906 GLU B CA 1
ATOM 5235 C C . GLU B 2 624 ? 32.727 28.323 -29.871 1.00 20.85 906 GLU B C 1
ATOM 5236 O O . GLU B 2 624 ? 32.247 27.535 -29.037 1.00 16.11 906 GLU B O 1
ATOM 5242 N N . TYR B 2 625 ? 32.014 29.216 -30.537 1.00 19.80 907 TYR B N 1
ATOM 5243 C CA . TYR B 2 625 ? 30.608 29.554 -30.193 1.00 21.75 907 TYR B CA 1
ATOM 5244 C C . TYR B 2 625 ? 29.706 28.339 -30.098 1.00 20.75 907 TYR B C 1
ATOM 5245 O O . TYR B 2 625 ? 28.840 28.319 -29.223 1.00 23.08 907 TYR B O 1
ATOM 5254 N N . SER B 2 626 ? 29.925 27.341 -30.955 1.00 21.54 908 SER B N 1
ATOM 5255 C CA . SER B 2 626 ? 28.991 26.187 -31.011 1.00 22.88 908 SER B CA 1
ATOM 5256 C C . SER B 2 626 ? 29.070 25.220 -29.830 1.00 22.08 908 SER B C 1
ATOM 5257 O O . SER B 2 626 ? 28.241 24.297 -29.698 1.00 21.31 908 SER B O 1
ATOM 5260 N N . GLN B 2 627 ? 30.094 25.373 -28.978 1.00 22.80 909 GLN B N 1
ATOM 5261 C CA . GLN B 2 627 ? 30.284 24.483 -27.817 1.00 20.14 909 GLN B CA 1
ATOM 5262 C C . GLN B 2 627 ? 29.538 24.910 -26.587 1.00 19.74 909 GLN B C 1
ATOM 5263 O O . GLN B 2 627 ? 29.561 24.203 -25.587 1.00 18.87 909 GLN B O 1
ATOM 5269 N N . ASP B 2 628 ? 28.851 26.044 -26.661 1.00 19.80 910 ASP B N 1
ATOM 5270 C CA . ASP B 2 628 ? 28.146 26.612 -25.515 1.00 21.42 910 ASP B CA 1
ATOM 5271 C C . ASP B 2 628 ? 26.871 25.781 -25.153 1.00 19.43 910 ASP B C 1
ATOM 5272 O O . ASP B 2 628 ? 26.475 24.885 -25.850 1.00 19.92 910 ASP B O 1
ATOM 5277 N N . SER B 2 629 ? 26.279 26.108 -24.024 1.00 23.87 911 SER B N 1
ATOM 5278 C CA . SER B 2 629 ? 25.008 25.523 -23.550 1.00 22.82 911 SER B CA 1
ATOM 5279 C C . SER B 2 629 ? 23.871 25.900 -24.486 1.00 26.12 911 SER B C 1
ATOM 5280 O O . SER B 2 629 ? 24.032 26.758 -25.423 1.00 26.40 911 SER B O 1
ATOM 5283 N N . ASP B 2 630 ? 22.740 25.226 -24.264 1.00 26.70 912 ASP B N 1
ATOM 5284 C CA . ASP B 2 630 ? 21.534 25.427 -25.097 1.00 29.66 912 ASP B CA 1
ATOM 5285 C C . ASP B 2 630 ? 21.127 26.862 -25.103 1.00 24.58 912 ASP B C 1
ATOM 5286 O O . ASP B 2 630 ? 20.891 27.413 -26.150 1.00 28.57 912 ASP B O 1
ATOM 5291 N N . SER B 2 631 ? 21.135 27.485 -23.942 1.00 24.16 913 SER B N 1
ATOM 5292 C CA . SER B 2 631 ? 20.763 28.887 -23.795 1.00 29.19 913 SER B CA 1
ATOM 5293 C C . SER B 2 631 ? 21.870 29.867 -24.181 1.00 25.89 913 SER B C 1
ATOM 5294 O O . SER B 2 631 ? 21.665 31.049 -24.023 1.00 24.95 913 SER B O 1
ATOM 5297 N N . HIS B 2 632 ? 23.020 29.379 -24.664 1.00 23.74 914 HIS B N 1
ATOM 5298 C CA . HIS B 2 632 ? 24.212 30.175 -24.876 1.00 24.55 914 HIS B CA 1
ATOM 5299 C C . HIS B 2 632 ? 24.685 30.845 -23.633 1.00 22.90 914 HIS B C 1
ATOM 5300 O O . HIS B 2 632 ? 24.923 32.062 -23.684 1.00 18.71 914 HIS B O 1
ATOM 5307 N N . GLU B 2 633 ? 24.746 30.153 -22.486 1.00 21.67 915 GLU B N 1
ATOM 5308 C CA . GLU B 2 633 ? 24.986 30.913 -21.276 1.00 22.45 915 GLU B CA 1
ATOM 5309 C C . GLU B 2 633 ? 26.372 31.590 -21.214 1.00 19.70 915 GLU B C 1
ATOM 5310 O O . GLU B 2 633 ? 26.494 32.591 -20.516 1.00 22.17 915 GLU B O 1
ATOM 5316 N N . LEU B 2 634 ? 27.385 30.990 -21.815 1.00 16.71 916 LEU B N 1
ATOM 5317 C CA . LEU B 2 634 ? 28.714 31.593 -21.796 1.00 17.56 916 LEU B CA 1
ATOM 5318 C C . LEU B 2 634 ? 28.791 32.857 -22.652 1.00 19.75 916 LEU B C 1
ATOM 5319 O O . LEU B 2 634 ? 29.271 33.924 -22.168 1.00 23.19 916 LEU B O 1
ATOM 5324 N N . ALA B 2 635 ? 28.340 32.758 -23.879 1.00 21.63 917 ALA B N 1
ATOM 5325 C CA . ALA B 2 635 ? 28.192 33.951 -24.715 1.00 22.89 917 ALA B CA 1
ATOM 5326 C C . ALA B 2 635 ? 27.374 35.020 -24.038 1.00 24.89 917 ALA B C 1
ATOM 5327 O O . ALA B 2 635 ? 27.821 36.153 -24.003 1.00 25.30 917 ALA B O 1
ATOM 5329 N N . ASN B 2 636 ? 26.233 34.682 -23.423 1.00 23.24 918 ASN B N 1
ATOM 5330 C CA . ASN B 2 636 ? 25.416 35.715 -22.800 1.00 24.36 918 ASN B CA 1
ATOM 5331 C C . ASN B 2 636 ? 26.076 36.356 -21.597 1.00 24.69 918 ASN B C 1
ATOM 5332 O O . ASN B 2 636 ? 25.878 37.585 -21.313 1.00 26.05 918 ASN B O 1
ATOM 5337 N N . THR B 2 637 ? 26.805 35.535 -20.832 1.00 21.46 919 THR B N 1
ATOM 5338 C CA . THR B 2 637 ? 27.491 36.020 -19.645 1.00 20.13 919 THR B CA 1
ATOM 5339 C C . THR B 2 637 ? 28.563 37.029 -20.017 1.00 20.52 919 THR B C 1
ATOM 5340 O O . THR B 2 637 ? 28.758 38.133 -19.356 1.00 20.25 919 THR B O 1
ATOM 5344 N N . ILE B 2 638 ? 29.291 36.650 -21.051 1.00 22.19 920 ILE B N 1
ATOM 5345 C CA . ILE B 2 638 ? 30.356 37.508 -21.572 1.00 23.15 920 ILE B CA 1
ATOM 5346 C C . ILE B 2 638 ? 29.844 38.889 -22.016 1.00 24.10 920 ILE B C 1
ATOM 5347 O O . ILE B 2 638 ? 30.357 39.943 -21.539 1.00 24.72 920 ILE B O 1
ATOM 5352 N N . TYR B 2 639 ? 28.816 38.912 -22.865 1.00 26.17 921 TYR B N 1
ATOM 5353 C CA . TYR B 2 639 ? 28.138 40.121 -23.224 1.00 24.48 921 TYR B CA 1
ATOM 5354 C C . TYR B 2 639 ? 27.623 40.897 -22.018 1.00 27.94 921 TYR B C 1
ATOM 5355 O O . TYR B 2 639 ? 27.872 42.138 -21.946 1.00 28.86 921 TYR B O 1
ATOM 5364 N N . SER B 2 640 ? 26.935 40.246 -21.077 1.00 24.35 922 SER B N 1
ATOM 5365 C CA . SER B 2 640 ? 26.385 40.989 -19.924 1.00 27.97 922 SER B CA 1
ATOM 5366 C C . SER B 2 640 ? 27.455 41.704 -19.132 1.00 26.53 922 SER B C 1
ATOM 5367 O O . SER B 2 640 ? 27.219 42.775 -18.583 1.00 24.39 922 SER B O 1
ATOM 5370 N N . ARG B 2 641 ? 28.583 41.043 -18.992 1.00 27.23 923 ARG B N 1
ATOM 5371 C CA . ARG B 2 641 ? 29.673 41.571 -18.168 1.00 28.31 923 ARG B CA 1
ATOM 5372 C C . ARG B 2 641 ? 30.360 42.717 -18.816 1.00 29.35 923 ARG B C 1
ATOM 5373 O O . ARG B 2 641 ? 30.624 43.724 -18.154 1.00 28.79 923 ARG B O 1
ATOM 5381 N N . LEU B 2 642 ? 30.634 42.613 -20.109 1.00 26.76 924 LEU B N 1
ATOM 5382 C CA . LEU B 2 642 ? 31.328 43.682 -20.768 1.00 30.94 924 LEU B CA 1
ATOM 5383 C C . LEU B 2 642 ? 30.461 44.824 -21.112 1.00 32.72 924 LEU B C 1
ATOM 5384 O O . LEU B 2 642 ? 30.982 45.879 -21.337 1.00 32.33 924 LEU B O 1
ATOM 5389 N N . TYR B 2 643 ? 29.152 44.627 -21.177 1.00 35.08 925 TYR B N 1
ATOM 5390 C CA . TYR B 2 643 ? 28.246 45.694 -21.463 1.00 33.83 925 TYR B CA 1
ATOM 5391 C C . TYR B 2 643 ? 27.449 46.187 -20.237 1.00 37.16 925 TYR B C 1
ATOM 5392 O O . TYR B 2 643 ? 26.473 46.921 -20.407 1.00 40.30 925 TYR B O 1
ATOM 5401 N N . ALA B 2 644 ? 27.854 45.803 -19.020 1.00 34.41 926 ALA B N 1
ATOM 5402 C CA . ALA B 2 644 ? 27.158 46.224 -17.826 1.00 38.62 926 ALA B CA 1
ATOM 5403 C C . ALA B 2 644 ? 27.311 47.759 -17.590 1.00 43.75 926 ALA B C 1
ATOM 5404 O O . ALA B 2 644 ? 28.404 48.316 -17.702 1.00 46.35 926 ALA B O 1
ATOM 5406 N N . LYS B 2 645 ? 26.210 48.426 -17.265 1.00 59.44 927 LYS B N 1
ATOM 5407 C CA . LYS B 2 645 ? 26.247 49.859 -16.868 1.00 70.86 927 LYS B CA 1
ATOM 5408 C C . LYS B 2 645 ? 27.150 50.090 -15.636 1.00 70.73 927 LYS B C 1
ATOM 5409 O O . LYS B 2 645 ? 26.939 49.471 -14.574 1.00 63.53 927 LYS B O 1
ATOM 5415 N N . SER B 2 646 ? 28.191 50.924 -15.791 1.00 70.66 928 SER B N 1
ATOM 5416 C CA . SER B 2 646 ? 28.983 51.371 -14.628 1.00 70.10 928 SER B CA 1
ATOM 5417 C C . SER B 2 646 ? 28.018 52.009 -13.600 1.00 64.04 928 SER B C 1
ATOM 5418 O O . SER B 2 646 ? 26.940 52.579 -13.946 1.00 58.89 928 SER B O 1
ATOM 5421 N N . GLY B 2 647 ? 28.361 51.801 -12.333 1.00 54.20 929 GLY B N 1
ATOM 5422 C CA . GLY B 2 647 ? 27.511 52.228 -11.226 1.00 56.97 929 GLY B CA 1
ATOM 5423 C C . GLY B 2 647 ? 26.321 51.368 -10.830 1.00 55.84 929 GLY B C 1
ATOM 5424 O O . GLY B 2 647 ? 25.767 51.633 -9.766 1.00 50.48 929 GLY B O 1
ATOM 5425 N N . THR B 2 648 ? 25.899 50.387 -11.657 1.00 49.53 930 THR B N 1
ATOM 5426 C CA . THR B 2 648 ? 24.873 49.399 -11.210 1.00 55.79 930 THR B CA 1
ATOM 5427 C C . THR B 2 648 ? 25.408 47.958 -11.235 1.00 43.61 930 THR B C 1
ATOM 5428 O O . THR B 2 648 ? 25.633 47.387 -12.311 1.00 43.72 930 THR B O 1
ATOM 5432 N N . PRO B 2 649 ? 25.633 47.388 -10.055 1.00 42.85 931 PRO B N 1
ATOM 5433 C CA . PRO B 2 649 ? 26.065 46.002 -10.053 1.00 43.48 931 PRO B CA 1
ATOM 5434 C C . PRO B 2 649 ? 24.940 45.064 -10.567 1.00 35.61 931 PRO B C 1
ATOM 5435 O O . PRO B 2 649 ? 23.721 45.402 -10.482 1.00 29.63 931 PRO B O 1
ATOM 5439 N N . LEU B 2 650 ? 25.385 43.957 -11.155 1.00 29.03 932 LEU B N 1
ATOM 5440 C CA . LEU B 2 650 ? 24.498 42.943 -11.646 1.00 28.41 932 LEU B CA 1
ATOM 5441 C C . LEU B 2 650 ? 23.830 42.264 -10.450 1.00 30.16 932 LEU B C 1
ATOM 5442 O O . LEU B 2 650 ? 24.452 41.998 -9.440 1.00 32.82 932 LEU B O 1
ATOM 5447 N N . SER B 2 651 ? 22.521 42.069 -10.551 1.00 27.48 933 SER B N 1
ATOM 5448 C CA . SER B 2 651 ? 21.739 41.234 -9.678 1.00 24.08 933 SER B CA 1
ATOM 5449 C C . SER B 2 651 ? 21.830 39.732 -9.994 1.00 20.03 933 SER B C 1
ATOM 5450 O O . SER B 2 651 ? 21.822 39.338 -11.106 1.00 20.33 933 SER B O 1
ATOM 5453 N N . VAL B 2 652 ? 21.839 38.891 -8.985 1.00 20.69 934 VAL B N 1
ATOM 5454 C CA . VAL B 2 652 ? 21.632 37.479 -9.198 1.00 18.90 934 VAL B CA 1
ATOM 5455 C C . VAL B 2 652 ? 20.204 37.365 -9.807 1.00 19.17 934 VAL B C 1
ATOM 5456 O O . VAL B 2 652 ? 19.313 38.120 -9.421 1.00 17.47 934 VAL B O 1
ATOM 5460 N N . GLY B 2 653 ? 20.046 36.484 -10.774 1.00 18.47 935 GLY B N 1
ATOM 5461 C CA . GLY B 2 653 ? 18.808 36.185 -11.515 1.00 19.27 935 GLY B CA 1
ATOM 5462 C C . GLY B 2 653 ? 18.506 34.671 -11.305 1.00 21.79 935 GLY B C 1
ATOM 5463 O O . GLY B 2 653 ? 19.437 33.797 -11.234 1.00 19.13 935 GLY B O 1
ATOM 5464 N N . THR B 2 654 ? 17.221 34.365 -11.140 1.00 20.78 936 THR B N 1
ATOM 5465 C CA . THR B 2 654 ? 16.721 33.004 -11.131 1.00 18.44 936 THR B CA 1
ATOM 5466 C C . THR B 2 654 ? 15.682 32.616 -12.159 1.00 17.86 936 THR B C 1
ATOM 5467 O O . THR B 2 654 ? 15.068 33.487 -12.769 1.00 16.00 936 THR B O 1
ATOM 5471 N N . SER B 2 655 ? 15.548 31.285 -12.381 1.00 16.08 937 SER B N 1
ATOM 5472 C CA . SER B 2 655 ? 14.492 30.690 -13.150 1.00 16.42 937 SER B CA 1
ATOM 5473 C C . SER B 2 655 ? 13.933 29.562 -12.286 1.00 15.90 937 SER B C 1
ATOM 5474 O O . SER B 2 655 ? 14.375 29.349 -11.176 1.00 13.36 937 SER B O 1
ATOM 5477 N N . VAL B 2 656 ? 12.887 28.879 -12.732 1.00 16.15 938 VAL B N 1
ATOM 5478 C CA . VAL B 2 656 ? 12.379 27.796 -11.957 1.00 14.11 938 VAL B CA 1
ATOM 5479 C C . VAL B 2 656 ? 12.452 26.488 -12.781 1.00 14.20 938 VAL B C 1
ATOM 5480 O O . VAL B 2 656 ? 12.148 26.445 -13.963 1.00 13.83 938 VAL B O 1
ATOM 5484 N N . TYR B 2 657 ? 12.809 25.392 -12.132 1.00 14.67 939 TYR B N 1
ATOM 5485 C CA . TYR B 2 657 ? 12.844 24.124 -12.805 1.00 15.35 939 TYR B CA 1
ATOM 5486 C C . TYR B 2 657 ? 11.774 23.212 -12.169 1.00 14.98 939 TYR B C 1
ATOM 5487 O O . TYR B 2 657 ? 11.104 22.462 -12.869 1.00 15.87 939 TYR B O 1
ATOM 5496 N N . ALA B 2 658 ? 11.632 23.278 -10.864 1.00 14.28 940 ALA B N 1
ATOM 5497 C CA . ALA B 2 658 ? 10.595 22.573 -10.108 1.00 14.70 940 ALA B CA 1
ATOM 5498 C C . ALA B 2 658 ? 9.920 23.568 -9.158 1.00 15.44 940 ALA B C 1
ATOM 5499 O O . ALA B 2 658 ? 10.510 23.987 -8.178 1.00 17.06 940 ALA B O 1
ATOM 5501 N N . GLY B 2 659 ? 8.717 23.990 -9.488 1.00 15.00 941 GLY B N 1
ATOM 5502 C CA . GLY B 2 659 ? 8.072 25.068 -8.733 1.00 16.58 941 GLY B CA 1
ATOM 5503 C C . GLY B 2 659 ? 6.766 24.739 -8.049 1.00 16.61 941 GLY B C 1
ATOM 5504 O O . GLY B 2 659 ? 6.089 25.689 -7.484 1.00 14.57 941 GLY B O 1
ATOM 5505 N N . THR B 2 660 ? 6.479 23.441 -7.913 1.00 17.42 942 THR B N 1
ATOM 5506 C CA . THR B 2 660 ? 5.233 23.006 -7.251 1.00 18.38 942 THR B CA 1
ATOM 5507 C C . THR B 2 660 ? 5.459 21.896 -6.229 1.00 17.99 942 THR B C 1
ATOM 5508 O O . THR B 2 660 ? 6.187 20.936 -6.473 1.00 18.29 942 THR B O 1
ATOM 5512 N N . VAL B 2 661 ? 4.918 22.092 -5.045 1.00 15.32 943 VAL B N 1
ATOM 5513 C CA . VAL B 2 661 ? 4.715 21.061 -4.065 1.00 16.54 943 VAL B CA 1
ATOM 5514 C C . VAL B 2 661 ? 3.211 21.080 -3.751 1.00 18.85 943 VAL B C 1
ATOM 5515 O O . VAL B 2 661 ? 2.661 22.174 -3.468 1.00 18.20 943 VAL B O 1
ATOM 5519 N N . THR B 2 662 ? 2.552 19.936 -3.906 1.00 17.29 944 THR B N 1
ATOM 5520 C CA . THR B 2 662 ? 1.087 19.854 -3.791 1.00 19.70 944 THR B CA 1
ATOM 5521 C C . THR B 2 662 ? 0.638 19.149 -2.480 1.00 18.39 944 THR B C 1
ATOM 5522 O O . THR B 2 662 ? 1.117 18.042 -2.144 1.00 17.06 944 THR B O 1
ATOM 5526 N N . MET B 2 663 ? -0.291 19.799 -1.773 1.00 17.55 945 MET B N 1
ATOM 5527 C CA . MET B 2 663 ? -0.890 19.284 -0.547 1.00 18.03 945 MET B CA 1
ATOM 5528 C C . MET B 2 663 ? -1.511 17.931 -0.853 1.00 18.03 945 MET B C 1
ATOM 5529 O O . MET B 2 663 ? -2.070 17.730 -1.912 1.00 18.34 945 MET B O 1
ATOM 5534 N N . ALA B 2 664 ? -1.387 16.987 0.064 1.00 18.70 946 ALA B N 1
ATOM 5535 C CA . ALA B 2 664 ? -2.073 15.665 -0.107 1.00 18.08 946 ALA B CA 1
ATOM 5536 C C . ALA B 2 664 ? -3.486 15.735 0.440 1.00 18.39 946 ALA B C 1
ATOM 5537 O O . ALA B 2 664 ? -4.345 15.077 -0.051 1.00 20.50 946 ALA B O 1
ATOM 5539 N N . THR B 2 665 ? -3.736 16.514 1.494 1.00 17.52 947 THR B N 1
ATOM 5540 C CA . THR B 2 665 ? -5.119 16.689 2.021 1.00 19.64 947 THR B CA 1
ATOM 5541 C C . THR B 2 665 ? -5.285 18.183 2.292 1.00 20.68 947 THR B C 1
ATOM 5542 O O . THR B 2 665 ? -4.447 18.975 1.874 1.00 18.17 947 THR B O 1
ATOM 5546 N N . TYR B 2 666 ? -6.357 18.584 2.953 1.00 18.94 948 TYR B N 1
ATOM 5547 C CA . TYR B 2 666 ? -6.469 19.973 3.348 1.00 19.20 948 TYR B CA 1
ATOM 5548 C C . TYR B 2 666 ? -5.347 20.373 4.258 1.00 18.12 948 TYR B C 1
ATOM 5549 O O . TYR B 2 666 ? -5.017 21.525 4.284 1.00 16.04 948 TYR B O 1
ATOM 5558 N N . THR B 2 667 ? -4.808 19.475 5.097 1.00 18.31 949 THR B N 1
ATOM 5559 C CA . THR B 2 667 ? -3.772 19.885 6.003 1.00 17.34 949 THR B CA 1
ATOM 5560 C C . THR B 2 667 ? -2.428 19.129 5.859 1.00 17.87 949 THR B C 1
ATOM 5561 O O . THR B 2 667 ? -1.431 19.575 6.422 1.00 19.75 949 THR B O 1
ATOM 5565 N N . GLN B 2 668 ? -2.390 18.019 5.138 1.00 18.54 950 GLN B N 1
ATOM 5566 C CA . GLN B 2 668 ? -1.075 17.272 5.067 1.00 21.67 950 GLN B CA 1
ATOM 5567 C C . GLN B 2 668 ? -0.247 17.727 3.866 1.00 18.77 950 GLN B C 1
ATOM 5568 O O . GLN B 2 668 ? -0.720 17.637 2.722 1.00 19.16 950 GLN B O 1
ATOM 5574 N N . LEU B 2 669 ? 0.933 18.283 4.161 1.00 19.31 951 LEU B N 1
ATOM 5575 C CA . LEU B 2 669 ? 1.851 18.712 3.119 1.00 19.72 951 LEU B CA 1
ATOM 5576 C C . LEU B 2 669 ? 2.917 17.633 2.978 1.00 20.56 951 LEU B C 1
ATOM 5577 O O . LEU B 2 669 ? 3.601 17.393 3.936 1.00 19.97 951 LEU B O 1
ATOM 5582 N N . PRO B 2 670 ? 3.045 16.984 1.834 1.00 21.35 952 PRO B N 1
ATOM 5583 C CA . PRO B 2 670 ? 4.160 15.999 1.741 1.00 24.71 952 PRO B CA 1
ATOM 5584 C C . PRO B 2 670 ? 5.516 16.708 1.603 1.00 23.68 952 PRO B C 1
ATOM 5585 O O . PRO B 2 670 ? 5.587 17.937 1.374 1.00 22.28 952 PRO B O 1
ATOM 5589 N N . ALA B 2 671 ? 6.581 15.934 1.766 1.00 21.49 953 ALA B N 1
ATOM 5590 C CA . ALA B 2 671 ? 7.918 16.405 1.491 1.00 20.43 953 ALA B CA 1
ATOM 5591 C C . ALA B 2 671 ? 7.993 16.740 0.037 1.00 17.86 953 ALA B C 1
ATOM 5592 O O . ALA B 2 671 ? 7.304 16.166 -0.791 1.00 20.86 953 ALA B O 1
ATOM 5594 N N . GLY B 2 672 ? 8.832 17.691 -0.314 1.00 19.92 954 GLY B N 1
ATOM 5595 C CA . GLY B 2 672 ? 8.955 18.112 -1.740 1.00 17.91 954 GLY B CA 1
ATOM 5596 C C . GLY B 2 672 ? 10.100 19.059 -1.876 1.00 17.18 954 GLY B C 1
ATOM 5597 O O . GLY B 2 672 ? 10.574 19.549 -0.868 1.00 18.45 954 GLY B O 1
ATOM 5598 N N . THR B 2 673 ? 10.538 19.311 -3.110 1.00 15.76 955 THR B N 1
ATOM 5599 C CA . THR B 2 673 ? 11.647 20.124 -3.387 1.00 16.55 955 THR B CA 1
ATOM 5600 C C . THR B 2 673 ? 11.372 21.115 -4.498 1.00 15.59 955 THR B C 1
ATOM 5601 O O . THR B 2 673 ? 10.950 20.760 -5.595 1.00 19.06 955 THR B O 1
ATOM 5605 N N . PHE B 2 674 ? 11.649 22.350 -4.226 1.00 12.70 956 PHE B N 1
ATOM 5606 C CA . PHE B 2 674 ? 11.638 23.421 -5.238 1.00 12.63 956 PHE B CA 1
ATOM 5607 C C . PHE B 2 674 ? 13.083 23.530 -5.752 1.00 14.08 956 PHE B C 1
ATOM 5608 O O . PHE B 2 674 ? 14.065 23.399 -4.940 1.00 14.44 956 PHE B O 1
ATOM 5616 N N . ILE B 2 675 ? 13.222 23.694 -7.055 1.00 13.99 957 ILE B N 1
ATOM 5617 C CA . ILE B 2 675 ? 14.509 23.852 -7.668 1.00 16.41 957 ILE B CA 1
ATOM 5618 C C . ILE B 2 675 ? 14.534 25.094 -8.526 1.00 15.13 957 ILE B C 1
ATOM 5619 O O . ILE B 2 675 ? 13.728 25.192 -9.418 1.00 16.63 957 ILE B O 1
ATOM 5624 N N . LEU B 2 676 ? 15.507 25.989 -8.271 1.00 13.96 958 LEU B N 1
ATOM 5625 C CA . LEU B 2 676 ? 15.620 27.246 -8.986 1.00 14.64 958 LEU B CA 1
ATOM 5626 C C . LEU B 2 676 ? 17.059 27.441 -9.524 1.00 14.58 958 LEU B C 1
ATOM 5627 O O . LEU B 2 676 ? 17.974 27.866 -8.748 1.00 14.93 958 LEU B O 1
ATOM 5632 N N . PRO B 2 677 ? 17.236 27.173 -10.801 1.00 15.15 959 PRO B N 1
ATOM 5633 C CA . PRO B 2 677 ? 18.498 27.489 -11.500 1.00 15.83 959 PRO B CA 1
ATOM 5634 C C . PRO B 2 677 ? 18.771 28.996 -11.517 1.00 18.35 959 PRO B C 1
ATOM 5635 O O . PRO B 2 677 ? 17.796 29.831 -11.594 1.00 19.44 959 PRO B O 1
ATOM 5639 N N . LEU B 2 678 ? 20.045 29.352 -11.428 1.00 15.37 960 LEU B N 1
ATOM 5640 C CA . LEU B 2 678 ? 20.421 30.711 -11.618 1.00 15.16 960 LEU B CA 1
ATOM 5641 C C . LEU B 2 678 ? 20.584 30.972 -13.091 1.00 15.97 960 LEU B C 1
ATOM 5642 O O . LEU B 2 678 ? 21.080 30.137 -13.852 1.00 17.19 960 LEU B O 1
ATOM 5647 N N . THR B 2 679 ? 20.101 32.142 -13.511 1.00 15.84 961 THR B N 1
ATOM 5648 C CA . THR B 2 679 ? 20.252 32.687 -14.809 1.00 16.97 961 THR B CA 1
ATOM 5649 C C . THR B 2 679 ? 21.337 33.738 -14.822 1.00 17.19 961 THR B C 1
ATOM 5650 O O . THR B 2 679 ? 21.830 34.052 -15.868 1.00 15.97 961 THR B O 1
ATOM 5654 N N . GLN B 2 680 ? 21.714 34.263 -13.697 1.00 19.55 962 GLN B N 1
ATOM 5655 C CA . GLN B 2 680 ? 22.778 35.273 -13.645 1.00 22.86 962 GLN B CA 1
ATOM 5656 C C . GLN B 2 680 ? 23.448 35.098 -12.309 1.00 19.85 962 GLN B C 1
ATOM 5657 O O . GLN B 2 680 ? 22.758 35.064 -11.304 1.00 18.41 962 GLN B O 1
ATOM 5663 N N . GLY B 2 681 ? 24.790 34.902 -12.294 1.00 17.48 963 GLY B N 1
ATOM 5664 C CA . GLY B 2 681 ? 25.481 34.542 -11.054 1.00 15.42 963 GLY B CA 1
ATOM 5665 C C . GLY B 2 681 ? 25.686 33.049 -10.987 1.00 16.45 963 GLY B C 1
ATOM 5666 O O . GLY B 2 681 ? 24.926 32.290 -11.613 1.00 16.30 963 GLY B O 1
ATOM 5667 N N . THR B 2 682 ? 26.663 32.618 -10.189 1.00 15.72 964 THR B N 1
ATOM 5668 C CA . THR B 2 682 ? 27.056 31.238 -10.080 1.00 14.67 964 THR B CA 1
ATOM 5669 C C . THR B 2 682 ? 27.161 30.868 -8.645 1.00 14.90 964 THR B C 1
ATOM 5670 O O . THR B 2 682 ? 28.035 31.376 -7.962 1.00 16.49 964 THR B O 1
ATOM 5674 N N . LEU B 2 683 ? 26.345 29.907 -8.167 1.00 13.07 965 LEU B N 1
ATOM 5675 C CA . LEU B 2 683 ? 26.434 29.465 -6.804 1.00 12.33 965 LEU B CA 1
ATOM 5676 C C . LEU B 2 683 ? 27.840 28.881 -6.507 1.00 14.20 965 LEU B C 1
ATOM 5677 O O . LEU B 2 683 ? 28.461 28.228 -7.339 1.00 14.39 965 LEU B O 1
ATOM 5682 N N . LYS B 2 684 ? 28.290 29.134 -5.275 1.00 14.51 966 LYS B N 1
ATOM 5683 C CA . LYS B 2 684 ? 29.321 28.307 -4.650 1.00 15.26 966 LYS B CA 1
ATOM 5684 C C . LYS B 2 684 ? 28.913 26.837 -4.818 1.00 14.72 966 LYS B C 1
ATOM 5685 O O . LYS B 2 684 ? 27.702 26.470 -4.727 1.00 14.21 966 LYS B O 1
ATOM 5691 N N . PRO B 2 685 ? 29.885 25.977 -4.980 1.00 14.07 967 PRO B N 1
ATOM 5692 C CA . PRO B 2 685 ? 29.534 24.576 -5.119 1.00 14.03 967 PRO B CA 1
ATOM 5693 C C . PRO B 2 685 ? 28.680 24.051 -3.963 1.00 15.40 967 PRO B C 1
ATOM 5694 O O . PRO B 2 685 ? 27.835 23.158 -4.186 1.00 15.79 967 PRO B O 1
ATOM 5698 N N . VAL B 2 686 ? 28.930 24.582 -2.750 1.00 15.45 968 VAL B N 1
ATOM 5699 C CA . VAL B 2 686 ? 28.178 24.319 -1.548 1.00 15.83 968 VAL B CA 1
ATOM 5700 C C . VAL B 2 686 ? 27.730 25.679 -0.945 1.00 17.60 968 VAL B C 1
ATOM 5701 O O . VAL B 2 686 ? 28.585 26.433 -0.424 1.00 17.24 968 VAL B O 1
ATOM 5705 N N . ILE B 2 687 ? 26.402 25.938 -0.948 1.00 14.74 969 ILE B N 1
ATOM 5706 C CA . ILE B 2 687 ? 25.821 27.071 -0.265 1.00 16.18 969 ILE B CA 1
ATOM 5707 C C . ILE B 2 687 ? 25.534 26.774 1.153 1.00 14.87 969 ILE B C 1
ATOM 5708 O O . ILE B 2 687 ? 25.474 25.608 1.542 1.00 17.41 969 ILE B O 1
ATOM 5713 N N . SER B 2 688 ? 25.361 27.819 1.926 1.00 15.68 970 SER B N 1
ATOM 5714 C CA . SER B 2 688 ? 25.004 27.748 3.360 1.00 18.28 970 SER B CA 1
ATOM 5715 C C . SER B 2 688 ? 23.607 28.339 3.577 1.00 17.90 970 SER B C 1
ATOM 5716 O O . SER B 2 688 ? 23.076 29.063 2.687 1.00 15.03 970 SER B O 1
ATOM 5719 N N . ALA B 2 689 ? 23.037 28.070 4.735 1.00 17.82 971 ALA B N 1
ATOM 5720 C CA . ALA B 2 689 ? 21.622 28.479 5.021 1.00 18.98 971 ALA B CA 1
ATOM 5721 C C . ALA B 2 689 ? 21.396 29.988 4.860 1.00 20.74 971 ALA B C 1
ATOM 5722 O O . ALA B 2 689 ? 20.330 30.436 4.423 1.00 18.77 971 ALA B O 1
ATOM 5724 N N . SER B 2 690 ? 22.424 30.774 5.186 1.00 18.78 972 SER B N 1
ATOM 5725 C CA . SER B 2 690 ? 22.306 32.238 5.240 1.00 20.40 972 SER B CA 1
ATOM 5726 C C . SER B 2 690 ? 22.403 32.812 3.812 1.00 19.59 972 SER B C 1
ATOM 5727 O O . SER B 2 690 ? 22.113 34.002 3.573 1.00 18.65 972 SER B O 1
ATOM 5730 N N . ASP B 2 691 ? 22.733 31.952 2.808 1.00 15.72 973 ASP B N 1
ATOM 5731 C CA . ASP B 2 691 ? 22.818 32.408 1.454 1.00 16.11 973 ASP B CA 1
ATOM 5732 C C . ASP B 2 691 ? 21.469 32.485 0.689 1.00 15.04 973 ASP B C 1
ATOM 5733 O O . ASP B 2 691 ? 21.417 33.017 -0.429 1.00 16.88 973 ASP B O 1
ATOM 5738 N N . VAL B 2 692 ? 20.414 31.954 1.279 1.00 15.65 974 VAL B N 1
ATOM 5739 C CA . VAL B 2 692 ? 19.103 31.944 0.668 1.00 16.93 974 VAL B CA 1
ATOM 5740 C C . VAL B 2 692 ? 18.048 32.277 1.738 1.00 17.61 974 VAL B C 1
ATOM 5741 O O . VAL B 2 692 ? 18.074 31.648 2.841 1.00 18.26 974 VAL B O 1
ATOM 5745 N N . THR B 2 693 ? 17.059 33.120 1.398 1.00 15.65 975 THR B N 1
ATOM 5746 C CA . THR B 2 693 ? 15.928 33.289 2.320 1.00 18.93 975 THR B CA 1
ATOM 5747 C C . THR B 2 693 ? 14.653 32.824 1.656 1.00 18.01 975 THR B C 1
ATOM 5748 O O . THR B 2 693 ? 14.402 33.132 0.469 1.00 23.01 975 THR B O 1
ATOM 5752 N N . VAL B 2 694 ? 13.841 32.077 2.377 1.00 17.39 976 VAL B N 1
ATOM 5753 C CA . VAL B 2 694 ? 12.606 31.534 1.844 1.00 17.12 976 VAL B CA 1
ATOM 5754 C C . VAL B 2 694 ? 11.464 32.062 2.738 1.00 18.75 976 VAL B C 1
ATOM 5755 O O . VAL B 2 694 ? 11.524 31.890 3.930 1.00 15.87 976 VAL B O 1
ATOM 5759 N N . SER B 2 695 ? 10.410 32.637 2.151 1.00 17.31 977 SER B N 1
ATOM 5760 C CA . SER B 2 695 ? 9.251 33.027 2.947 1.00 20.35 977 SER B CA 1
ATOM 5761 C C . SER B 2 695 ? 8.009 32.352 2.340 1.00 20.24 977 SER B C 1
ATOM 5762 O O . SER B 2 695 ? 7.955 32.054 1.118 1.00 17.93 977 SER B O 1
ATOM 5765 N N . GLY B 2 696 ? 7.053 32.081 3.216 1.00 19.22 978 GLY B N 1
ATOM 5766 C CA . GLY B 2 696 ? 5.760 31.604 2.853 1.00 22.31 978 GLY B CA 1
ATOM 5767 C C . GLY B 2 696 ? 5.606 30.143 3.205 1.00 24.15 978 GLY B C 1
ATOM 5768 O O . GLY B 2 696 ? 4.528 29.642 3.029 1.00 24.68 978 GLY B O 1
ATOM 5769 N N . ILE B 2 697 ? 6.639 29.443 3.714 1.00 21.14 979 ILE B N 1
ATOM 5770 C CA . ILE B 2 697 ? 6.459 28.024 4.057 1.00 22.51 979 ILE B CA 1
ATOM 5771 C C . ILE B 2 697 ? 5.591 28.051 5.313 1.00 22.49 979 ILE B C 1
ATOM 5772 O O . ILE B 2 697 ? 5.867 28.837 6.185 1.00 20.92 979 ILE B O 1
ATOM 5777 N N . PRO B 2 698 ? 4.545 27.220 5.418 1.00 21.81 980 PRO B N 1
ATOM 5778 C CA . PRO B 2 698 ? 3.624 27.361 6.607 1.00 22.91 980 PRO B CA 1
ATOM 5779 C C . PRO B 2 698 ? 4.276 27.148 7.943 1.00 24.16 980 PRO B C 1
ATOM 5780 O O . PRO B 2 698 ? 5.282 26.469 8.039 1.00 22.22 980 PRO B O 1
ATOM 5784 N N . ALA B 2 699 ? 3.680 27.717 8.988 1.00 26.60 981 ALA B N 1
ATOM 5785 C CA . ALA B 2 699 ? 4.278 27.742 10.308 1.00 27.34 981 ALA B CA 1
ATOM 5786 C C . ALA B 2 699 ? 4.353 26.293 10.793 1.00 25.91 981 ALA B C 1
ATOM 5787 O O . ALA B 2 699 ? 3.410 25.468 10.555 1.00 20.81 981 ALA B O 1
ATOM 5789 N N . GLY B 2 700 ? 5.521 25.949 11.332 1.00 25.41 982 GLY B N 1
ATOM 5790 C CA . GLY B 2 700 ? 5.723 24.623 11.908 1.00 27.31 982 GLY B CA 1
ATOM 5791 C C . GLY B 2 700 ? 6.208 23.618 10.850 1.00 30.41 982 GLY B C 1
ATOM 5792 O O . GLY B 2 700 ? 6.559 22.499 11.247 1.00 32.81 982 GLY B O 1
ATOM 5793 N N . ILE B 2 701 ? 6.294 24.017 9.555 1.00 27.04 983 ILE B N 1
ATOM 5794 C CA . ILE B 2 701 ? 6.853 23.173 8.540 1.00 24.27 983 ILE B CA 1
ATOM 5795 C C . ILE B 2 701 ? 8.326 23.557 8.361 1.00 24.42 983 ILE B C 1
ATOM 5796 O O . ILE B 2 701 ? 8.656 24.699 8.137 1.00 26.62 983 ILE B O 1
ATOM 5801 N N . THR B 2 702 ? 9.219 22.598 8.537 1.00 23.67 984 THR B N 1
ATOM 5802 C CA . THR B 2 702 ? 10.663 22.908 8.399 1.00 24.92 984 THR B CA 1
ATOM 5803 C C . THR B 2 702 ? 11.166 22.736 6.940 1.00 19.24 984 THR B C 1
ATOM 5804 O O . THR B 2 702 ? 10.549 22.081 6.125 1.00 23.03 984 THR B O 1
ATOM 5808 N N . TYR B 2 703 ? 12.237 23.424 6.610 1.00 19.41 985 TYR B N 1
ATOM 5809 C CA . TYR B 2 703 ? 12.791 23.307 5.284 1.00 18.51 985 TYR B CA 1
ATOM 5810 C C . TYR B 2 703 ? 14.273 23.545 5.425 1.00 17.84 985 TYR B C 1
ATOM 5811 O O . TYR B 2 703 ? 14.726 24.168 6.379 1.00 18.58 985 TYR B O 1
ATOM 5820 N N . THR B 2 704 ? 15.012 23.114 4.420 1.00 17.58 986 THR B N 1
ATOM 5821 C CA . THR B 2 704 ? 16.470 23.441 4.317 1.00 17.73 986 THR B CA 1
ATOM 5822 C C . THR B 2 704 ? 16.759 23.907 2.885 1.00 18.88 986 THR B C 1
ATOM 5823 O O . THR B 2 704 ? 15.894 23.692 1.956 1.00 21.69 986 THR B O 1
ATOM 5827 N N . VAL B 2 705 ? 17.880 24.610 2.668 1.00 18.02 987 VAL B N 1
ATOM 5828 C CA . VAL B 2 705 ? 18.262 24.991 1.336 1.00 18.39 987 VAL B CA 1
ATOM 5829 C C . VAL B 2 705 ? 19.633 24.352 1.061 1.00 20.79 987 VAL B C 1
ATOM 5830 O O . VAL B 2 705 ? 20.401 24.192 1.981 1.00 20.20 987 VAL B O 1
ATOM 5834 N N . ALA B 2 706 ? 19.894 23.972 -0.191 1.00 19.81 988 ALA B N 1
ATOM 5835 C CA . ALA B 2 706 ? 21.142 23.354 -0.589 1.00 18.48 988 ALA B CA 1
ATOM 5836 C C . ALA B 2 706 ? 21.253 23.572 -2.090 1.00 18.53 988 ALA B C 1
ATOM 5837 O O . ALA B 2 706 ? 20.321 24.113 -2.781 1.00 17.73 988 ALA B O 1
ATOM 5839 N N . ASN B 2 707 ? 22.389 23.167 -2.615 1.00 15.91 989 ASN B N 1
ATOM 5840 C CA . ASN B 2 707 ? 22.586 23.143 -4.070 1.00 16.07 989 ASN B CA 1
ATOM 5841 C C . ASN B 2 707 ? 21.832 21.931 -4.566 1.00 15.71 989 ASN B C 1
ATOM 5842 O O . ASN B 2 707 ? 22.041 20.844 -4.062 1.00 15.66 989 ASN B O 1
ATOM 5847 N N . ALA B 2 708 ? 21.074 22.094 -5.632 1.00 15.43 990 ALA B N 1
ATOM 5848 C CA . ALA B 2 708 ? 20.306 20.954 -6.197 1.00 15.70 990 ALA B CA 1
ATOM 5849 C C . ALA B 2 708 ? 21.193 19.900 -6.855 1.00 17.86 990 ALA B C 1
ATOM 5850 O O . ALA B 2 708 ? 21.962 20.233 -7.698 1.00 14.09 990 ALA B O 1
ATOM 5852 N N . ALA B 2 709 ? 21.062 18.649 -6.480 1.00 18.03 991 ALA B N 1
ATOM 5853 C CA . ALA B 2 709 ? 21.708 17.546 -7.179 1.00 17.72 991 ALA B CA 1
ATOM 5854 C C . ALA B 2 709 ? 21.347 17.528 -8.646 1.00 18.19 991 ALA B C 1
ATOM 5855 O O . ALA B 2 709 ? 20.227 17.863 -9.031 1.00 18.16 991 ALA B O 1
ATOM 5857 N N . ASP B 2 710 ? 22.274 17.099 -9.492 1.00 17.92 992 ASP B N 1
ATOM 5858 C CA . ASP B 2 710 ? 22.069 16.995 -10.929 1.00 16.90 992 ASP B CA 1
ATOM 5859 C C . ASP B 2 710 ? 21.779 18.296 -11.645 1.00 16.94 992 ASP B C 1
ATOM 5860 O O . ASP B 2 710 ? 21.238 18.285 -12.742 1.00 16.95 992 ASP B O 1
ATOM 5865 N N . HIS B 2 711 ? 22.114 19.406 -11.023 1.00 16.48 993 HIS B N 1
ATOM 5866 C CA . HIS B 2 711 ? 22.116 20.697 -11.674 1.00 15.08 993 HIS B CA 1
ATOM 5867 C C . HIS B 2 711 ? 23.470 21.372 -11.421 1.00 13.75 993 HIS B C 1
ATOM 5868 O O . HIS B 2 711 ? 24.042 21.278 -10.331 1.00 12.74 993 HIS B O 1
ATOM 5875 N N . ARG B 2 712 ? 23.896 22.154 -12.394 1.00 13.12 994 ARG B N 1
ATOM 5876 C CA . ARG B 2 712 ? 25.159 22.832 -12.276 1.00 14.72 994 ARG B CA 1
ATOM 5877 C C . ARG B 2 712 ? 25.090 24.062 -11.391 1.00 13.66 994 ARG B C 1
ATOM 5878 O O . ARG B 2 712 ? 26.127 24.467 -10.805 1.00 13.07 994 ARG B O 1
ATOM 5886 N N . ASN B 2 713 ? 23.923 24.692 -11.309 1.00 12.27 995 ASN B N 1
ATOM 5887 C CA . ASN B 2 713 ? 23.857 26.039 -10.659 1.00 11.79 995 ASN B CA 1
ATOM 5888 C C . ASN B 2 713 ? 22.438 26.378 -10.209 1.00 13.04 995 ASN B C 1
ATOM 5889 O O . ASN B 2 713 ? 21.848 27.330 -10.705 1.00 13.35 995 ASN B O 1
ATOM 5894 N N . ALA B 2 714 ? 21.868 25.558 -9.331 1.00 14.24 996 ALA B N 1
ATOM 5895 C CA . ALA B 2 714 ? 20.468 25.706 -8.921 1.00 14.49 996 ALA B CA 1
ATOM 5896 C C . ALA B 2 714 ? 20.332 25.504 -7.438 1.00 14.19 996 ALA B C 1
ATOM 5897 O O . ALA B 2 714 ? 20.965 24.662 -6.877 1.00 14.87 996 ALA B O 1
ATOM 5899 N N . VAL B 2 715 ? 19.467 26.271 -6.816 1.00 14.84 997 VAL B N 1
ATOM 5900 C CA . VAL B 2 715 ? 19.098 26.108 -5.463 1.00 15.62 997 VAL B CA 1
ATOM 5901 C C . VAL B 2 715 ? 17.991 25.106 -5.342 1.00 15.56 997 VAL B C 1
ATOM 5902 O O . VAL B 2 715 ? 17.053 25.154 -6.108 1.00 17.65 997 VAL B O 1
ATOM 5906 N N . ALA B 2 716 ? 18.101 24.233 -4.348 1.00 16.01 998 ALA B N 1
ATOM 5907 C CA . ALA B 2 716 ? 17.053 23.354 -3.881 1.00 15.36 998 ALA B CA 1
ATOM 5908 C C . ALA B 2 716 ? 16.550 23.846 -2.563 1.00 15.69 998 ALA B C 1
ATOM 5909 O O . ALA B 2 716 ? 17.350 24.184 -1.664 1.00 15.24 998 ALA B O 1
ATOM 5911 N N . VAL B 2 717 ? 15.220 23.919 -2.446 1.00 15.87 999 VAL B N 1
ATOM 5912 C CA . VAL B 2 717 ? 14.577 24.188 -1.187 1.00 15.25 999 VAL B CA 1
ATOM 5913 C C . VAL B 2 717 ? 13.877 22.944 -0.832 1.00 15.28 999 VAL B C 1
ATOM 5914 O O . VAL B 2 717 ? 12.874 22.627 -1.470 1.00 16.94 999 VAL B O 1
ATOM 5918 N N . TYR B 2 718 ? 14.334 22.225 0.197 1.00 15.78 1000 TYR B N 1
ATOM 5919 C CA . TYR B 2 718 ? 13.723 20.945 0.605 1.00 18.33 1000 TYR B CA 1
ATOM 5920 C C . TYR B 2 718 ? 12.640 21.256 1.660 1.00 20.24 1000 TYR B C 1
ATOM 5921 O O . TYR B 2 718 ? 12.941 21.794 2.743 1.00 22.57 1000 TYR B O 1
ATOM 5930 N N . VAL B 2 719 ? 11.372 21.052 1.300 1.00 21.31 1001 VAL B N 1
ATOM 5931 C CA . VAL B 2 719 ? 10.256 21.243 2.247 1.00 20.14 1001 VAL B CA 1
ATOM 5932 C C . VAL B 2 719 ? 10.071 19.886 2.920 1.00 19.25 1001 VAL B C 1
ATOM 5933 O O . VAL B 2 719 ? 9.801 18.866 2.280 1.00 20.87 1001 VAL B O 1
ATOM 5937 N N . ASN B 2 720 ? 10.197 19.874 4.209 1.00 22.72 1002 ASN B N 1
ATOM 5938 C CA . ASN B 2 720 ? 10.034 18.644 5.000 1.00 23.42 1002 ASN B CA 1
ATOM 5939 C C . ASN B 2 720 ? 8.692 18.069 5.021 1.00 28.17 1002 ASN B C 1
ATOM 5940 O O . ASN B 2 720 ? 8.511 16.823 5.135 1.00 27.57 1002 ASN B O 1
ATOM 5945 N N . GLY B 2 721 ? 7.668 18.896 4.945 1.00 25.82 1003 GLY B N 1
ATOM 5946 C CA . GLY B 2 721 ? 6.392 18.195 5.024 1.00 33.45 1003 GLY B CA 1
ATOM 5947 C C . GLY B 2 721 ? 5.920 18.103 6.484 1.00 33.92 1003 GLY B C 1
ATOM 5948 O O . GLY B 2 721 ? 6.736 18.170 7.462 1.00 32.04 1003 GLY B O 1
ATOM 5949 N N . GLY B 2 722 ? 4.605 18.007 6.612 1.00 25.61 1004 GLY B N 1
ATOM 5950 C CA . GLY B 2 722 ? 4.012 17.990 7.916 1.00 28.07 1004 GLY B CA 1
ATOM 5951 C C . GLY B 2 722 ? 2.574 18.492 7.805 1.00 24.80 1004 GLY B C 1
ATOM 5952 O O . GLY B 2 722 ? 1.977 18.426 6.724 1.00 22.84 1004 GLY B O 1
ATOM 5953 N N . THR B 2 723 ? 2.046 18.932 8.936 1.00 24.15 1005 THR B N 1
ATOM 5954 C CA . THR B 2 723 ? 0.610 19.194 9.092 1.00 25.53 1005 THR B CA 1
ATOM 5955 C C . THR B 2 723 ? 0.473 20.690 9.208 1.00 23.60 1005 THR B C 1
ATOM 5956 O O . THR B 2 723 ? 1.036 21.287 10.079 1.00 21.60 1005 THR B O 1
ATOM 5960 N N . VAL B 2 724 ? -0.202 21.291 8.245 1.00 20.32 1006 VAL B N 1
ATOM 5961 C CA . VAL B 2 724 ? -0.415 22.730 8.275 1.00 19.56 1006 VAL B CA 1
ATOM 5962 C C . VAL B 2 724 ? -1.557 22.950 9.281 1.00 19.43 1006 VAL B C 1
ATOM 5963 O O . VAL B 2 724 ? -2.492 22.122 9.334 1.00 21.57 1006 VAL B O 1
ATOM 5967 N N . ALA B 2 725 ? -1.534 24.079 9.972 1.00 22.21 1007 ALA B N 1
ATOM 5968 C CA . ALA B 2 725 ? -2.365 24.351 11.156 1.00 23.79 1007 ALA B CA 1
ATOM 5969 C C . ALA B 2 725 ? -3.880 24.469 10.820 1.00 23.80 1007 ALA B C 1
ATOM 5970 O O . ALA B 2 725 ? -4.702 24.078 11.615 1.00 26.89 1007 ALA B O 1
ATOM 5972 N N . SER B 2 726 ? -4.210 24.928 9.621 1.00 22.85 1008 SER B N 1
ATOM 5973 C CA . SER B 2 726 ? -5.596 25.069 9.179 1.00 22.86 1008 SER B CA 1
ATOM 5974 C C . SER B 2 726 ? -5.676 24.669 7.699 1.00 22.81 1008 SER B C 1
ATOM 5975 O O . SER B 2 726 ? -4.596 24.545 6.990 1.00 20.95 1008 SER B O 1
ATOM 5978 N N . ASN B 2 727 ? -6.892 24.463 7.216 1.00 20.81 1009 ASN B N 1
ATOM 5979 C CA . ASN B 2 727 ? -7.085 23.904 5.904 1.00 19.86 1009 ASN B CA 1
ATOM 5980 C C . ASN B 2 727 ? -6.478 24.820 4.831 1.00 20.79 1009 ASN B C 1
ATOM 5981 O O . ASN B 2 727 ? -6.620 26.053 4.920 1.00 20.42 1009 ASN B O 1
ATOM 5986 N N . VAL B 2 728 ? -5.906 24.208 3.778 1.00 17.33 1010 VAL B N 1
ATOM 5987 C CA . VAL B 2 728 ? -5.315 24.972 2.700 1.00 19.22 1010 VAL B CA 1
ATOM 5988 C C . VAL B 2 728 ? -6.253 24.817 1.513 1.00 18.67 1010 VAL B C 1
ATOM 5989 O O . VAL B 2 728 ? -6.342 23.744 0.937 1.00 18.95 1010 VAL B O 1
ATOM 5993 N N . TYR B 2 729 ? -7.003 25.884 1.210 1.00 18.53 1011 TYR B N 1
ATOM 5994 C CA . TYR B 2 729 ? -7.998 25.941 0.091 1.00 18.65 1011 TYR B CA 1
ATOM 5995 C C . TYR B 2 729 ? -7.440 26.562 -1.146 1.00 16.66 1011 TYR B C 1
ATOM 5996 O O . TYR B 2 729 ? -7.997 26.394 -2.235 1.00 16.79 1011 TYR B O 1
ATOM 6005 N N . ASP B 2 730 ? -6.459 27.421 -1.008 1.00 16.94 1012 ASP B N 1
ATOM 6006 C CA . ASP B 2 730 ? -5.886 28.099 -2.173 1.00 18.13 1012 ASP B CA 1
ATOM 6007 C C . ASP B 2 730 ? -4.357 27.961 -2.204 1.00 15.71 1012 ASP B C 1
ATOM 6008 O O . ASP B 2 730 ? -3.795 27.662 -1.225 1.00 16.86 1012 ASP B O 1
ATOM 6013 N N . PRO B 2 731 ? -3.723 28.293 -3.312 1.00 14.51 1013 PRO B N 1
ATOM 6014 C CA . PRO B 2 731 ? -2.256 28.121 -3.350 1.00 14.45 1013 PRO B CA 1
ATOM 6015 C C . PRO B 2 731 ? -1.571 29.073 -2.353 1.00 15.68 1013 PRO B C 1
ATOM 6016 O O . PRO B 2 731 ? -2.112 30.126 -2.060 1.00 16.64 1013 PRO B O 1
ATOM 6020 N N . ILE B 2 732 ? -0.407 28.676 -1.871 1.00 15.05 1014 ILE B N 1
ATOM 6021 C CA . ILE B 2 732 ? 0.449 29.456 -1.042 1.00 15.08 1014 ILE B CA 1
ATOM 6022 C C . ILE B 2 732 ? 1.645 29.907 -1.875 1.00 15.07 1014 ILE B C 1
ATOM 6023 O O . ILE B 2 732 ? 2.350 29.061 -2.498 1.00 12.74 1014 ILE B O 1
ATOM 6028 N N . ASP B 2 733 ? 1.876 31.226 -1.928 1.00 13.73 1015 ASP B N 1
ATOM 6029 C CA . ASP B 2 733 ? 3.014 31.752 -2.653 1.00 15.05 1015 ASP B CA 1
ATOM 6030 C C . ASP B 2 733 ? 4.276 31.621 -1.793 1.00 15.84 1015 ASP B C 1
ATOM 6031 O O . ASP B 2 733 ? 4.315 32.068 -0.673 1.00 17.46 1015 ASP B O 1
ATOM 6036 N N . VAL B 2 734 ? 5.303 30.987 -2.324 1.00 15.43 1016 VAL B N 1
ATOM 6037 C CA . VAL B 2 734 ? 6.597 30.824 -1.662 1.00 14.37 1016 VAL B CA 1
ATOM 6038 C C . VAL B 2 734 ? 7.644 31.684 -2.398 1.00 14.23 1016 VAL B C 1
ATOM 6039 O O . VAL B 2 734 ? 7.676 31.657 -3.610 1.00 14.90 1016 VAL B O 1
ATOM 6043 N N . ARG B 2 735 ? 8.420 32.509 -1.693 1.00 14.47 1017 ARG B N 1
ATOM 6044 C CA . ARG B 2 735 ? 9.313 33.440 -2.335 1.00 16.91 1017 ARG B CA 1
ATOM 6045 C C . ARG B 2 735 ? 10.753 33.098 -1.866 1.00 16.72 1017 ARG B C 1
ATOM 6046 O O . ARG B 2 735 ? 10.988 32.969 -0.685 1.00 16.64 1017 ARG B O 1
ATOM 6054 N N . VAL B 2 736 ? 11.698 33.046 -2.808 1.00 18.07 1018 VAL B N 1
ATOM 6055 C CA . VAL B 2 736 ? 13.071 32.595 -2.577 1.00 16.41 1018 VAL B CA 1
ATOM 6056 C C . VAL B 2 736 ? 14.013 33.691 -3.008 1.00 16.12 1018 VAL B C 1
ATOM 6057 O O . VAL B 2 736 ? 14.019 34.089 -4.151 1.00 16.09 1018 VAL B O 1
ATOM 6061 N N . VAL B 2 737 ? 14.785 34.238 -2.079 1.00 16.33 1019 VAL B N 1
ATOM 6062 C CA . VAL B 2 737 ? 15.762 35.215 -2.506 1.00 16.74 1019 VAL B CA 1
ATOM 6063 C C . VAL B 2 737 ? 17.146 34.535 -2.416 1.00 17.01 1019 VAL B C 1
ATOM 6064 O O . VAL B 2 737 ? 17.453 33.948 -1.402 1.00 16.73 1019 VAL B O 1
ATOM 6068 N N . VAL B 2 738 ? 17.929 34.646 -3.488 1.00 17.67 1020 VAL B N 1
ATOM 6069 C CA . VAL B 2 738 ? 19.290 34.157 -3.527 1.00 17.65 1020 VAL B CA 1
ATOM 6070 C C . VAL B 2 738 ? 20.218 35.312 -3.223 1.00 16.84 1020 VAL B C 1
ATOM 6071 O O . VAL B 2 738 ? 20.312 36.285 -3.998 1.00 16.79 1020 VAL B O 1
ATOM 6075 N N . LYS B 2 739 ? 20.878 35.223 -2.088 1.00 17.20 1021 LYS B N 1
ATOM 6076 C CA . LYS B 2 739 ? 21.632 36.388 -1.611 1.00 20.68 1021 LYS B CA 1
ATOM 6077 C C . LYS B 2 739 ? 22.920 36.525 -2.362 1.00 20.64 1021 LYS B C 1
ATOM 6078 O O . LYS B 2 739 ? 23.423 35.529 -2.930 1.00 18.40 1021 LYS B O 1
ATOM 6084 N N . ALA B 2 740 ? 23.466 37.762 -2.349 1.00 21.78 1022 ALA B N 1
ATOM 6085 C CA . ALA B 2 740 ? 24.788 38.073 -2.892 1.00 19.94 1022 ALA B CA 1
ATOM 6086 C C . ALA B 2 740 ? 25.843 37.092 -2.343 1.00 17.93 1022 ALA B C 1
ATOM 6087 O O . ALA B 2 740 ? 26.756 36.702 -3.046 1.00 21.22 1022 ALA B O 1
ATOM 6089 N N . SER B 2 741 ? 25.726 36.713 -1.105 1.00 17.98 1023 SER B N 1
ATOM 6090 C CA . SER B 2 741 ? 26.705 35.819 -0.468 1.00 17.97 1023 SER B CA 1
ATOM 6091 C C . SER B 2 741 ? 26.680 34.395 -1.046 1.00 17.26 1023 SER B C 1
ATOM 6092 O O . SER B 2 741 ? 27.607 33.636 -0.806 1.00 13.76 1023 SER B O 1
ATOM 6095 N N . ALA B 2 742 ? 25.641 34.035 -1.819 1.00 16.90 1024 ALA B N 1
ATOM 6096 C CA . ALA B 2 742 ? 25.532 32.658 -2.378 1.00 16.36 1024 ALA B CA 1
ATOM 6097 C C . ALA B 2 742 ? 26.454 32.399 -3.518 1.00 17.45 1024 ALA B C 1
ATOM 6098 O O . ALA B 2 742 ? 26.725 31.247 -3.790 1.00 16.78 1024 ALA B O 1
ATOM 6100 N N . VAL B 2 743 ? 26.901 33.449 -4.222 1.00 16.14 1025 VAL B N 1
ATOM 6101 C CA . VAL B 2 743 ? 27.565 33.260 -5.520 1.00 17.01 1025 VAL B CA 1
ATOM 6102 C C . VAL B 2 743 ? 29.078 33.537 -5.400 1.00 17.68 1025 VAL B C 1
ATOM 6103 O O . VAL B 2 743 ? 29.541 34.127 -4.446 1.00 15.97 1025 VAL B O 1
ATOM 6107 N N . LEU B 2 744 ? 29.776 33.129 -6.434 1.00 17.34 1026 LEU B N 1
ATOM 6108 C CA . LEU B 2 744 ? 31.202 33.155 -6.573 1.00 17.41 1026 LEU B CA 1
ATOM 6109 C C . LEU B 2 744 ? 31.644 34.523 -7.061 1.00 16.95 1026 LEU B C 1
ATOM 6110 O O . LEU B 2 744 ? 32.729 34.925 -6.777 1.00 19.66 1026 LEU B O 1
ATOM 6115 N N . GLU B 2 745 ? 30.840 35.162 -7.882 1.00 15.65 1027 GLU B N 1
ATOM 6116 C CA . GLU B 2 745 ? 31.150 36.449 -8.399 1.00 17.74 1027 GLU B CA 1
ATOM 6117 C C . GLU B 2 745 ? 31.198 37.441 -7.250 1.00 19.23 1027 GLU B C 1
ATOM 6118 O O . GLU B 2 745 ? 30.487 37.304 -6.254 1.00 25.69 1027 GLU B O 1
ATOM 6124 N N . ALA B 2 746 ? 31.971 38.462 -7.403 1.00 22.26 1028 ALA B N 1
ATOM 6125 C CA . ALA B 2 746 ? 32.339 39.376 -6.286 1.00 24.13 1028 ALA B CA 1
ATOM 6126 C C . ALA B 2 746 ? 31.286 40.402 -5.909 1.00 27.75 1028 ALA B C 1
ATOM 6127 O O . ALA B 2 746 ? 31.036 40.594 -4.729 1.00 40.06 1028 ALA B O 1
ATOM 6129 N N . ASN B 2 747 ? 30.700 41.132 -6.824 1.00 26.15 1029 ASN B N 1
ATOM 6130 C CA . ASN B 2 747 ? 29.900 42.273 -6.252 1.00 33.07 1029 ASN B CA 1
ATOM 6131 C C . ASN B 2 747 ? 28.447 42.284 -6.744 1.00 29.88 1029 ASN B C 1
ATOM 6132 O O . ASN B 2 747 ? 27.884 43.324 -7.022 1.00 31.14 1029 ASN B O 1
ATOM 6137 N N . MET B 2 748 ? 27.833 41.113 -6.794 1.00 27.48 1030 MET B N 1
ATOM 6138 C CA . MET B 2 748 ? 26.426 41.040 -7.178 1.00 24.74 1030 MET B CA 1
ATOM 6139 C C . MET B 2 748 ? 25.491 41.412 -6.042 1.00 24.53 1030 MET B C 1
ATOM 6140 O O . MET B 2 748 ? 25.879 41.468 -4.892 1.00 29.55 1030 MET B O 1
ATOM 6145 N N . THR B 2 749 ? 24.253 41.738 -6.370 1.00 23.14 1031 THR B N 1
ATOM 6146 C CA . THR B 2 749 ? 23.255 42.013 -5.371 1.00 23.50 1031 THR B CA 1
ATOM 6147 C C . THR B 2 749 ? 22.204 40.889 -5.343 1.00 21.29 1031 THR B C 1
ATOM 6148 O O . THR B 2 749 ? 22.141 40.082 -6.235 1.00 18.33 1031 THR B O 1
ATOM 6152 N N . ASP B 2 750 ? 21.440 40.846 -4.274 1.00 21.43 1032 ASP B N 1
ATOM 6153 C CA . ASP B 2 750 ? 20.417 39.789 -4.050 1.00 23.83 1032 ASP B CA 1
ATOM 6154 C C . ASP B 2 750 ? 19.498 39.627 -5.240 1.00 20.37 1032 ASP B C 1
ATOM 6155 O O . ASP B 2 750 ? 19.221 40.563 -5.931 1.00 20.68 1032 ASP B O 1
ATOM 6160 N N . SER B 2 751 ? 19.056 38.432 -5.520 1.00 18.35 1033 SER B N 1
ATOM 6161 C CA . SER B 2 751 ? 18.071 38.251 -6.589 1.00 17.43 1033 SER B CA 1
ATOM 6162 C C . SER B 2 751 ? 16.736 38.848 -6.111 1.00 17.79 1033 SER B C 1
ATOM 6163 O O . SER B 2 751 ? 16.518 39.056 -4.936 1.00 17.63 1033 SER B O 1
ATOM 6166 N N . ALA B 2 752 ? 15.852 39.092 -7.058 1.00 19.35 1034 ALA B N 1
ATOM 6167 C CA . ALA B 2 752 ? 14.493 39.414 -6.728 1.00 19.48 1034 ALA B CA 1
ATOM 6168 C C . ALA B 2 752 ? 13.894 38.173 -6.130 1.00 18.43 1034 ALA B C 1
ATOM 6169 O O . ALA B 2 752 ? 14.445 37.048 -6.343 1.00 20.30 1034 ALA B O 1
ATOM 6171 N N . PRO B 2 753 ? 12.822 38.329 -5.346 1.00 19.25 1035 PRO B N 1
ATOM 6172 C CA . PRO B 2 753 ? 12.173 37.184 -4.715 1.00 19.38 1035 PRO B CA 1
ATOM 6173 C C . PRO B 2 753 ? 11.451 36.315 -5.742 1.00 17.41 1035 PRO B C 1
ATOM 6174 O O . PRO B 2 753 ? 10.474 36.693 -6.352 1.00 18.92 1035 PRO B O 1
ATOM 6178 N N . ALA B 2 754 ? 11.976 35.138 -5.933 1.00 15.38 1036 ALA B N 1
ATOM 6179 C CA . ALA B 2 754 ? 11.423 34.224 -6.946 1.00 14.87 1036 ALA B CA 1
ATOM 6180 C C . ALA B 2 754 ? 10.209 33.541 -6.387 1.00 13.28 1036 ALA B C 1
ATOM 6181 O O . ALA B 2 754 ? 10.289 32.966 -5.344 1.00 15.02 1036 ALA B O 1
ATOM 6183 N N . SER B 2 755 ? 9.133 33.512 -7.147 1.00 13.67 1037 SER B N 1
ATOM 6184 C CA . SER B 2 755 ? 7.909 32.836 -6.780 1.00 12.03 1037 SER B CA 1
ATOM 6185 C C . SER B 2 755 ? 7.829 31.342 -7.229 1.00 12.37 1037 SER B C 1
ATOM 6186 O O . SER B 2 755 ? 8.020 31.015 -8.394 1.00 12.13 1037 SER B O 1
ATOM 6189 N N . VAL B 2 756 ? 7.552 30.466 -6.272 1.00 13.20 1038 VAL B N 1
ATOM 6190 C CA . VAL B 2 756 ? 7.157 29.078 -6.513 1.00 13.56 1038 VAL B CA 1
ATOM 6191 C C . VAL B 2 756 ? 5.877 28.851 -5.607 1.00 14.76 1038 VAL B C 1
ATOM 6192 O O . VAL B 2 756 ? 5.411 29.820 -4.930 1.00 15.04 1038 VAL B O 1
ATOM 6196 N N . THR B 2 757 ? 5.319 27.656 -5.675 1.00 13.67 1039 THR B N 1
ATOM 6197 C CA . THR B 2 757 ? 3.966 27.380 -5.234 1.00 14.63 1039 THR B CA 1
ATOM 6198 C C . THR B 2 757 ? 3.802 26.100 -4.440 1.00 16.10 1039 THR B C 1
ATOM 6199 O O . THR B 2 757 ? 4.220 25.031 -4.890 1.00 15.29 1039 THR B O 1
ATOM 6203 N N . ILE B 2 758 ? 3.126 26.241 -3.290 1.00 15.40 1040 ILE B N 1
ATOM 6204 C CA . ILE B 2 758 ? 2.405 25.147 -2.660 1.00 14.88 1040 ILE B CA 1
ATOM 6205 C C . ILE B 2 758 ? 0.988 25.105 -3.167 1.00 16.05 1040 ILE B C 1
ATOM 6206 O O . ILE B 2 758 ? 0.230 26.031 -2.863 1.00 13.22 1040 ILE B O 1
ATOM 6211 N N . MET B 2 759 ? 0.626 24.046 -3.917 1.00 15.47 1041 MET B N 1
ATOM 6212 C CA . MET B 2 759 ? -0.688 23.890 -4.509 1.00 15.31 1041 MET B CA 1
ATOM 6213 C C . MET B 2 759 ? -1.628 23.206 -3.539 1.00 14.81 1041 MET B C 1
ATOM 6214 O O . MET B 2 759 ? -1.238 22.274 -2.774 1.00 13.74 1041 MET B O 1
ATOM 6219 N N . PRO B 2 760 ? -2.855 23.708 -3.437 1.00 14.33 1042 PRO B N 1
ATOM 6220 C CA . PRO B 2 760 ? -3.877 22.971 -2.609 1.00 14.66 1042 PRO B CA 1
ATOM 6221 C C . PRO B 2 760 ? -4.263 21.615 -3.268 1.00 14.02 1042 PRO B C 1
ATOM 6222 O O . PRO B 2 760 ? -3.913 21.344 -4.413 1.00 13.19 1042 PRO B O 1
ATOM 6226 N N . LYS B 2 761 ? -4.945 20.746 -2.527 1.00 15.60 1043 LYS B N 1
ATOM 6227 C CA . LYS B 2 761 ? -4.993 19.346 -2.796 1.00 19.12 1043 LYS B CA 1
ATOM 6228 C C . LYS B 2 761 ? -5.668 19.004 -4.103 1.00 21.90 1043 LYS B C 1
ATOM 6229 O O . LYS B 2 761 ? -5.344 17.964 -4.641 1.00 22.09 1043 LYS B O 1
ATOM 6235 N N . PHE B 2 762 ? -6.530 19.881 -4.665 1.00 20.67 1044 PHE B N 1
ATOM 6236 C CA . PHE B 2 762 ? -7.143 19.553 -5.930 1.00 20.14 1044 PHE B CA 1
ATOM 6237 C C . PHE B 2 762 ? -6.306 19.913 -7.119 1.00 21.04 1044 PHE B C 1
ATOM 6238 O O . PHE B 2 762 ? -6.691 19.610 -8.250 1.00 17.81 1044 PHE B O 1
ATOM 6246 N N . GLY B 2 763 ? -5.140 20.543 -6.901 1.00 20.58 1045 GLY B N 1
ATOM 6247 C CA . GLY B 2 763 ? -4.242 20.752 -8.015 1.00 18.78 1045 GLY B CA 1
ATOM 6248 C C . GLY B 2 763 ? -4.579 21.931 -8.934 1.00 17.54 1045 GLY B C 1
ATOM 6249 O O . GLY B 2 763 ? -5.188 22.928 -8.508 1.00 17.94 1045 GLY B O 1
ATOM 6250 N N . PRO B 2 764 ? -4.085 21.883 -10.159 1.00 18.29 1046 PRO B N 1
ATOM 6251 C CA . PRO B 2 764 ? -4.188 23.023 -11.056 1.00 19.17 1046 PRO B CA 1
ATOM 6252 C C . PRO B 2 764 ? -5.577 23.190 -11.603 1.00 20.05 1046 PRO B C 1
ATOM 6253 O O . PRO B 2 764 ? -6.308 22.179 -11.639 1.00 18.56 1046 PRO B O 1
ATOM 6257 N N . ILE B 2 765 ? -5.920 24.398 -12.043 1.00 15.57 1047 ILE B N 1
ATOM 6258 C CA . ILE B 2 765 ? -7.181 24.552 -12.730 1.00 17.02 1047 ILE B CA 1
ATOM 6259 C C . ILE B 2 765 ? -7.052 24.211 -14.207 1.00 14.65 1047 ILE B C 1
ATOM 6260 O O . ILE B 2 765 ? -5.924 24.209 -14.795 1.00 16.70 1047 ILE B O 1
ATOM 6265 N N . LEU B 2 766 ? -8.192 23.884 -14.784 1.00 14.47 1048 LEU B N 1
ATOM 6266 C CA . LEU B 2 766 ? -8.353 23.715 -16.174 1.00 14.71 1048 LEU B CA 1
ATOM 6267 C C . LEU B 2 766 ? -9.574 24.512 -16.610 1.00 14.62 1048 LEU B C 1
ATOM 6268 O O . LEU B 2 766 ? -10.755 24.064 -16.386 1.00 13.34 1048 LEU B O 1
ATOM 6273 N N . LEU B 2 767 ? -9.323 25.606 -17.316 1.00 16.33 1049 LEU B N 1
ATOM 6274 C CA . LEU B 2 767 ? -10.386 26.593 -17.634 1.00 16.48 1049 LEU B CA 1
ATOM 6275 C C . LEU B 2 767 ? -10.632 26.603 -19.122 1.00 17.82 1049 LEU B C 1
ATOM 6276 O O . LEU B 2 767 ? -9.698 26.759 -19.892 1.00 16.74 1049 LEU B O 1
ATOM 6281 N N . GLY B 2 768 ? -11.894 26.402 -19.530 1.00 14.65 1050 GLY B N 1
ATOM 6282 C CA . GLY B 2 768 ? -12.270 26.505 -20.888 1.00 14.27 1050 GLY B CA 1
ATOM 6283 C C . GLY B 2 768 ? -13.128 27.703 -21.132 1.00 15.43 1050 GLY B C 1
ATOM 6284 O O . GLY B 2 768 ? -14.083 27.943 -20.366 1.00 18.45 1050 GLY B O 1
ATOM 6285 N N . TYR B 2 769 ? -12.788 28.474 -22.151 1.00 15.15 1051 TYR B N 1
ATOM 6286 C CA . TYR B 2 769 ? -13.698 29.480 -22.657 1.00 17.23 1051 TYR B CA 1
ATOM 6287 C C . TYR B 2 769 ? -14.799 28.784 -23.446 1.00 19.28 1051 TYR B C 1
ATOM 6288 O O . TYR B 2 769 ? -14.505 27.923 -24.277 1.00 20.63 1051 TYR B O 1
ATOM 6297 N N . VAL B 2 770 ? -16.037 29.108 -23.125 1.00 18.65 1052 VAL B N 1
ATOM 6298 C CA . VAL B 2 770 ? -17.237 28.572 -23.753 1.00 21.27 1052 VAL B CA 1
ATOM 6299 C C . VAL B 2 770 ? -17.976 29.753 -24.461 1.00 22.71 1052 VAL B C 1
ATOM 6300 O O . VAL B 2 770 ? -18.417 30.692 -23.836 1.00 21.01 1052 VAL B O 1
ATOM 6304 N N . PRO B 2 771 ? -18.002 29.738 -25.801 1.00 24.10 1053 PRO B N 1
ATOM 6305 C CA . PRO B 2 771 ? -18.540 30.828 -26.564 1.00 21.53 1053 PRO B CA 1
ATOM 6306 C C . PRO B 2 771 ? -20.050 30.825 -26.456 1.00 22.43 1053 PRO B C 1
ATOM 6307 O O . PRO B 2 771 ? -20.705 29.792 -26.627 1.00 21.23 1053 PRO B O 1
ATOM 6311 N N . GLY B 2 772 ? -20.608 31.993 -26.123 1.00 22.86 1054 GLY B N 1
ATOM 6312 C CA . GLY B 2 772 ? -22.028 32.151 -25.964 1.00 20.22 1054 GLY B CA 1
ATOM 6313 C C . GLY B 2 772 ? -22.838 32.247 -27.277 1.00 22.26 1054 GLY B C 1
ATOM 6314 O O . GLY B 2 772 ? -24.061 32.235 -27.239 1.00 24.46 1054 GLY B O 1
ATOM 6315 N N . TRP B 2 773 ? -22.143 32.398 -28.400 1.00 25.60 1055 TRP B N 1
ATOM 6316 C CA . TRP B 2 773 ? -22.726 32.467 -29.718 1.00 26.65 1055 TRP B CA 1
ATOM 6317 C C . TRP B 2 773 ? -22.859 31.082 -30.319 1.00 26.98 1055 TRP B C 1
ATOM 6318 O O . TRP B 2 773 ? -23.246 31.004 -31.451 1.00 30.63 1055 TRP B O 1
ATOM 6329 N N . VAL B 2 774 ? -22.551 30.025 -29.565 1.00 26.98 1056 VAL B N 1
ATOM 6330 C CA . VAL B 2 774 ? -22.905 28.650 -29.843 1.00 25.75 1056 VAL B CA 1
ATOM 6331 C C . VAL B 2 774 ? -24.106 28.340 -28.978 1.00 27.31 1056 VAL B C 1
ATOM 6332 O O . VAL B 2 774 ? -24.106 28.621 -27.792 1.00 26.65 1056 VAL B O 1
ATOM 6336 N N . ASP B 2 775 ? -25.160 27.793 -29.585 1.00 26.94 1057 ASP B N 1
ATOM 6337 C CA . ASP B 2 775 ? -26.339 27.307 -28.882 1.00 26.43 1057 ASP B CA 1
ATOM 6338 C C . ASP B 2 775 ? -26.049 25.924 -28.364 1.00 28.64 1057 ASP B C 1
ATOM 6339 O O . ASP B 2 775 ? -26.280 24.918 -29.069 1.00 27.47 1057 ASP B O 1
ATOM 6344 N N . TRP B 2 776 ? -25.528 25.857 -27.129 1.00 26.63 1058 TRP B N 1
ATOM 6345 C CA . TRP B 2 776 ? -25.012 24.605 -26.595 1.00 26.38 1058 TRP B CA 1
ATOM 6346 C C . TRP B 2 776 ? -26.088 23.538 -26.406 1.00 31.03 1058 TRP B C 1
ATOM 6347 O O . TRP B 2 776 ? -25.830 22.357 -26.658 1.00 29.18 1058 TRP B O 1
ATOM 6358 N N . THR B 2 777 ? -27.253 23.944 -25.929 1.00 33.67 1059 THR B N 1
ATOM 6359 C CA . THR B 2 777 ? -28.387 23.030 -25.771 1.00 34.94 1059 THR B CA 1
ATOM 6360 C C . THR B 2 777 ? -28.623 22.194 -27.055 1.00 35.51 1059 THR B C 1
ATOM 6361 O O . THR B 2 777 ? -28.832 21.006 -26.952 1.00 36.43 1059 THR B O 1
ATOM 6365 N N . ASN B 2 778 ? -28.459 22.799 -28.226 1.00 35.88 1060 ASN B N 1
ATOM 6366 C CA . ASN B 2 778 ? -28.639 22.112 -29.524 1.00 40.07 1060 ASN B CA 1
ATOM 6367 C C . ASN B 2 778 ? -27.412 21.739 -30.296 1.00 42.02 1060 ASN B C 1
ATOM 6368 O O . ASN B 2 778 ? -27.537 21.365 -31.468 1.00 45.99 1060 ASN B O 1
ATOM 6373 N N . SER B 2 779 ? -26.239 21.829 -29.661 1.00 41.64 1061 SER B N 1
ATOM 6374 C CA . SER B 2 779 ? -24.975 21.515 -30.304 1.00 35.14 1061 SER B CA 1
ATOM 6375 C C . SER B 2 779 ? -24.803 20.013 -30.046 1.00 36.07 1061 SER B C 1
ATOM 6376 O O . SER B 2 779 ? -25.032 19.535 -28.935 1.00 37.05 1061 SER B O 1
ATOM 6379 N N . ALA B 2 780 ? -24.436 19.273 -31.084 1.00 34.81 1062 ALA B N 1
ATOM 6380 C CA . ALA B 2 780 ? -24.237 17.854 -30.949 1.00 37.30 1062 ALA B CA 1
ATOM 6381 C C . ALA B 2 780 ? -23.010 17.631 -30.054 1.00 31.70 1062 ALA B C 1
ATOM 6382 O O . ALA B 2 780 ? -23.035 16.781 -29.178 1.00 31.72 1062 ALA B O 1
ATOM 6384 N N . TYR B 2 781 ? -21.997 18.469 -30.196 1.00 35.18 1063 TYR B N 1
ATOM 6385 C CA . TYR B 2 781 ? -20.809 18.430 -29.278 1.00 35.29 1063 TYR B CA 1
ATOM 6386 C C . TYR B 2 781 ? -21.094 19.184 -27.965 1.00 33.22 1063 TYR B C 1
ATOM 6387 O O . TYR B 2 781 ? -21.485 20.366 -27.976 1.00 35.60 1063 TYR B O 1
ATOM 6396 N N . LYS B 2 782 ? -20.983 18.468 -26.856 1.00 31.33 1064 LYS B N 1
ATOM 6397 C CA . LYS B 2 782 ? -21.343 18.944 -25.552 1.00 31.29 1064 LYS B CA 1
ATOM 6398 C C . LYS B 2 782 ? -20.047 19.254 -24.741 1.00 32.99 1064 LYS B C 1
ATOM 6399 O O . LYS B 2 782 ? -18.963 18.812 -25.085 1.00 32.41 1064 LYS B O 1
ATOM 6405 N N . VAL B 2 783 ? -20.217 19.996 -23.667 1.00 28.35 1065 VAL B N 1
ATOM 6406 C CA . VAL B 2 783 ? -19.155 20.354 -22.741 1.00 32.61 1065 VAL B CA 1
ATOM 6407 C C . VAL B 2 783 ? -19.084 19.257 -21.702 1.00 30.27 1065 VAL B C 1
ATOM 6408 O O . VAL B 2 783 ? -20.097 18.891 -21.115 1.00 28.88 1065 VAL B O 1
ATOM 6412 N N . ASP B 2 784 ? -17.864 18.764 -21.486 1.00 32.46 1066 ASP B N 1
ATOM 6413 C CA . ASP B 2 784 ? -17.608 17.682 -20.554 1.00 33.05 1066 ASP B CA 1
ATOM 6414 C C . ASP B 2 784 ? -17.060 18.326 -19.292 1.00 28.53 1066 ASP B C 1
ATOM 6415 O O . ASP B 2 784 ? -15.898 18.706 -19.212 1.00 27.32 1066 ASP B O 1
ATOM 6420 N N . ALA B 2 785 ? -17.916 18.452 -18.308 1.00 28.25 1067 ALA B N 1
ATOM 6421 C CA . ALA B 2 785 ? -17.648 19.209 -17.110 1.00 30.15 1067 ALA B CA 1
ATOM 6422 C C . ALA B 2 785 ? -16.796 18.426 -16.197 1.00 29.85 1067 ALA B C 1
ATOM 6423 O O . ALA B 2 785 ? -16.329 19.000 -15.280 1.00 29.55 1067 ALA B O 1
ATOM 6425 N N . THR B 2 786 ? -16.611 17.105 -16.426 1.00 27.05 1068 THR B N 1
ATOM 6426 C CA . THR B 2 786 ? -15.682 16.313 -15.633 1.00 27.30 1068 THR B CA 1
ATOM 6427 C C . THR B 2 786 ? -14.197 16.636 -15.904 1.00 23.93 1068 THR B C 1
ATOM 6428 O O . THR B 2 786 ? -13.336 16.286 -15.111 1.00 29.07 1068 THR B O 1
ATOM 6432 N N . LYS B 2 787 ? -13.911 17.224 -17.049 1.00 23.62 1069 LYS B N 1
ATOM 6433 C CA . LYS B 2 787 ? -12.580 17.565 -17.462 1.00 26.48 1069 LYS B CA 1
ATOM 6434 C C . LYS B 2 787 ? -12.234 19.030 -17.225 1.00 28.76 1069 LYS B C 1
ATOM 6435 O O . LYS B 2 787 ? -11.084 19.344 -17.204 1.00 31.08 1069 LYS B O 1
ATOM 6441 N N . LEU B 2 788 ? -13.225 19.889 -17.004 1.00 25.71 1070 LEU B N 1
ATOM 6442 C CA . LEU B 2 788 ? -12.990 21.285 -16.604 1.00 23.51 1070 LEU B CA 1
ATOM 6443 C C . LEU B 2 788 ? -13.116 21.501 -15.126 1.00 22.65 1070 LEU B C 1
ATOM 6444 O O . LEU B 2 788 ? -13.946 20.864 -14.441 1.00 23.15 1070 LEU B O 1
ATOM 6449 N N . THR B 2 789 ? -12.295 22.401 -14.576 1.00 19.95 1071 THR B N 1
ATOM 6450 C CA . THR B 2 789 ? -12.598 22.925 -13.246 1.00 17.57 1071 THR B CA 1
ATOM 6451 C C . THR B 2 789 ? -13.328 24.239 -13.393 1.00 16.28 1071 THR B C 1
ATOM 6452 O O . THR B 2 789 ? -14.008 24.698 -12.444 1.00 18.74 1071 THR B O 1
ATOM 6456 N N . HIS B 2 790 ? -13.105 24.910 -14.516 1.00 17.94 1072 HIS B N 1
ATOM 6457 C CA . HIS B 2 790 ? -13.605 26.295 -14.683 1.00 15.90 1072 HIS B CA 1
ATOM 6458 C C . HIS B 2 790 ? -14.099 26.475 -16.101 1.00 15.39 1072 HIS B C 1
ATOM 6459 O O . HIS B 2 790 ? -13.583 25.883 -17.062 1.00 18.33 1072 HIS B O 1
ATOM 6466 N N . ILE B 2 791 ? -15.114 27.292 -16.225 1.00 14.29 1073 ILE B N 1
ATOM 6467 C CA . ILE B 2 791 ? -15.564 27.861 -17.488 1.00 16.05 1073 ILE B CA 1
ATOM 6468 C C . ILE B 2 791 ? -15.631 29.339 -17.452 1.00 15.25 1073 ILE B C 1
ATOM 6469 O O . ILE B 2 791 ? -16.181 29.897 -16.477 1.00 15.57 1073 ILE B O 1
ATOM 6474 N N . ASN B 2 792 ? -15.130 30.000 -18.481 1.00 14.20 1074 ASN B N 1
ATOM 6475 C CA . ASN B 2 792 ? -15.468 31.386 -18.709 1.00 15.52 1074 ASN B CA 1
ATOM 6476 C C . ASN B 2 792 ? -16.542 31.512 -19.827 1.00 17.19 1074 ASN B C 1
ATOM 6477 O O . ASN B 2 792 ? -16.321 31.038 -20.914 1.00 17.15 1074 ASN B O 1
ATOM 6482 N N . TYR B 2 793 ? -17.689 32.131 -19.567 1.00 16.42 1075 TYR B N 1
ATOM 6483 C CA . TYR B 2 793 ? -18.719 32.344 -20.597 1.00 16.09 1075 TYR B CA 1
ATOM 6484 C C . TYR B 2 793 ? -18.449 33.634 -21.317 1.00 16.35 1075 TYR B C 1
ATOM 6485 O O . TYR B 2 793 ? -18.467 34.684 -20.701 1.00 16.06 1075 TYR B O 1
ATOM 6494 N N . ALA B 2 794 ? -18.097 33.552 -22.614 1.00 15.23 1076 ALA B N 1
ATOM 6495 C CA . ALA B 2 794 ? -17.806 34.682 -23.466 1.00 16.24 1076 ALA B CA 1
ATOM 6496 C C . ALA B 2 794 ? -19.085 35.061 -24.264 1.00 20.30 1076 ALA B C 1
ATOM 6497 O O . ALA B 2 794 ? -19.611 34.198 -24.923 1.00 21.57 1076 ALA B O 1
ATOM 6499 N N . PHE B 2 795 ? -19.679 36.247 -24.137 1.00 19.26 1077 PHE B N 1
ATOM 6500 C CA . PHE B 2 795 ? -19.266 37.279 -23.207 1.00 17.40 1077 PHE B CA 1
ATOM 6501 C C . PHE B 2 795 ? -20.519 38.015 -22.772 1.00 18.20 1077 PHE B C 1
ATOM 6502 O O . PHE B 2 795 ? -21.563 37.904 -23.413 1.00 19.60 1077 PHE B O 1
ATOM 6510 N N . ALA B 2 796 ? -20.405 38.756 -21.658 1.00 17.04 1078 ALA B N 1
ATOM 6511 C CA . ALA B 2 796 ? -21.280 39.881 -21.357 1.00 15.89 1078 ALA B CA 1
ATOM 6512 C C . ALA B 2 796 ? -20.599 41.160 -21.846 1.00 15.21 1078 ALA B C 1
ATOM 6513 O O . ALA B 2 796 ? -19.404 41.168 -22.100 1.00 16.79 1078 ALA B O 1
ATOM 6515 N N . ARG B 2 797 ? -21.346 42.209 -22.027 1.00 13.46 1079 ARG B N 1
ATOM 6516 C CA . ARG B 2 797 ? -20.833 43.461 -22.611 1.00 15.78 1079 ARG B CA 1
ATOM 6517 C C . ARG B 2 797 ? -21.277 44.590 -21.775 1.00 15.69 1079 ARG B C 1
ATOM 6518 O O . ARG B 2 797 ? -22.027 44.378 -20.785 1.00 17.66 1079 ARG B O 1
ATOM 6526 N N . ILE B 2 798 ? -20.779 45.761 -22.080 1.00 15.28 1080 ILE B N 1
ATOM 6527 C CA . ILE B 2 798 ? -21.077 46.918 -21.292 1.00 17.07 1080 ILE B CA 1
ATOM 6528 C C . ILE B 2 798 ? -21.846 47.892 -22.206 1.00 20.09 1080 ILE B C 1
ATOM 6529 O O . ILE B 2 798 ? -21.346 48.318 -23.275 1.00 17.90 1080 ILE B O 1
ATOM 6534 N N . LYS B 2 799 ? -23.048 48.267 -21.759 1.00 20.73 1081 LYS B N 1
ATOM 6535 C CA . LYS B 2 799 ? -23.864 49.300 -22.446 1.00 20.33 1081 LYS B CA 1
ATOM 6536 C C . LYS B 2 799 ? -24.413 50.253 -21.386 1.00 20.22 1081 LYS B C 1
ATOM 6537 O O . LYS B 2 799 ? -25.065 49.798 -20.404 1.00 18.82 1081 LYS B O 1
ATOM 6543 N N . ASP B 2 800 ? -24.108 51.566 -21.551 1.00 19.28 1082 ASP B N 1
ATOM 6544 C CA . ASP B 2 800 ? -24.608 52.624 -20.665 1.00 20.58 1082 ASP B CA 1
ATOM 6545 C C . ASP B 2 800 ? -24.076 52.386 -19.228 1.00 20.77 1082 ASP B C 1
ATOM 6546 O O . ASP B 2 800 ? -24.745 52.605 -18.216 1.00 19.31 1082 ASP B O 1
ATOM 6551 N N . ASN B 2 801 ? -22.836 51.902 -19.175 1.00 18.94 1083 ASN B N 1
ATOM 6552 C CA . ASN B 2 801 ? -22.227 51.577 -17.965 1.00 19.19 1083 ASN B CA 1
ATOM 6553 C C . ASN B 2 801 ? -22.924 50.503 -17.133 1.00 17.24 1083 ASN B C 1
ATOM 6554 O O . ASN B 2 801 ? -22.714 50.442 -15.910 1.00 16.46 1083 ASN B O 1
ATOM 6559 N N . LYS B 2 802 ? -23.628 49.603 -17.802 1.00 16.53 1084 LYS B N 1
ATOM 6560 C CA . LYS B 2 802 ? -24.353 48.505 -17.175 1.00 18.28 1084 LYS B CA 1
ATOM 6561 C C . LYS B 2 802 ? -23.872 47.260 -17.922 1.00 18.49 1084 LYS B C 1
ATOM 6562 O O . LYS B 2 802 ? -23.459 47.339 -19.052 1.00 16.12 1084 LYS B O 1
ATOM 6568 N N . VAL B 2 803 ? -23.897 46.123 -17.244 1.00 16.46 1085 VAL B N 1
ATOM 6569 C CA . VAL B 2 803 ? -23.502 44.906 -17.837 1.00 17.12 1085 VAL B CA 1
ATOM 6570 C C . VAL B 2 803 ? -24.724 44.261 -18.476 1.00 16.43 1085 VAL B C 1
ATOM 6571 O O . VAL B 2 803 ? -25.752 44.108 -17.807 1.00 15.26 1085 VAL B O 1
ATOM 6575 N N . VAL B 2 804 ? -24.591 43.883 -19.735 1.00 17.47 1086 VAL B N 1
ATOM 6576 C CA . VAL B 2 804 ? -25.720 43.404 -20.561 1.00 19.18 1086 VAL B CA 1
ATOM 6577 C C . VAL B 2 804 ? -25.316 42.171 -21.337 1.00 19.98 1086 VAL B C 1
ATOM 6578 O O . VAL B 2 804 ? -24.149 41.814 -21.375 1.00 20.80 1086 VAL B O 1
ATOM 6582 N N . LYS B 2 805 ? -26.300 41.444 -21.842 1.00 20.56 1087 LYS B N 1
ATOM 6583 C CA . LYS B 2 805 ? -26.018 40.339 -22.747 1.00 19.88 1087 LYS B CA 1
ATOM 6584 C C . LYS B 2 805 ? -25.417 40.836 -24.040 1.00 18.80 1087 LYS B C 1
ATOM 6585 O O . LYS B 2 805 ? -25.657 41.998 -24.454 1.00 19.76 1087 LYS B O 1
ATOM 6591 N N . ILE B 2 806 ? -24.625 39.967 -24.681 1.00 18.67 1088 ILE B N 1
ATOM 6592 C CA . ILE B 2 806 ? -23.858 40.335 -25.889 1.00 20.11 1088 ILE B CA 1
ATOM 6593 C C . ILE B 2 806 ? -24.765 40.776 -27.033 1.00 18.69 1088 ILE B C 1
ATOM 6594 O O . ILE B 2 806 ? -24.356 41.597 -27.857 1.00 20.06 1088 ILE B O 1
ATOM 6599 N N . SER B 2 807 ? -25.996 40.263 -27.043 1.00 20.84 1089 SER B N 1
ATOM 6600 C CA . SER B 2 807 ? -26.992 40.715 -28.038 1.00 25.43 1089 SER B CA 1
ATOM 6601 C C . SER B 2 807 ? -27.373 42.199 -27.935 1.00 26.34 1089 SER B C 1
ATOM 6602 O O . SER B 2 807 ? -27.995 42.687 -28.823 1.00 26.02 1089 SER B O 1
ATOM 6605 N N . GLU B 2 808 ? -26.958 42.904 -26.874 1.00 23.42 1090 GLU B N 1
ATOM 6606 C CA . GLU B 2 808 ? -27.199 44.309 -26.731 1.00 23.39 1090 GLU B CA 1
ATOM 6607 C C . GLU B 2 808 ? -26.063 45.168 -27.168 1.00 21.86 1090 GLU B C 1
ATOM 6608 O O . GLU B 2 808 ? -26.185 46.400 -27.159 1.00 26.88 1090 GLU B O 1
ATOM 6614 N N . ASP B 2 809 ? -24.963 44.567 -27.582 1.00 20.81 1091 ASP B N 1
ATOM 6615 C CA . ASP B 2 809 ? -23.849 45.317 -28.194 1.00 22.22 1091 ASP B CA 1
ATOM 6616 C C . ASP B 2 809 ? -24.140 45.385 -29.714 1.00 23.86 1091 ASP B C 1
ATOM 6617 O O . ASP B 2 809 ? -24.036 44.393 -30.391 1.00 23.10 1091 ASP B O 1
ATOM 6622 N N . ILE B 2 810 ? -24.556 46.538 -30.214 1.00 26.54 1092 ILE B N 1
ATOM 6623 C CA . ILE B 2 810 ? -25.006 46.671 -31.599 1.00 26.14 1092 ILE B CA 1
ATOM 6624 C C . ILE B 2 810 ? -23.795 46.705 -32.481 1.00 26.90 1092 ILE B C 1
ATOM 6625 O O . ILE B 2 810 ? -23.831 46.209 -33.590 1.00 30.82 1092 ILE B O 1
ATOM 6630 N N . ASN B 2 811 ? -22.663 47.197 -32.003 1.00 24.54 1093 ASN B N 1
ATOM 6631 C CA . ASN B 2 811 ? -21.450 47.042 -32.787 1.00 28.12 1093 ASN B CA 1
ATOM 6632 C C . ASN B 2 811 ? -21.196 45.553 -33.172 1.00 30.82 1093 ASN B C 1
ATOM 6633 O O . ASN B 2 811 ? -20.811 45.223 -34.323 1.00 28.42 1093 ASN B O 1
ATOM 6638 N N . TRP B 2 812 ? -21.415 44.646 -32.221 1.00 27.03 1094 TRP B N 1
ATOM 6639 C CA . TRP B 2 812 ? -21.146 43.268 -32.441 1.00 27.49 1094 TRP B CA 1
ATOM 6640 C C . TRP B 2 812 ? -22.285 42.659 -33.274 1.00 29.97 1094 TRP B C 1
ATOM 6641 O O . TRP B 2 812 ? -21.989 41.843 -34.171 1.00 31.13 1094 TRP B O 1
ATOM 6652 N N . VAL B 2 813 ? -23.548 42.990 -32.932 1.00 27.38 1095 VAL B N 1
ATOM 6653 C CA . VAL B 2 813 ? -24.699 42.398 -33.595 1.00 31.48 1095 VAL B CA 1
ATOM 6654 C C . VAL B 2 813 ? -24.602 42.671 -35.108 1.00 33.87 1095 VAL B C 1
ATOM 6655 O O . VAL B 2 813 ? -24.774 41.757 -35.913 1.00 34.70 1095 VAL B O 1
ATOM 6659 N N . ASN B 2 814 ? -24.267 43.914 -35.456 1.00 34.14 1096 ASN B N 1
ATOM 6660 C CA . ASN B 2 814 ? -24.124 44.353 -36.846 1.00 37.14 1096 ASN B CA 1
ATOM 6661 C C . ASN B 2 814 ? -22.735 44.332 -37.403 1.00 39.77 1096 ASN B C 1
ATOM 6662 O O . ASN B 2 814 ? -22.501 44.981 -38.423 1.00 38.84 1096 ASN B O 1
ATOM 6667 N N . GLU B 2 815 ? -21.824 43.572 -36.799 1.00 39.56 1097 GLU B N 1
ATOM 6668 C CA . GLU B 2 815 ? -20.473 43.479 -37.308 1.00 38.27 1097 GLU B CA 1
ATOM 6669 C C . GLU B 2 815 ? -20.433 43.135 -38.821 1.00 46.15 1097 GLU B C 1
ATOM 6670 O O . GLU B 2 815 ? -19.665 43.727 -39.550 1.00 39.84 1097 GLU B O 1
ATOM 6676 N N . PHE B 2 816 ? -21.249 42.157 -39.226 1.00 46.03 1098 PHE B N 1
ATOM 6677 C CA . PHE B 2 816 ? -21.374 41.694 -40.588 1.00 46.64 1098 PHE B CA 1
ATOM 6678 C C . PHE B 2 816 ? -22.693 42.183 -41.213 1.00 50.74 1098 PHE B C 1
ATOM 6679 O O . PHE B 2 816 ? -23.776 42.202 -40.552 1.00 52.47 1098 PHE B O 1
ATOM 6687 N N . PRO B 2 817 ? -22.629 42.543 -42.520 1.00 52.31 1099 PRO B N 1
ATOM 6688 C CA . PRO B 2 817 ? -23.825 43.022 -43.206 1.00 50.00 1099 PRO B CA 1
ATOM 6689 C C . PRO B 2 817 ? -24.863 41.901 -43.458 1.00 47.09 1099 PRO B C 1
ATOM 6690 O O . PRO B 2 817 ? -26.054 42.213 -43.530 1.00 50.29 1099 PRO B O 1
ATOM 6694 N N . SER B 2 818 ? -24.424 40.623 -43.522 1.00 47.28 1100 SER B N 1
ATOM 6695 C CA . SER B 2 818 ? -25.351 39.467 -43.590 1.00 43.90 1100 SER B CA 1
ATOM 6696 C C . SER B 2 818 ? -26.550 39.607 -42.708 1.00 46.68 1100 SER B C 1
ATOM 6697 O O . SER B 2 818 ? -26.451 39.592 -41.476 1.00 48.28 1100 SER B O 1
ATOM 6700 N N . GLU B 2 819 ? -27.703 39.713 -43.326 1.00 42.33 1101 GLU B N 1
ATOM 6701 C CA . GLU B 2 819 ? -28.915 39.770 -42.580 1.00 47.55 1101 GLU B CA 1
ATOM 6702 C C . GLU B 2 819 ? -29.207 38.464 -41.781 1.00 51.32 1101 GLU B C 1
ATOM 6703 O O . GLU B 2 819 ? -29.926 38.487 -40.759 1.00 52.56 1101 GLU B O 1
ATOM 6709 N N . GLU B 2 820 ? -28.665 37.334 -42.212 1.00 49.22 1102 GLU B N 1
ATOM 6710 C CA . GLU B 2 820 ? -28.830 36.121 -41.395 1.00 56.51 1102 GLU B CA 1
ATOM 6711 C C . GLU B 2 820 ? -28.041 36.178 -40.071 1.00 47.15 1102 GLU B C 1
ATOM 6712 O O . GLU B 2 820 ? -28.581 35.823 -39.038 1.00 47.36 1102 GLU B O 1
ATOM 6718 N N . ILE B 2 821 ? -26.777 36.596 -40.154 1.00 38.27 1103 ILE B N 1
ATOM 6719 C CA . ILE B 2 821 ? -25.902 36.727 -39.020 1.00 39.56 1103 ILE B CA 1
ATOM 6720 C C . ILE B 2 821 ? -26.472 37.786 -38.053 1.00 37.77 1103 ILE B C 1
ATOM 6721 O O . ILE B 2 821 ? -26.596 37.512 -36.881 1.00 39.07 1103 ILE B O 1
ATOM 6726 N N . ARG B 2 822 ? -26.949 38.927 -38.560 1.00 35.44 1104 ARG B N 1
ATOM 6727 C CA . ARG B 2 822 ? -27.537 39.940 -37.711 1.00 35.24 1104 ARG B CA 1
ATOM 6728 C C . ARG B 2 822 ? -28.700 39.393 -36.924 1.00 37.43 1104 ARG B C 1
ATOM 6729 O O . ARG B 2 822 ? -28.854 39.718 -35.747 1.00 39.33 1104 ARG B O 1
ATOM 6737 N N . GLU B 2 823 ? -29.563 38.622 -37.572 1.00 36.96 1105 GLU B N 1
ATOM 6738 C CA . GLU B 2 823 ? -30.737 38.060 -36.887 1.00 42.69 1105 GLU B CA 1
ATOM 6739 C C . GLU B 2 823 ? -30.269 37.061 -35.852 1.00 31.80 1105 GLU B C 1
ATOM 6740 O O . GLU B 2 823 ? -30.793 36.990 -34.784 1.00 36.62 1105 GLU B O 1
ATOM 6746 N N . GLN B 2 824 ? -29.328 36.232 -36.213 1.00 33.36 1106 GLN B N 1
ATOM 6747 C CA . GLN B 2 824 ? -28.837 35.221 -35.253 1.00 37.34 1106 GLN B CA 1
ATOM 6748 C C . GLN B 2 824 ? -28.169 35.928 -34.013 1.00 33.53 1106 GLN B C 1
ATOM 6749 O O . GLN B 2 824 ? -28.320 35.486 -32.917 1.00 32.27 1106 GLN B O 1
ATOM 6755 N N . ARG B 2 825 ? -27.477 37.038 -34.245 1.00 32.33 1107 ARG B N 1
ATOM 6756 C CA . ARG B 2 825 ? -26.795 37.780 -33.175 1.00 29.70 1107 ARG B CA 1
ATOM 6757 C C . ARG B 2 825 ? -27.798 38.459 -32.281 1.00 28.62 1107 ARG B C 1
ATOM 6758 O O . ARG B 2 825 ? -27.701 38.344 -31.062 1.00 24.56 1107 ARG B O 1
ATOM 6766 N N . ARG B 2 826 ? -28.833 39.077 -32.864 1.00 30.05 1108 ARG B N 1
ATOM 6767 C CA . ARG B 2 826 ? -29.931 39.693 -32.080 1.00 30.87 1108 ARG B CA 1
ATOM 6768 C C . ARG B 2 826 ? -30.603 38.692 -31.164 1.00 28.57 1108 ARG B C 1
ATOM 6769 O O . ARG B 2 826 ? -31.058 39.065 -30.067 1.00 31.22 1108 ARG B O 1
ATOM 6777 N N . ASN B 2 827 ? -30.657 37.450 -31.621 1.00 24.94 1109 ASN B N 1
ATOM 6778 C CA . ASN B 2 827 ? -31.246 36.354 -30.905 1.00 30.67 1109 ASN B CA 1
ATOM 6779 C C . ASN B 2 827 ? -30.191 35.393 -30.261 1.00 29.78 1109 ASN B C 1
ATOM 6780 O O . ASN B 2 827 ? -30.474 34.228 -30.005 1.00 28.76 1109 ASN B O 1
ATOM 6785 N N . ASN B 2 828 ? -29.024 35.914 -29.941 1.00 29.30 1110 ASN B N 1
ATOM 6786 C CA . ASN B 2 828 ? -27.983 35.121 -29.290 1.00 27.61 1110 ASN B CA 1
ATOM 6787 C C . ASN B 2 828 ? -28.568 34.346 -28.119 1.00 26.05 1110 ASN B C 1
ATOM 6788 O O . ASN B 2 828 ? -29.294 34.895 -27.291 1.00 24.03 1110 ASN B O 1
ATOM 6793 N N . PRO B 2 829 ? -28.307 33.041 -28.089 1.00 22.77 1111 PRO B N 1
ATOM 6794 C CA . PRO B 2 829 ? -28.956 32.146 -27.167 1.00 24.51 1111 PRO B CA 1
ATOM 6795 C C . PRO B 2 829 ? -28.422 32.151 -25.726 1.00 23.90 1111 PRO B C 1
ATOM 6796 O O . PRO B 2 829 ? -28.155 31.117 -25.173 1.00 23.03 1111 PRO B O 1
ATOM 6800 N N . ASP B 2 830 ? -28.435 33.315 -25.075 1.00 27.04 1112 ASP B N 1
ATOM 6801 C CA . ASP B 2 830 ? -27.810 33.495 -23.750 1.00 21.94 1112 ASP B CA 1
ATOM 6802 C C . ASP B 2 830 ? -28.628 32.807 -22.736 1.00 23.74 1112 ASP B C 1
ATOM 6803 O O . ASP B 2 830 ? -28.094 31.963 -21.998 1.00 20.82 1112 ASP B O 1
ATOM 6808 N N . ASP B 2 831 ? -29.951 33.044 -22.713 1.00 23.87 1113 ASP B N 1
ATOM 6809 C CA . ASP B 2 831 ? -30.744 32.357 -21.701 1.00 22.98 1113 ASP B CA 1
ATOM 6810 C C . ASP B 2 831 ? -30.667 30.831 -21.795 1.00 23.87 1113 ASP B C 1
ATOM 6811 O O . ASP B 2 831 ? -30.621 30.162 -20.771 1.00 24.78 1113 ASP B O 1
ATOM 6816 N N . ALA B 2 832 ? -30.776 30.277 -23.006 1.00 23.72 1114 ALA B N 1
ATOM 6817 C CA . ALA B 2 832 ? -30.630 28.808 -23.169 1.00 26.51 1114 ALA B CA 1
ATOM 6818 C C . ALA B 2 832 ? -29.241 28.348 -22.698 1.00 24.42 1114 ALA B C 1
ATOM 6819 O O . ALA B 2 832 ? -29.116 27.350 -22.028 1.00 22.54 1114 ALA B O 1
ATOM 6821 N N . ASN B 2 833 ? -28.209 29.079 -23.087 1.00 24.31 1115 ASN B N 1
ATOM 6822 C CA . ASN B 2 833 ? -26.834 28.760 -22.565 1.00 24.63 1115 ASN B CA 1
ATOM 6823 C C . ASN B 2 833 ? -26.726 28.834 -21.065 1.00 23.50 1115 ASN B C 1
ATOM 6824 O O . ASN B 2 833 ? -26.045 27.990 -20.490 1.00 24.66 1115 ASN B O 1
ATOM 6829 N N . PHE B 2 834 ? -27.433 29.751 -20.399 1.00 22.58 1116 PHE B N 1
ATOM 6830 C CA . PHE B 2 834 ? -27.329 29.817 -18.995 1.00 20.89 1116 PHE B CA 1
ATOM 6831 C C . PHE B 2 834 ? -28.046 28.625 -18.379 1.00 24.52 1116 PHE B C 1
ATOM 6832 O O . PHE B 2 834 ? -27.574 28.112 -17.323 1.00 21.94 1116 PHE B O 1
ATOM 6840 N N . ALA B 2 835 ? -29.161 28.159 -18.967 1.00 21.59 1117 ALA B N 1
ATOM 6841 C CA . ALA B 2 835 ? -29.768 26.931 -18.408 1.00 23.51 1117 ALA B CA 1
ATOM 6842 C C . ALA B 2 835 ? -28.870 25.757 -18.656 1.00 21.31 1117 ALA B C 1
ATOM 6843 O O . ALA B 2 835 ? -28.748 24.878 -17.812 1.00 24.56 1117 ALA B O 1
ATOM 6845 N N . TYR B 2 836 ? -28.199 25.731 -19.797 1.00 23.66 1118 TYR B N 1
ATOM 6846 C CA . TYR B 2 836 ? -27.219 24.643 -20.071 1.00 26.55 1118 TYR B CA 1
ATOM 6847 C C . TYR B 2 836 ? -26.070 24.615 -19.050 1.00 28.28 1118 TYR B C 1
ATOM 6848 O O . TYR B 2 836 ? -25.769 23.587 -18.447 1.00 26.51 1118 TYR B O 1
ATOM 6857 N N . LEU B 2 837 ? -25.470 25.778 -18.814 1.00 26.28 1119 LEU B N 1
ATOM 6858 C CA . LEU B 2 837 ? -24.351 25.857 -17.846 1.00 27.55 1119 LEU B CA 1
ATOM 6859 C C . LEU B 2 837 ? -24.793 25.368 -16.471 1.00 26.48 1119 LEU B C 1
ATOM 6860 O O . LEU B 2 837 ? -24.053 24.670 -15.777 1.00 28.88 1119 LEU B O 1
ATOM 6865 N N . LYS B 2 838 ? -26.032 25.680 -16.124 1.00 25.89 1120 LYS B N 1
ATOM 6866 C CA . LYS B 2 838 ? -26.528 25.239 -14.869 1.00 30.75 1120 LYS B CA 1
ATOM 6867 C C . LYS B 2 838 ? -26.631 23.719 -14.720 1.00 34.46 1120 LYS B C 1
ATOM 6868 O O . LYS B 2 838 ? -26.447 23.217 -13.597 1.00 34.96 1120 LYS B O 1
ATOM 6874 N N . THR B 2 839 ? -26.799 22.985 -15.844 1.00 33.89 1121 THR B N 1
ATOM 6875 C CA . THR B 2 839 ? -26.907 21.546 -15.839 1.00 33.98 1121 THR B CA 1
ATOM 6876 C C . THR B 2 839 ? -25.526 20.979 -15.766 1.00 37.02 1121 THR B C 1
ATOM 6877 O O . THR B 2 839 ? -25.319 19.952 -15.139 1.00 37.05 1121 THR B O 1
ATOM 6881 N N . LEU B 2 840 ? -24.579 21.622 -16.422 1.00 29.42 1122 LEU B N 1
ATOM 6882 C CA . LEU B 2 840 ? -23.203 21.309 -16.166 1.00 33.72 1122 LEU B CA 1
ATOM 6883 C C . LEU B 2 840 ? -22.939 21.347 -14.688 1.00 34.74 1122 LEU B C 1
ATOM 6884 O O . LEU B 2 840 ? -22.289 20.447 -14.165 1.00 40.44 1122 LEU B O 1
ATOM 6889 N N . LYS B 2 841 ? -23.419 22.399 -14.021 1.00 34.38 1123 LYS B N 1
ATOM 6890 C CA . LYS B 2 841 ? -23.010 22.606 -12.626 1.00 38.49 1123 LYS B CA 1
ATOM 6891 C C . LYS B 2 841 ? -23.572 21.522 -11.723 1.00 42.81 1123 LYS B C 1
ATOM 6892 O O . LYS B 2 841 ? -23.178 21.457 -10.564 1.00 39.02 1123 LYS B O 1
ATOM 6898 N N . GLN B 2 842 ? -24.453 20.650 -12.252 1.00 60.99 1124 GLN B N 1
ATOM 6899 C CA . GLN B 2 842 ? -24.974 19.473 -11.519 1.00 61.24 1124 GLN B CA 1
ATOM 6900 C C . GLN B 2 842 ? -24.096 18.246 -11.659 1.00 62.46 1124 GLN B C 1
ATOM 6901 O O . GLN B 2 842 ? -23.722 17.670 -10.667 1.00 86.31 1124 GLN B O 1
ATOM 6907 N N . GLN B 2 843 ? -23.734 17.843 -12.848 1.00 55.12 1125 GLN B N 1
ATOM 6908 C CA . GLN B 2 843 ? -22.722 16.765 -12.999 1.00 58.12 1125 GLN B CA 1
ATOM 6909 C C . GLN B 2 843 ? -21.223 17.103 -12.830 1.00 63.49 1125 GLN B C 1
ATOM 6910 O O . GLN B 2 843 ? -20.338 16.245 -13.111 1.00 54.12 1125 GLN B O 1
ATOM 6916 N N . ASN B 2 844 ? -20.911 18.335 -12.444 1.00 43.19 1126 ASN B N 1
ATOM 6917 C CA . ASN B 2 844 ? -19.686 18.505 -11.731 1.00 39.15 1126 ASN B CA 1
ATOM 6918 C C . ASN B 2 844 ? -19.995 19.570 -10.713 1.00 33.81 1126 ASN B C 1
ATOM 6919 O O . ASN B 2 844 ? -19.958 20.750 -11.058 1.00 27.82 1126 ASN B O 1
ATOM 6924 N N . PRO B 2 845 ? -20.417 19.179 -9.493 1.00 28.08 1127 PRO B N 1
ATOM 6925 C CA . PRO B 2 845 ? -20.767 20.201 -8.516 1.00 28.98 1127 PRO B CA 1
ATOM 6926 C C . PRO B 2 845 ? -19.614 21.101 -8.052 1.00 27.15 1127 PRO B C 1
ATOM 6927 O O . PRO B 2 845 ? -19.880 22.097 -7.400 1.00 28.08 1127 PRO B O 1
ATOM 6931 N N . SER B 2 846 ? -18.370 20.679 -8.280 1.00 26.51 1128 SER B N 1
ATOM 6932 C CA . SER B 2 846 ? -17.207 21.541 -8.017 1.00 28.81 1128 SER B CA 1
ATOM 6933 C C . SER B 2 846 ? -16.884 22.511 -9.208 1.00 24.88 1128 SER B C 1
ATOM 6934 O O . SER B 2 846 ? -16.067 23.443 -9.054 1.00 23.61 1128 SER B O 1
ATOM 6937 N N . LEU B 2 847 ? -17.527 22.354 -10.374 1.00 19.96 1129 LEU B N 1
ATOM 6938 C CA . LEU B 2 847 ? -17.299 23.271 -11.482 1.00 20.32 1129 LEU B CA 1
ATOM 6939 C C . LEU B 2 847 ? -17.559 24.722 -11.074 1.00 18.64 1129 LEU B C 1
ATOM 6940 O O . LEU B 2 847 ? -18.544 24.973 -10.418 1.00 20.53 1129 LEU B O 1
ATOM 6945 N N . LYS B 2 848 ? -16.684 25.628 -11.455 1.00 17.99 1130 LYS B N 1
ATOM 6946 C CA . LYS B 2 848 ? -16.911 27.074 -11.404 1.00 18.89 1130 LYS B CA 1
ATOM 6947 C C . LYS B 2 848 ? -17.152 27.661 -12.773 1.00 18.16 1130 LYS B C 1
ATOM 6948 O O . LYS B 2 848 ? -16.385 27.451 -13.699 1.00 18.20 1130 LYS B O 1
ATOM 6954 N N . VAL B 2 849 ? -18.227 28.423 -12.896 1.00 16.23 1131 VAL B N 1
ATOM 6955 C CA . VAL B 2 849 ? -18.570 29.098 -14.128 1.00 15.70 1131 VAL B CA 1
ATOM 6956 C C . VAL B 2 849 ? -18.584 30.599 -13.873 1.00 15.43 1131 VAL B C 1
ATOM 6957 O O . VAL B 2 849 ? -19.417 31.073 -13.111 1.00 17.11 1131 VAL B O 1
ATOM 6961 N N . LEU B 2 850 ? -17.740 31.335 -14.587 1.00 13.97 1132 LEU B N 1
ATOM 6962 C CA . LEU B 2 850 ? -17.598 32.750 -14.416 1.00 15.50 1132 LEU B CA 1
ATOM 6963 C C . LEU B 2 850 ? -18.155 33.406 -15.675 1.00 15.89 1132 LEU B C 1
ATOM 6964 O O . LEU B 2 850 ? -18.172 32.839 -16.768 1.00 15.28 1132 LEU B O 1
ATOM 6969 N N . VAL B 2 851 ? -18.616 34.626 -15.519 1.00 17.08 1133 VAL B N 1
ATOM 6970 C CA . VAL B 2 851 ? -18.972 35.446 -16.676 1.00 15.55 1133 VAL B CA 1
ATOM 6971 C C . VAL B 2 851 ? -17.800 36.301 -17.072 1.00 14.97 1133 VAL B C 1
ATOM 6972 O O . VAL B 2 851 ? -17.241 36.980 -16.227 1.00 12.66 1133 VAL B O 1
ATOM 6976 N N . SER B 2 852 ? -17.392 36.229 -18.352 1.00 14.59 1134 SER B N 1
ATOM 6977 C CA . SER B 2 852 ? -16.406 37.094 -18.872 1.00 15.66 1134 SER B CA 1
ATOM 6978 C C . SER B 2 852 ? -17.112 38.306 -19.443 1.00 16.65 1134 SER B C 1
ATOM 6979 O O . SER B 2 852 ? -17.877 38.177 -20.412 1.00 16.55 1134 SER B O 1
ATOM 6982 N N . ILE B 2 853 ? -16.738 39.467 -18.936 1.00 15.22 1135 ILE B N 1
ATOM 6983 C CA . ILE B 2 853 ? -17.195 40.732 -19.432 1.00 15.26 1135 ILE B CA 1
ATOM 6984 C C . ILE B 2 853 ? -16.144 41.333 -20.257 1.00 15.05 1135 ILE B C 1
ATOM 6985 O O . ILE B 2 853 ? -15.033 41.580 -19.783 1.00 13.58 1135 ILE B O 1
ATOM 6990 N N . GLY B 2 854 ? -16.487 41.601 -21.509 1.00 15.15 1136 GLY B N 1
ATOM 6991 C CA . GLY B 2 854 ? -15.641 42.278 -22.454 1.00 14.65 1136 GLY B CA 1
ATOM 6992 C C . GLY B 2 854 ? -15.328 41.464 -23.654 1.00 17.31 1136 GLY B C 1
ATOM 6993 O O . GLY B 2 854 ? -16.239 40.877 -24.277 1.00 17.28 1136 GLY B O 1
ATOM 6994 N N . GLY B 2 855 ? -14.016 41.354 -23.927 1.00 16.95 1137 GLY B N 1
ATOM 6995 C CA . GLY B 2 855 ? -13.524 40.653 -25.108 1.00 18.36 1137 GLY B CA 1
ATOM 6996 C C . GLY B 2 855 ? -13.181 41.635 -26.189 1.00 18.74 1137 GLY B C 1
ATOM 6997 O O . GLY B 2 855 ? -13.176 42.881 -25.989 1.00 20.53 1137 GLY B O 1
ATOM 6998 N N . TRP B 2 856 ? -12.911 41.085 -27.356 1.00 22.21 1138 TRP B N 1
ATOM 6999 C CA . TRP B 2 856 ? -12.333 41.827 -28.500 1.00 22.52 1138 TRP B CA 1
ATOM 7000 C C . TRP B 2 856 ? -13.339 42.876 -28.963 1.00 21.64 1138 TRP B C 1
ATOM 7001 O O . TRP B 2 856 ? -14.504 42.578 -29.119 1.00 21.26 1138 TRP B O 1
ATOM 7012 N N . ALA B 2 857 ? -12.883 44.106 -29.105 1.00 23.88 1139 ALA B N 1
ATOM 7013 C CA . ALA B 2 857 ? -13.728 45.274 -29.518 1.00 26.00 1139 ALA B CA 1
ATOM 7014 C C . ALA B 2 857 ? -14.795 45.639 -28.535 1.00 27.05 1139 ALA B C 1
ATOM 7015 O O . ALA B 2 857 ? -15.650 46.406 -28.881 1.00 25.75 1139 ALA B O 1
ATOM 7017 N N . ALA B 2 858 ? -14.761 45.121 -27.297 1.00 24.57 1140 ALA B N 1
ATOM 7018 C CA . ALA B 2 858 ? -15.860 45.350 -26.377 1.00 22.92 1140 ALA B CA 1
ATOM 7019 C C . ALA B 2 858 ? -15.579 46.694 -25.746 1.00 21.44 1140 ALA B C 1
ATOM 7020 O O . ALA B 2 858 ? -14.474 46.963 -25.175 1.00 19.42 1140 ALA B O 1
ATOM 7022 N N . GLU B 2 859 ? -16.585 47.553 -25.842 1.00 21.94 1141 GLU B N 1
ATOM 7023 C CA . GLU B 2 859 ? -16.503 48.966 -25.338 1.00 23.08 1141 GLU B CA 1
ATOM 7024 C C . GLU B 2 859 ? -16.950 49.152 -23.920 1.00 20.51 1141 GLU B C 1
ATOM 7025 O O . GLU B 2 859 ? -17.557 48.284 -23.331 1.00 22.54 1141 GLU B O 1
ATOM 7031 N N . GLY B 2 860 ? -16.649 50.308 -23.362 1.00 20.76 1142 GLY B N 1
ATOM 7032 C CA . GLY B 2 860 ? -17.163 50.695 -22.067 1.00 22.24 1142 GLY B CA 1
ATOM 7033 C C . GLY B 2 860 ? -16.221 50.710 -20.893 1.00 20.41 1142 GLY B C 1
ATOM 7034 O O . GLY B 2 860 ? -16.506 51.385 -19.905 1.00 19.95 1142 GLY B O 1
ATOM 7035 N N . PHE B 2 861 ? -15.064 50.033 -20.999 1.00 19.41 1143 PHE B N 1
ATOM 7036 C CA . PHE B 2 861 ? -14.199 49.973 -19.832 1.00 18.37 1143 PHE B CA 1
ATOM 7037 C C . PHE B 2 861 ? -13.549 51.294 -19.456 1.00 17.49 1143 PHE B C 1
ATOM 7038 O O . PHE B 2 861 ? -13.436 51.604 -18.280 1.00 16.87 1143 PHE B O 1
ATOM 7046 N N . SER B 2 862 ? -13.025 52.021 -20.425 1.00 18.32 1144 SER B N 1
ATOM 7047 C CA . SER B 2 862 ? -12.277 53.240 -20.148 1.00 18.56 1144 SER B CA 1
ATOM 7048 C C . SER B 2 862 ? -13.174 54.283 -19.437 1.00 19.15 1144 SER B C 1
ATOM 7049 O O . SER B 2 862 ? -12.834 54.825 -18.381 1.00 17.41 1144 SER B O 1
ATOM 7052 N N . ASP B 2 863 ? -14.374 54.410 -19.953 1.00 20.25 1145 ASP B N 1
ATOM 7053 C CA . ASP B 2 863 ? -15.409 55.176 -19.299 1.00 22.39 1145 ASP B CA 1
ATOM 7054 C C . ASP B 2 863 ? -15.809 54.618 -17.994 1.00 20.61 1145 ASP B C 1
ATOM 7055 O O . ASP B 2 863 ? -15.942 55.384 -17.044 1.00 19.03 1145 ASP B O 1
ATOM 7060 N N . ALA B 2 864 ? -16.009 53.306 -17.909 1.00 19.07 1146 ALA B N 1
ATOM 7061 C CA . ALA B 2 864 ? -16.437 52.752 -16.593 1.00 19.26 1146 ALA B CA 1
ATOM 7062 C C . ALA B 2 864 ? -15.404 52.952 -15.515 1.00 17.08 1146 ALA B C 1
ATOM 7063 O O . ALA B 2 864 ? -15.735 53.049 -14.344 1.00 17.80 1146 ALA B O 1
ATOM 7065 N N . ALA B 2 865 ? -14.149 52.938 -15.905 1.00 18.09 1147 ALA B N 1
ATOM 7066 C CA . ALA B 2 865 ? -13.053 52.984 -14.929 1.00 20.98 1147 ALA B CA 1
ATOM 7067 C C . ALA B 2 865 ? -12.686 54.367 -14.444 1.00 21.89 1147 ALA B C 1
ATOM 7068 O O . ALA B 2 865 ? -11.854 54.517 -13.523 1.00 21.42 1147 ALA B O 1
ATOM 7070 N N . LEU B 2 866 ? -13.354 55.398 -14.973 1.00 23.03 1148 LEU B N 1
ATOM 7071 C CA . LEU B 2 866 ? -12.901 56.777 -14.825 1.00 21.96 1148 LEU B CA 1
ATOM 7072 C C . LEU B 2 866 ? -13.068 57.398 -13.465 1.00 22.00 1148 LEU B C 1
ATOM 7073 O O . LEU B 2 866 ? -12.163 57.969 -13.001 1.00 25.80 1148 LEU B O 1
ATOM 7078 N N . THR B 2 867 ? -14.127 57.165 -12.719 1.00 23.12 1149 THR B N 1
ATOM 7079 C CA . THR B 2 867 ? -14.319 57.877 -11.464 1.00 25.06 1149 THR B CA 1
ATOM 7080 C C . THR B 2 867 ? -14.826 56.873 -10.451 1.00 25.58 1149 THR B C 1
ATOM 7081 O O . THR B 2 867 ? -15.259 55.822 -10.820 1.00 24.08 1149 THR B O 1
ATOM 7085 N N . PRO B 2 868 ? -14.794 57.216 -9.161 1.00 28.30 1150 PRO B N 1
ATOM 7086 C CA . PRO B 2 868 ? -15.389 56.289 -8.210 1.00 26.85 1150 PRO B CA 1
ATOM 7087 C C . PRO B 2 868 ? -16.838 55.938 -8.533 1.00 25.25 1150 PRO B C 1
ATOM 7088 O O . PRO B 2 868 ? -17.274 54.786 -8.299 1.00 21.31 1150 PRO B O 1
ATOM 7092 N N . GLU B 2 869 ? -17.558 56.881 -9.143 1.00 26.41 1151 GLU B N 1
ATOM 7093 C CA . GLU B 2 869 ? -18.972 56.704 -9.355 1.00 28.18 1151 GLU B CA 1
ATOM 7094 C C . GLU B 2 869 ? -19.199 55.735 -10.485 1.00 21.26 1151 GLU B C 1
ATOM 7095 O O . GLU B 2 869 ? -20.073 54.940 -10.405 1.00 19.20 1151 GLU B O 1
ATOM 7101 N N . THR B 2 870 ? -18.441 55.836 -11.550 1.00 19.58 1152 THR B N 1
ATOM 7102 C CA . THR B 2 870 ? -18.679 54.915 -12.700 1.00 19.30 1152 THR B CA 1
ATOM 7103 C C . THR B 2 870 ? -18.242 53.488 -12.351 1.00 19.44 1152 THR B C 1
ATOM 7104 O O . THR B 2 870 ? -18.873 52.499 -12.780 1.00 18.70 1152 THR B O 1
ATOM 7108 N N . ARG B 2 871 ? -17.187 53.376 -11.558 1.00 18.39 1153 ARG B N 1
ATOM 7109 C CA . ARG B 2 871 ? -16.658 52.045 -11.132 1.00 17.64 1153 ARG B CA 1
ATOM 7110 C C . ARG B 2 871 ? -17.713 51.334 -10.282 1.00 20.47 1153 ARG B C 1
ATOM 7111 O O . ARG B 2 871 ? -18.055 50.184 -10.519 1.00 18.01 1153 ARG B O 1
ATOM 7119 N N . GLU B 2 872 ? -18.263 52.085 -9.339 1.00 20.24 1154 GLU B N 1
ATOM 7120 C CA . GLU B 2 872 ? -19.347 51.677 -8.504 1.00 23.44 1154 GLU B CA 1
ATOM 7121 C C . GLU B 2 872 ? -20.546 51.177 -9.306 1.00 21.82 1154 GLU B C 1
ATOM 7122 O O . GLU B 2 872 ? -21.058 50.056 -9.082 1.00 19.35 1154 GLU B O 1
ATOM 7128 N N . GLU B 2 873 ? -20.969 51.978 -10.265 1.00 21.13 1155 GLU B N 1
ATOM 7129 C CA . GLU B 2 873 ? -22.095 51.587 -11.059 1.00 20.85 1155 GLU B CA 1
ATOM 7130 C C . GLU B 2 873 ? -21.831 50.307 -11.906 1.00 17.27 1155 GLU B C 1
ATOM 7131 O O . GLU B 2 873 ? -22.671 49.383 -11.964 1.00 17.05 1155 GLU B O 1
ATOM 7137 N N . LEU B 2 874 ? -20.673 50.231 -12.529 1.00 15.56 1156 LEU B N 1
ATOM 7138 C CA . LEU B 2 874 ? -20.335 49.054 -13.329 1.00 15.92 1156 LEU B CA 1
ATOM 7139 C C . LEU B 2 874 ? -20.242 47.825 -12.385 1.00 17.50 1156 LEU B C 1
ATOM 7140 O O . LEU B 2 874 ? -20.800 46.759 -12.666 1.00 17.49 1156 LEU B O 1
ATOM 7145 N N . ALA B 2 875 ? -19.625 48.003 -11.229 1.00 17.59 1157 ALA B N 1
ATOM 7146 C CA . ALA B 2 875 ? -19.413 46.874 -10.332 1.00 17.74 1157 ALA B CA 1
ATOM 7147 C C . ALA B 2 875 ? -20.725 46.317 -9.829 1.00 17.84 1157 ALA B C 1
ATOM 7148 O O . ALA B 2 875 ? -20.998 45.120 -9.891 1.00 16.27 1157 ALA B O 1
ATOM 7150 N N . ASN B 2 876 ? -21.603 47.205 -9.368 1.00 17.00 1158 ASN B N 1
ATOM 7151 C CA . ASN B 2 876 ? -22.915 46.792 -8.917 1.00 17.40 1158 ASN B CA 1
ATOM 7152 C C . ASN B 2 876 ? -23.667 46.128 -10.034 1.00 17.54 1158 ASN B C 1
ATOM 7153 O O . ASN B 2 876 ? -24.275 45.093 -9.863 1.00 19.72 1158 ASN B O 1
ATOM 7158 N N . SER B 2 877 ? -23.598 46.675 -11.230 1.00 17.52 1159 SER B N 1
ATOM 7159 C CA . SER B 2 877 ? -24.293 46.009 -12.346 1.00 16.39 1159 SER B CA 1
ATOM 7160 C C . SER B 2 877 ? -23.718 44.617 -12.727 1.00 16.63 1159 SER B C 1
ATOM 7161 O O . SER B 2 877 ? -24.462 43.675 -13.052 1.00 14.51 1159 SER B O 1
ATOM 7164 N N . ALA B 2 878 ? -22.382 44.485 -12.703 1.00 15.15 1160 ALA B N 1
ATOM 7165 C CA . ALA B 2 878 ? -21.737 43.197 -12.991 1.00 14.71 1160 ALA B CA 1
ATOM 7166 C C . ALA B 2 878 ? -22.130 42.147 -11.975 1.00 14.97 1160 ALA B C 1
ATOM 7167 O O . ALA B 2 878 ? -22.444 41.022 -12.285 1.00 14.19 1160 ALA B O 1
ATOM 7169 N N . ILE B 2 879 ? -22.246 42.588 -10.730 1.00 16.02 1161 ILE B N 1
ATOM 7170 C CA . ILE B 2 879 ? -22.678 41.680 -9.665 1.00 17.38 1161 ILE B CA 1
ATOM 7171 C C . ILE B 2 879 ? -24.131 41.277 -9.810 1.00 17.29 1161 ILE B C 1
ATOM 7172 O O . ILE B 2 879 ? -24.502 40.118 -9.545 1.00 17.54 1161 ILE B O 1
ATOM 7177 N N . ALA B 2 880 ? -24.981 42.215 -10.193 1.00 16.16 1162 ALA B N 1
ATOM 7178 C CA . ALA B 2 880 ? -26.403 41.833 -10.391 1.00 16.99 1162 ALA B CA 1
ATOM 7179 C C . ALA B 2 880 ? -26.504 40.789 -11.520 1.00 17.27 1162 ALA B C 1
ATOM 7180 O O . ALA B 2 880 ? -27.253 39.792 -11.421 1.00 19.51 1162 ALA B O 1
ATOM 7182 N N . PHE B 2 881 ? -25.709 40.983 -12.581 1.00 17.00 1163 PHE B N 1
ATOM 7183 C CA . PHE B 2 881 ? -25.721 40.047 -13.702 1.00 16.41 1163 PHE B CA 1
ATOM 7184 C C . PHE B 2 881 ? -25.233 38.633 -13.224 1.00 17.15 1163 PHE B C 1
ATOM 7185 O O . PHE B 2 881 ? -25.786 37.611 -13.560 1.00 15.58 1163 PHE B O 1
ATOM 7193 N N . MET B 2 882 ? -24.189 38.643 -12.431 1.00 14.89 1164 MET B N 1
ATOM 7194 C CA . MET B 2 882 ? -23.597 37.440 -11.869 1.00 14.72 1164 MET B CA 1
ATOM 7195 C C . MET B 2 882 ? -24.639 36.609 -11.126 1.00 14.25 1164 MET B C 1
ATOM 7196 O O . MET B 2 882 ? -24.853 35.414 -11.432 1.00 13.75 1164 MET B O 1
ATOM 7201 N N . HIS B 2 883 ? -25.289 37.224 -10.184 1.00 14.79 1165 HIS B N 1
ATOM 7202 C CA . HIS B 2 883 ? -26.345 36.546 -9.437 1.00 17.24 1165 HIS B CA 1
ATOM 7203 C C . HIS B 2 883 ? -27.554 36.155 -10.283 1.00 19.23 1165 HIS B C 1
ATOM 7204 O O . HIS B 2 883 ? -28.089 35.076 -10.125 1.00 20.00 1165 HIS B O 1
ATOM 7211 N N . GLN B 2 884 ? -27.998 37.060 -11.128 1.00 18.92 1166 GLN B N 1
ATOM 7212 C CA . GLN B 2 884 ? -29.194 36.789 -11.897 1.00 23.17 1166 GLN B CA 1
ATOM 7213 C C . GLN B 2 884 ? -29.036 35.500 -12.749 1.00 24.08 1166 GLN B C 1
ATOM 7214 O O . GLN B 2 884 ? -29.909 34.661 -12.744 1.00 21.09 1166 GLN B O 1
ATOM 7220 N N . TYR B 2 885 ? -27.869 35.307 -13.372 1.00 21.05 1167 TYR B N 1
ATOM 7221 C CA . TYR B 2 885 ? -27.644 34.132 -14.219 1.00 21.37 1167 TYR B CA 1
ATOM 7222 C C . TYR B 2 885 ? -26.850 32.997 -13.606 1.00 22.24 1167 TYR B C 1
ATOM 7223 O O . TYR B 2 885 ? -26.439 32.057 -14.300 1.00 24.39 1167 TYR B O 1
ATOM 7232 N N . GLY B 2 886 ? -26.667 33.027 -12.296 1.00 20.00 1168 GLY B N 1
ATOM 7233 C CA . GLY B 2 886 ? -26.121 31.856 -11.637 1.00 20.54 1168 GLY B CA 1
ATOM 7234 C C . GLY B 2 886 ? -24.579 31.674 -11.783 1.00 19.72 1168 GLY B C 1
ATOM 7235 O O . GLY B 2 886 ? -24.093 30.589 -11.682 1.00 17.75 1168 GLY B O 1
ATOM 7236 N N . PHE B 2 887 ? -23.845 32.737 -11.980 1.00 18.03 1169 PHE B N 1
ATOM 7237 C CA . PHE B 2 887 ? -22.341 32.681 -12.065 1.00 16.78 1169 PHE B CA 1
ATOM 7238 C C . PHE B 2 887 ? -21.652 32.579 -10.729 1.00 15.90 1169 PHE B C 1
ATOM 7239 O O . PHE B 2 887 ? -22.176 33.036 -9.672 1.00 17.48 1169 PHE B O 1
ATOM 7247 N N . ASP B 2 888 ? -20.426 32.038 -10.740 1.00 17.51 1170 ASP B N 1
ATOM 7248 C CA . ASP B 2 888 ? -19.603 31.807 -9.538 1.00 15.64 1170 ASP B CA 1
ATOM 7249 C C . ASP B 2 888 ? -18.421 32.810 -9.437 1.00 16.31 1170 ASP B C 1
ATOM 7250 O O . ASP B 2 888 ? -17.591 32.734 -8.503 1.00 13.76 1170 ASP B O 1
ATOM 7255 N N . GLY B 2 889 ? -18.409 33.774 -10.351 1.00 12.85 1171 GLY B N 1
ATOM 7256 C CA . GLY B 2 889 ? -17.413 34.813 -10.345 1.00 12.79 1171 GLY B CA 1
ATOM 7257 C C . GLY B 2 889 ? -17.451 35.634 -11.592 1.00 11.92 1171 GLY B C 1
ATOM 7258 O O . GLY B 2 889 ? -18.383 35.478 -12.415 1.00 12.66 1171 GLY B O 1
ATOM 7259 N N . ILE B 2 890 ? -16.572 36.613 -11.647 1.00 11.53 1172 ILE B N 1
ATOM 7260 C CA . ILE B 2 890 ? -16.473 37.543 -12.758 1.00 11.58 1172 ILE B CA 1
ATOM 7261 C C . ILE B 2 890 ? -15.019 37.547 -13.323 1.00 12.86 1172 ILE B C 1
ATOM 7262 O O . ILE B 2 890 ? -14.019 37.657 -12.594 1.00 12.38 1172 ILE B O 1
ATOM 7267 N N . ASP B 2 891 ? -14.910 37.435 -14.625 1.00 12.77 1173 ASP B N 1
ATOM 7268 C CA . ASP B 2 891 ? -13.683 37.668 -15.337 1.00 14.54 1173 ASP B CA 1
ATOM 7269 C C . ASP B 2 891 ? -13.808 38.902 -16.201 1.00 13.89 1173 ASP B C 1
ATOM 7270 O O . ASP B 2 891 ? -14.866 39.086 -16.837 1.00 16.46 1173 ASP B O 1
ATOM 7275 N N . LEU B 2 892 ? -12.838 39.799 -16.157 1.00 13.95 1174 LEU B N 1
ATOM 7276 C CA . LEU B 2 892 ? -12.853 41.013 -16.998 1.00 15.46 1174 LEU B CA 1
ATOM 7277 C C . LEU B 2 892 ? -11.803 40.919 -18.086 1.00 15.92 1174 LEU B C 1
ATOM 7278 O O . LEU B 2 892 ? -10.625 40.715 -17.784 1.00 14.63 1174 LEU B O 1
ATOM 7283 N N . ASP B 2 893 ? -12.209 41.129 -19.321 1.00 14.89 1175 ASP B N 1
ATOM 7284 C CA . ASP B 2 893 ? -11.383 40.981 -20.503 1.00 16.61 1175 ASP B CA 1
ATOM 7285 C C . ASP B 2 893 ? -11.407 42.303 -21.235 1.00 15.99 1175 ASP B C 1
ATOM 7286 O O . ASP B 2 893 ? -12.168 42.461 -22.157 1.00 16.84 1175 ASP B O 1
ATOM 7291 N N . TRP B 2 894 ? -10.550 43.233 -20.808 1.00 16.08 1176 TRP B N 1
ATOM 7292 C CA . TRP B 2 894 ? -10.479 44.563 -21.315 1.00 17.40 1176 TRP B CA 1
ATOM 7293 C C . TRP B 2 894 ? -9.349 44.537 -22.327 1.00 18.14 1176 TRP B C 1
ATOM 7294 O O . TRP B 2 894 ? -8.188 44.231 -21.967 1.00 16.80 1176 TRP B O 1
ATOM 7305 N N . GLU B 2 895 ? -9.688 44.806 -23.595 1.00 19.89 1177 GLU B N 1
ATOM 7306 C CA . GLU B 2 895 ? -8.734 44.620 -24.699 1.00 21.00 1177 GLU B CA 1
ATOM 7307 C C . GLU B 2 895 ? -8.511 45.929 -25.434 1.00 22.28 1177 GLU B C 1
ATOM 7308 O O . GLU B 2 895 ? -9.162 46.147 -26.476 1.00 19.98 1177 GLU B O 1
ATOM 7314 N N . TYR B 2 896 ? -7.646 46.822 -24.932 1.00 21.31 1178 TYR B N 1
ATOM 7315 C CA . TYR B 2 896 ? -6.739 46.674 -23.805 1.00 21.54 1178 TYR B CA 1
ATOM 7316 C C . TYR B 2 896 ? -6.598 48.070 -23.259 1.00 21.27 1178 TYR B C 1
ATOM 7317 O O . TYR B 2 896 ? -6.747 49.035 -24.020 1.00 23.71 1178 TYR B O 1
ATOM 7326 N N . PRO B 2 897 ? -6.308 48.217 -21.978 1.00 18.72 1179 PRO B N 1
ATOM 7327 C CA . PRO B 2 897 ? -6.103 49.536 -21.376 1.00 19.93 1179 PRO B CA 1
ATOM 7328 C C . PRO B 2 897 ? -5.034 50.355 -22.089 1.00 22.77 1179 PRO B C 1
ATOM 7329 O O . PRO B 2 897 ? -4.010 49.787 -22.518 1.00 21.19 1179 PRO B O 1
ATOM 7333 N N . VAL B 2 898 ? -5.261 51.671 -22.148 1.00 23.29 1180 VAL B N 1
ATOM 7334 C CA . VAL B 2 898 ? -4.265 52.695 -22.599 1.00 23.44 1180 VAL B CA 1
ATOM 7335 C C . VAL B 2 898 ? -4.183 52.739 -24.095 1.00 25.92 1180 VAL B C 1
ATOM 7336 O O . VAL B 2 898 ? -4.462 53.779 -24.718 1.00 25.13 1180 VAL B O 1
ATOM 7340 N N . TYR B 2 899 ? -3.789 51.627 -24.692 1.00 23.14 1181 TYR B N 1
ATOM 7341 C CA . TYR B 2 899 ? -3.678 51.587 -26.119 1.00 25.30 1181 TYR B CA 1
ATOM 7342 C C . TYR B 2 899 ? -4.916 51.196 -26.868 1.00 27.08 1181 TYR B C 1
ATOM 7343 O O . TYR B 2 899 ? -4.982 51.409 -28.082 1.00 24.13 1181 TYR B O 1
ATOM 7352 N N . GLY B 2 900 ? -5.926 50.635 -26.205 1.00 25.54 1182 GLY B N 1
ATOM 7353 C CA . GLY B 2 900 ? -7.186 50.396 -26.852 1.00 23.94 1182 GLY B CA 1
ATOM 7354 C C . GLY B 2 900 ? -7.124 49.467 -28.056 1.00 25.18 1182 GLY B C 1
ATOM 7355 O O . GLY B 2 900 ? -7.999 49.531 -28.999 1.00 25.40 1182 GLY B O 1
ATOM 7356 N N . ALA B 2 901 ? -6.159 48.570 -28.044 1.00 24.78 1183 ALA B N 1
ATOM 7357 C CA . ALA B 2 901 ? -5.857 47.702 -29.224 1.00 27.16 1183 ALA B CA 1
ATOM 7358 C C . ALA B 2 901 ? -5.628 48.539 -30.473 1.00 30.35 1183 ALA B C 1
ATOM 7359 O O . ALA B 2 901 ? -6.043 48.156 -31.586 1.00 35.49 1183 ALA B O 1
ATOM 7361 N N . PHE B 2 902 ? -5.001 49.696 -30.260 1.00 32.19 1184 PHE B N 1
ATOM 7362 C CA . PHE B 2 902 ? -4.644 50.654 -31.321 1.00 37.04 1184 PHE B CA 1
ATOM 7363 C C . PHE B 2 902 ? -5.897 51.228 -32.005 1.00 36.66 1184 PHE B C 1
ATOM 7364 O O . PHE B 2 902 ? -6.040 51.170 -33.193 1.00 42.47 1184 PHE B O 1
ATOM 7372 N N . GLY B 2 903 ? -6.793 51.796 -31.221 1.00 33.52 1185 GLY B N 1
ATOM 7373 C CA . GLY B 2 903 ? -7.951 52.501 -31.746 1.00 33.53 1185 GLY B CA 1
ATOM 7374 C C . GLY B 2 903 ? -9.181 51.652 -31.986 1.00 31.22 1185 GLY B C 1
ATOM 7375 O O . GLY B 2 903 ? -10.150 52.178 -32.437 1.00 33.85 1185 GLY B O 1
ATOM 7376 N N . VAL B 2 904 ? -9.191 50.383 -31.595 1.00 27.17 1186 VAL B N 1
ATOM 7377 C CA . VAL B 2 904 ? -10.418 49.571 -31.677 1.00 27.64 1186 VAL B CA 1
ATOM 7378 C C . VAL B 2 904 ? -11.459 49.970 -30.603 1.00 28.93 1186 VAL B C 1
ATOM 7379 O O . VAL B 2 904 ? -12.672 49.882 -30.847 1.00 27.32 1186 VAL B O 1
ATOM 7383 N N . ILE B 2 905 ? -11.009 50.462 -29.433 1.00 23.84 1187 ILE B N 1
ATOM 7384 C CA . ILE B 2 905 ? -11.943 50.845 -28.380 1.00 22.14 1187 ILE B CA 1
ATOM 7385 C C . ILE B 2 905 ? -11.415 52.103 -27.850 1.00 20.56 1187 ILE B C 1
ATOM 7386 O O . ILE B 2 905 ? -10.211 52.397 -28.013 1.00 22.47 1187 ILE B O 1
ATOM 7391 N N . LYS B 2 906 ? -12.267 52.851 -27.202 1.00 17.77 1188 LYS B N 1
ATOM 7392 C CA . LYS B 2 906 ? -11.766 54.047 -26.581 1.00 21.44 1188 LYS B CA 1
ATOM 7393 C C . LYS B 2 906 ? -10.701 53.751 -25.532 1.00 23.67 1188 LYS B C 1
ATOM 7394 O O . LYS B 2 906 ? -10.859 52.801 -24.762 1.00 20.76 1188 LYS B O 1
ATOM 7400 N N . SER B 2 907 ? -9.684 54.597 -25.461 1.00 23.83 1189 SER B N 1
ATOM 7401 C CA . SER B 2 907 ? -8.676 54.475 -24.421 1.00 26.47 1189 SER B CA 1
ATOM 7402 C C . SER B 2 907 ? -8.089 55.798 -24.001 1.00 26.78 1189 SER B C 1
ATOM 7403 O O . SER B 2 907 ? -8.137 56.720 -24.749 1.00 27.66 1189 SER B O 1
ATOM 7406 N N . ARG B 2 908 ? -7.516 55.828 -22.792 1.00 26.88 1190 ARG B N 1
ATOM 7407 C CA . ARG B 2 908 ? -6.877 56.952 -22.150 1.00 25.13 1190 ARG B CA 1
ATOM 7408 C C . ARG B 2 908 ? -5.631 56.536 -21.379 1.00 26.39 1190 ARG B C 1
ATOM 7409 O O . ARG B 2 908 ? -5.550 55.378 -20.911 1.00 27.84 1190 ARG B O 1
ATOM 7417 N N . PRO B 2 909 ? -4.674 57.487 -21.162 1.00 24.45 1191 PRO B N 1
ATOM 7418 C CA . PRO B 2 909 ? -3.506 57.175 -20.337 1.00 24.25 1191 PRO B CA 1
ATOM 7419 C C . PRO B 2 909 ? -3.858 56.721 -18.911 1.00 23.95 1191 PRO B C 1
ATOM 7420 O O . PRO B 2 909 ? -3.188 55.821 -18.343 1.00 25.72 1191 PRO B O 1
ATOM 7424 N N . GLU B 2 910 ? -4.909 57.326 -18.380 1.00 21.19 1192 GLU B N 1
ATOM 7425 C CA . GLU B 2 910 ? -5.404 57.099 -17.076 1.00 23.11 1192 GLU B CA 1
ATOM 7426 C C . GLU B 2 910 ? -5.913 55.631 -16.926 1.00 20.63 1192 GLU B C 1
ATOM 7427 O O . GLU B 2 910 ? -6.064 55.213 -15.792 1.00 20.31 1192 GLU B O 1
ATOM 7433 N N . ASP B 2 911 ? -6.189 54.911 -18.016 1.00 19.82 1193 ASP B N 1
ATOM 7434 C CA . ASP B 2 911 ? -6.714 53.480 -17.947 1.00 20.79 1193 ASP B CA 1
ATOM 7435 C C . ASP B 2 911 ? -5.787 52.635 -17.074 1.00 20.98 1193 ASP B C 1
ATOM 7436 O O . ASP B 2 911 ? -6.240 51.788 -16.335 1.00 17.24 1193 ASP B O 1
ATOM 7441 N N . LYS B 2 912 ? -4.477 52.959 -17.083 1.00 21.29 1194 LYS B N 1
ATOM 7442 C CA . LYS B 2 912 ? -3.490 52.178 -16.349 1.00 19.79 1194 LYS B CA 1
ATOM 7443 C C . LYS B 2 912 ? -3.761 52.142 -14.845 1.00 20.53 1194 LYS B C 1
ATOM 7444 O O . LYS B 2 912 ? -3.852 51.057 -14.253 1.00 21.41 1194 LYS B O 1
ATOM 7450 N N . GLN B 2 913 ? -3.933 53.297 -14.231 1.00 17.57 1195 GLN B N 1
ATOM 7451 C CA . GLN B 2 913 ? -4.251 53.378 -12.831 1.00 19.96 1195 GLN B CA 1
ATOM 7452 C C . GLN B 2 913 ? -5.727 53.057 -12.493 1.00 19.10 1195 GLN B C 1
ATOM 7453 O O . GLN B 2 913 ? -6.061 52.482 -11.376 1.00 18.94 1195 GLN B O 1
ATOM 7459 N N . ASN B 2 914 ? -6.600 53.431 -13.399 1.00 18.57 1196 ASN B N 1
ATOM 7460 C CA . ASN B 2 914 ? -8.013 53.221 -13.189 1.00 19.11 1196 ASN B CA 1
ATOM 7461 C C . ASN B 2 914 ? -8.391 51.703 -13.259 1.00 18.28 1196 ASN B C 1
ATOM 7462 O O . ASN B 2 914 ? -9.372 51.309 -12.650 1.00 17.80 1196 ASN B O 1
ATOM 7467 N N . PHE B 2 915 ? -7.686 50.929 -14.077 1.00 17.52 1197 PHE B N 1
ATOM 7468 C CA . PHE B 2 915 ? -7.867 49.485 -14.107 1.00 18.38 1197 PHE B CA 1
ATOM 7469 C C . PHE B 2 915 ? -7.590 48.884 -12.744 1.00 16.85 1197 PHE B C 1
ATOM 7470 O O . PHE B 2 915 ? -8.372 48.061 -12.245 1.00 15.16 1197 PHE B O 1
ATOM 7478 N N . THR B 2 916 ? -6.543 49.369 -12.101 1.00 16.23 1198 THR B N 1
ATOM 7479 C CA . THR B 2 916 ? -6.174 48.922 -10.758 1.00 15.00 1198 THR B CA 1
ATOM 7480 C C . THR B 2 916 ? -7.335 49.301 -9.807 1.00 16.93 1198 THR B C 1
ATOM 7481 O O . THR B 2 916 ? -7.759 48.499 -8.929 1.00 14.77 1198 THR B O 1
ATOM 7485 N N . ALA B 2 917 ? -7.855 50.523 -9.929 1.00 15.00 1199 ALA B N 1
ATOM 7486 C CA . ALA B 2 917 ? -8.954 50.952 -9.005 1.00 14.51 1199 ALA B CA 1
ATOM 7487 C C . ALA B 2 917 ? -10.226 50.189 -9.291 1.00 13.55 1199 ALA B C 1
ATOM 7488 O O . ALA B 2 917 ? -10.969 49.835 -8.350 1.00 17.03 1199 ALA B O 1
ATOM 7490 N N . LEU B 2 918 ? -10.436 49.842 -10.551 1.00 14.93 1200 LEU B N 1
ATOM 7491 C CA . LEU B 2 918 ? -11.591 49.027 -10.956 1.00 15.39 1200 LEU B CA 1
ATOM 7492 C C . LEU B 2 918 ? -11.571 47.622 -10.330 1.00 15.33 1200 LEU B C 1
ATOM 7493 O O . LEU B 2 918 ? -12.539 47.174 -9.765 1.00 15.19 1200 LEU B O 1
ATOM 7498 N N . LEU B 2 919 ? -10.438 46.960 -10.435 1.00 14.76 1201 LEU B N 1
ATOM 7499 C CA . LEU B 2 919 ? -10.226 45.625 -9.853 1.00 14.15 1201 LEU B CA 1
ATOM 7500 C C . LEU B 2 919 ? -10.310 45.678 -8.379 1.00 14.17 1201 LEU B C 1
ATOM 7501 O O . LEU B 2 919 ? -10.932 44.801 -7.748 1.00 13.34 1201 LEU B O 1
ATOM 7506 N N . LYS B 2 920 ? -9.710 46.708 -7.769 1.00 14.74 1202 LYS B N 1
ATOM 7507 C CA . LYS B 2 920 ? -9.776 46.834 -6.324 1.00 15.83 1202 LYS B CA 1
ATOM 7508 C C . LYS B 2 920 ? -11.247 46.914 -5.867 1.00 14.85 1202 LYS B C 1
ATOM 7509 O O . LYS B 2 920 ? -11.661 46.316 -4.841 1.00 13.49 1202 LYS B O 1
ATOM 7515 N N . LEU B 2 921 ? -12.026 47.711 -6.580 1.00 15.90 1203 LEU B N 1
ATOM 7516 C CA . LEU B 2 921 ? -13.459 47.914 -6.182 1.00 15.40 1203 LEU B CA 1
ATOM 7517 C C . LEU B 2 921 ? -14.229 46.619 -6.443 1.00 14.68 1203 LEU B C 1
ATOM 7518 O O . LEU B 2 921 ? -15.050 46.190 -5.623 1.00 16.13 1203 LEU B O 1
ATOM 7523 N N . PHE B 2 922 ? -14.003 46.002 -7.576 1.00 14.02 1204 PHE B N 1
ATOM 7524 C CA . PHE B 2 922 ? -14.691 44.707 -7.877 1.00 14.48 1204 PHE B CA 1
ATOM 7525 C C . PHE B 2 922 ? -14.393 43.648 -6.783 1.00 14.16 1204 PHE B C 1
ATOM 7526 O O . PHE B 2 922 ? -15.335 42.955 -6.314 1.00 11.39 1204 PHE B O 1
ATOM 7534 N N . ARG B 2 923 ? -13.127 43.579 -6.324 1.00 14.03 1205 ARG B N 1
ATOM 7535 C CA . ARG B 2 923 ? -12.763 42.607 -5.251 1.00 14.50 1205 ARG B CA 1
ATOM 7536 C C . ARG B 2 923 ? -13.422 42.950 -3.946 1.00 15.68 1205 ARG B C 1
ATOM 7537 O O . ARG B 2 923 ? -13.982 42.058 -3.289 1.00 13.44 1205 ARG B O 1
ATOM 7545 N N . GLU B 2 924 ? -13.475 44.237 -3.609 1.00 15.28 1206 GLU B N 1
ATOM 7546 C CA . GLU B 2 924 ? -14.228 44.629 -2.420 1.00 16.66 1206 GLU B CA 1
ATOM 7547 C C . GLU B 2 924 ? -15.695 44.227 -2.501 1.00 15.90 1206 GLU B C 1
ATOM 7548 O O . GLU B 2 924 ? -16.240 43.610 -1.588 1.00 15.33 1206 GLU B O 1
ATOM 7554 N N . LYS B 2 925 ? -16.348 44.531 -3.586 1.00 16.40 1207 LYS B N 1
ATOM 7555 C CA . LYS B 2 925 ? -17.761 44.183 -3.711 1.00 17.96 1207 LYS B CA 1
ATOM 7556 C C . LYS B 2 925 ? -17.994 42.705 -3.690 1.00 17.46 1207 LYS B C 1
ATOM 7557 O O . LYS B 2 925 ? -18.981 42.274 -3.217 1.00 15.26 1207 LYS B O 1
ATOM 7563 N N . LEU B 2 926 ? -17.086 41.921 -4.279 1.00 15.31 1208 LEU B N 1
ATOM 7564 C CA . LEU B 2 926 ? -17.307 40.489 -4.321 1.00 14.71 1208 LEU B CA 1
ATOM 7565 C C . LEU B 2 926 ? -17.006 39.879 -2.950 1.00 14.73 1208 LEU B C 1
ATOM 7566 O O . LEU B 2 926 ? -17.572 38.856 -2.605 1.00 14.27 1208 LEU B O 1
ATOM 7571 N N . ASP B 2 927 ? -16.079 40.468 -2.185 1.00 14.12 1209 ASP B N 1
ATOM 7572 C CA . ASP B 2 927 ? -15.996 40.083 -0.739 1.00 13.87 1209 ASP B CA 1
ATOM 7573 C C . ASP B 2 927 ? -17.327 40.284 -0.026 1.00 13.08 1209 ASP B C 1
ATOM 7574 O O . ASP B 2 927 ? -17.726 39.471 0.807 1.00 11.36 1209 ASP B O 1
ATOM 7579 N N . VAL B 2 928 ? -17.934 41.431 -0.253 1.00 13.11 1210 VAL B N 1
ATOM 7580 C CA . VAL B 2 928 ? -19.264 41.738 0.345 1.00 13.82 1210 VAL B CA 1
ATOM 7581 C C . VAL B 2 928 ? -20.261 40.680 -0.079 1.00 14.83 1210 VAL B C 1
ATOM 7582 O O . VAL B 2 928 ? -20.866 39.982 0.765 1.00 16.28 1210 VAL B O 1
ATOM 7586 N N . GLU B 2 929 ? -20.294 40.411 -1.382 1.00 14.66 1211 GLU B N 1
ATOM 7587 C CA . GLU B 2 929 ? -21.240 39.428 -1.909 1.00 13.90 1211 GLU B CA 1
ATOM 7588 C C . GLU B 2 929 ? -21.003 38.065 -1.261 1.00 14.42 1211 GLU B C 1
ATOM 7589 O O . GLU B 2 929 ? -21.983 37.359 -0.907 1.00 13.10 1211 GLU B O 1
ATOM 7595 N N . GLY B 2 930 ? -19.741 37.665 -1.096 1.00 13.15 1212 GLY B N 1
ATOM 7596 C CA . GLY B 2 930 ? -19.483 36.416 -0.548 1.00 13.75 1212 GLY B CA 1
ATOM 7597 C C . GLY B 2 930 ? -19.905 36.293 0.889 1.00 13.60 1212 GLY B C 1
ATOM 7598 O O . GLY B 2 930 ? -20.283 35.190 1.319 1.00 15.81 1212 GLY B O 1
ATOM 7599 N N . ALA B 2 931 ? -19.686 37.367 1.650 1.00 13.44 1213 ALA B N 1
ATOM 7600 C CA . ALA B 2 931 ? -19.996 37.370 3.043 1.00 14.38 1213 ALA B CA 1
ATOM 7601 C C . ALA B 2 931 ? -21.539 37.439 3.278 1.00 15.56 1213 ALA B C 1
ATOM 7602 O O . ALA B 2 931 ? -22.002 37.086 4.375 1.00 14.81 1213 ALA B O 1
ATOM 7604 N N . LEU B 2 932 ? -22.281 37.843 2.238 1.00 13.92 1214 LEU B N 1
ATOM 7605 C CA . LEU B 2 932 ? -23.773 37.819 2.245 1.00 13.83 1214 LEU B CA 1
ATOM 7606 C C . LEU B 2 932 ? -24.362 36.530 1.809 1.00 14.38 1214 LEU B C 1
ATOM 7607 O O . LEU B 2 932 ? -25.423 36.146 2.304 1.00 17.23 1214 LEU B O 1
ATOM 7612 N N . HIS B 2 933 ? -23.723 35.852 0.868 1.00 14.46 1215 HIS B N 1
ATOM 7613 C CA . HIS B 2 933 ? -24.272 34.665 0.212 1.00 16.16 1215 HIS B CA 1
ATOM 7614 C C . HIS B 2 933 ? -23.743 33.370 0.729 1.00 16.01 1215 HIS B C 1
ATOM 7615 O O . HIS B 2 933 ? -24.140 32.296 0.307 1.00 15.98 1215 HIS B O 1
ATOM 7622 N N . GLY B 2 934 ? -22.921 33.440 1.727 1.00 17.52 1216 GLY B N 1
ATOM 7623 C CA . GLY B 2 934 ? -22.355 32.163 2.219 1.00 18.56 1216 GLY B CA 1
ATOM 7624 C C . GLY B 2 934 ? -21.449 31.446 1.234 1.00 19.01 1216 GLY B C 1
ATOM 7625 O O . GLY B 2 934 ? -21.476 30.218 1.156 1.00 19.27 1216 GLY B O 1
ATOM 7626 N N . LYS B 2 935 ? -20.649 32.190 0.452 1.00 18.45 1217 LYS B N 1
ATOM 7627 C CA . LYS B 2 935 ? -19.799 31.530 -0.537 1.00 20.08 1217 LYS B CA 1
ATOM 7628 C C . LYS B 2 935 ? -18.691 32.461 -1.047 1.00 17.11 1217 LYS B C 1
ATOM 7629 O O . LYS B 2 935 ? -18.640 33.595 -0.662 1.00 18.25 1217 LYS B O 1
ATOM 7635 N N . TYR B 2 936 ? -17.834 31.946 -1.900 1.00 15.82 1218 TYR B N 1
ATOM 7636 C CA . TYR B 2 936 ? -16.680 32.702 -2.363 1.00 14.84 1218 TYR B CA 1
ATOM 7637 C C . TYR B 2 936 ? -16.935 32.952 -3.832 1.00 14.70 1218 TYR B C 1
ATOM 7638 O O . TYR B 2 936 ? -17.250 31.977 -4.593 1.00 13.68 1218 TYR B O 1
ATOM 7647 N N . TYR B 2 937 ? -16.741 34.212 -4.264 1.00 13.13 1219 TYR B N 1
ATOM 7648 C CA . TYR B 2 937 ? -16.786 34.537 -5.676 1.00 14.67 1219 TYR B CA 1
ATOM 7649 C C . TYR B 2 937 ? -15.387 34.922 -6.198 1.00 13.67 1219 TYR B C 1
ATOM 7650 O O . TYR B 2 937 ? -14.689 35.710 -5.581 1.00 12.09 1219 TYR B O 1
ATOM 7659 N N . GLU B 2 938 ? -15.018 34.368 -7.360 1.00 13.30 1220 GLU B N 1
ATOM 7660 C CA . GLU B 2 938 ? -13.724 34.642 -7.987 1.00 13.28 1220 GLU B CA 1
ATOM 7661 C C . GLU B 2 938 ? -13.801 35.920 -8.753 1.00 12.59 1220 GLU B C 1
ATOM 7662 O O . GLU B 2 938 ? -14.868 36.299 -9.285 1.00 12.09 1220 GLU B O 1
ATOM 7668 N N . LEU B 2 939 ? -12.656 36.546 -8.879 1.00 11.48 1221 LEU B N 1
ATOM 7669 C CA . LEU B 2 939 ? -12.404 37.646 -9.811 1.00 11.70 1221 LEU B CA 1
ATOM 7670 C C . LEU B 2 939 ? -11.124 37.339 -10.597 1.00 12.60 1221 LEU B C 1
ATOM 7671 O O . LEU B 2 939 ? -10.091 37.072 -9.972 1.00 12.02 1221 LEU B O 1
ATOM 7676 N N . ALA B 2 940 ? -11.172 37.364 -11.935 1.00 12.68 1222 ALA B N 1
ATOM 7677 C CA . ALA B 2 940 ? -10.000 37.098 -12.724 1.00 12.34 1222 ALA B CA 1
ATOM 7678 C C . ALA B 2 940 ? -9.998 38.093 -13.872 1.00 13.31 1222 ALA B C 1
ATOM 7679 O O . ALA B 2 940 ? -10.963 38.814 -14.039 1.00 12.26 1222 ALA B O 1
ATOM 7681 N N . ILE B 2 941 ? -8.905 38.149 -14.608 1.00 11.73 1223 ILE B N 1
ATOM 7682 C CA . ILE B 2 941 ? -8.867 38.829 -15.881 1.00 13.91 1223 ILE B CA 1
ATOM 7683 C C . ILE B 2 941 ? -8.237 37.945 -16.901 1.00 15.25 1223 ILE B C 1
ATOM 7684 O O . ILE B 2 941 ? -7.606 36.919 -16.550 1.00 14.58 1223 ILE B O 1
ATOM 7689 N N . ALA B 2 942 ? -8.470 38.296 -18.150 1.00 15.71 1224 ALA B N 1
ATOM 7690 C CA . ALA B 2 942 ? -7.641 37.825 -19.269 1.00 17.42 1224 ALA B CA 1
ATOM 7691 C C . ALA B 2 942 ? -6.699 38.905 -19.601 1.00 17.25 1224 ALA B C 1
ATOM 7692 O O . ALA B 2 942 ? -7.102 40.047 -19.628 1.00 17.96 1224 ALA B O 1
ATOM 7694 N N . SER B 2 943 ? -5.445 38.554 -19.893 1.00 17.67 1225 SER B N 1
ATOM 7695 C CA . SER B 2 943 ? -4.363 39.496 -20.104 1.00 15.12 1225 SER B CA 1
ATOM 7696 C C . SER B 2 943 ? -3.507 39.111 -21.318 1.00 16.72 1225 SER B C 1
ATOM 7697 O O . SER B 2 943 ? -3.563 37.977 -21.831 1.00 18.87 1225 SER B O 1
ATOM 7700 N N . ALA B 2 944 ? -2.753 40.076 -21.828 1.00 16.70 1226 ALA B N 1
ATOM 7701 C CA . ALA B 2 944 ? -2.050 39.948 -23.090 1.00 18.93 1226 ALA B CA 1
ATOM 7702 C C . ALA B 2 944 ? -0.524 39.804 -22.890 1.00 18.18 1226 ALA B C 1
ATOM 7703 O O . ALA B 2 944 ? 0.041 40.086 -21.806 1.00 19.42 1226 ALA B O 1
ATOM 7705 N N . ALA B 2 945 ? 0.106 39.393 -23.969 1.00 21.07 1227 ALA B N 1
ATOM 7706 C CA . ALA B 2 945 ? 1.541 39.012 -24.004 1.00 22.03 1227 ALA B CA 1
ATOM 7707 C C . ALA B 2 945 ? 2.493 40.153 -24.272 1.00 26.55 1227 ALA B C 1
ATOM 7708 O O . ALA B 2 945 ? 3.630 40.098 -23.833 1.00 24.59 1227 ALA B O 1
ATOM 7710 N N . ALA B 2 946 ? 2.052 41.186 -24.994 1.00 24.13 1228 ALA B N 1
ATOM 7711 C CA . ALA B 2 946 ? 2.972 42.175 -25.502 1.00 24.82 1228 ALA B CA 1
ATOM 7712 C C . ALA B 2 946 ? 3.576 43.090 -24.454 1.00 29.61 1228 ALA B C 1
ATOM 7713 O O . ALA B 2 946 ? 2.926 43.437 -23.427 1.00 25.65 1228 ALA B O 1
ATOM 7715 N N . PRO B 2 947 ? 4.823 43.562 -24.728 1.00 26.91 1229 PRO B N 1
ATOM 7716 C CA . PRO B 2 947 ? 5.355 44.456 -23.712 1.00 27.71 1229 PRO B CA 1
ATOM 7717 C C . PRO B 2 947 ? 4.464 45.693 -23.538 1.00 22.57 1229 PRO B C 1
ATOM 7718 O O . PRO B 2 947 ? 4.438 46.257 -22.475 1.00 27.09 1229 PRO B O 1
ATOM 7722 N N . ILE B 2 948 ? 3.752 46.123 -24.551 1.00 25.35 1230 ILE B N 1
ATOM 7723 C CA . ILE B 2 948 ? 2.908 47.310 -24.388 1.00 26.18 1230 ILE B CA 1
ATOM 7724 C C . ILE B 2 948 ? 1.779 47.065 -23.373 1.00 21.76 1230 ILE B C 1
ATOM 7725 O O . ILE B 2 948 ? 1.497 47.930 -22.504 1.00 24.70 1230 ILE B O 1
ATOM 7730 N N . TYR B 2 949 ? 1.258 45.865 -23.408 1.00 21.31 1231 TYR B N 1
ATOM 7731 C CA . TYR B 2 949 ? 0.235 45.406 -22.391 1.00 22.15 1231 TYR B CA 1
ATOM 7732 C C . TYR B 2 949 ? 0.811 45.476 -21.007 1.00 22.12 1231 TYR B C 1
ATOM 7733 O O . TYR B 2 949 ? 0.249 46.133 -20.093 1.00 23.28 1231 TYR B O 1
ATOM 7742 N N . ILE B 2 950 ? 1.997 44.915 -20.855 1.00 20.64 1232 ILE B N 1
ATOM 7743 C CA . ILE B 2 950 ? 2.656 44.886 -19.551 1.00 20.59 1232 ILE B CA 1
ATOM 7744 C C . ILE B 2 950 ? 2.907 46.308 -18.963 1.00 21.91 1232 ILE B C 1
ATOM 7745 O O . ILE B 2 950 ? 2.810 46.606 -17.740 1.00 24.85 1232 ILE B O 1
ATOM 7750 N N . ASN B 2 951 ? 3.171 47.227 -19.875 1.00 22.27 1233 ASN B N 1
ATOM 7751 C CA . ASN B 2 951 ? 3.443 48.574 -19.515 1.00 24.86 1233 ASN B CA 1
ATOM 7752 C C . ASN B 2 951 ? 2.188 49.392 -19.312 1.00 24.88 1233 ASN B C 1
ATOM 7753 O O . ASN B 2 951 ? 2.288 50.506 -18.812 1.00 27.73 1233 ASN B O 1
ATOM 7758 N N . SER B 2 952 ? 1.055 48.878 -19.770 1.00 22.82 1234 SER B N 1
ATOM 7759 C CA . SER B 2 952 ? -0.216 49.585 -19.766 1.00 23.87 1234 SER B CA 1
ATOM 7760 C C . SER B 2 952 ? -1.077 49.186 -18.553 1.00 25.33 1234 SER B C 1
ATOM 7761 O O . SER B 2 952 ? -2.122 49.779 -18.361 1.00 23.39 1234 SER B O 1
ATOM 7764 N N . VAL B 2 953 ? -0.579 48.254 -17.715 1.00 24.02 1235 VAL B N 1
ATOM 7765 C CA . VAL B 2 953 ? -1.303 47.689 -16.576 1.00 21.29 1235 VAL B CA 1
ATOM 7766 C C . VAL B 2 953 ? -0.356 47.576 -15.397 1.00 19.38 1235 VAL B C 1
ATOM 7767 O O . VAL B 2 953 ? 0.798 47.358 -15.577 1.00 24.49 1235 VAL B O 1
ATOM 7771 N N . GLU B 2 954 ? -0.825 47.739 -14.194 1.00 17.06 1236 GLU B N 1
ATOM 7772 C CA . GLU B 2 954 ? 0.008 47.641 -13.025 1.00 18.07 1236 GLU B CA 1
ATOM 7773 C C . GLU B 2 954 ? 0.002 46.201 -12.498 1.00 17.35 1236 GLU B C 1
ATOM 7774 O O . GLU B 2 954 ? -0.597 45.927 -11.482 1.00 16.81 1236 GLU B O 1
ATOM 7780 N N . LEU B 2 955 ? 0.704 45.310 -13.200 1.00 16.66 1237 LEU B N 1
ATOM 7781 C CA . LEU B 2 955 ? 0.704 43.916 -12.808 1.00 19.06 1237 LEU B CA 1
ATOM 7782 C C . LEU B 2 955 ? 1.043 43.673 -11.374 1.00 19.69 1237 LEU B C 1
ATOM 7783 O O . LEU B 2 955 ? 0.334 42.869 -10.664 1.00 18.07 1237 LEU B O 1
ATOM 7788 N N . ASP B 2 956 ? 2.054 44.387 -10.875 1.00 18.74 1238 ASP B N 1
ATOM 7789 C CA A ASP B 2 956 ? 2.403 44.112 -9.471 0.50 18.27 1238 ASP B CA 1
ATOM 7790 C CA C ASP B 2 956 ? 2.512 44.412 -9.482 0.50 19.25 1238 ASP B CA 1
ATOM 7791 C C . ASP B 2 956 ? 1.380 44.679 -8.506 1.00 19.46 1238 ASP B C 1
ATOM 7792 O O . ASP B 2 956 ? 1.338 44.201 -7.372 1.00 18.55 1238 ASP B O 1
ATOM 7801 N N . LYS B 2 957 ? 0.474 45.606 -8.918 1.00 18.24 1239 LYS B N 1
ATOM 7802 C CA . LYS B 2 957 ? -0.473 46.119 -7.950 1.00 16.98 1239 LYS B CA 1
ATOM 7803 C C . LYS B 2 957 ? -1.817 45.391 -8.069 1.00 16.20 1239 LYS B C 1
ATOM 7804 O O . LYS B 2 957 ? -2.619 45.542 -7.158 1.00 16.19 1239 LYS B O 1
ATOM 7810 N N . ILE B 2 958 ? -2.058 44.669 -9.155 1.00 13.73 1240 ILE B N 1
ATOM 7811 C CA . ILE B 2 958 ? -3.409 44.123 -9.333 1.00 16.54 1240 ILE B CA 1
ATOM 7812 C C . ILE B 2 958 ? -3.597 42.670 -8.890 1.00 17.61 1240 ILE B C 1
ATOM 7813 O O . ILE B 2 958 ? -4.737 42.267 -8.616 1.00 16.28 1240 ILE B O 1
ATOM 7818 N N . HIS B 2 959 ? -2.493 41.897 -8.848 1.00 16.54 1241 HIS B N 1
ATOM 7819 C CA . HIS B 2 959 ? -2.554 40.475 -8.528 1.00 15.62 1241 HIS B CA 1
ATOM 7820 C C . HIS B 2 959 ? -3.174 40.167 -7.261 1.00 14.86 1241 HIS B C 1
ATOM 7821 O O . HIS B 2 959 ? -3.909 39.158 -7.182 1.00 14.46 1241 HIS B O 1
ATOM 7828 N N . GLN B 2 960 ? -3.025 41.055 -6.294 1.00 13.54 1242 GLN B N 1
ATOM 7829 C CA . GLN B 2 960 ? -3.669 40.868 -5.012 1.00 15.16 1242 GLN B CA 1
ATOM 7830 C C . GLN B 2 960 ? -5.221 40.760 -5.044 1.00 14.49 1242 GLN B C 1
ATOM 7831 O O . GLN B 2 960 ? -5.735 40.174 -4.179 1.00 13.27 1242 GLN B O 1
ATOM 7837 N N . TYR B 2 961 ? -5.876 41.376 -6.015 1.00 13.34 1243 TYR B N 1
ATOM 7838 C CA . TYR B 2 961 ? -7.351 41.358 -6.133 1.00 14.92 1243 TYR B CA 1
ATOM 7839 C C . TYR B 2 961 ? -7.870 40.141 -6.906 1.00 13.95 1243 TYR B C 1
ATOM 7840 O O . TYR B 2 961 ? -9.070 40.001 -6.980 1.00 13.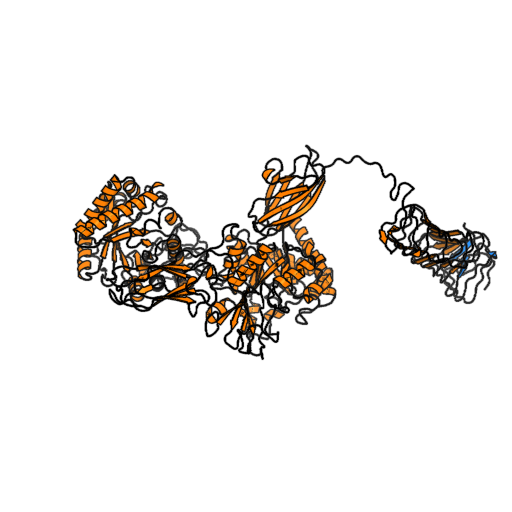11 1243 TYR B O 1
ATOM 7849 N N . LEU B 2 962 ? -6.958 39.382 -7.575 1.00 11.74 1244 LEU B N 1
ATOM 7850 C CA . LEU B 2 962 ? -7.279 38.408 -8.560 1.00 12.46 1244 LEU B CA 1
ATOM 7851 C C . LEU B 2 962 ? -7.066 36.988 -8.106 1.00 13.93 1244 LEU B C 1
ATOM 7852 O O . LEU B 2 962 ? -6.092 36.688 -7.418 1.00 16.21 1244 LEU B O 1
ATOM 7857 N N . ASP B 2 963 ? -7.960 36.071 -8.455 1.00 12.82 1245 ASP B N 1
ATOM 7858 C CA . ASP B 2 963 ? -7.681 34.675 -8.275 1.00 13.76 1245 ASP B CA 1
ATOM 7859 C C . ASP B 2 963 ? -6.583 34.198 -9.238 1.00 14.06 1245 ASP B C 1
ATOM 7860 O O . ASP B 2 963 ? -5.771 33.401 -8.886 1.00 14.46 1245 ASP B O 1
ATOM 7865 N N . TYR B 2 964 ? -6.568 34.703 -10.458 1.00 12.35 1246 TYR B N 1
ATOM 7866 C CA . TYR B 2 964 ? -5.527 34.386 -11.423 1.00 12.44 1246 TYR B CA 1
ATOM 7867 C C . TYR B 2 964 ? -5.714 35.363 -12.575 1.00 12.58 1246 TYR B C 1
ATOM 7868 O O . TYR B 2 964 ? -6.811 36.031 -12.694 1.00 10.80 1246 TYR B O 1
ATOM 7877 N N . MET B 2 965 ? -4.707 35.399 -13.451 1.00 12.19 1247 MET B N 1
ATOM 7878 C CA . MET B 2 965 ? -4.728 36.072 -14.766 1.00 14.52 1247 MET B CA 1
ATOM 7879 C C . MET B 2 965 ? -4.671 34.975 -15.803 1.00 14.85 1247 MET B C 1
ATOM 7880 O O . MET B 2 965 ? -3.742 34.168 -15.725 1.00 15.89 1247 MET B O 1
ATOM 7885 N N . SER B 2 966 ? -5.616 34.922 -16.741 1.00 12.96 1248 SER B N 1
ATOM 7886 C CA . SER B 2 966 ? -5.599 33.964 -17.836 1.00 15.60 1248 SER B CA 1
ATOM 7887 C C . SER B 2 966 ? -4.789 34.615 -18.932 1.00 17.98 1248 SER B C 1
ATOM 7888 O O . SER B 2 966 ? -5.280 35.579 -19.574 1.00 16.16 1248 SER B O 1
ATOM 7891 N N . VAL B 2 967 ? -3.484 34.247 -19.059 1.00 15.73 1249 VAL B N 1
ATOM 7892 C CA . VAL B 2 967 ? -2.621 34.970 -19.935 1.00 14.81 1249 VAL B CA 1
ATOM 7893 C C . VAL B 2 967 ? -2.766 34.343 -21.342 1.00 15.91 1249 VAL B C 1
ATOM 7894 O O . VAL B 2 967 ? -2.658 33.097 -21.549 1.00 16.56 1249 VAL B O 1
ATOM 7898 N N . MET B 2 968 ? -3.007 35.235 -22.308 1.00 15.62 1250 MET B N 1
ATOM 7899 C CA . MET B 2 968 ? -3.257 34.865 -23.701 1.00 18.95 1250 MET B CA 1
ATOM 7900 C C . MET B 2 968 ? -1.891 34.627 -24.391 1.00 17.52 1250 MET B C 1
ATOM 7901 O O . MET B 2 968 ? -1.404 35.465 -25.149 1.00 17.30 1250 MET B O 1
ATOM 7906 N N . THR B 2 969 ? -1.315 33.460 -24.101 1.00 16.49 1251 THR B N 1
ATOM 7907 C CA . THR B 2 969 ? 0.022 33.062 -24.567 1.00 17.66 1251 THR B CA 1
ATOM 7908 C C . THR B 2 969 ? -0.202 32.437 -25.969 1.00 18.78 1251 THR B C 1
ATOM 7909 O O . THR B 2 969 ? -0.087 31.192 -26.194 1.00 18.86 1251 THR B O 1
ATOM 7913 N N . TYR B 2 970 ? -0.642 33.310 -26.877 1.00 21.55 1252 TYR B N 1
ATOM 7914 C CA . TYR B 2 970 ? -1.006 32.949 -28.257 1.00 21.30 1252 TYR B CA 1
ATOM 7915 C C . TYR B 2 970 ? -1.207 34.212 -29.083 1.00 20.97 1252 TYR B C 1
ATOM 7916 O O . TYR B 2 970 ? -0.975 35.297 -28.567 1.00 22.57 1252 TYR B O 1
ATOM 7925 N N . ASP B 2 971 ? -1.503 34.112 -30.381 1.00 25.28 1253 ASP B N 1
ATOM 7926 C CA . ASP B 2 971 ? -1.555 35.279 -31.277 1.00 21.86 1253 ASP B CA 1
ATOM 7927 C C . ASP B 2 971 ? -0.307 36.103 -31.301 1.00 22.52 1253 ASP B C 1
ATOM 7928 O O . ASP B 2 971 ? -0.367 37.320 -31.558 1.00 21.79 1253 ASP B O 1
ATOM 7933 N N . TYR B 2 972 ? 0.847 35.481 -31.058 1.00 21.54 1254 TYR B N 1
ATOM 7934 C CA . TYR B 2 972 ? 2.100 36.206 -31.079 1.00 23.20 1254 TYR B CA 1
ATOM 7935 C C . TYR B 2 972 ? 2.510 36.776 -32.468 1.00 25.35 1254 TYR B C 1
ATOM 7936 O O . TYR B 2 972 ? 3.222 37.775 -32.555 1.00 23.69 1254 TYR B O 1
ATOM 7945 N N . HIS B 2 973 ? 2.149 36.033 -33.503 1.00 26.76 1255 HIS B N 1
ATOM 7946 C CA . HIS B 2 973 ? 2.507 36.339 -34.869 1.00 29.39 1255 HIS B CA 1
ATOM 7947 C C . HIS B 2 973 ? 1.323 35.950 -35.726 1.00 30.60 1255 HIS B C 1
ATOM 7948 O O . HIS B 2 973 ? 0.507 35.086 -35.319 1.00 24.51 1255 HIS B O 1
ATOM 7955 N N . GLY B 2 974 ? 1.216 36.613 -36.887 1.00 33.15 1256 GLY B N 1
ATOM 7956 C CA . GLY B 2 974 ? 0.159 36.240 -37.889 1.00 38.11 1256 GLY B CA 1
ATOM 7957 C C . GLY B 2 974 ? 0.195 37.146 -39.133 1.00 40.60 1256 GLY B C 1
ATOM 7958 O O . GLY B 2 974 ? 1.215 37.768 -39.397 1.00 38.37 1256 GLY B O 1
ATOM 7959 N N . SER B 2 975 ? -0.945 37.305 -39.809 1.00 41.53 1257 SER B N 1
ATOM 7960 C CA . SER B 2 975 ? -1.006 37.925 -41.177 1.00 46.55 1257 SER B CA 1
ATOM 7961 C C . SER B 2 975 ? -0.620 39.392 -41.250 1.00 42.05 1257 SER B C 1
ATOM 7962 O O . SER B 2 975 ? -0.193 39.863 -42.287 1.00 54.51 1257 SER B O 1
ATOM 7965 N N . TRP B 2 976 ? -0.730 40.090 -40.133 1.00 40.77 1258 TRP B N 1
ATOM 7966 C CA . TRP B 2 976 ? -0.227 41.447 -40.035 1.00 41.04 1258 TRP B CA 1
ATOM 7967 C C . TRP B 2 976 ? 1.301 41.552 -40.243 1.00 44.16 1258 TRP B C 1
ATOM 7968 O O . TRP B 2 976 ? 1.799 42.641 -40.401 1.00 46.44 1258 TRP B O 1
ATOM 7979 N N . GLU B 2 977 ? 2.035 40.439 -40.246 1.00 44.65 1259 GLU B N 1
ATOM 7980 C CA . GLU B 2 977 ? 3.481 40.452 -40.534 1.00 44.74 1259 GLU B CA 1
ATOM 7981 C C . GLU B 2 977 ? 3.683 39.584 -41.766 1.00 46.15 1259 GLU B C 1
ATOM 7982 O O . GLU B 2 977 ? 2.804 38.784 -42.112 1.00 44.12 1259 GLU B O 1
ATOM 7988 N N . SER B 2 978 ? 4.853 39.724 -42.392 1.00 46.11 1260 SER B N 1
ATOM 7989 C CA . SER B 2 978 ? 5.169 39.003 -43.629 1.00 55.85 1260 SER B CA 1
ATOM 7990 C C . SER B 2 978 ? 6.084 37.816 -43.419 1.00 54.37 1260 SER B C 1
ATOM 7991 O O . SER B 2 978 ? 6.231 37.019 -44.320 1.00 58.44 1260 SER B O 1
ATOM 7994 N N . LYS B 2 979 ? 6.697 37.705 -42.243 1.00 49.86 1261 LYS B N 1
ATOM 7995 C CA . LYS B 2 979 ? 7.640 36.667 -41.946 1.00 43.51 1261 LYS B CA 1
ATOM 7996 C C . LYS B 2 979 ? 6.968 35.626 -41.063 1.00 39.84 1261 LYS B C 1
ATOM 7997 O O . LYS B 2 979 ? 6.140 35.948 -40.233 1.00 38.68 1261 LYS B O 1
ATOM 8003 N N . THR B 2 980 ? 7.273 34.361 -41.263 1.00 38.36 1262 THR B N 1
ATOM 8004 C CA . THR B 2 980 ? 6.577 33.317 -40.537 1.00 39.95 1262 THR B CA 1
ATOM 8005 C C . THR B 2 980 ? 7.260 33.109 -39.147 1.00 36.87 1262 THR B C 1
ATOM 8006 O O . THR B 2 980 ? 8.454 33.453 -38.946 1.00 30.23 1262 THR B O 1
ATOM 8010 N N . ALA B 2 981 ? 6.507 32.469 -38.246 1.00 34.74 1263 ALA B N 1
ATOM 8011 C CA . ALA B 2 981 ? 6.952 32.220 -36.849 1.00 31.37 1263 ALA B CA 1
ATOM 8012 C C . ALA B 2 981 ? 5.837 31.550 -36.047 1.00 31.99 1263 ALA B C 1
ATOM 8013 O O . ALA B 2 981 ? 4.725 31.296 -36.582 1.00 30.43 1263 ALA B O 1
ATOM 8015 N N . HIS B 2 982 ? 6.154 31.169 -34.786 1.00 29.92 1264 HIS B N 1
ATOM 8016 C CA . HIS B 2 982 ? 5.199 30.399 -33.998 1.00 28.46 1264 HIS B CA 1
ATOM 8017 C C . HIS B 2 982 ? 4.275 31.403 -33.278 1.00 26.76 1264 HIS B C 1
ATOM 8018 O O . HIS B 2 982 ? 4.779 32.374 -32.611 1.00 26.89 1264 HIS B O 1
ATOM 8025 N N . GLN B 2 983 ? 2.987 31.221 -33.501 1.00 23.90 1265 GLN B N 1
ATOM 8026 C CA . GLN B 2 983 ? 1.940 32.110 -32.896 1.00 25.61 1265 GLN B CA 1
ATOM 8027 C C . GLN B 2 983 ? 1.627 31.794 -31.428 1.00 24.50 1265 GLN B C 1
ATOM 8028 O O . GLN B 2 983 ? 1.108 32.664 -30.738 1.00 29.23 1265 GLN B O 1
ATOM 8034 N N . ALA B 2 984 ? 1.990 30.597 -30.967 1.00 23.41 1266 ALA B N 1
ATOM 8035 C CA . ALA B 2 984 ? 1.605 30.093 -29.670 1.00 25.01 1266 ALA B CA 1
ATOM 8036 C C . ALA B 2 984 ? 2.656 29.225 -28.968 1.00 25.06 1266 ALA B C 1
ATOM 8037 O O . ALA B 2 984 ? 2.326 28.436 -28.068 1.00 24.50 1266 ALA B O 1
ATOM 8039 N N . SER B 2 985 ? 3.930 29.373 -29.328 1.00 23.36 1267 SER B N 1
ATOM 8040 C CA . SER B 2 985 ? 4.923 28.394 -28.850 1.00 23.89 1267 SER B CA 1
ATOM 8041 C C . SER B 2 985 ? 5.146 28.463 -27.348 1.00 22.38 1267 SER B C 1
ATOM 8042 O O . SER B 2 985 ? 5.306 29.570 -26.785 1.00 24.75 1267 SER B O 1
ATOM 8045 N N . VAL B 2 986 ? 5.232 27.300 -26.714 1.00 22.15 1268 VAL B N 1
ATOM 8046 C CA . VAL B 2 986 ? 5.498 27.234 -25.298 1.00 22.91 1268 VAL B CA 1
ATOM 8047 C C . VAL B 2 986 ? 6.908 27.679 -24.888 1.00 24.49 1268 VAL B C 1
ATOM 8048 O O . VAL B 2 986 ? 7.003 28.456 -23.896 1.00 22.39 1268 VAL B O 1
ATOM 8052 N N . TYR B 2 987 ? 7.953 27.346 -25.671 1.00 21.80 1269 TYR B N 1
ATOM 8053 C CA . TYR B 2 987 ? 9.278 27.965 -25.530 1.00 21.88 1269 TYR B CA 1
ATOM 8054 C C . TYR B 2 987 ? 9.705 28.760 -26.756 1.00 23.68 1269 TYR B C 1
ATOM 8055 O O . TYR B 2 987 ? 9.104 28.663 -27.852 1.00 22.48 1269 TYR B O 1
ATOM 8064 N N . THR B 2 988 ? 10.652 29.664 -26.540 1.00 23.45 1270 THR B N 1
ATOM 8065 C CA . THR B 2 988 ? 11.096 30.525 -27.623 1.00 24.92 1270 THR B CA 1
ATOM 8066 C C . THR B 2 988 ? 12.071 29.638 -28.460 1.00 30.06 1270 THR B C 1
ATOM 8067 O O . THR B 2 988 ? 13.034 29.058 -27.893 1.00 25.97 1270 THR B O 1
ATOM 8071 N N . SER B 2 989 ? 11.842 29.505 -29.762 1.00 29.48 1271 SER B N 1
ATOM 8072 C CA . SER B 2 989 ? 12.740 28.676 -30.627 1.00 28.08 1271 SER B CA 1
ATOM 8073 C C . SER B 2 989 ? 14.191 29.143 -30.545 1.00 27.42 1271 SER B C 1
ATOM 8074 O O . SER B 2 989 ? 14.479 30.356 -30.550 1.00 23.72 1271 SER B O 1
ATOM 8077 N N . ALA B 2 990 ? 15.112 28.181 -30.564 1.00 29.12 1272 ALA B N 1
ATOM 8078 C CA . ALA B 2 990 ? 16.589 28.457 -30.614 1.00 27.90 1272 ALA B CA 1
ATOM 8079 C C . ALA B 2 990 ? 16.915 29.260 -31.862 1.00 28.43 1272 ALA B C 1
ATOM 8080 O O . ALA B 2 990 ? 17.824 30.082 -31.849 1.00 26.60 1272 ALA B O 1
ATOM 8082 N N . LEU B 2 991 ? 16.110 29.075 -32.913 1.00 25.52 1273 LEU B N 1
ATOM 8083 C CA . LEU B 2 991 ? 16.225 29.857 -34.163 1.00 28.28 1273 LEU B CA 1
ATOM 8084 C C . LEU B 2 991 ? 15.522 31.212 -34.213 1.00 29.81 1273 LEU B C 1
ATOM 8085 O O . LEU B 2 991 ? 15.514 31.825 -35.267 1.00 31.72 1273 LEU B O 1
ATOM 8090 N N . SER B 2 992 ? 14.987 31.736 -33.096 1.00 25.88 1274 SER B N 1
ATOM 8091 C CA . SER B 2 992 ? 14.454 33.065 -33.132 1.00 23.63 1274 SER B CA 1
ATOM 8092 C C . SER B 2 992 ? 14.721 33.743 -31.791 1.00 29.37 1274 SER B C 1
ATOM 8093 O O . SER B 2 992 ? 13.789 33.937 -30.970 1.00 25.51 1274 SER B O 1
ATOM 8096 N N . PRO B 2 993 ? 15.989 34.126 -31.563 1.00 26.59 1275 PRO B N 1
ATOM 8097 C CA . PRO B 2 993 ? 16.323 34.681 -30.303 1.00 27.73 1275 PRO B CA 1
ATOM 8098 C C . PRO B 2 993 ? 15.419 35.878 -29.913 1.00 30.43 1275 PRO B C 1
ATOM 8099 O O . PRO B 2 993 ? 15.155 36.731 -30.717 1.00 29.06 1275 PRO B O 1
ATOM 8103 N N . GLY B 2 994 ? 14.993 35.944 -28.657 1.00 29.04 1276 GLY B N 1
ATOM 8104 C CA . GLY B 2 994 ? 14.240 37.114 -28.173 1.00 28.92 1276 GLY B CA 1
ATOM 8105 C C . GLY B 2 994 ? 12.737 37.029 -28.532 1.00 26.90 1276 GLY B C 1
ATOM 8106 O O . GLY B 2 994 ? 12.007 37.895 -28.111 1.00 26.93 1276 GLY B O 1
ATOM 8107 N N . ASP B 2 995 ? 12.305 35.980 -29.215 1.00 22.16 1277 ASP B N 1
ATOM 8108 C CA . ASP B 2 995 ? 10.932 35.853 -29.678 1.00 25.75 1277 ASP B CA 1
ATOM 8109 C C . ASP B 2 995 ? 9.932 35.415 -28.557 1.00 27.54 1277 ASP B C 1
ATOM 8110 O O . ASP B 2 995 ? 10.335 34.991 -27.459 1.00 26.54 1277 ASP B O 1
ATOM 8115 N N . PHE B 2 996 ? 8.646 35.597 -28.839 1.00 24.54 1278 PHE B N 1
ATOM 8116 C CA . PHE B 2 996 ? 7.572 35.300 -27.861 1.00 24.76 1278 PHE B CA 1
ATOM 8117 C C . PHE B 2 996 ? 7.355 33.853 -27.625 1.00 21.50 1278 PHE B C 1
ATOM 8118 O O . PHE B 2 996 ? 7.316 33.050 -28.544 1.00 24.97 1278 PHE B O 1
ATOM 8126 N N . SER B 2 997 ? 7.234 33.509 -26.364 1.00 22.53 1279 SER B N 1
ATOM 8127 C CA . SER B 2 997 ? 6.699 32.210 -26.004 1.00 20.80 1279 SER B CA 1
ATOM 8128 C C . SER B 2 997 ? 5.950 32.316 -24.713 1.00 16.66 1279 SER B C 1
ATOM 8129 O O . SER B 2 997 ? 6.113 33.286 -23.997 1.00 20.68 1279 SER B O 1
ATOM 8132 N N . ALA B 2 998 ? 5.268 31.255 -24.341 1.00 17.11 1280 ALA B N 1
ATOM 8133 C CA . ALA B 2 998 ? 4.670 31.171 -23.015 1.00 17.47 1280 ALA B CA 1
ATOM 8134 C C . ALA B 2 998 ? 5.727 31.415 -21.951 1.00 17.16 1280 ALA B C 1
ATOM 8135 O O . ALA B 2 998 ? 5.497 32.136 -20.994 1.00 16.23 1280 ALA B O 1
ATOM 8137 N N . ASP B 2 999 ? 6.880 30.762 -22.098 1.00 17.41 1281 ASP B N 1
ATOM 8138 C CA . ASP B 2 999 ? 8.001 30.880 -21.165 1.00 16.24 1281 ASP B CA 1
ATOM 8139 C C . ASP B 2 999 ? 8.420 32.295 -21.051 1.00 16.29 1281 ASP B C 1
ATOM 8140 O O . ASP B 2 999 ? 8.542 32.811 -19.909 1.00 22.71 1281 ASP B O 1
ATOM 8145 N N . SER B 2 1000 ? 8.666 32.978 -22.176 1.00 18.18 1282 SER B N 1
ATOM 8146 C CA . SER B 2 1000 ? 9.164 34.338 -22.114 1.00 18.86 1282 SER B CA 1
ATOM 8147 C C . SER B 2 1000 ? 8.105 35.274 -21.547 1.00 18.53 1282 SER B C 1
ATOM 8148 O O . SER B 2 1000 ? 8.439 36.132 -20.691 1.00 20.31 1282 SER B O 1
ATOM 8151 N N . VAL B 2 1001 ? 6.860 35.067 -21.942 1.00 15.75 1283 VAL B N 1
ATOM 8152 C CA . VAL B 2 1001 ? 5.763 35.957 -21.431 1.00 16.43 1283 VAL B CA 1
ATOM 8153 C C . VAL B 2 1001 ? 5.501 35.793 -19.936 1.00 15.53 1283 VAL B C 1
ATOM 8154 O O . VAL B 2 1001 ? 5.473 36.751 -19.129 1.00 15.78 1283 VAL B O 1
ATOM 8158 N N . LEU B 2 1002 ? 5.394 34.533 -19.537 1.00 17.00 1284 LEU B N 1
ATOM 8159 C CA . LEU B 2 1002 ? 5.105 34.237 -18.123 1.00 15.99 1284 LEU B CA 1
ATOM 8160 C C . LEU B 2 1002 ? 6.286 34.518 -17.231 1.00 17.38 1284 LEU B C 1
ATOM 8161 O O . LEU B 2 1002 ? 6.101 34.967 -16.048 1.00 14.73 1284 LEU B O 1
ATOM 8166 N N . THR B 2 1003 ? 7.529 34.448 -17.781 1.00 15.63 1285 THR B N 1
ATOM 8167 C CA . THR B 2 1003 ? 8.645 34.990 -17.035 1.00 15.41 1285 THR B CA 1
ATOM 8168 C C . THR B 2 1003 ? 8.560 36.476 -16.836 1.00 15.58 1285 THR B C 1
ATOM 8169 O O . THR B 2 1003 ? 8.850 36.969 -15.716 1.00 16.78 1285 THR B O 1
ATOM 8173 N N . ALA B 2 1004 ? 8.247 37.233 -17.888 1.00 17.75 1286 ALA B N 1
ATOM 8174 C CA . ALA B 2 1004 ? 8.127 38.644 -17.770 1.00 18.41 1286 ALA B CA 1
ATOM 8175 C C . ALA B 2 1004 ? 7.030 39.018 -16.805 1.00 18.30 1286 ALA B C 1
ATOM 8176 O O . ALA B 2 1004 ? 7.177 39.951 -16.072 1.00 17.93 1286 ALA B O 1
ATOM 8178 N N . TYR B 2 1005 ? 5.926 38.302 -16.771 1.00 18.36 1287 TYR B N 1
ATOM 8179 C CA . TYR B 2 1005 ? 4.909 38.607 -15.706 1.00 17.65 1287 TYR B CA 1
ATOM 8180 C C . TYR B 2 1005 ? 5.487 38.419 -14.293 1.00 17.23 1287 TYR B C 1
ATOM 8181 O O . TYR B 2 1005 ? 5.286 39.238 -13.324 1.00 17.60 1287 TYR B O 1
ATOM 8190 N N . ARG B 2 1006 ? 6.262 37.361 -14.158 1.00 15.79 1288 ARG B N 1
ATOM 8191 C CA . ARG B 2 1006 ? 6.883 37.082 -12.868 1.00 16.33 1288 ARG B CA 1
ATOM 8192 C C . ARG B 2 1006 ? 7.918 38.102 -12.503 1.00 16.17 1288 ARG B C 1
ATOM 8193 O O . ARG B 2 1006 ? 8.007 38.449 -11.303 1.00 15.74 1288 ARG B O 1
ATOM 8201 N N . LYS B 2 1007 ? 8.668 38.592 -13.495 1.00 17.04 1289 LYS B N 1
ATOM 8202 C CA . LYS B 2 1007 ? 9.649 39.648 -13.198 1.00 20.67 1289 LYS B CA 1
ATOM 8203 C C . LYS B 2 1007 ? 9.005 40.989 -12.815 1.00 22.98 1289 LYS B C 1
ATOM 8204 O O . LYS B 2 1007 ? 9.619 41.755 -12.106 1.00 20.10 1289 LYS B O 1
ATOM 8210 N N . GLN B 2 1008 ? 7.727 41.188 -13.158 1.00 22.25 1290 GLN B N 1
ATOM 8211 C CA . GLN B 2 1008 ? 6.965 42.304 -12.633 1.00 22.99 1290 GLN B CA 1
ATOM 8212 C C . GLN B 2 1008 ? 6.449 42.114 -11.233 1.00 25.12 1290 GLN B C 1
ATOM 8213 O O . GLN B 2 1008 ? 5.921 43.032 -10.681 1.00 24.89 1290 GLN B O 1
ATOM 8219 N N . GLY B 2 1009 ? 6.575 40.912 -10.682 1.00 22.91 1291 GLY B N 1
ATOM 8220 C CA . GLY B 2 1009 ? 6.235 40.548 -9.323 1.00 20.92 1291 GLY B CA 1
ATOM 8221 C C . GLY B 2 1009 ? 4.986 39.669 -9.205 1.00 16.99 1291 GLY B C 1
ATOM 8222 O O . GLY B 2 1009 ? 4.609 39.294 -8.105 1.00 17.10 1291 GLY B O 1
ATOM 8223 N N . VAL B 2 1010 ? 4.414 39.236 -10.286 1.00 16.68 1292 VAL B N 1
ATOM 8224 C CA . VAL B 2 1010 ? 3.175 38.440 -10.162 1.00 16.17 1292 VAL B CA 1
ATOM 8225 C C . VAL B 2 1010 ? 3.559 37.045 -9.691 1.00 16.59 1292 VAL B C 1
ATOM 8226 O O . VAL B 2 1010 ? 4.446 36.411 -10.290 1.00 18.41 1292 VAL B O 1
ATOM 8230 N N . PRO B 2 1011 ? 2.893 36.541 -8.670 1.00 17.06 1293 PRO B N 1
ATOM 8231 C CA . PRO B 2 1011 ? 3.176 35.155 -8.210 1.00 17.44 1293 PRO B CA 1
ATOM 8232 C C . PRO B 2 1011 ? 2.803 34.163 -9.273 1.00 16.89 1293 PRO B C 1
ATOM 8233 O O . PRO B 2 1011 ? 1.822 34.383 -10.037 1.00 15.56 1293 PRO B O 1
ATOM 8237 N N . ALA B 2 1012 ? 3.638 33.124 -9.390 1.00 16.30 1294 ALA B N 1
ATOM 8238 C CA . ALA B 2 1012 ? 3.374 31.982 -10.289 1.00 15.02 1294 ALA B CA 1
ATOM 8239 C C . ALA B 2 1012 ? 1.956 31.430 -10.136 1.00 14.59 1294 ALA B C 1
ATOM 8240 O O . ALA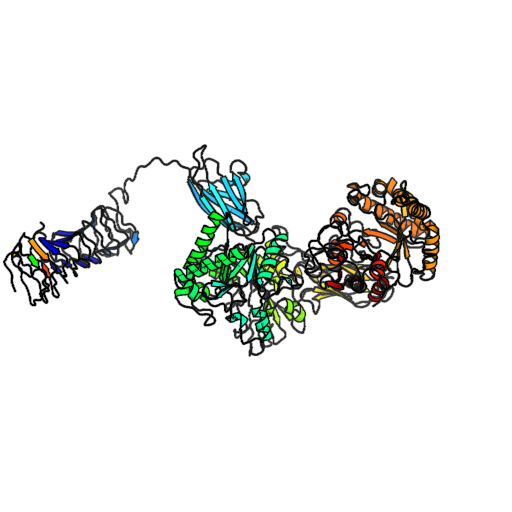 B 2 1012 ? 1.296 31.119 -11.104 1.00 13.64 1294 ALA B O 1
ATOM 8242 N N . SER B 2 1013 ? 1.487 31.396 -8.917 1.00 13.99 1295 SER B N 1
ATOM 8243 C CA . SER B 2 1013 ? 0.210 30.811 -8.625 1.00 15.37 1295 SER B CA 1
ATOM 8244 C C . SER B 2 1013 ? -1.009 31.734 -9.002 1.00 16.60 1295 SER B C 1
ATOM 8245 O O . SER B 2 1013 ? -2.141 31.376 -8.790 1.00 17.58 1295 SER B O 1
ATOM 8248 N N . LYS B 2 1014 ? -0.736 32.897 -9.560 1.00 15.34 1296 LYS B N 1
ATOM 8249 C CA . LYS B 2 1014 ? -1.804 33.755 -10.115 1.00 15.96 1296 LYS B CA 1
ATOM 8250 C C . LYS B 2 1014 ? -1.722 33.851 -11.606 1.00 14.91 1296 LYS B C 1
ATOM 8251 O O . LYS B 2 1014 ? -2.337 34.704 -12.206 1.00 13.73 1296 LYS B O 1
ATOM 8257 N N . LEU B 2 1015 ? -0.995 32.908 -12.193 1.00 13.94 1297 LEU B N 1
ATOM 8258 C CA . LEU B 2 1015 ? -0.847 32.851 -13.631 1.00 15.15 1297 LEU B CA 1
ATOM 8259 C C . LEU B 2 1015 ? -1.442 31.581 -14.224 1.00 14.49 1297 LEU B C 1
ATOM 8260 O O . LEU B 2 1015 ? -1.289 30.511 -13.690 1.00 16.16 1297 LEU B O 1
ATOM 8265 N N . VAL B 2 1016 ? -2.087 31.740 -15.355 1.00 13.40 1298 VAL B N 1
ATOM 8266 C CA . VAL B 2 1016 ? -2.686 30.647 -16.047 1.00 14.49 1298 VAL B CA 1
ATOM 8267 C C . VAL B 2 1016 ? -2.149 30.685 -17.478 1.00 15.91 1298 VAL B C 1
ATOM 8268 O O . VAL B 2 1016 ? -2.257 31.721 -18.148 1.00 15.75 1298 VAL B O 1
ATOM 8272 N N . ILE B 2 1017 ? -1.622 29.540 -17.946 1.00 14.94 1299 ILE B N 1
ATOM 8273 C CA . ILE B 2 1017 ? -1.036 29.481 -19.303 1.00 15.54 1299 ILE B CA 1
ATOM 8274 C C . ILE B 2 1017 ? -2.145 29.169 -20.306 1.00 15.94 1299 ILE B C 1
ATOM 8275 O O . ILE B 2 1017 ? -3.070 28.437 -20.014 1.00 17.63 1299 ILE B O 1
ATOM 8280 N N . GLY B 2 1018 ? -2.053 29.800 -21.481 1.00 18.13 1300 GLY B N 1
ATOM 8281 C CA . GLY B 2 1018 ? -3.124 29.805 -22.454 1.00 19.54 1300 GLY B CA 1
ATOM 8282 C C . GLY B 2 1018 ? -2.780 28.918 -23.683 1.00 19.66 1300 GLY B C 1
ATOM 8283 O O . GLY B 2 1018 ? -1.676 29.026 -24.268 1.00 20.27 1300 GLY B O 1
ATOM 8284 N N . GLY B 2 1019 ? -3.706 28.045 -24.004 1.00 20.22 1301 GLY B N 1
ATOM 8285 C CA . GLY B 2 1019 ? -3.707 27.288 -25.262 1.00 22.68 1301 GLY B CA 1
ATOM 8286 C C . GLY B 2 1019 ? -4.764 27.836 -26.251 1.00 26.45 1301 GLY B C 1
ATOM 8287 O O . GLY B 2 1019 ? -5.879 28.311 -25.839 1.00 20.77 1301 GLY B O 1
ATOM 8288 N N . ALA B 2 1020 ? -4.452 27.730 -27.560 1.00 24.72 1302 ALA B N 1
ATOM 8289 C CA . ALA B 2 1020 ? -5.343 28.233 -28.622 1.00 26.33 1302 ALA B CA 1
ATOM 8290 C C . ALA B 2 1020 ? -5.788 27.035 -29.450 1.00 27.94 1302 ALA B C 1
ATOM 8291 O O . ALA B 2 1020 ? -4.940 26.299 -29.996 1.00 29.35 1302 ALA B O 1
ATOM 8293 N N . PHE B 2 1021 ? -7.089 26.886 -29.635 1.00 24.87 1303 PHE B N 1
ATOM 8294 C CA . PHE B 2 1021 ? -7.625 25.795 -30.464 1.00 22.99 1303 PHE B CA 1
ATOM 8295 C C . PHE B 2 1021 ? -7.855 26.246 -31.938 1.00 22.27 1303 PHE B C 1
ATOM 8296 O O . PHE B 2 1021 ? -8.769 25.769 -32.615 1.00 24.47 1303 PHE B O 1
ATOM 8304 N N . TYR B 2 1022 ? -7.071 27.197 -32.392 1.00 24.01 1304 TYR B N 1
ATOM 8305 C CA . TYR B 2 1022 ? -7.159 27.696 -33.755 1.00 26.72 1304 TYR B CA 1
ATOM 8306 C C . TYR B 2 1022 ? -5.760 28.012 -34.193 1.00 27.16 1304 TYR B C 1
ATOM 8307 O O . TYR B 2 1022 ? -4.856 28.260 -33.352 1.00 30.75 1304 TYR B O 1
ATOM 8316 N N . ALA B 2 1023 ? -5.612 28.149 -35.514 1.00 29.75 1305 ALA B N 1
ATOM 8317 C CA . ALA B 2 1023 ? -4.332 28.479 -36.133 1.00 26.60 1305 ALA B CA 1
ATOM 8318 C C . ALA B 2 1023 ? -4.220 29.856 -36.691 1.00 26.80 1305 ALA B C 1
ATOM 8319 O O . ALA B 2 1023 ? -5.192 30.567 -36.887 1.00 31.42 1305 ALA B O 1
ATOM 8321 N N . ARG B 2 1024 ? -2.989 30.228 -36.973 1.00 25.80 1306 ARG B N 1
ATOM 8322 C CA . ARG B 2 1024 ? -2.670 31.381 -37.837 1.00 26.31 1306 ARG B CA 1
ATOM 8323 C C . ARG B 2 1024 ? -1.677 30.895 -38.867 1.00 30.39 1306 ARG B C 1
ATOM 8324 O O . ARG B 2 1024 ? -1.215 29.770 -38.793 1.00 35.20 1306 ARG B O 1
ATOM 8332 N N . GLY B 2 1025 ? -1.412 31.690 -39.885 1.00 35.56 1307 GLY B N 1
ATOM 8333 C CA . GLY B 2 1025 ? -0.641 31.164 -41.026 1.00 35.23 1307 GLY B CA 1
ATOM 8334 C C . GLY B 2 1025 ? -0.302 32.214 -42.073 1.00 39.07 1307 GLY B C 1
ATOM 8335 O O . GLY B 2 1025 ? -0.680 33.367 -41.910 1.00 31.61 1307 GLY B O 1
ATOM 8336 N N . TRP B 2 1026 ? 0.510 31.834 -43.081 1.00 36.48 1308 TRP B N 1
ATOM 8337 C CA . TRP B 2 1026 ? 0.895 32.736 -44.164 1.00 35.78 1308 TRP B CA 1
ATOM 8338 C C . TRP B 2 1026 ? 0.884 31.957 -45.488 1.00 34.80 1308 TRP B C 1
ATOM 8339 O O . TRP B 2 1026 ? 1.107 30.749 -45.498 1.00 33.80 1308 TRP B O 1
ATOM 8350 N N . VAL B 2 1027 ? 0.651 32.681 -46.598 1.00 42.18 1309 VAL B N 1
ATOM 8351 C CA . VAL B 2 1027 ? 0.746 32.108 -47.977 1.00 40.19 1309 VAL B CA 1
ATOM 8352 C C . VAL B 2 1027 ? 1.995 32.688 -48.643 1.00 44.03 1309 VAL B C 1
ATOM 8353 O O . VAL B 2 1027 ? 2.634 33.618 -48.090 1.00 43.61 1309 VAL B O 1
ATOM 8357 N N . ASN B 2 1028 ? 2.368 32.150 -49.826 1.00 49.67 1310 ASN B N 1
ATOM 8358 C CA . ASN B 2 1028 ? 3.604 32.545 -50.532 1.00 42.76 1310 ASN B CA 1
ATOM 8359 C C . ASN B 2 1028 ? 4.798 32.479 -49.616 1.00 43.14 1310 ASN B C 1
ATOM 8360 O O . ASN B 2 1028 ? 5.501 33.475 -49.384 1.00 40.76 1310 ASN B O 1
ATOM 8365 N N . VAL B 2 1029 ? 4.982 31.303 -49.035 1.00 45.82 1311 VAL B N 1
ATOM 8366 C CA . VAL B 2 1029 ? 6.079 31.090 -48.124 1.00 43.04 1311 VAL B CA 1
ATOM 8367 C C . VAL B 2 1029 ? 7.097 30.172 -48.821 1.00 38.74 1311 VAL B C 1
ATOM 8368 O O . VAL B 2 1029 ? 6.769 29.017 -49.184 1.00 32.75 1311 VAL B O 1
ATOM 8372 N N . PRO B 2 1030 ? 8.334 30.661 -48.984 1.00 40.99 1312 PRO B N 1
ATOM 8373 C CA . PRO B 2 1030 ? 9.388 29.901 -49.690 1.00 43.31 1312 PRO B CA 1
ATOM 8374 C C . PRO B 2 1030 ? 9.583 28.553 -49.073 1.00 51.72 1312 PRO B C 1
ATOM 8375 O O . PRO B 2 1030 ? 9.522 28.464 -47.834 1.00 51.78 1312 PRO B O 1
ATOM 8379 N N . ASN B 2 1031 ? 9.815 27.502 -49.868 1.00 48.44 1313 ASN B N 1
ATOM 8380 C CA . ASN B 2 1031 ? 10.122 26.203 -49.277 1.00 43.59 1313 ASN B CA 1
ATOM 8381 C C . ASN B 2 1031 ? 11.587 26.123 -48.864 1.00 52.35 1313 ASN B C 1
ATOM 8382 O O . ASN B 2 1031 ? 12.401 25.465 -49.524 1.00 56.79 1313 ASN B O 1
ATOM 8387 N N . ILE B 2 1032 ? 11.897 26.798 -47.752 1.00 47.98 1314 ILE B N 1
ATOM 8388 C CA . ILE B 2 1032 ? 13.188 26.744 -47.057 1.00 49.65 1314 ILE B CA 1
ATOM 8389 C C . ILE B 2 1032 ? 12.858 26.463 -45.591 1.00 51.76 1314 ILE B C 1
ATOM 8390 O O . ILE B 2 1032 ? 12.006 27.190 -45.003 1.00 43.40 1314 ILE B O 1
ATOM 8395 N N . ASN B 2 1033 ? 13.515 25.428 -45.039 1.00 46.88 1315 ASN B N 1
ATOM 8396 C CA . ASN B 2 1033 ? 13.288 24.883 -43.703 1.00 48.67 1315 ASN B CA 1
ATOM 8397 C C . ASN B 2 1033 ? 11.818 24.694 -43.419 1.00 52.90 1315 ASN B C 1
ATOM 8398 O O . ASN B 2 1033 ? 11.321 25.074 -42.344 1.00 52.12 1315 ASN B O 1
ATOM 8403 N N . HIS B 2 1034 ? 11.133 24.137 -44.411 1.00 44.08 1316 HIS B N 1
ATOM 8404 C CA . HIS B 2 1034 ? 9.711 23.929 -44.398 1.00 41.88 1316 HIS B CA 1
ATOM 8405 C C . HIS B 2 1034 ? 8.923 25.196 -44.057 1.00 40.12 1316 HIS B C 1
ATOM 8406 O O . HIS B 2 1034 ? 7.910 25.122 -43.405 1.00 33.75 1316 HIS B O 1
ATOM 8413 N N . GLY B 2 1035 ? 9.392 26.345 -44.523 1.00 39.62 1317 GLY B N 1
ATOM 8414 C CA . GLY B 2 1035 ? 8.677 27.619 -44.328 1.00 38.77 1317 GLY B CA 1
ATOM 8415 C C . GLY B 2 1035 ? 8.875 28.319 -42.980 1.00 38.71 1317 GLY B C 1
ATOM 8416 O O . GLY B 2 1035 ? 8.379 29.436 -42.807 1.00 33.34 1317 GLY B O 1
ATOM 8417 N N . LEU B 2 1036 ? 9.667 27.726 -42.073 1.00 36.96 1318 LEU B N 1
ATOM 8418 C CA . LEU B 2 1036 ? 9.800 28.238 -40.711 1.00 35.45 1318 LEU B CA 1
ATOM 8419 C C . LEU B 2 1036 ? 10.766 29.394 -40.641 1.00 35.58 1318 LEU B C 1
ATOM 8420 O O . LEU B 2 1036 ? 11.922 29.234 -41.003 1.00 37.26 1318 LEU B O 1
ATOM 8425 N N . PHE B 2 1037 ? 10.301 30.531 -40.164 1.00 32.60 1319 PHE B N 1
ATOM 8426 C CA . PHE B 2 1037 ? 11.090 31.774 -40.058 1.00 37.39 1319 PHE B CA 1
ATOM 8427 C C . PHE B 2 1037 ? 11.582 32.214 -41.456 1.00 44.36 1319 PHE B C 1
ATOM 8428 O O . PHE B 2 1037 ? 12.746 32.618 -41.618 1.00 39.72 1319 PHE B O 1
ATOM 8436 N N . GLN B 2 1038 ? 10.672 32.144 -42.434 1.00 45.31 1320 GLN B N 1
ATOM 8437 C CA . GLN B 2 1038 ? 10.917 32.605 -43.815 1.00 49.80 1320 GLN B CA 1
ATOM 8438 C C . GLN B 2 1038 ? 10.159 33.890 -44.120 1.00 49.15 1320 GLN B C 1
ATOM 8439 O O . GLN B 2 1038 ? 9.033 34.096 -43.655 1.00 41.43 1320 GLN B O 1
ATOM 8445 N N . GLN B 2 1039 ? 10.809 34.778 -44.854 1.00 51.47 1321 GLN B N 1
ATOM 8446 C CA . GLN B 2 1039 ? 10.125 35.940 -45.430 1.00 54.17 1321 GLN B CA 1
ATOM 8447 C C . GLN B 2 1039 ? 9.025 35.432 -46.414 1.00 49.98 1321 GLN B C 1
ATOM 8448 O O . GLN B 2 1039 ? 9.225 34.460 -47.147 1.00 52.41 1321 GLN B O 1
ATOM 8454 N N . ALA B 2 1040 ? 7.826 35.993 -46.322 1.00 49.56 1322 ALA B N 1
ATOM 8455 C CA . ALA B 2 1040 ? 6.686 35.532 -47.138 1.00 48.40 1322 ALA B CA 1
ATOM 8456 C C . ALA B 2 1040 ? 6.198 36.675 -48.039 1.00 46.35 1322 ALA B C 1
ATOM 8457 O O . ALA B 2 1040 ? 6.464 37.847 -47.770 1.00 40.78 1322 ALA B O 1
ATOM 8459 N N . GLY B 2 1041 ? 5.502 36.300 -49.112 1.00 45.90 1323 GLY B N 1
ATOM 8460 C CA . GLY B 2 1041 ? 5.005 37.253 -50.085 1.00 53.54 1323 GLY B CA 1
ATOM 8461 C C . GLY B 2 1041 ? 3.661 37.906 -49.779 1.00 55.74 1323 GLY B C 1
ATOM 8462 O O . GLY B 2 1041 ? 3.367 38.289 -48.665 1.00 56.80 1323 GLY B O 1
ATOM 8463 N N . ASP B 2 1042 ? 2.854 38.043 -50.809 1.00 55.24 1324 ASP B N 1
ATOM 8464 C CA . ASP B 2 1042 ? 1.597 38.735 -50.725 1.00 51.67 1324 ASP B CA 1
ATOM 8465 C C . ASP B 2 1042 ? 0.634 37.842 -49.960 1.00 48.99 1324 ASP B C 1
ATOM 8466 O O . ASP B 2 1042 ? 0.531 36.632 -50.238 1.00 51.40 1324 ASP B O 1
ATOM 8471 N N . GLN B 2 1043 ? -0.058 38.462 -49.008 1.00 47.02 1325 GLN B N 1
ATOM 8472 C CA . GLN B 2 1043 ? -0.903 37.761 -48.058 1.00 50.99 1325 GLN B CA 1
ATOM 8473 C C . GLN B 2 1043 ? -2.385 37.871 -48.361 1.00 59.86 1325 GLN B C 1
ATOM 8474 O O . GLN B 2 1043 ? -3.186 37.496 -47.529 1.00 61.03 1325 GLN B O 1
ATOM 8480 N N . ALA B 2 1044 ? -2.771 38.343 -49.541 1.00 56.25 1326 ALA B N 1
ATOM 8481 C CA . ALA B 2 1044 ? -4.177 38.522 -49.839 1.00 55.22 1326 ALA B CA 1
ATOM 8482 C C . ALA B 2 1044 ? -4.952 37.222 -49.726 1.00 49.84 1326 ALA B C 1
ATOM 8483 O O . ALA B 2 1044 ? -6.135 37.229 -49.373 1.00 48.41 1326 ALA B O 1
ATOM 8485 N N . LYS B 2 1045 ? -4.312 36.097 -50.008 1.00 51.13 1327 LYS B N 1
ATOM 8486 C CA . LYS B 2 1045 ? -4.989 34.798 -49.824 1.00 49.69 1327 LYS B CA 1
ATOM 8487 C C . LYS B 2 1045 ? -4.666 34.135 -48.432 1.00 47.69 1327 LYS B C 1
ATOM 8488 O O . LYS B 2 1045 ? -4.839 32.933 -48.245 1.00 41.14 1327 LYS B O 1
ATOM 8494 N N . ASN B 2 1046 ? -4.215 34.918 -47.458 1.00 44.42 1328 ASN B N 1
ATOM 8495 C CA . ASN B 2 1046 ? -3.890 34.374 -46.094 1.00 42.34 1328 ASN B CA 1
ATOM 8496 C C . ASN B 2 1046 ? -5.035 33.528 -45.520 1.00 36.68 1328 ASN B C 1
ATOM 8497 O O . ASN B 2 1046 ? -6.194 33.956 -45.617 1.00 40.00 1328 ASN B O 1
ATOM 8502 N N . PRO B 2 1047 ? -4.754 32.351 -44.894 1.00 39.74 1329 PRO B N 1
ATOM 8503 C CA . PRO B 2 1047 ? -5.910 31.508 -44.393 1.00 40.07 1329 PRO B CA 1
ATOM 8504 C C . PRO B 2 1047 ? -6.659 32.029 -43.167 1.00 35.52 1329 PRO B C 1
ATOM 8505 O O . PRO B 2 1047 ? -7.616 31.423 -42.778 1.00 40.88 1329 PRO B O 1
ATOM 8509 N N . GLY B 2 1048 ? -6.228 33.143 -42.593 1.00 39.80 1330 GLY B N 1
ATOM 8510 C CA . GLY B 2 1048 ? -6.922 33.775 -41.450 1.00 41.48 1330 GLY B CA 1
ATOM 8511 C C . GLY B 2 1048 ? -6.689 32.913 -40.198 1.00 37.12 1330 GLY B C 1
ATOM 8512 O O . GLY B 2 1048 ? -5.525 32.670 -39.812 1.00 36.43 1330 GLY B O 1
ATOM 8513 N N . THR B 2 1049 ? -7.790 32.423 -39.624 1.00 35.66 1331 THR B N 1
ATOM 8514 C CA . THR B 2 1049 ? -7.758 31.717 -38.369 1.00 34.09 1331 THR B CA 1
ATOM 8515 C C . THR B 2 1049 ? -8.650 30.518 -38.418 1.00 36.35 1331 THR B C 1
ATOM 8516 O O . THR B 2 1049 ? -9.572 30.444 -37.626 1.00 36.03 1331 THR B O 1
ATOM 8520 N N . PRO B 2 1050 ? -8.300 29.509 -39.242 1.00 33.28 1332 PRO B N 1
ATOM 8521 C CA . PRO B 2 1050 ? -8.919 28.184 -39.093 1.00 33.36 1332 PRO B CA 1
ATOM 8522 C C . PRO B 2 1050 ? -8.854 27.547 -37.701 1.00 32.14 1332 PRO B C 1
ATOM 8523 O O . PRO B 2 1050 ? -7.841 27.552 -37.006 1.00 31.16 1332 PRO B O 1
ATOM 8527 N N . THR B 2 1051 ? -9.919 26.911 -37.338 1.00 29.77 1333 THR B N 1
ATOM 8528 C CA . THR B 2 1051 ? -9.972 26.273 -36.074 1.00 29.42 1333 THR B CA 1
ATOM 8529 C C . THR B 2 1051 ? -9.337 24.916 -36.198 1.00 32.56 1333 THR B C 1
ATOM 8530 O O . THR B 2 1051 ? -9.108 24.422 -37.339 1.00 32.96 1333 THR B O 1
ATOM 8534 N N . TYR B 2 1052 ? -9.060 24.273 -35.072 1.00 28.47 1334 TYR B N 1
ATOM 8535 C CA . TYR B 2 1052 ? -8.574 22.908 -35.134 1.00 29.68 1334 TYR B CA 1
ATOM 8536 C C . TYR B 2 1052 ? -9.542 22.034 -35.989 1.00 33.82 1334 TYR B C 1
ATOM 8537 O O . TYR B 2 1052 ? -9.087 21.208 -36.800 1.00 29.45 1334 TYR B O 1
ATOM 8546 N N . ASN B 2 1053 ? -10.846 22.234 -35.863 1.00 33.24 1335 ASN B N 1
ATOM 8547 C CA . ASN B 2 1053 ? -11.771 21.455 -36.698 1.00 34.95 1335 ASN B CA 1
ATOM 8548 C C . ASN B 2 1053 ? -11.523 21.696 -38.218 1.00 37.76 1335 ASN B C 1
ATOM 8549 O O . ASN B 2 1053 ? -11.665 20.806 -39.030 1.00 37.90 1335 ASN B O 1
ATOM 8554 N N . ASP B 2 1054 ? -11.295 22.950 -38.609 1.00 35.96 1336 ASP B N 1
ATOM 8555 C CA . ASP B 2 1054 ? -10.922 23.223 -39.957 1.00 34.54 1336 ASP B CA 1
ATOM 8556 C C . ASP B 2 1054 ? -9.621 22.470 -40.296 1.00 43.98 1336 ASP B C 1
ATOM 8557 O O . ASP B 2 1054 ? -9.503 21.900 -41.404 1.00 46.95 1336 ASP B O 1
ATOM 8562 N N . LEU B 2 1055 ? -8.657 22.450 -39.366 1.00 35.23 1337 LEU B N 1
ATOM 8563 C CA . LEU B 2 1055 ? -7.404 21.806 -39.636 1.00 36.36 1337 LEU B CA 1
ATOM 8564 C C . LEU B 2 1055 ? -7.681 20.363 -39.936 1.00 35.24 1337 LEU B C 1
ATOM 8565 O O . LEU B 2 1055 ? -7.120 19.814 -40.922 1.00 36.05 1337 LEU B O 1
ATOM 8570 N N . VAL B 2 1056 ? -8.553 19.773 -39.143 1.00 35.44 1338 VAL B N 1
ATOM 8571 C CA . VAL B 2 1056 ? -8.846 18.367 -39.275 1.00 39.44 1338 VAL B CA 1
ATOM 8572 C C . VAL B 2 1056 ? -9.478 18.061 -40.638 1.00 47.37 1338 VAL B C 1
ATOM 8573 O O . VAL B 2 1056 ? -9.012 17.186 -41.317 1.00 48.50 1338 VAL B O 1
ATOM 8577 N N . LYS B 2 1057 ? -10.522 18.762 -41.038 1.00 48.90 1339 LYS B N 1
ATOM 8578 C CA . LYS B 2 1057 ? -11.193 18.369 -42.283 1.00 53.79 1339 LYS B CA 1
ATOM 8579 C C . LYS B 2 1057 ? -10.522 18.892 -43.585 1.00 49.13 1339 LYS B C 1
ATOM 8580 O O . LYS B 2 1057 ? -10.686 18.279 -44.628 1.00 43.70 1339 LYS B O 1
ATOM 8586 N N . ASP B 2 1058 ? -9.737 19.967 -43.514 1.00 41.98 1340 ASP B N 1
ATOM 8587 C CA . ASP B 2 1058 ? -9.240 20.660 -44.706 1.00 42.62 1340 ASP B CA 1
ATOM 8588 C C . ASP B 2 1058 ? -7.716 20.738 -44.855 1.00 45.59 1340 ASP B C 1
ATOM 8589 O O . ASP B 2 1058 ? -7.277 21.268 -45.869 1.00 45.80 1340 ASP B O 1
ATOM 8594 N N . TYR B 2 1059 ? -6.913 20.362 -43.853 1.00 37.14 1341 TYR B N 1
ATOM 8595 C CA . TYR B 2 1059 ? -5.444 20.623 -43.921 1.00 37.60 1341 TYR B CA 1
ATOM 8596 C C . TYR B 2 1059 ? -4.607 19.385 -43.685 1.00 38.19 1341 TYR B C 1
ATOM 8597 O O . TYR B 2 1059 ? -3.724 19.015 -44.483 1.00 43.69 1341 TYR B O 1
ATOM 8606 N N . PHE B 2 1060 ? -4.905 18.716 -42.589 1.00 41.11 1342 PHE B N 1
ATOM 8607 C CA . PHE B 2 1060 ? -4.217 17.483 -42.273 1.00 42.79 1342 PHE B CA 1
ATOM 8608 C C . PHE B 2 1060 ? -4.343 16.464 -43.434 1.00 48.90 1342 PHE B C 1
ATOM 8609 O O . PHE B 2 1060 ? -5.471 16.114 -43.871 1.00 47.91 1342 PHE B O 1
ATOM 8617 N N . ASP B 2 1061 ? -3.172 16.014 -43.906 1.00 51.89 1343 ASP B N 1
ATOM 8618 C CA . ASP B 2 1061 ? -3.047 15.032 -45.010 1.00 54.27 1343 ASP B CA 1
ATOM 8619 C C . ASP B 2 1061 ? -3.717 15.493 -46.312 1.00 53.60 1343 ASP B C 1
ATOM 8620 O O . ASP B 2 1061 ? -4.339 14.711 -47.006 1.00 58.53 1343 ASP B O 1
ATOM 8625 N N . LYS B 2 1062 ? -3.615 16.786 -46.586 1.00 53.21 1344 LYS B N 1
ATOM 8626 C CA . LYS B 2 1062 ? -4.125 17.398 -47.793 1.00 45.33 1344 LYS B CA 1
ATOM 8627 C C . LYS B 2 1062 ? -2.989 18.166 -48.350 1.00 42.26 1344 LYS B C 1
ATOM 8628 O O . LYS B 2 1062 ? -3.130 19.321 -48.713 1.00 40.70 1344 LYS B O 1
ATOM 8634 N N . GLY B 2 1063 ? -1.833 17.518 -48.402 1.00 44.65 1345 GLY B N 1
ATOM 8635 C CA . GLY B 2 1063 ? -0.648 18.163 -48.938 1.00 46.98 1345 GLY B CA 1
ATOM 8636 C C . GLY B 2 1063 ? 0.097 18.985 -47.912 1.00 51.85 1345 GLY B C 1
ATOM 8637 O O . GLY B 2 1063 ? 1.058 19.661 -48.272 1.00 44.05 1345 GLY B O 1
ATOM 8638 N N . TYR B 2 1064 ? -0.344 18.923 -46.641 1.00 47.90 1346 TYR B N 1
ATOM 8639 C CA . TYR B 2 1064 ? 0.323 19.615 -45.552 1.00 42.52 1346 TYR B CA 1
ATOM 8640 C C . TYR B 2 1064 ? 1.066 18.522 -44.850 1.00 37.64 1346 TYR B C 1
ATOM 8641 O O . TYR B 2 1064 ? 0.497 17.461 -44.527 1.00 37.28 1346 TYR B O 1
ATOM 8650 N N . THR B 2 1065 ? 2.331 18.810 -44.564 1.00 37.50 1347 THR B N 1
ATOM 8651 C CA . THR B 2 1065 ? 3.117 17.975 -43.654 1.00 40.40 1347 THR B CA 1
ATOM 8652 C C . THR B 2 1065 ? 3.316 18.691 -42.294 1.00 39.16 1347 THR B C 1
ATOM 8653 O O . THR B 2 1065 ? 3.570 19.928 -42.247 1.00 31.89 1347 THR B O 1
ATOM 8657 N N . ARG B 2 1066 ? 3.203 17.890 -41.232 1.00 40.33 1348 ARG B N 1
ATOM 8658 C CA . ARG B 2 1066 ? 3.363 18.335 -39.845 1.00 35.91 1348 ARG B CA 1
ATOM 8659 C C . ARG B 2 1066 ? 4.836 18.289 -39.508 1.00 34.48 1348 ARG B C 1
ATOM 8660 O O . ARG B 2 1066 ? 5.442 17.271 -39.638 1.00 35.80 1348 ARG B O 1
ATOM 8668 N N . TYR B 2 1067 ? 5.395 19.413 -39.114 1.00 30.25 1349 TYR B N 1
ATOM 8669 C CA . TYR B 2 1067 ? 6.742 19.511 -38.568 1.00 35.54 1349 TYR B CA 1
ATOM 8670 C C . TYR B 2 1067 ? 6.702 19.911 -37.048 1.00 36.58 1349 TYR B C 1
ATOM 8671 O O . TYR B 2 1067 ? 5.627 20.249 -36.502 1.00 32.46 1349 TYR B O 1
ATOM 8680 N N . TRP B 2 1068 ? 7.876 19.859 -36.408 1.00 32.00 1350 TRP B N 1
ATOM 8681 C CA . TRP B 2 1068 ? 8.004 20.056 -35.010 1.00 33.98 1350 TRP B CA 1
ATOM 8682 C C . TRP B 2 1068 ? 9.251 20.861 -34.714 1.00 35.43 1350 TRP B C 1
ATOM 8683 O O . TRP B 2 1068 ? 10.330 20.376 -34.998 1.00 34.94 1350 TRP B O 1
ATOM 8694 N N . ASP B 2 1069 ? 9.115 22.089 -34.211 1.00 29.19 1351 ASP B N 1
ATOM 8695 C CA . ASP B 2 1069 ? 10.250 22.844 -33.653 1.00 30.12 1351 ASP B CA 1
ATOM 8696 C C . ASP B 2 1069 ? 10.528 22.396 -32.228 1.00 36.03 1351 ASP B C 1
ATOM 8697 O O . ASP B 2 1069 ? 9.824 22.754 -31.256 1.00 32.80 1351 ASP B O 1
ATOM 8702 N N . ASN B 2 1070 ? 11.572 21.579 -32.075 1.00 33.16 1352 ASN B N 1
ATOM 8703 C CA . ASN B 2 1070 ? 11.769 20.923 -30.805 1.00 29.33 1352 ASN B CA 1
ATOM 8704 C C . ASN B 2 1070 ? 12.258 21.886 -29.769 1.00 29.32 1352 ASN B C 1
ATOM 8705 O O . ASN B 2 1070 ? 12.069 21.646 -28.610 1.00 32.01 1352 ASN B O 1
ATOM 8710 N N . SER B 2 1071 ? 12.937 22.961 -30.156 1.00 27.84 1353 SER B N 1
ATOM 8711 C CA . SER B 2 1071 ? 13.384 23.880 -29.165 1.00 29.54 1353 SER B CA 1
ATOM 8712 C C . SER B 2 1071 ? 12.139 24.675 -28.678 1.00 30.26 1353 SER B C 1
ATOM 8713 O O . SER B 2 1071 ? 12.046 24.950 -27.478 1.00 27.23 1353 SER B O 1
ATOM 8716 N N . ALA B 2 1072 ? 11.204 24.973 -29.585 1.00 27.48 1354 ALA B N 1
ATOM 8717 C CA . ALA B 2 1072 ? 9.953 25.723 -29.243 1.00 28.80 1354 ALA B CA 1
ATOM 8718 C C . ALA B 2 1072 ? 8.868 24.868 -28.626 1.00 27.41 1354 ALA B C 1
ATOM 8719 O O . ALA B 2 1072 ? 7.969 25.407 -27.982 1.00 25.83 1354 ALA B O 1
ATOM 8721 N N . LYS B 2 1073 ? 8.960 23.546 -28.833 1.00 26.34 1355 LYS B N 1
ATOM 8722 C CA . LYS B 2 1073 ? 7.912 22.591 -28.570 1.00 25.09 1355 LYS B CA 1
ATOM 8723 C C . LYS B 2 1073 ? 6.603 23.002 -29.237 1.00 26.03 1355 LYS B C 1
ATOM 8724 O O . LYS B 2 1073 ? 5.535 23.032 -28.630 1.00 26.37 1355 LYS B O 1
ATOM 8730 N N . ALA B 2 1074 ? 6.703 23.277 -30.511 1.00 24.94 1356 ALA B N 1
ATOM 8731 C CA . ALA B 2 1074 ? 5.603 23.792 -31.281 1.00 26.06 1356 ALA B CA 1
ATOM 8732 C C . ALA B 2 1074 ? 5.500 23.087 -32.599 1.00 26.92 1356 ALA B C 1
ATOM 8733 O O . ALA B 2 1074 ? 6.530 22.966 -33.306 1.00 27.07 1356 ALA B O 1
ATOM 8735 N N . PRO B 2 1075 ? 4.269 22.714 -32.987 1.00 29.62 1357 PRO B N 1
ATOM 8736 C CA . PRO B 2 1075 ? 4.034 22.201 -34.316 1.00 27.85 1357 PRO B CA 1
ATOM 8737 C C . PRO B 2 1075 ? 3.748 23.274 -35.362 1.00 30.96 1357 PRO B C 1
ATOM 8738 O O . PRO B 2 1075 ? 3.357 24.439 -35.050 1.00 29.91 1357 PRO B O 1
ATOM 8742 N N . TYR B 2 1076 ? 3.978 22.878 -36.618 1.00 30.96 1358 TYR B N 1
ATOM 8743 C CA . TYR B 2 1076 ? 3.623 23.672 -37.761 1.00 32.24 1358 TYR B CA 1
ATOM 8744 C C . TYR B 2 1076 ? 3.375 22.778 -38.951 1.00 38.11 1358 TYR B C 1
ATOM 8745 O O . TYR B 2 1076 ? 3.814 21.636 -38.978 1.00 41.58 1358 TYR B O 1
ATOM 8754 N N . LEU B 2 1077 ? 2.642 23.314 -39.914 1.00 37.79 1359 LEU B N 1
ATOM 8755 C CA . LEU B 2 1077 ? 2.276 22.609 -41.134 1.00 38.72 1359 LEU B CA 1
ATOM 8756 C C . LEU B 2 1077 ? 2.932 23.384 -42.256 1.00 40.31 1359 LEU B C 1
ATOM 8757 O O . LEU B 2 1077 ? 2.958 24.606 -42.182 1.00 39.41 1359 LEU B O 1
ATOM 8762 N N . TYR B 2 1078 ? 3.444 22.668 -43.275 1.00 40.40 1360 TYR B N 1
ATOM 8763 C CA . TYR B 2 1078 ? 3.854 23.286 -44.546 1.00 41.33 1360 TYR B CA 1
ATOM 8764 C C . TYR B 2 1078 ? 3.250 22.487 -45.722 1.00 41.77 1360 TYR B C 1
ATOM 8765 O O . TYR B 2 1078 ? 3.064 21.232 -45.673 1.00 36.39 1360 TYR B O 1
ATOM 8774 N N . ASN B 2 1079 ? 2.830 23.238 -46.721 1.00 43.56 1361 ASN B N 1
ATOM 8775 C CA . ASN B 2 1079 ? 2.311 22.658 -47.979 1.00 44.72 1361 ASN B CA 1
ATOM 8776 C C . ASN B 2 1079 ? 2.956 23.521 -49.078 1.00 43.72 1361 ASN B C 1
ATOM 8777 O O . ASN B 2 1079 ? 2.558 24.667 -49.288 1.00 40.82 1361 ASN B O 1
ATOM 8782 N N . PRO B 2 1080 ? 3.989 22.982 -49.763 1.00 45.19 1362 PRO B N 1
ATOM 8783 C CA . PRO B 2 1080 ? 4.652 23.780 -50.825 1.00 44.58 1362 PRO B CA 1
ATOM 8784 C C . PRO B 2 1080 ? 3.673 24.177 -51.967 1.00 48.88 1362 PRO B C 1
ATOM 8785 O O . PRO B 2 1080 ? 3.795 25.267 -52.596 1.00 51.77 1362 PRO B O 1
ATOM 8789 N N . ASP B 2 1081 ? 2.647 23.356 -52.157 1.00 44.82 1363 ASP B N 1
ATOM 8790 C CA . ASP B 2 1081 ? 1.749 23.533 -53.293 1.00 58.45 1363 ASP B CA 1
ATOM 8791 C C . ASP B 2 1081 ? 0.545 24.459 -53.104 1.00 64.11 1363 ASP B C 1
ATOM 8792 O O . ASP B 2 1081 ? -0.069 24.838 -54.106 1.00 70.16 1363 ASP B O 1
ATOM 8797 N N . ALA B 2 1082 ? 0.211 24.849 -51.871 1.00 57.88 1364 ALA B N 1
ATOM 8798 C CA . ALA B 2 1082 ? -1.135 25.384 -51.622 1.00 58.15 1364 ALA B CA 1
ATOM 8799 C C . ALA B 2 1082 ? -1.372 26.763 -52.199 1.00 61.24 1364 ALA B C 1
ATOM 8800 O O . ALA B 2 1082 ? -2.301 26.927 -53.000 1.00 84.63 1364 ALA B O 1
ATOM 8802 N N . ASN B 2 1083 ? -0.571 27.757 -51.830 1.00 63.17 1365 ASN B N 1
ATOM 8803 C CA . ASN B 2 1083 ? -0.758 29.117 -52.398 1.00 55.19 1365 ASN B CA 1
ATOM 8804 C C . ASN B 2 1083 ? 0.567 29.769 -52.401 1.00 55.99 1365 ASN B C 1
ATOM 8805 O O . ASN B 2 1083 ? 0.822 30.706 -51.655 1.00 56.63 1365 ASN B O 1
ATOM 8810 N N . GLY B 2 1084 ? 1.442 29.232 -53.224 1.00 56.96 1366 GLY B N 1
ATOM 8811 C CA . GLY B 2 1084 ? 2.814 29.749 -53.309 1.00 57.06 1366 GLY B CA 1
ATOM 8812 C C . GLY B 2 1084 ? 3.703 29.220 -52.195 1.00 51.34 1366 GLY B C 1
ATOM 8813 O O . GLY B 2 1084 ? 4.874 29.707 -52.042 1.00 44.65 1366 GLY B O 1
ATOM 8814 N N . GLY B 2 1085 ? 3.176 28.186 -51.498 1.00 44.64 1367 GLY B N 1
ATOM 8815 C CA . GLY B 2 1085 ? 3.681 27.743 -50.169 1.00 50.22 1367 GLY B CA 1
ATOM 8816 C C . GLY B 2 1085 ? 2.874 28.307 -48.971 1.00 42.58 1367 GLY B C 1
ATOM 8817 O O . GLY B 2 1085 ? 2.885 29.511 -48.749 1.00 39.75 1367 GLY B O 1
ATOM 8818 N N . THR B 2 1086 ? 2.200 27.423 -48.225 1.00 45.31 1368 THR B N 1
ATOM 8819 C CA . THR B 2 1086 ? 1.383 27.776 -47.024 1.00 48.86 1368 THR B CA 1
ATOM 8820 C C . THR B 2 1086 ? 1.945 27.139 -45.702 1.00 44.26 1368 THR B C 1
ATOM 8821 O O . THR B 2 1086 ? 2.180 25.934 -45.612 1.00 36.15 1368 THR B O 1
ATOM 8825 N N . PHE B 2 1087 ? 2.200 28.025 -44.729 1.00 42.65 1369 PHE B N 1
ATOM 8826 C CA . PHE B 2 1087 ? 2.780 27.687 -43.431 1.00 38.31 1369 PHE B CA 1
ATOM 8827 C C . PHE B 2 1087 ? 1.729 27.967 -42.380 1.00 36.84 1369 PHE B C 1
ATOM 8828 O O . PHE B 2 1087 ? 1.216 29.082 -42.333 1.00 34.33 1369 PHE B O 1
ATOM 8836 N N . ILE B 2 1088 ? 1.480 26.996 -41.512 1.00 37.65 1370 ILE B N 1
ATOM 8837 C CA . ILE B 2 1088 ? 0.444 27.091 -40.460 1.00 37.79 1370 ILE B CA 1
ATOM 8838 C C . ILE B 2 1088 ? 1.088 26.918 -39.059 1.00 33.42 1370 ILE B C 1
ATOM 8839 O O . ILE B 2 1088 ? 1.832 25.999 -38.868 1.00 29.39 1370 ILE B O 1
ATOM 8844 N N . THR B 2 1089 ? 0.708 27.750 -38.096 1.00 30.38 1371 THR B N 1
ATOM 8845 C CA . THR B 2 1089 ? 1.210 27.682 -36.712 1.00 30.15 1371 THR B CA 1
ATOM 8846 C C . THR B 2 1089 ? 0.033 27.592 -35.786 1.00 30.31 1371 THR B C 1
ATOM 8847 O O . THR B 2 1089 ? -0.936 28.378 -35.904 1.00 28.07 1371 THR B O 1
ATOM 8851 N N . TYR B 2 1090 ? 0.085 26.592 -34.927 1.00 27.01 1372 TYR B N 1
ATOM 8852 C CA . TYR B 2 1090 ? -1.077 26.197 -34.151 1.00 26.63 1372 TYR B CA 1
ATOM 8853 C C . TYR B 2 1090 ? -0.648 25.473 -32.881 1.00 26.16 1372 TYR B C 1
ATOM 8854 O O . TYR B 2 1090 ? 0.585 25.205 -32.742 1.00 23.93 1372 TYR B O 1
ATOM 8863 N N . ASP B 2 1091 ? -1.607 25.159 -31.968 1.00 24.65 1373 ASP B N 1
ATOM 8864 C CA . ASP B 2 1091 ? -1.373 24.219 -30.869 1.00 24.03 1373 ASP B CA 1
ATOM 8865 C C . ASP B 2 1091 ? -1.966 22.902 -31.229 1.00 25.44 1373 ASP B C 1
ATOM 8866 O O . ASP B 2 1091 ? -3.066 22.890 -31.712 1.00 27.00 1373 ASP B O 1
ATOM 8871 N N . ASP B 2 1092 ? -1.318 21.800 -30.833 1.00 25.99 1374 ASP B N 1
ATOM 8872 C CA . ASP B 2 1092 ? -1.906 20.445 -30.975 1.00 28.12 1374 ASP B CA 1
ATOM 8873 C C . ASP B 2 1092 ? -1.826 19.664 -29.710 1.00 26.75 1374 ASP B C 1
ATOM 8874 O O . ASP B 2 1092 ? -1.518 20.254 -28.643 1.00 25.90 1374 ASP B O 1
ATOM 8879 N N . GLU B 2 1093 ? -2.093 18.359 -29.763 1.00 24.90 1375 GLU B N 1
ATOM 8880 C CA . GLU B 2 1093 ? -2.061 17.602 -28.538 1.00 28.64 1375 GLU B CA 1
ATOM 8881 C C . GLU B 2 1093 ? -0.707 17.575 -27.847 1.00 28.78 1375 GLU B C 1
ATOM 8882 O O . GLU B 2 1093 ? -0.645 17.504 -26.614 1.00 28.84 1375 GLU B O 1
ATOM 8888 N N . GLU B 2 1094 ? 0.364 17.633 -28.614 1.00 28.27 1376 GLU B N 1
ATOM 8889 C CA . GLU B 2 1094 ? 1.691 17.561 -28.065 1.00 27.26 1376 GLU B CA 1
ATOM 8890 C C . GLU B 2 1094 ? 2.048 18.912 -27.434 1.00 25.62 1376 GLU B C 1
ATOM 8891 O O . GLU B 2 1094 ? 2.619 18.990 -26.331 1.00 24.03 1376 GLU B O 1
ATOM 8897 N N . SER B 2 1095 ? 1.824 19.991 -28.155 1.00 23.16 1377 SER B N 1
ATOM 8898 C CA . SER B 2 1095 ? 2.179 21.285 -27.596 1.00 25.11 1377 SER B CA 1
ATOM 8899 C C . SER B 2 1095 ? 1.335 21.599 -26.344 1.00 23.32 1377 SER B C 1
ATOM 8900 O O . SER B 2 1095 ? 1.850 22.176 -25.404 1.00 21.89 1377 SER B O 1
ATOM 8903 N N . LEU B 2 1096 ? 0.091 21.131 -26.286 1.00 20.69 1378 LEU B N 1
ATOM 8904 C CA . LEU B 2 1096 ? -0.742 21.425 -25.119 1.00 23.57 1378 LEU B CA 1
ATOM 8905 C C . LEU B 2 1096 ? -0.303 20.604 -23.934 1.00 24.39 1378 LEU B C 1
ATOM 8906 O O . LEU B 2 1096 ? -0.335 21.077 -22.797 1.00 22.61 1378 LEU B O 1
ATOM 8911 N N . LYS B 2 1097 ? 0.184 19.388 -24.189 1.00 25.37 1379 LYS B N 1
ATOM 8912 C CA . LYS B 2 1097 ? 0.814 18.607 -23.134 1.00 22.51 1379 LYS B CA 1
ATOM 8913 C C . LYS B 2 1097 ? 1.954 19.368 -22.562 1.00 20.90 1379 LYS B C 1
ATOM 8914 O O . LYS B 2 1097 ? 2.086 19.439 -21.303 1.00 21.57 1379 LYS B O 1
ATOM 8920 N N . TYR B 2 1098 ? 2.815 19.910 -23.414 1.00 20.40 1380 TYR B N 1
ATOM 8921 C CA . TYR B 2 1098 ? 3.955 20.627 -22.880 1.00 20.92 1380 TYR B CA 1
ATOM 8922 C C . TYR B 2 1098 ? 3.542 21.954 -22.100 1.00 21.19 1380 TYR B C 1
ATOM 8923 O O . TYR B 2 1098 ? 4.259 22.360 -21.219 1.00 20.14 1380 TYR B O 1
ATOM 8932 N N . LYS B 2 1099 ? 2.471 22.641 -22.538 1.00 19.31 1381 LYS B N 1
ATOM 8933 C CA . LYS B 2 1099 ? 1.917 23.843 -21.803 1.00 21.10 1381 LYS B CA 1
ATOM 8934 C C . LYS B 2 1099 ? 1.483 23.428 -20.423 1.00 19.97 1381 LYS B C 1
ATOM 8935 O O . LYS B 2 1099 ? 1.791 24.100 -19.455 1.00 19.67 1381 LYS B O 1
ATOM 8941 N N . ALA B 2 1100 ? 0.846 22.282 -20.353 1.00 18.46 1382 ALA B N 1
ATOM 8942 C CA . ALA B 2 1100 ? 0.363 21.726 -19.136 1.00 20.61 1382 ALA B CA 1
ATOM 8943 C C . ALA B 2 1100 ? 1.497 21.281 -18.179 1.00 22.20 1382 ALA B C 1
ATOM 8944 O O . ALA B 2 1100 ? 1.480 21.515 -16.947 1.00 17.63 1382 ALA B O 1
ATOM 8946 N N . GLU B 2 1101 ? 2.534 20.704 -18.791 1.00 20.61 1383 GLU B N 1
ATOM 8947 C CA . GLU B 2 1101 ? 3.725 20.350 -18.094 1.00 18.92 1383 GLU B CA 1
ATOM 8948 C C . GLU B 2 1101 ? 4.446 21.568 -17.568 1.00 17.26 1383 GLU B C 1
ATOM 8949 O O . GLU B 2 1101 ? 4.897 21.529 -16.454 1.00 17.29 1383 GLU B O 1
ATOM 8955 N N . TYR B 2 1102 ? 4.541 22.615 -18.389 1.00 16.31 1384 TYR B N 1
ATOM 8956 C CA . TYR B 2 1102 ? 5.069 23.898 -17.994 1.00 17.12 1384 TYR B CA 1
ATOM 8957 C C . TYR B 2 1102 ? 4.316 24.425 -16.778 1.00 17.36 1384 TYR B C 1
ATOM 8958 O O . TYR B 2 1102 ? 4.909 24.765 -15.786 1.00 16.93 1384 TYR B O 1
ATOM 8967 N N . ALA B 2 1103 ? 2.974 24.440 -16.824 1.00 18.55 1385 ALA B N 1
ATOM 8968 C CA . ALA B 2 1103 ? 2.148 24.855 -15.660 1.00 17.34 1385 ALA B CA 1
ATOM 8969 C C . ALA B 2 1103 ? 2.503 24.123 -14.372 1.00 17.82 1385 ALA B C 1
ATOM 8970 O O . ALA B 2 1103 ? 2.707 24.736 -13.323 1.00 18.47 1385 ALA B O 1
ATOM 8972 N N . LYS B 2 1104 ? 2.594 22.816 -14.440 1.00 18.82 1386 LYS B N 1
ATOM 8973 C CA . LYS B 2 1104 ? 2.930 21.995 -13.270 1.00 22.05 1386 LYS B CA 1
ATOM 8974 C C . LYS B 2 1104 ? 4.337 22.275 -12.757 1.00 22.33 1386 LYS B C 1
ATOM 8975 O O . LYS B 2 1104 ? 4.504 22.465 -11.559 1.00 24.58 1386 LYS B O 1
ATOM 8981 N N . ASN B 2 1105 ? 5.311 22.358 -13.668 1.00 21.63 1387 ASN B N 1
ATOM 8982 C CA . ASN B 2 1105 ? 6.714 22.512 -13.268 1.00 20.87 1387 ASN B CA 1
ATOM 8983 C C . ASN B 2 1105 ? 7.034 23.896 -12.823 1.00 18.92 1387 ASN B C 1
ATOM 8984 O O . ASN B 2 1105 ? 8.017 24.073 -12.106 1.00 17.72 1387 ASN B O 1
ATOM 8989 N N . GLN B 2 1106 ? 6.263 24.899 -13.281 1.00 16.85 1388 GLN B N 1
ATOM 8990 C CA . GLN B 2 1106 ? 6.541 26.294 -12.914 1.00 15.84 1388 GLN B CA 1
ATOM 8991 C C . GLN B 2 1106 ? 5.707 26.790 -11.749 1.00 17.70 1388 GLN B C 1
ATOM 8992 O O . GLN B 2 1106 ? 5.879 27.931 -11.285 1.00 18.37 1388 GLN B O 1
ATOM 8998 N N . GLY B 2 1107 ? 4.783 25.963 -11.256 1.00 18.35 1389 GLY B N 1
ATOM 8999 C CA . GLY B 2 1107 ? 3.943 26.400 -10.130 1.00 17.22 1389 GLY B CA 1
ATOM 9000 C C . GLY B 2 1107 ? 2.841 27.349 -10.528 1.00 14.86 1389 GLY B C 1
ATOM 9001 O O . GLY B 2 1107 ? 2.401 28.156 -9.717 1.00 16.63 1389 GLY B O 1
ATOM 9002 N N . LEU B 2 1108 ? 2.380 27.225 -11.733 1.00 14.31 1390 LEU B N 1
ATOM 9003 C CA . LEU B 2 1108 ? 1.278 28.030 -12.224 1.00 14.87 1390 LEU B CA 1
ATOM 9004 C C . LEU B 2 1108 ? -0.075 27.565 -11.649 1.00 16.40 1390 LEU B C 1
ATOM 9005 O O . LEU B 2 1108 ? -0.206 26.434 -11.123 1.00 14.79 1390 LEU B O 1
ATOM 9010 N N . ARG B 2 1109 ? -1.063 28.469 -11.702 1.00 16.11 1391 ARG B N 1
ATOM 9011 C CA . ARG B 2 1109 ? -2.394 28.085 -11.204 1.00 15.90 1391 ARG B CA 1
ATOM 9012 C C . ARG B 2 1109 ? -2.998 26.973 -12.082 1.00 14.55 1391 ARG B C 1
ATOM 9013 O O . ARG B 2 1109 ? -3.696 26.130 -11.560 1.00 16.06 1391 ARG B O 1
ATOM 9021 N N . GLY B 2 1110 ? -2.767 27.026 -13.380 1.00 14.07 1392 GLY B N 1
ATOM 9022 C CA . GLY B 2 1110 ? -3.345 26.046 -14.286 1.00 13.60 1392 GLY B CA 1
ATOM 9023 C C . GLY B 2 1110 ? -3.225 26.416 -15.730 1.00 14.29 1392 GLY B C 1
ATOM 9024 O O . GLY B 2 1110 ? -2.315 27.195 -16.090 1.00 16.42 1392 GLY B O 1
ATOM 9025 N N . VAL B 2 1111 ? -4.161 25.917 -16.538 1.00 13.04 1393 VAL B N 1
ATOM 9026 C CA . VAL B 2 1111 ? -4.179 26.093 -17.936 1.00 13.23 1393 VAL B CA 1
ATOM 9027 C C . VAL B 2 1111 ? -5.592 26.532 -18.329 1.00 14.35 1393 VAL B C 1
ATOM 9028 O O . VAL B 2 1111 ? -6.536 26.037 -17.757 1.00 14.38 1393 VAL B O 1
ATOM 9032 N N . MET B 2 1112 ? -5.671 27.337 -19.402 1.00 14.12 1394 MET B N 1
ATOM 9033 C CA . MET B 2 1112 ? -6.836 27.813 -19.973 1.00 17.72 1394 MET B CA 1
ATOM 9034 C C . MET B 2 1112 ? -6.772 27.600 -21.465 1.00 18.72 1394 MET B C 1
ATOM 9035 O O . MET B 2 1112 ? -5.658 27.596 -22.067 1.00 17.92 1394 MET B O 1
ATOM 9040 N N . PHE B 2 1113 ? -7.918 27.507 -22.134 1.00 17.77 1395 PHE B N 1
ATOM 9041 C CA . PHE B 2 1113 ? -7.858 27.545 -23.578 1.00 18.77 1395 PHE B CA 1
ATOM 9042 C C . PHE B 2 1113 ? -9.041 28.294 -24.179 1.00 19.19 1395 PHE B C 1
ATOM 9043 O O . PHE B 2 1113 ? -10.086 28.349 -23.554 1.00 16.36 1395 PHE B O 1
ATOM 9051 N N . TRP B 2 1114 ? -8.811 28.815 -25.381 1.00 16.63 1396 TRP B N 1
ATOM 9052 C CA . TRP B 2 1114 ? -9.808 29.421 -26.230 1.00 19.34 1396 TRP B CA 1
ATOM 9053 C C . TRP B 2 1114 ? -9.917 28.586 -27.525 1.00 21.14 1396 TRP B C 1
ATOM 9054 O O . TRP B 2 1114 ? -8.899 28.504 -28.231 1.00 22.55 1396 TRP B O 1
ATOM 9065 N N . ASP B 2 1115 ? -11.069 28.017 -27.886 1.00 20.26 1397 ASP B N 1
ATOM 9066 C CA . ASP B 2 1115 ? -12.279 27.914 -27.103 1.00 22.11 1397 ASP B CA 1
ATOM 9067 C C . ASP B 2 1115 ? -12.868 26.558 -27.319 1.00 23.03 1397 ASP B C 1
ATOM 9068 O O . ASP B 2 1115 ? -12.380 25.784 -28.188 1.00 25.04 1397 ASP B O 1
ATOM 9073 N N . TYR B 2 1116 ? -13.837 26.236 -26.480 1.00 22.51 1398 TYR B N 1
ATOM 9074 C CA . TYR B 2 1116 ? -14.376 24.890 -26.404 1.00 25.13 1398 TYR B CA 1
ATOM 9075 C C . TYR B 2 1116 ? -14.956 24.411 -27.771 1.00 27.44 1398 TYR B C 1
ATOM 9076 O O . TYR B 2 1116 ? -14.906 23.231 -28.057 1.00 29.76 1398 TYR B O 1
ATOM 9085 N N . SER B 2 1117 ? -15.507 25.333 -28.578 1.00 26.64 1399 SER B N 1
ATOM 9086 C CA . SER B 2 1117 ? -16.222 24.964 -29.808 1.00 26.41 1399 SER B CA 1
ATOM 9087 C C . SER B 2 1117 ? -15.256 24.540 -30.926 1.00 32.54 1399 SER B C 1
ATOM 9088 O O . SER B 2 1117 ? -15.707 23.963 -31.932 1.00 28.69 1399 SER B O 1
ATOM 9091 N N . GLN B 2 1118 ? -13.936 24.824 -30.767 1.00 30.28 1400 GLN B N 1
ATOM 9092 C CA . GLN B 2 1118 ? -13.035 24.795 -31.914 1.00 25.22 1400 GLN B CA 1
ATOM 9093 C C . GLN B 2 1118 ? -12.414 23.427 -32.170 1.00 26.06 1400 GLN B C 1
ATOM 9094 O O . GLN B 2 1118 ? -11.656 23.325 -33.131 1.00 29.93 1400 GLN B O 1
ATOM 9100 N N . ASP B 2 1119 ? -12.777 22.405 -31.368 1.00 28.06 1401 ASP B N 1
ATOM 9101 C CA . ASP B 2 1119 ? -12.261 21.045 -31.455 1.00 27.77 1401 ASP B CA 1
ATOM 9102 C C . ASP B 2 1119 ? -13.324 20.096 -30.951 1.00 27.53 1401 ASP B C 1
ATOM 9103 O O . ASP B 2 1119 ? -13.313 19.664 -29.762 1.00 28.15 1401 ASP B O 1
ATOM 9108 N N . ILE B 2 1120 ? -14.204 19.683 -31.885 1.00 27.59 1402 ILE B N 1
ATOM 9109 C CA . ILE B 2 1120 ? -15.334 18.787 -31.546 1.00 29.91 1402 ILE B CA 1
ATOM 9110 C C . ILE B 2 1120 ? -14.868 17.329 -31.293 1.00 29.54 1402 ILE B C 1
ATOM 9111 O O . ILE B 2 1120 ? -15.674 16.495 -30.875 1.00 33.35 1402 ILE B O 1
ATOM 9116 N N . SER B 2 1121 ? -13.563 17.070 -31.415 1.00 27.42 1403 SER B N 1
ATOM 9117 C CA . SER B 2 1121 ? -12.998 15.769 -31.080 1.00 27.69 1403 SER B CA 1
ATOM 9118 C C . SER B 2 1121 ? -12.748 15.544 -29.630 1.00 31.66 1403 SER B C 1
ATOM 9119 O O . SER B 2 1121 ? -12.605 14.415 -29.230 1.00 32.38 1403 SER B O 1
ATOM 9122 N N . GLY B 2 1122 ? -12.628 16.605 -28.806 1.00 32.35 1404 GLY B N 1
ATOM 9123 C CA . GLY B 2 1122 ? -12.275 16.404 -27.406 1.00 29.45 1404 GLY B CA 1
ATOM 9124 C C . GLY B 2 1122 ? -10.798 16.066 -27.185 1.00 31.32 1404 GLY B C 1
ATOM 9125 O O . GLY B 2 1122 ? -10.371 15.965 -26.024 1.00 30.79 1404 GLY B O 1
ATOM 9126 N N . LYS B 2 1123 ? -10.014 15.977 -28.249 1.00 28.34 1405 LYS B N 1
ATOM 9127 C CA . LYS B 2 1123 ? -8.632 15.574 -28.114 1.00 33.59 1405 LYS B CA 1
ATOM 9128 C C . LYS B 2 1123 ? -7.719 16.675 -27.555 1.00 26.16 1405 LYS B C 1
ATOM 9129 O O . LYS B 2 1123 ? -6.818 16.334 -26.810 1.00 22.41 1405 LYS B O 1
ATOM 9135 N N . LEU B 2 1124 ? -7.911 17.926 -27.979 1.00 24.42 1406 LEU B N 1
ATOM 9136 C CA . LEU B 2 1124 ? -7.107 19.053 -27.441 1.00 26.62 1406 LEU B CA 1
ATOM 9137 C C . LEU B 2 1124 ? -7.284 19.144 -25.919 1.00 23.30 1406 LEU B C 1
ATOM 9138 O O . LEU B 2 1124 ? -6.277 19.103 -25.122 1.00 25.80 1406 LEU B O 1
ATOM 9143 N N . LEU B 2 1125 ? -8.527 19.088 -25.483 1.00 24.11 1407 LEU B N 1
ATOM 9144 C CA . LEU B 2 1125 ? -8.857 19.131 -24.048 1.00 23.92 1407 LEU B CA 1
ATOM 9145 C C . LEU B 2 1125 ? -8.324 17.898 -23.365 1.00 26.36 1407 LEU B C 1
ATOM 9146 O O . LEU B 2 1125 ? -7.712 17.998 -22.288 1.00 24.96 1407 LEU B O 1
ATOM 9151 N N . GLY B 2 1126 ? -8.462 16.741 -24.005 1.00 23.64 1408 GLY B N 1
ATOM 9152 C CA . GLY B 2 1126 ? -8.003 15.495 -23.381 1.00 22.27 1408 GLY B CA 1
ATOM 9153 C C . GLY B 2 1126 ? -6.481 15.507 -23.150 1.00 20.67 1408 GLY B C 1
ATOM 9154 O O . GLY B 2 1126 ? -6.010 15.015 -22.175 1.00 24.74 1408 GLY B O 1
ATOM 9155 N N . ALA B 2 1127 ? -5.744 16.143 -24.029 1.00 20.22 1409 ALA B N 1
ATOM 9156 C CA . ALA B 2 1127 ? -4.327 16.281 -23.894 1.00 25.32 1409 ALA B CA 1
ATOM 9157 C C . ALA B 2 1127 ? -3.919 17.116 -22.659 1.00 23.68 1409 ALA B C 1
ATOM 9158 O O . ALA B 2 1127 ? -3.012 16.746 -21.899 1.00 22.36 1409 ALA B O 1
ATOM 9160 N N . ILE B 2 1128 ? -4.642 18.199 -22.442 1.00 23.45 1410 ILE B N 1
ATOM 9161 C CA . ILE B 2 1128 ? -4.409 19.043 -21.278 1.00 19.70 1410 ILE B CA 1
ATOM 9162 C C . ILE B 2 1128 ? -4.729 18.261 -20.054 1.00 18.10 1410 ILE B C 1
ATOM 9163 O O . ILE B 2 1128 ? -3.929 18.153 -19.139 1.00 20.82 1410 ILE B O 1
ATOM 9168 N N . PHE B 2 1129 ? -5.924 17.723 -20.013 1.00 17.48 1411 PHE B N 1
ATOM 9169 C CA . PHE B 2 1129 ? -6.443 17.098 -18.857 1.00 19.31 1411 PHE B CA 1
ATOM 9170 C C . PHE B 2 1129 ? -5.566 15.908 -18.477 1.00 24.18 1411 PHE B C 1
ATOM 9171 O O . PHE B 2 1129 ? -5.286 15.685 -17.286 1.00 20.96 1411 PHE B O 1
ATOM 9179 N N . ASN B 2 1130 ? -5.140 15.096 -19.475 1.00 24.81 1412 ASN B N 1
ATOM 9180 C CA . ASN B 2 1130 ? -4.353 13.914 -19.096 1.00 27.06 1412 ASN B CA 1
ATOM 9181 C C . ASN B 2 1130 ? -3.028 14.329 -18.503 1.00 20.60 1412 ASN B C 1
ATOM 9182 O O . ASN B 2 1130 ? -2.574 13.723 -17.569 1.00 25.24 1412 ASN B O 1
ATOM 9187 N N . GLU B 2 1131 ? -2.394 15.354 -19.032 1.00 22.29 1413 GLU B N 1
ATOM 9188 C CA . GLU B 2 1131 ? -1.097 15.794 -18.490 1.00 19.99 1413 GLU B CA 1
ATOM 9189 C C . GLU B 2 1131 ? -1.293 16.409 -17.115 1.00 21.51 1413 GLU B C 1
ATOM 9190 O O . GLU B 2 1131 ? -0.517 16.115 -16.174 1.00 18.81 1413 GLU B O 1
ATOM 9196 N N . LEU B 2 1132 ? -2.371 17.194 -16.916 1.00 21.25 1414 LEU B N 1
ATOM 9197 C CA . LEU B 2 1132 ? -2.560 17.789 -15.546 1.00 21.32 1414 LEU B CA 1
ATOM 9198 C C . LEU B 2 1132 ? -2.873 16.760 -14.497 1.00 22.82 1414 LEU B C 1
ATOM 9199 O O . LEU B 2 1132 ? -2.645 17.003 -13.291 1.00 23.51 1414 LEU B O 1
ATOM 9204 N N . LYS B 2 1133 ? -3.508 15.666 -14.880 1.00 25.18 1415 LYS B N 1
ATOM 9205 C CA . LYS B 2 1133 ? -3.737 14.597 -13.901 1.00 31.46 1415 LYS B CA 1
ATOM 9206 C C . LYS B 2 1133 ? -2.508 13.781 -13.596 1.00 38.63 1415 LYS B C 1
ATOM 9207 O O . LYS B 2 1133 ? -2.342 13.373 -12.460 1.00 51.11 1415 LYS B O 1
ATOM 9213 N N . ALA B 2 1134 ? -1.690 13.510 -14.620 1.00 45.01 1416 ALA B N 1
ATOM 9214 C CA . ALA B 2 1134 ? -0.509 12.622 -14.525 1.00 45.84 1416 ALA B CA 1
ATOM 9215 C C . ALA B 2 1134 ? 0.455 12.903 -13.324 1.00 46.90 1416 ALA B C 1
ATOM 9216 O O . ALA B 2 1134 ? 1.189 12.011 -12.836 1.00 66.08 1416 ALA B O 1
#

Organism: NCBI:txid762821

InterPro domains:
  IPR001119 S-layer homology domain [PF00395] (34-74)
  IPR001119 S-layer homology domain [PF00395] (91-132)
  IPR001119 S-layer homology domain [PF00395] (153-195)
  IPR001119 S-layer homology domain [PS51272] (28-86)
  IPR001119 S-layer homology domain [PS51272] (87-150)
  IPR001119 S-layer homology domain [PS51272] (151-214)
  IPR001223 Glycoside hydrolase family 18, catalytic domain [PF00704] (561-910)
  IPR001223 Glycoside hydrolase family 18, catalytic domain [PF00704] (1049-1401)
  IPR001223 Glycoside hydrolase family 18, catalytic domain [PS51910] (559-927)
  IPR001223 Glycoside hydrolase family 18, catalytic domain [PS51910] (1046-1417)
  IPR001579 Glycosyl hydrolase family 18, active site [PS01095] (683-691)
  IPR001579 Glycosyl hydrolase family 18, active site [PS01095] (1169-1177)
  IPR011583 Chitinase II/V-like, catalytic domain [SM00636] (559-910)
  IPR011583 Chitinase II/V-like, catalytic domain [SM00636] (1046-1401)
  IPR017853 Glycoside hydrolase superfamily [SSF51445] (558-914)
  IPR017853 Glycoside hydrolase superfamily [SSF51445] (1045-1404)
  IPR029070 Chitinase insertion domain superfamily [G3DSA:3.10.50.10] (819-881)
  IPR029070 Chitinase insertion domain superfamily [G3DSA:3.10.50.10] (1307-1374)
  IPR029070 Chitinase insertion domain superfamily [SSF54556] (816-881)
  IPR029070 Chitinase insertion domain superfamily [SSF54556] (1304-1373)

Secondary structure (DSSP, 8-state):
----SSS-S-SSS-EE--S-EE--STT--EESEEBSS-EE-TGGGTTS-EEEES-BBSS-EEE------/-EEEES-B---EEE---SSPEEEEEEET-B---EEESS-EEEEEEEE-S-B---EEE-TTPPTT--EEEEEEEEEEEE--SS--EEEEEEEEEEEEEE-TT-TT-EEEE-TT-EEEEEEESS--EEESS-EEEEEEE-GGGTT-EESS--SEEESTTGGG-EESSSS-TT-S-----------EEEEEEEE-TT--EEEEEEETT--S-EEEEEE-TT--EEEEEHHHHGGGEEE-SSEEEEE--S-PPSEEEEEEEEEEETTEEPPPEEEEEEES-EEEEEEETTS-TTT-SS---GGG-SEEEEEEEEEETTEEEEGGG-HHHHT-TTS-HHHHHHHHT--HHHHHHHHHGGGGT-TT-EEEEEEE-TT---HHHHTSSHHHHHHHHHHHHHHHHHTT-SEEEEE-S-TTTHHHHTS---TTHHHHHHHHHHHHHHHHHHHHHHH----EEEEEE--SHHHHTTS-HHHHGGG-SEEEE----SS-TTSSB---SS-SS--STT---HHHHHHHHHHTT--GGGEEEEEESEEEEE-SB-SSTTSTT-BB---TT--SEEEHHHHHHHTTT-TTPEEEEETTTTEEEEESSS-EEE---HHHHHHHHHHHHHTT-SEEEEE-GGGS-TT-HHHHHHHHHHTPPTT-PPBPEE--SB-EEE-SSSSEEPPEEEEEEEEES-B-SS--GGGEEEE-PPTT--EEEEEPTT-SSEEEEEE--EE-SS---S-EEEEEEE-GGGBSSSS-BPPP-EEEEEE-TT--EEEEEEETTS-GGG-SS---TTT-SEEEEEEEEEETTEEEEGGG-HHHHTSS--HHHHHHHHT--HHHHHHHHHHHHHHSTT-EEEEEEE-TT---HHHHTSSHHHHHHHHHHHHHHHHHTT-SEEEEE-S-TTTHHHHTS---TTHHHHHHHHHHHHHHHHHHHHHHHTS--EEEEEE--SHHHHHHS-HHHHGGG-SEEEE-----S-TTSSB---SS-SS--TTSTT---HHHHHHHHHHTT--GGGEEEEEESB-EEESS--SSGGGTT-B----TT-----BHHHHHHHTBTTTBEEEEETTTTEEEEEETTSSSSEEEE---HHHHHHHHHHHHHHT-SEEEEE-GGG-TTSHHHHHHHHHHH-

Foldseek 3Di:
DEDDDAADEDDPDADEDEDEYHPQDAHYEYESYEYHEEYEHDCNNPAHDYHYYNYHYPYYYYDPHYHDD/DAEQALHEEAEAEDQDPDEEDEYEYAAQYYYHEYEYLAAYEYYYPNYPHQHEEHYEDEQNNAAPGHAEYEEEYEEYEYHHQNLDEYHYAYYEYAEYEYALNNEVYEYEYEQHYEYAEYEYQAAYEYHYNYEYQEYAQEPRNAAHEHCADHNYYHYDRRVRYFYHPVCGHPPPCDDDDDDDAWEKAWDDWAAALQFKIKTKIQIPPCPQKKKKWKAAQLGDIDMDMSVVPVVQWDDDHSIIMGIDDGDGDFFKMKMWMWGADVPRTYDIDIDIDGTAAAEEFEDELLDQVQPDFLFDQCVLGAEYEYPAWADDPLATDRQLPPCVPLVVVVDDPVSSVSSVVRPNLSNLVVVVVCCVNVVNHFYEHEYADFLGEDLQVCLPDPVSLVRHLVRRVCVCVVSVGQAYEYEQCAEDCSVPPSYDYHLCSAVSVLVSLVVNLVVQVVVCVVVVNHHFYEYEFEQDPVGVVRYDLVRNQVSHSAYEYPQFCQDAQVDQAAAAGEFQDDPDDPRDYLVSRVCVSVVSPRDQQRYAGEFEQKKHKAFQFAQDDQRHRTGGDDCVVPPGMDGNQVCQVANQLHDQWAWAADLRRQFIWIDNRGMIITHADLRRLLVNLVVSNVSVHRAYYYPHQVSAHSVSLSSNSRSCNSVPDPPDAAAWAKDWQFFEFEAQAQWWGAKDKTKIFISHFAFHSWFDQVQKDKPFQAPPWDWGKIHDRSGNGMIIIITHIDTHPGTDPAKTWMWMKGAPVGGSHDDHGIYGTFTGIYGYNVFFFEEFEAEQLDLQVPDPQHDDLVLGQEYEYPAWAADPLATHRQLPPVCVLPVDVPPVSNVSSVPRPNVSVLVRVVVSCVVVVSHAYEHEYADDLGEDLQVLLPDPVSLVSNLVRSVVVCVVSVHQAYEYEQCAEACSVPPSYDYDLCSAVSVQVSLVVNLVVQVVVCVVPVHHGFYEYEFEQDVVRVVRYLLLRRLVSHQAYEYAQFCQDADVAQWDAAREFQADRSHPPPGGYQSVRLVVSVVSPRHQARYAREFEQKKHKAALADPRPLRHRTGGDDGPVGPGIAGNVCCVPPPVPPQWDWDARPNRRWIKIWHCPDHNIMIMHHDDLRRLLVSLVCSSRRNHNYYYYPHDVRCSPCRNSVSNSVSSVD

Radius of gyration: 45.58 Å; Cα contacts (8 Å, |Δi|>4): 3142; chains: 2; bounding box: 146×77×89 Å

Solvent-accessible surface area: 48528 Å² total; per-residue (Å²): 71,158,25,144,69,38,87,146,20,36,81,117,38,93,78,101,46,103,30,95,6,89,0,31,40,65,46,0,30,3,72,16,10,32,0,114,27,51,1,48,1,14,114,44,0,32,101,18,56,0,40,1,60,92,2,20,4,111,23,64,0,21,0,15,0,0,7,73,138,0,0,43,0,14,62,0,69,5,21,71,0,57,0,50,21,117,143,77,6,0,45,0,6,0,86,8,58,0,75,4,23,51,0,19,0,7,0,7,0,44,0,40,30,61,121,56,105,29,69,0,1,73,73,0,10,0,83,95,120,4,66,68,148,14,108,0,6,0,10,10,66,4,31,44,0,36,1,29,0,57,25,89,4,72,0,27,0,69,52,27,48,1,80,104,0,38,0,24,72,70,0,122,82,1,20,0,36,1,34,88,59,1,125,1,88,37,0,28,0,41,30,128,1,90,9,75,19,123,4,57,7,36,16,0,31,0,51,124,38,0,128,25,0,36,3,91,31,56,13,65,124,46,86,28,144,9,88,139,36,23,87,36,17,58,132,142,33,44,73,26,170,68,49,64,121,59,125,105,94,110,6,72,7,105,57,92,51,30,50,18,47,57,45,45,29,0,39,3,74,2,22,2,100,33,66,71,86,26,0,34,0,42,1,23,11,16,47,47,123,122,48,84,35,27,42,115,170,34,47,108,33,17,59,65,80,85,56,56,2,34,0,47,3,87,136,41,28,35,12,1,3,15,53,15,17,1,63,0,11,65,74,110,79,93,11,120,86,47,92,25,72,0,16,2,14,5,0,0,0,0,3,0,0,0,82,43,37,4,49,160,22,133,84,3,9,20,1,64,50,3,24,2,0,0,2,0,11,0,12,16,67,130,28,103,12,25,9,0,74,93,12,62,88,33,4,73,36,120,118,39,78,92,73,64,37,85,120,45,86,98,2,39,1,102,50,0,1,69,69,0,26,38,6,55,86,119,20,108,72,4,19,0,0,0,0,0,0,1,134,71,2,75,26,1,2,68,2,0,67,46,93,119,29,32,70,65,0,0,60,15,0,15,94,10,0,64,135,29,116,5,6,0,0,0,0,3,2,14,36,0,47,22,0,10,186,70,48,9,118,37,47,106,91,0,73,58,16,2,17,28,0,0,88,33,0,13,81,39,0,64,60,39,21,108,111,64,133,92,33,7,2,0,0,0,2,0,4,13,44,138,50,1,11,77,6,5,34,9,99,123,0,9,91,52,3,1,0,0,0,0,18,0,21,48,17,24,0,20,150,37,111,37,3,17,2,0,3,1,0,59,46,35,84,157,134,7,74,0,0,20,38,2,1,113,34,0,71,129,62,53,3,56,28,42,24,0,0,0,0,0,0,2,12,0,46,2,0,46,82,6,67,111,114,72,45,0,34,69,35,142,21,49,70,46,98,65,28,79,24,50,16,56,3,21,65,0,17,81,74,46,3,46,50,124,64,20,62,16,67,34,20,89,82,0,38,3,0,8,0,11,62,18,50,16,0,0,1,2,3,6,16,0,1,0,3,31,0,0,46,9,3,31,127,53,65,0,2,0,0,0,0,46,9,2,29,19,0,4,112,69,22,24,0,0,47,26,1,69,37,26,11,52,24,108,77,84,75,73,23,53,3,16,12,48,20,127,26,0,41,8,54,4,63,68,73,38,78,2,56,76,21,46,0,27,0,31,13,89,57,12,3,0,60,38,119,11,62,83,94,4,9,66,16,65,36,23,19,92,80,11,86,88,78,22,34,29,3,74,85,34,73,15,2,0,0,0,83,3,87,21,22,90,13,103,79,69,10,136,88,31,41,47,0,49,0,28,0,64,38,64,0,12,21,11,74,119,10,58,54,7,70,67,14,6,0,0,0,4,8,67,160,10,34,6,5,0,0,4,0,0,0,92,36,53,2,74,119,24,109,46,88,5,51,1,90,61,2,50,11,0,0,3,0,11,1,9,19,99,115,27,100,12,28,49,0,20,82,21,99,88,26,1,53,101,86,113,44,109,146,56,67,90,108,37,112,100,15,32,3,88,41,1,16,63,26,8,133,65,2,54,119,110,23,116,90,4,63,2,0,0,0,0,0,0,143,19,2,89,26,1,3,64,0,0,71,47,91,127,38,31,68,64,0,0,72,21,0,15,62,14,0,62,128,51,44,5,6,0,0,0,0,3,3,17,34,0,49,26,0,10,155,70,61,9,117,40,54,102,89,0,58,99,20,2,18,30,0,0,119,28,0,26,102,35,0,76,77,25,10,93,127,95,74,97,111,7,13,0,0,0,5,0,10,13,34,93,70,1,25,103,4,3,23,2,83,118,0,32,114,34,4,27,3,0,0,0,27,0,12,50,15,24,0,52,152,56,49,110,1,7,7,0,3,4,0,70,40,5,29,60,23,65,85,27,61,0,0,49,43,4,0,49,36,0,34,124,84,19,0,8,0,8,50,0,0,0,0,0,0,5,20,0,43,1,0,3,54,0,55,94,95,79,74,0,14,43,26,95,9,40,97,33,95,146,31,37,35,64,10,29,16,34,42,1,78,127,75,30,51,134,120,50,29,70,100,57,59,13,92,46,0,41,3,1,12,2,5,10,65,129,40,55,57,0,3,0,0,2,5,3,13,74,63,1,0,78,43,0,0,60,3,1,58,63,18,0,3,30,0,0,0,0,52,4,5,28,24,3,116,58,25,119,0,5,12,17,0,43,98,27,20,142,105

Sequence (1203 aa):
AYDKAGTYGPASGTETIDGNVKVTVPGVTLRNLVIKGDLLLSEGVGSGDVTLDKVSVHGLTTVSGGGENSVHMNDSVIGVVYVDKKDTPVRIVAKGSAKVGEVIIAGSVKLEETDLTGTGFEKVVLKDLLPANAKVTLSGSFTDVDVAASANPQLNVNSGTIERRLTVAASSKDAVIVLASGVKKVTTLTLNIKTTQIKGQGSVGTAVVNLGGKGSSFESSAPGKTEGIAKDSVTTGGSFGGGGYGGGSGSSSNPVVKLISTASNNDRQLVLKFNAYGWDNNATIVLTSPAGKQTTYTYEKNSAQFAVSAPEVTFTSDKGLAAGTWLYSVKTAKGSVTSDTVTGKAFVQGKIVSYIPAWVDWAKDERGVDATKFTHLYYAFGRINNGKVVTIKEDAKWTEDPTITEADRIKRRNNPDESNLAYLTGLKAKNPNLKVLVSIGGWEAEGFSDAALTPESREVFANSALDFMNKYNLDGIDLDWEYPVYGAWGVIKSRPEDKANFTALLKLLREKLDAQSTTTNKYYELAIAAGASKTYTDSVELTKITPYLDYINLMTYDLHGGWDPATSHHTAVYSATNNQLSVDSTVKLYLNNGVPAEEKLMVGGAFYSRVWQNVENKGTGLSEKAGSQAGSPGTIVYSELVNNYINKNGYTRYWDDTAKAPYLFNGSTFISYEDTASAAYKAEYIKQNNLAGFMYWEYSQDSDSHELANTIYSRLYAKSGTPLSVGTSVYAGTVTMATYTQLPAGTFILPLTQGTLKPVISASDVTVSGIPAGITYTVANAADHRNAVAVYVNGGTVASNVYDPIDVRVVVKASAVLEANMTDSAPASVTIMPKFGPILLGYVPGWVDWTNSAYKVDATKLTHINYAFARIKDNKVVKISEDINWVNEFPSEEIREQRRNNPDDANFAYLKTLKQQNPSLKVLVSIGGWAAEGFSDAALTPETREELANSAIAFMHQYGFDGIDLDWEYPVYGAFGVIKSRPEDKQNFTALLKLFREKLDVEGALHGKYYELAIASAAAPIYINSVELDDKIHQYLDYMSVMTYDYHGSWESKTAHQASVYTSALSPGDFSADSVLTAYRKQGVPASKLVIGGAFYARGWVNVPNINHGLFQQAGDQAKNPGTPTYNDLVKDYFDKGYTRYWDNSAKAPYLYNPDANGGTFITYDDEESLKYKAEYAKNQGLRGVMFWDYSQDISGKLLGAIFNELKA